Protein AF-D6X884-F1 (afdb_monomer)

Organism: Streptomyces pristinaespiralis (strain ATCC 25486 / DSM 40338 / CBS 914.69 / JCM 4507 / KCC S-0507 / NBRC 13074 / NRRL 2958 / 5647) (NCBI:txid457429)

Secondary structure (DSSP, 8-state):
--HHHHHHHHHHHHHHHHHHHHTT---EEEPPSSB--TTHHHHSTTS---EE---EETTTEEPPPEE-TTSHHHHHHHHHHHHHHHHHH----EEE--TTTTS---TTS-HHHHHHHHHHHHHHHSTT-EEEEEEBTTBSPHHHHTTS-GGGEEEEES-TTSTT---HHHHTTT--EEEEE---STT-------HHHHHHHHHHHHSSTT--EEEEEE--SSSSS-HHHHHHHHHGGG-SS---HHHHHHHHHHHHHTS--HHHHHHHHHHHHTTTS---TTS-PPPPSTTSPP-SSS----SS-HHHHHHHHHHHHHS-GGGTTSHHHHHHHHHHHHHHHHHHHHHHHHHHHHHHHTT-HHHHHHHHHHHHHHHHHHHHHHTTSGGGBHHHHHHHHHHT-SSHHHHHHHHHHHHHHHTT-SSHHHHHHHTTTT----BTHIIIIIHHHHHHHHHHHHHHHHTTSPPPP---HHHHHHHHH------SS--S-HHHHHHHHHHHHHT-S--EEEEEEEESSSBPTT-EEEEEEEEEE--SS--BS-EEEEEESS-EEESS-SEES---TT-EEEEEEEEE---SPPSSSEEEEEEEEEEEE-BTTSPPEEEEEEEEEEEEPPPPTT-EEEESS--EEEEETTEEEEEE--S-EETTEE--EEEEEEEEE-TT-EEEEEEEEE--SSTT-EEEEEEES-TTSTT-SS-EEEEEETTTEEEEEE-SSSSSS--EEEEESS--SSEEEEEEE-STTEEEEEEESSTTSS-EEEEEEE-TT--SSEEEEEEEE---TTS---EEEEEEEEEEESS-----

pLDDT: mean 95.0, std 5.69, range [31.27, 98.81]

Foldseek 3Di:
DDPVLVVVVLVVLQVVLVVCVVVVHADAEAADQFFDAPPPCVVVDPFPFDWAFFQADLQHHGGGTGTQLVGPVSLVVRLVVLVVVCVRHNDGQHHEDWPQPPGGDCVPRDLLVSLVSSQVSCCVNHPNHAYEYEQDDCPPPQSSLVNDDLVRYEYEYACLLAPVDDDVCVRRVLRAYAREHQAAFLQELAFAAQLVSLLPVLLVQVVDPSRSYDYHHYDYPDDPGHVLSVVSRVCSRVDNDRDPPLVSQQVCLCVLLVHHDPLSSQLSNLCCQFRHNFPDNSRYFDWQPLLDQDDLQDDLDGRGQLLSLVSSLVSLLVTDPVSCVDLSSLVVNLSSLLNNLSNVSSLLSLQCNQCLVVLPLPSLVVSLVLNLVSLVLSLLSLLAHQVQAPQQQLVVQLVSDPDPVSSLVSSLCSLCSQAQNDDDSSSVRCGRSNHGSHNPCSVQQRSVSSNVVSVQSSVCSVVVHDGDDDDRRVVSSVVSNDDDHIDNHRPDHNNVSSVVSLVSLLFDASQKDWDWDKPPLAAAAFDKTKIKIKIFRSNNSFKKAKKAKDKDQFPWDWPDHNIDRIAGRRGMDMTMIITTHHNDDDPAQKDWRKMKMWMWIGTPPHHIDIGIDIDTRIHGADDDPQKDKAFPFSKDWGDDPQKIKIKGEAQAQFDPGNGKIWTWHFLFAAAFKKKKKWFADKDQLDQAWWWDKWKFQEPNDQQGFLTWDFTQGNHAATKTWADQPGRSGTHDIFHDGDHHPRKMWMWHHHPDQKIWIWIDPPPPPDIDTRDIDGTPPDDRTIMMTIMTYSSNNPSSDMMMIMMGDIDMPPTDPDDD

InterPro domains:
  IPR007781 Alpha-N-acetylglucosaminidase [PTHR12872] (2-505)
  IPR024732 Alpha-N-acetylglucosaminidase, C-terminal [PF12972] (248-503)
  IPR024733 Alpha-N-acetylglucosaminidase, tim-barrel domain [PF05089] (2-239)

Structure (mmCIF, N/CA/C/O backbone):
data_AF-D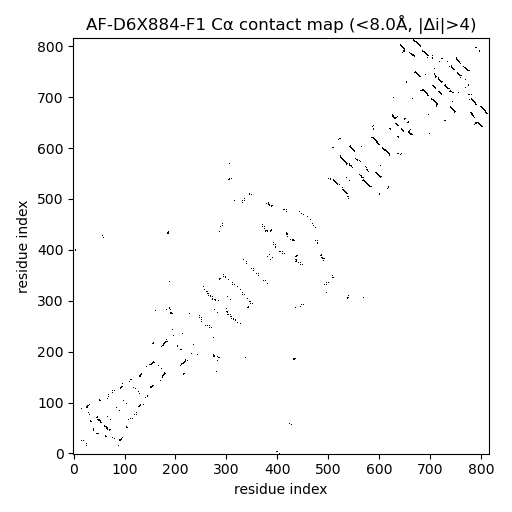6X884-F1
#
_entry.id   AF-D6X884-F1
#
loop_
_atom_site.group_PDB
_atom_site.id
_atom_site.type_symbol
_atom_site.label_atom_id
_atom_site.label_alt_id
_atom_site.label_comp_id
_atom_site.label_asym_id
_atom_site.label_entity_id
_atom_site.label_seq_id
_atom_site.pdbx_PDB_ins_code
_atom_site.Cartn_x
_atom_site.Cartn_y
_atom_site.Cartn_z
_atom_site.occupancy
_atom_site.B_iso_or_equiv
_atom_site.auth_seq_id
_atom_site.auth_comp_id
_atom_site.auth_asym_id
_atom_site.auth_atom_id
_atom_site.pdbx_PDB_model_num
ATOM 1 N N . MET A 1 1 ? -20.813 20.398 18.040 1.00 84.88 1 MET A N 1
ATOM 2 C CA . MET A 1 1 ? -22.145 19.785 17.834 1.00 84.88 1 MET A CA 1
ATOM 3 C C . MET A 1 1 ? -23.169 20.601 18.597 1.00 84.88 1 MET A C 1
ATOM 5 O O . MET A 1 1 ? -22.835 21.083 19.673 1.00 84.88 1 MET A O 1
ATOM 9 N N . SER A 1 2 ? -24.373 20.771 18.058 1.00 93.81 2 SER A N 1
ATOM 10 C CA . SER A 1 2 ? -25.488 21.385 18.784 1.00 93.81 2 SER A CA 1
ATOM 11 C C . SER A 1 2 ? -26.045 20.457 19.875 1.00 93.81 2 SER A C 1
ATOM 13 O O . SER A 1 2 ? -25.880 19.236 19.810 1.00 93.81 2 SER A O 1
ATOM 15 N N . ALA A 1 3 ? -26.746 21.025 20.864 1.00 96.06 3 ALA A N 1
ATOM 16 C CA . ALA A 1 3 ? -27.457 20.243 21.880 1.00 96.06 3 ALA A CA 1
ATOM 17 C C . ALA A 1 3 ? -28.510 19.310 21.251 1.00 96.06 3 ALA A C 1
ATOM 19 O O . ALA A 1 3 ? -28.575 18.133 21.592 1.00 96.06 3 ALA A O 1
ATOM 20 N N . ALA A 1 4 ? -29.251 19.796 20.249 1.00 96.12 4 ALA A N 1
ATOM 21 C CA . ALA A 1 4 ? -30.251 19.005 19.534 1.00 96.12 4 ALA A CA 1
ATOM 22 C C . ALA A 1 4 ? -29.636 17.804 18.790 1.00 96.12 4 ALA A C 1
ATOM 24 O O . ALA A 1 4 ? -30.216 16.716 18.762 1.00 96.12 4 ALA A O 1
ATOM 25 N N . LEU A 1 5 ? -28.439 17.961 18.210 1.00 95.69 5 LEU A N 1
ATOM 26 C CA . LEU A 1 5 ? -27.722 16.838 17.612 1.00 95.69 5 LEU A CA 1
ATOM 27 C C . LEU A 1 5 ? -27.279 15.826 18.679 1.00 95.69 5 LEU A C 1
ATOM 29 O O . LEU A 1 5 ? -27.430 14.625 18.463 1.00 95.69 5 LEU A O 1
ATOM 33 N N . ILE A 1 6 ? -26.783 16.280 19.836 1.00 96.38 6 ILE A N 1
ATOM 34 C CA . ILE A 1 6 ? -26.419 15.401 20.964 1.00 96.38 6 ILE A CA 1
ATOM 35 C C . ILE A 1 6 ? -27.635 14.592 21.441 1.00 96.38 6 ILE A C 1
ATOM 37 O O . ILE A 1 6 ? -27.533 13.374 21.602 1.00 96.38 6 ILE A O 1
ATOM 41 N N . GLU A 1 7 ? -28.801 15.224 21.588 1.00 96.25 7 GLU A N 1
ATOM 42 C CA . GLU A 1 7 ? -30.057 14.548 21.941 1.00 96.25 7 GLU A CA 1
ATOM 43 C C . GLU A 1 7 ? -30.444 13.491 20.897 1.00 96.25 7 GLU A C 1
ATOM 45 O O . GLU A 1 7 ? -30.704 12.338 21.247 1.00 96.25 7 GLU A O 1
ATOM 50 N N . ARG A 1 8 ? -30.383 13.829 19.600 1.00 96.25 8 ARG A N 1
ATOM 51 C CA . ARG A 1 8 ? -30.631 12.872 18.506 1.00 96.25 8 ARG A CA 1
ATOM 52 C C . ARG A 1 8 ? -29.670 11.683 18.528 1.00 96.25 8 ARG A C 1
ATOM 54 O O . ARG A 1 8 ? -30.093 10.555 18.274 1.00 96.25 8 ARG A O 1
ATOM 61 N N . ARG A 1 9 ? -28.380 11.907 18.806 1.00 96.00 9 ARG A N 1
ATOM 62 C CA . ARG A 1 9 ? -27.384 10.825 18.920 1.00 96.00 9 ARG A CA 1
ATOM 63 C C . ARG A 1 9 ? -27.623 9.961 20.154 1.00 96.00 9 ARG A C 1
ATOM 65 O O . ARG A 1 9 ? -27.444 8.750 20.067 1.00 96.00 9 ARG A O 1
ATOM 72 N N . THR A 1 10 ? -28.064 10.562 21.254 1.00 96.69 10 THR A N 1
ATOM 73 C CA . THR A 1 10 ? -28.429 9.848 22.484 1.00 96.69 10 THR A CA 1
ATOM 74 C C . THR A 1 10 ? -29.616 8.919 22.238 1.00 96.69 10 THR A C 1
ATOM 76 O O . THR A 1 10 ? -29.544 7.735 22.556 1.00 96.69 10 THR A O 1
ATOM 79 N N . GLU A 1 11 ? -30.671 9.422 21.595 1.00 97.38 11 GLU A N 1
ATOM 80 C CA . GLU A 1 11 ? -31.846 8.621 21.238 1.00 97.38 11 GLU A CA 1
ATOM 81 C C . GLU A 1 11 ? -31.502 7.485 20.267 1.00 97.38 11 GLU A C 1
ATOM 83 O O . GLU A 1 11 ? -31.931 6.346 20.444 1.00 97.38 11 GLU A O 1
ATOM 88 N N . LEU A 1 12 ? -30.667 7.756 19.260 1.00 97.44 12 LEU A N 1
ATOM 89 C CA . LEU A 1 12 ? -30.182 6.704 18.369 1.00 97.44 12 LEU A CA 1
ATOM 90 C C . LEU A 1 12 ? -29.378 5.639 19.129 1.00 97.44 12 LEU A C 1
ATOM 92 O O . LEU A 1 12 ? -29.566 4.452 18.877 1.00 97.44 12 LEU A O 1
ATOM 96 N N . GLY A 1 13 ? -28.505 6.052 20.053 1.00 97.19 13 GLY A N 1
ATOM 97 C CA . GLY A 1 13 ? -27.730 5.142 20.895 1.00 97.19 13 GLY A CA 1
ATOM 98 C C . GLY A 1 13 ? -28.625 4.200 21.698 1.00 97.19 13 GLY A C 1
ATOM 99 O O . GLY A 1 13 ? -28.407 2.994 21.645 1.00 97.19 13 GLY A O 1
ATOM 100 N N . ARG A 1 14 ? -29.685 4.726 22.333 1.00 97.62 14 ARG A N 1
ATOM 101 C CA . ARG A 1 14 ? -30.696 3.919 23.042 1.00 97.62 14 ARG A CA 1
ATOM 102 C C . ARG A 1 14 ? -31.335 2.877 22.140 1.00 97.62 14 ARG A C 1
ATOM 104 O O . ARG A 1 14 ? -31.288 1.688 22.433 1.00 97.62 14 ARG A O 1
ATOM 111 N N . ARG A 1 15 ? -31.845 3.311 20.985 1.00 98.06 15 ARG A N 1
ATOM 112 C CA . ARG A 1 15 ? -32.480 2.412 20.012 1.00 98.06 15 ARG A CA 1
ATOM 113 C C . ARG A 1 15 ? -31.541 1.302 19.538 1.00 98.06 15 ARG A C 1
ATOM 115 O O . ARG A 1 15 ? -31.994 0.181 19.325 1.00 98.06 15 ARG A O 1
ATOM 122 N N . ILE A 1 16 ? -30.252 1.602 19.362 1.00 97.69 16 ILE A N 1
ATOM 123 C CA . ILE A 1 16 ? -29.241 0.603 18.993 1.00 97.69 16 ILE A CA 1
ATOM 124 C C . ILE A 1 16 ? -29.026 -0.384 20.141 1.00 97.69 16 ILE A C 1
ATOM 126 O O . ILE A 1 16 ? -29.096 -1.588 19.911 1.00 97.69 16 ILE A O 1
ATOM 130 N N . THR A 1 17 ? -28.793 0.090 21.367 1.00 97.75 17 THR A N 1
ATOM 131 C CA . THR A 1 17 ? -28.551 -0.799 22.513 1.00 97.75 17 THR A CA 1
ATOM 132 C C . THR A 1 17 ? -29.759 -1.669 22.832 1.00 97.75 17 THR A C 1
ATOM 134 O O . THR A 1 17 ? -29.591 -2.851 23.120 1.00 97.75 17 THR A O 1
ATOM 137 N N . ASP A 1 18 ? -30.969 -1.126 22.710 1.00 96.38 18 ASP A N 1
ATOM 138 C CA . ASP A 1 18 ? -32.206 -1.871 22.931 1.00 96.38 18 ASP A CA 1
ATOM 139 C C . ASP A 1 18 ? -32.382 -2.952 21.867 1.00 96.38 18 ASP A C 1
ATOM 141 O O . ASP A 1 18 ? -32.592 -4.115 22.207 1.00 96.38 18 ASP A O 1
ATOM 145 N N . ARG A 1 19 ? -32.172 -2.615 20.586 1.00 97.81 19 ARG A N 1
ATOM 146 C CA . ARG A 1 19 ? -32.227 -3.603 19.502 1.00 97.81 19 ARG A CA 1
ATOM 147 C C . ARG A 1 19 ? -31.175 -4.701 19.661 1.00 97.81 19 ARG A C 1
ATOM 149 O O . ARG A 1 19 ? -31.473 -5.859 19.392 1.00 97.81 19 ARG A O 1
ATOM 156 N N . LEU A 1 20 ? -29.959 -4.372 20.095 1.00 97.62 20 LEU A N 1
ATOM 157 C CA . LEU A 1 20 ? -28.938 -5.388 20.360 1.00 97.62 20 LEU A CA 1
ATOM 158 C C . LEU A 1 20 ? -29.413 -6.364 21.447 1.00 97.62 20 LEU A C 1
ATOM 160 O O . LEU A 1 20 ? -29.366 -7.572 21.228 1.00 97.62 20 LEU A O 1
ATOM 164 N N . ARG A 1 21 ? -29.975 -5.865 22.556 1.00 95.44 21 ARG A N 1
ATOM 165 C CA . ARG A 1 21 ? -30.527 -6.728 23.616 1.00 95.44 21 ARG A CA 1
ATOM 166 C C . ARG A 1 21 ? -31.722 -7.560 23.151 1.00 95.44 21 ARG A C 1
ATOM 168 O O . ARG A 1 21 ? -31.786 -8.738 23.485 1.00 95.44 21 ARG A O 1
ATOM 175 N N . GLU A 1 22 ? -32.637 -6.982 22.368 1.00 97.00 22 GLU A N 1
ATOM 176 C CA . GLU A 1 22 ? -33.781 -7.702 21.777 1.00 97.00 22 GLU A CA 1
ATOM 177 C C . GLU A 1 22 ? -33.333 -8.918 20.952 1.00 97.00 22 GLU A C 1
ATOM 179 O O . GLU A 1 22 ? -34.024 -9.933 20.919 1.00 97.00 22 GLU A O 1
ATOM 184 N N . LEU A 1 23 ? -32.169 -8.825 20.302 1.00 97.81 23 LEU A N 1
ATOM 185 C CA . LEU A 1 23 ? -31.579 -9.889 19.487 1.00 97.81 23 LEU A CA 1
ATOM 186 C C . LEU A 1 23 ? -30.680 -10.851 20.284 1.00 97.81 23 LEU A C 1
ATOM 188 O O . LEU A 1 23 ? -30.072 -11.737 19.690 1.00 97.81 23 LEU A O 1
ATOM 192 N N . GLY A 1 24 ? -30.556 -10.677 21.604 1.00 96.81 24 GLY A N 1
ATOM 193 C CA . GLY A 1 24 ? -29.632 -11.452 22.437 1.00 96.81 24 GLY A CA 1
ATOM 194 C C . GLY A 1 24 ? -28.155 -11.088 22.240 1.00 96.81 24 GLY A C 1
ATOM 195 O O . GLY A 1 24 ? -27.279 -11.842 22.653 1.00 96.81 24 GLY A O 1
ATOM 196 N N . MET A 1 25 ? -27.861 -9.946 21.610 1.00 97.31 25 MET A N 1
ATOM 197 C CA . MET A 1 25 ? -26.505 -9.427 21.437 1.00 97.31 25 MET A CA 1
ATOM 198 C C . MET A 1 25 ? -26.091 -8.571 22.638 1.00 97.31 25 MET A C 1
ATOM 200 O O . MET A 1 25 ? -26.906 -7.876 23.252 1.00 97.31 25 MET A O 1
ATOM 204 N N . HIS A 1 26 ? -24.792 -8.554 22.933 1.00 95.25 26 HIS A N 1
ATOM 205 C CA . HIS A 1 26 ? -24.229 -7.704 23.976 1.00 95.25 26 HIS A CA 1
ATOM 206 C C . HIS A 1 26 ? -23.671 -6.409 23.371 1.00 95.25 26 HIS A C 1
ATOM 208 O O . HIS A 1 26 ? -22.681 -6.467 22.638 1.00 95.25 26 HIS A O 1
ATOM 214 N N . PRO A 1 27 ? -24.249 -5.228 23.662 1.00 96.69 27 PRO A N 1
ATOM 215 C CA . PRO A 1 27 ? -23.619 -3.971 23.278 1.00 96.69 27 PRO A CA 1
ATOM 216 C C . PRO A 1 27 ? -22.257 -3.834 23.970 1.00 96.69 27 PRO A C 1
ATOM 218 O O . PRO A 1 27 ? -22.135 -4.100 25.165 1.00 96.69 27 PRO A O 1
ATOM 221 N N . VAL A 1 28 ? -21.247 -3.384 23.224 1.00 97.25 28 VAL A N 1
ATOM 222 C CA . VAL A 1 28 ? -19.939 -3.006 23.772 1.00 97.25 28 VAL A CA 1
ATOM 223 C C . VAL A 1 28 ? -19.874 -1.485 23.804 1.00 97.25 28 VAL A C 1
ATOM 225 O O . VAL A 1 28 ? -19.854 -0.842 22.754 1.00 97.25 28 VAL A O 1
ATOM 228 N N . LEU A 1 29 ? -19.879 -0.899 25.000 1.00 97.12 29 LEU A N 1
ATOM 229 C CA . LEU A 1 29 ? -19.807 0.555 25.175 1.00 97.12 29 LEU A CA 1
ATOM 230 C C . LEU A 1 29 ? -18.375 1.009 25.501 1.00 97.12 29 LEU A C 1
ATOM 232 O O . LEU A 1 29 ? -17.547 0.192 25.897 1.00 97.12 29 LEU A O 1
ATOM 236 N N . PRO A 1 30 ? -18.035 2.301 25.346 1.00 96.69 30 PRO A N 1
ATOM 237 C CA . PRO A 1 30 ? -16.756 2.814 25.829 1.00 96.69 30 PRO A CA 1
ATOM 238 C C . PRO A 1 30 ? -16.657 2.655 27.349 1.00 96.69 30 PRO A C 1
ATOM 240 O O . PRO A 1 30 ? -17.596 3.014 28.057 1.00 96.69 30 PRO A O 1
ATOM 243 N N . GLY A 1 31 ? -15.537 2.154 27.862 1.00 97.12 31 GLY A N 1
ATOM 244 C CA . GLY A 1 31 ? -15.217 2.271 29.286 1.00 97.12 31 GLY A CA 1
ATOM 245 C C . GLY A 1 31 ? -14.406 3.536 29.582 1.00 97.12 31 GLY A C 1
ATOM 246 O O . GLY A 1 31 ? -13.930 4.212 28.666 1.00 97.12 31 GLY A O 1
ATOM 247 N N . TYR A 1 32 ? -14.239 3.862 30.863 1.00 97.62 32 TYR A N 1
ATOM 248 C CA . TYR A 1 32 ? -13.448 5.015 31.291 1.00 97.62 32 TYR A CA 1
ATOM 249 C C . TYR A 1 32 ? -12.038 4.613 31.720 1.00 97.62 32 TYR A C 1
ATOM 251 O O . TYR A 1 32 ? -11.860 3.824 32.645 1.00 97.62 32 TYR A O 1
ATOM 259 N N . PHE A 1 33 ? -11.041 5.220 31.079 1.00 95.56 33 PHE A N 1
ATOM 260 C CA . PHE A 1 33 ? -9.624 4.961 31.337 1.00 95.56 33 PHE A CA 1
ATOM 261 C C . PHE A 1 33 ? -8.797 6.243 31.520 1.00 95.56 33 PHE A C 1
ATOM 263 O O . PHE A 1 33 ? -7.572 6.182 31.477 1.00 95.56 33 PHE A O 1
ATOM 270 N N . GLY A 1 34 ? -9.439 7.397 31.760 1.00 95.75 34 GLY A N 1
ATOM 271 C CA . GLY A 1 34 ? -8.752 8.620 32.207 1.00 95.75 34 GLY A CA 1
ATOM 272 C C . GLY A 1 34 ? -8.669 9.761 31.193 1.00 95.75 34 GLY A C 1
ATOM 273 O O . GLY A 1 34 ? -7.881 10.679 31.386 1.00 95.75 34 GLY A O 1
ATOM 274 N N . THR A 1 35 ? -9.428 9.732 30.098 1.00 94.50 35 THR A N 1
ATOM 275 C CA . THR A 1 35 ? -9.474 10.871 29.166 1.00 94.50 35 THR A CA 1
ATOM 276 C C . THR A 1 35 ? -10.257 12.032 29.777 1.00 94.50 35 THR A C 1
ATOM 278 O O . THR A 1 35 ? -11.436 11.876 30.093 1.00 94.50 35 THR A O 1
ATOM 281 N N . VAL A 1 36 ? -9.627 13.204 29.888 1.00 95.62 36 VAL A N 1
ATOM 282 C CA . VAL A 1 36 ? -10.250 14.432 30.410 1.00 95.62 36 VAL A CA 1
ATOM 283 C C . VAL A 1 36 ? -9.998 15.638 29.493 1.00 95.62 36 VAL A C 1
ATOM 285 O O . VAL A 1 36 ? -9.036 15.621 28.725 1.00 95.62 36 VAL A O 1
ATOM 288 N N . PRO A 1 37 ? -10.850 16.683 29.531 1.00 94.12 37 PRO A N 1
ATOM 289 C CA . PRO A 1 37 ? -10.607 17.934 28.814 1.00 94.12 37 PRO A CA 1
ATOM 290 C C . PRO A 1 37 ? -9.332 18.662 29.263 1.00 94.12 37 PRO A C 1
ATOM 292 O O . PRO A 1 37 ? -8.778 18.395 30.331 1.00 94.12 37 PRO A O 1
ATOM 295 N N . ASP A 1 38 ? -8.920 19.644 28.462 1.00 92.19 38 ASP A N 1
ATOM 296 C CA . ASP A 1 38 ? -7.850 20.571 28.830 1.00 92.19 38 ASP A CA 1
ATOM 297 C C . ASP A 1 38 ? -8.169 21.292 30.153 1.00 92.19 38 ASP A C 1
ATOM 299 O O . ASP A 1 38 ? -9.318 21.638 30.430 1.00 92.19 38 ASP A O 1
ATOM 303 N N . ASP A 1 39 ? -7.129 21.533 30.957 1.00 93.25 39 ASP A N 1
ATOM 304 C CA . ASP A 1 39 ? -7.215 22.217 32.257 1.00 93.25 39 ASP A CA 1
ATOM 305 C C . ASP A 1 39 ? -8.175 21.552 33.267 1.00 93.25 39 ASP A C 1
ATOM 307 O O . ASP A 1 39 ? -8.783 22.202 34.121 1.00 93.25 39 ASP A O 1
ATOM 311 N N . PHE A 1 40 ? -8.312 20.223 33.203 1.00 96.38 40 PHE A N 1
ATOM 312 C CA . PHE A 1 40 ? -9.145 19.475 34.145 1.00 96.38 40 PHE A CA 1
ATOM 313 C C . PHE A 1 40 ? -8.788 19.727 35.627 1.00 96.38 40 PHE A C 1
ATOM 315 O O . PHE A 1 40 ? -9.716 19.952 36.407 1.00 96.38 40 PHE A O 1
ATOM 322 N N . PRO A 1 41 ? -7.505 19.771 36.051 1.00 96.38 41 PRO A N 1
ATOM 323 C CA . PRO A 1 41 ? -7.167 20.111 37.436 1.00 96.38 41 PRO A CA 1
ATOM 324 C C . PRO A 1 41 ? -7.622 21.519 37.847 1.00 96.38 41 PRO A C 1
ATOM 326 O O . PRO A 1 41 ? -8.108 21.701 38.961 1.00 96.38 41 PRO A O 1
ATOM 329 N N . GLY A 1 42 ? -7.526 22.506 36.946 1.00 96.19 42 GLY A N 1
ATOM 330 C CA . GLY A 1 42 ? -7.965 23.880 37.206 1.00 96.19 42 GLY A CA 1
ATOM 331 C C . GLY A 1 42 ? -9.473 23.994 37.443 1.00 96.19 42 GLY A C 1
ATOM 332 O O . GLY A 1 42 ? -9.911 24.776 38.287 1.00 96.19 42 GLY A O 1
ATOM 333 N N . HIS A 1 43 ? -10.265 23.156 36.769 1.00 95.44 43 HIS A N 1
ATOM 334 C CA . HIS A 1 43 ? -11.722 23.088 36.931 1.00 95.44 43 HIS A CA 1
ATOM 335 C C . HIS A 1 43 ? -12.176 22.222 38.114 1.00 95.44 43 HIS A C 1
ATOM 337 O O . HIS A 1 43 ? -13.359 22.228 38.452 1.00 95.44 43 HIS A O 1
ATOM 343 N N . ASN A 1 44 ? -11.256 21.506 38.767 1.00 95.19 44 ASN A N 1
ATOM 344 C CA . ASN A 1 44 ? -11.535 20.669 39.934 1.00 95.19 44 ASN A CA 1
ATOM 345 C C . ASN A 1 44 ? -10.632 21.061 41.120 1.00 95.19 44 ASN A C 1
ATOM 347 O O . ASN A 1 44 ? -9.890 20.216 41.644 1.00 95.19 44 ASN A O 1
ATOM 351 N N . PRO A 1 45 ? -10.669 22.338 41.557 1.00 92.06 45 PRO A N 1
ATOM 352 C CA . PRO A 1 45 ? -9.809 22.816 42.628 1.00 92.06 45 PRO A CA 1
ATOM 353 C C . PRO A 1 45 ? -10.116 22.076 43.935 1.00 92.06 45 PRO A C 1
ATOM 355 O O . PRO A 1 45 ? -11.273 21.922 44.322 1.00 92.06 45 PRO A O 1
ATOM 358 N N . GLY A 1 46 ? -9.069 21.626 44.627 1.00 89.12 46 GLY A N 1
ATOM 359 C CA . GLY A 1 46 ? -9.193 20.881 45.885 1.00 89.12 46 GLY A CA 1
ATOM 360 C C . GLY A 1 46 ? -9.351 19.364 45.731 1.00 89.12 46 GLY A C 1
ATOM 361 O O . GLY A 1 46 ? -9.379 18.672 46.745 1.00 89.12 46 GLY A O 1
ATOM 362 N N . SER A 1 47 ? -9.408 18.844 44.501 1.00 94.06 47 SER A N 1
ATOM 363 C CA . SER A 1 47 ? -9.207 17.415 44.227 1.00 94.06 47 SER A CA 1
ATOM 364 C C . SER A 1 47 ? -7.715 17.074 44.110 1.00 94.06 47 SER A C 1
ATOM 366 O O . SER A 1 47 ? -6.872 17.962 43.971 1.00 94.06 47 SER A O 1
ATOM 368 N N . ASP A 1 48 ? -7.382 15.784 44.120 1.00 96.94 48 ASP A N 1
ATOM 369 C CA . ASP A 1 48 ? -6.045 15.279 43.789 1.00 96.94 48 ASP A CA 1
ATOM 370 C C . ASP A 1 48 ? -5.859 15.048 42.276 1.00 96.94 48 ASP A C 1
ATOM 372 O O . ASP A 1 48 ? -4.950 14.324 41.866 1.00 96.94 48 ASP A O 1
ATOM 376 N N . ALA A 1 49 ? -6.709 15.663 41.437 1.00 96.69 49 ALA A N 1
ATOM 377 C CA . ALA A 1 49 ? -6.682 15.503 39.989 1.00 96.69 49 ALA A CA 1
ATOM 378 C C . ALA A 1 49 ? -5.309 15.862 39.416 1.00 96.69 49 ALA A C 1
ATOM 380 O O . ALA A 1 49 ? -4.905 17.025 39.338 1.00 96.69 49 ALA A O 1
ATOM 381 N N . ARG A 1 50 ? -4.608 14.829 38.958 1.00 96.38 50 ARG A N 1
ATOM 382 C CA . ARG A 1 50 ? -3.301 14.926 38.325 1.00 96.38 50 ARG A CA 1
ATOM 383 C C . ARG A 1 50 ? -3.398 14.384 36.913 1.00 96.38 50 ARG A C 1
ATOM 385 O O . ARG A 1 50 ? -3.870 13.272 36.715 1.00 96.38 50 ARG A O 1
ATOM 392 N N . VAL A 1 51 ? -2.901 15.142 35.942 1.00 96.81 51 VAL A N 1
ATOM 393 C CA . VAL A 1 51 ? -2.889 14.721 34.539 1.00 96.81 51 VAL A CA 1
ATOM 394 C C . VAL A 1 51 ? -1.468 14.521 34.024 1.00 96.81 51 VAL A C 1
ATOM 396 O O . VAL A 1 51 ? -0.537 15.219 34.430 1.00 96.81 51 VAL A O 1
ATOM 399 N N . ILE A 1 52 ? -1.309 13.559 33.122 1.00 96.31 52 ILE A N 1
ATOM 400 C CA . ILE A 1 52 ? -0.070 13.237 32.424 1.00 96.31 52 ILE A CA 1
ATOM 401 C C . ILE A 1 52 ? -0.192 13.747 30.984 1.00 96.31 52 ILE A C 1
ATOM 403 O O . ILE A 1 52 ? -1.018 13.215 30.229 1.00 96.31 52 ILE A O 1
ATOM 407 N N . PRO A 1 53 ? 0.619 14.740 30.574 1.00 94.06 53 PRO A N 1
ATOM 408 C CA . PRO A 1 53 ? 0.566 15.281 29.223 1.00 94.06 53 PRO A CA 1
ATOM 409 C C . PRO A 1 53 ? 0.797 14.210 28.161 1.00 94.06 53 PRO A C 1
ATOM 411 O O . PRO A 1 53 ? 1.790 13.485 28.209 1.00 94.06 53 PRO A O 1
ATOM 414 N N . GLN A 1 54 ? -0.104 14.122 27.183 1.00 93.19 54 GLN A N 1
ATOM 415 C CA . GLN A 1 54 ? -0.049 13.076 26.153 1.00 93.19 54 GLN A CA 1
ATOM 416 C C . GLN A 1 54 ? 0.633 13.523 24.852 1.00 93.19 54 GLN A C 1
ATOM 418 O O . GLN A 1 54 ? 0.877 12.702 23.968 1.00 93.19 54 GLN A O 1
ATOM 423 N N . GLY A 1 55 ? 0.984 14.805 24.728 1.00 91.81 55 GLY A N 1
ATOM 424 C CA . GLY A 1 55 ? 1.662 15.341 23.548 1.00 91.81 55 GLY A CA 1
ATOM 425 C C . GLY A 1 55 ? 0.739 15.430 22.331 1.00 91.81 55 GLY A C 1
ATOM 426 O O . GLY A 1 55 ? -0.403 15.879 22.441 1.00 91.81 55 GLY A O 1
ATOM 427 N N . THR A 1 56 ? 1.242 15.040 21.157 1.00 91.19 56 THR A N 1
ATOM 428 C CA . THR A 1 56 ? 0.487 15.097 19.894 1.00 91.19 56 THR A CA 1
ATOM 429 C C . THR A 1 56 ? 0.336 13.724 19.244 1.00 91.19 56 THR A C 1
ATOM 431 O O . THR A 1 56 ? 1.102 12.802 19.518 1.00 91.19 56 THR A O 1
ATOM 434 N N . TRP A 1 57 ? -0.663 13.588 18.376 1.00 90.50 57 TRP A N 1
ATOM 435 C CA . TRP A 1 57 ? -0.899 12.426 17.523 1.00 90.50 57 TRP A CA 1
ATOM 436 C C . TRP A 1 57 ? -1.105 12.877 16.071 1.00 90.50 57 TRP A C 1
ATOM 438 O O . TRP A 1 57 ? -1.464 14.028 15.807 1.00 90.50 57 TRP A O 1
ATOM 448 N N . GLY A 1 58 ? -0.822 11.986 15.117 1.00 82.56 58 GLY A N 1
ATOM 449 C CA . GLY A 1 58 ? -1.101 12.228 13.698 1.00 82.56 58 GLY A CA 1
ATOM 450 C C . GLY A 1 58 ? -0.326 13.392 13.069 1.00 82.56 58 GLY A C 1
ATOM 451 O O . GLY A 1 58 ? -0.750 13.912 12.048 1.00 82.56 58 GLY A O 1
ATOM 452 N N . GLY A 1 59 ? 0.793 13.824 13.662 1.00 79.38 59 GLY A N 1
ATOM 453 C CA . GLY A 1 59 ? 1.624 14.913 13.130 1.00 79.38 59 GLY A CA 1
ATOM 454 C C . GLY A 1 59 ? 1.275 16.319 13.628 1.00 79.38 59 GLY A C 1
ATOM 455 O O . GLY A 1 59 ? 1.937 17.272 13.220 1.00 79.38 59 GLY A O 1
ATOM 456 N N . GLY A 1 60 ? 0.303 16.470 14.536 1.00 83.62 60 GLY A N 1
ATOM 457 C CA . GLY A 1 60 ? 0.088 17.764 15.194 1.00 83.62 60 GLY A CA 1
ATOM 458 C C . GLY A 1 60 ? -1.150 17.916 16.072 1.00 83.62 60 GLY A C 1
ATOM 459 O O . GLY A 1 60 ? -1.228 18.899 16.806 1.00 83.62 60 GLY A O 1
ATOM 460 N N . MET A 1 61 ? -2.088 16.965 16.073 1.00 88.94 61 MET A N 1
ATOM 461 C CA . MET A 1 61 ? -3.255 17.058 16.952 1.00 88.94 61 MET A CA 1
ATOM 462 C C . MET A 1 61 ? -2.857 16.878 18.408 1.00 88.94 61 MET A C 1
ATOM 464 O O . MET A 1 61 ? -2.309 15.837 18.772 1.00 88.94 61 MET A O 1
ATOM 468 N N . ARG A 1 62 ? -3.180 17.856 19.257 1.00 89.81 62 ARG A N 1
ATOM 469 C CA . ARG A 1 62 ? -3.018 17.724 20.707 1.00 89.81 62 ARG A CA 1
ATOM 470 C C . ARG A 1 62 ? -3.882 16.570 21.215 1.00 89.81 62 ARG A C 1
ATOM 472 O O . ARG A 1 62 ? -5.087 16.536 20.974 1.00 89.81 62 ARG A O 1
ATOM 479 N N . ARG A 1 63 ? -3.258 15.634 21.927 1.00 91.56 63 ARG A N 1
ATOM 480 C CA . ARG A 1 63 ? -3.973 14.583 22.652 1.00 91.56 63 ARG A CA 1
ATOM 481 C C . ARG A 1 63 ? -4.509 15.165 23.966 1.00 91.56 63 ARG A C 1
ATOM 483 O O . ARG A 1 63 ? -3.773 15.924 24.599 1.00 91.56 63 ARG A O 1
ATOM 490 N N . PRO A 1 64 ? -5.732 14.803 24.394 1.00 92.81 64 PRO A N 1
ATOM 491 C CA . PRO A 1 64 ? -6.191 15.115 25.742 1.00 92.81 64 PRO A CA 1
ATOM 492 C C . PRO A 1 64 ? -5.226 14.536 26.777 1.00 92.81 64 PRO A C 1
ATOM 494 O O . PRO A 1 64 ? -4.689 13.440 26.576 1.00 92.81 64 PRO A O 1
ATOM 497 N N . ASP A 1 65 ? -5.005 15.263 27.868 1.00 93.50 65 ASP A N 1
ATOM 498 C CA . ASP A 1 65 ? -4.136 14.782 28.936 1.00 93.50 65 ASP A CA 1
ATOM 499 C C . ASP A 1 65 ? -4.777 13.574 29.643 1.00 93.50 65 ASP A C 1
ATOM 501 O O . ASP A 1 65 ? -6.000 13.402 29.668 1.00 93.50 65 ASP A O 1
ATOM 505 N N . TRP A 1 66 ? -3.936 12.701 30.193 1.00 96.31 66 TRP A N 1
ATOM 506 C CA . TRP A 1 66 ? -4.380 11.459 30.820 1.00 96.31 66 TRP A CA 1
ATOM 507 C C . TRP A 1 66 ? -4.484 11.634 32.333 1.00 96.31 66 TRP A C 1
ATOM 509 O O . TRP A 1 66 ? -3.475 11.864 32.992 1.00 96.31 66 TRP A O 1
ATOM 519 N N . LEU A 1 67 ? -5.689 11.546 32.890 1.00 97.44 67 LEU A N 1
ATOM 520 C CA . LEU A 1 67 ? -5.920 11.580 34.332 1.00 97.44 67 LEU A CA 1
ATOM 521 C C . LEU A 1 67 ? -5.266 10.358 34.988 1.00 97.44 67 LEU A C 1
ATOM 523 O O . LEU A 1 67 ? -5.608 9.227 34.647 1.00 97.44 67 LEU A O 1
ATOM 527 N N . ASP A 1 68 ? -4.337 10.604 35.917 1.00 97.12 68 ASP A N 1
ATOM 528 C CA . ASP A 1 68 ? -3.542 9.586 36.610 1.00 97.12 68 ASP A CA 1
ATOM 529 C C . ASP A 1 68 ? -4.480 8.601 37.331 1.00 97.12 68 ASP A C 1
ATOM 531 O O . ASP A 1 68 ? -5.149 8.999 38.296 1.00 97.12 68 ASP A O 1
ATOM 535 N N . PRO A 1 69 ? -4.536 7.322 36.903 1.00 97.00 69 PRO A N 1
ATOM 536 C CA . PRO A 1 69 ? -5.465 6.350 37.473 1.00 97.00 69 PRO A CA 1
ATOM 537 C C . PRO A 1 69 ? -5.264 6.061 38.962 1.00 97.00 69 PRO A C 1
ATOM 539 O O . PRO A 1 69 ? -6.131 5.464 39.588 1.00 97.00 69 PRO A O 1
ATOM 542 N N . ARG A 1 70 ? -4.141 6.489 39.552 1.00 94.88 70 ARG A N 1
ATOM 543 C CA . ARG A 1 70 ? -3.855 6.321 40.984 1.00 94.88 70 ARG A CA 1
ATOM 544 C C . ARG A 1 70 ? -4.580 7.333 41.880 1.00 94.88 70 ARG A C 1
ATOM 546 O O . ARG A 1 70 ? -4.487 7.218 43.098 1.00 94.88 70 ARG A O 1
ATOM 553 N N . THR A 1 71 ? -5.235 8.340 41.302 1.00 97.50 71 THR A N 1
ATOM 554 C CA . THR A 1 71 ? -5.884 9.438 42.042 1.00 97.50 71 THR A CA 1
ATOM 555 C C . THR A 1 71 ? -7.321 9.103 42.445 1.00 97.50 71 THR A C 1
ATOM 557 O O . THR A 1 71 ? -8.017 8.344 41.765 1.00 97.50 71 THR A O 1
ATOM 560 N N . GLN A 1 72 ? -7.807 9.711 43.529 1.00 97.25 72 GLN A N 1
ATOM 561 C CA . GLN A 1 72 ? -9.217 9.637 43.915 1.00 97.25 72 GLN A CA 1
ATOM 562 C C . GLN A 1 72 ? -10.103 10.305 42.858 1.00 97.25 72 GLN A C 1
ATOM 564 O O . GLN A 1 72 ? -11.141 9.755 42.489 1.00 97.25 72 GLN A O 1
ATOM 569 N N . ALA A 1 73 ? -9.651 11.428 42.293 1.00 97.75 73 ALA A N 1
ATOM 570 C CA . ALA A 1 73 ? -10.330 12.106 41.195 1.00 97.75 73 ALA A CA 1
ATOM 571 C C . ALA A 1 73 ? -10.606 11.171 40.004 1.00 97.75 73 ALA A C 1
ATOM 573 O O . ALA A 1 73 ? -11.681 11.240 39.409 1.00 97.75 73 ALA A O 1
ATOM 574 N N . PHE A 1 74 ? -9.681 10.264 39.662 1.00 98.25 74 PHE A N 1
ATOM 575 C CA . PHE A 1 74 ? -9.926 9.257 38.626 1.00 98.25 74 PHE A CA 1
ATOM 576 C C . PHE A 1 74 ? -11.104 8.349 38.970 1.00 98.25 74 PHE A C 1
ATOM 578 O O . PHE A 1 74 ? -11.998 8.169 38.141 1.00 98.25 74 PHE A O 1
ATOM 585 N N . SER A 1 75 ? -11.113 7.809 40.187 1.00 98.06 75 SER A N 1
ATOM 586 C CA . SER A 1 75 ? -12.161 6.898 40.654 1.00 98.06 75 SER A CA 1
ATOM 587 C C . SER A 1 75 ? -13.531 7.584 40.679 1.00 98.06 75 SER A C 1
ATOM 589 O O . SER A 1 75 ? -14.524 7.006 40.232 1.00 98.06 75 SER A O 1
ATOM 591 N N . ASP A 1 76 ? -13.582 8.845 41.116 1.00 97.56 76 ASP A N 1
ATOM 592 C CA . ASP A 1 76 ? -14.811 9.642 41.160 1.00 97.56 76 ASP A CA 1
ATOM 593 C C . ASP A 1 76 ? -15.366 9.913 39.752 1.00 97.56 76 ASP A C 1
ATOM 595 O O . ASP A 1 76 ? -16.569 9.760 39.505 1.00 97.56 76 ASP A O 1
ATOM 599 N N . VAL A 1 77 ? -14.492 10.262 38.798 1.00 98.06 77 VAL A N 1
ATOM 600 C CA . VAL A 1 77 ? -14.892 10.472 37.398 1.00 98.06 77 VAL A CA 1
ATOM 601 C C . VAL A 1 77 ? -15.332 9.160 36.754 1.00 98.06 77 VAL A C 1
ATOM 603 O O . VAL A 1 77 ? -16.351 9.146 36.064 1.00 98.06 77 VAL A O 1
ATOM 606 N N . ALA A 1 78 ? -14.630 8.052 37.006 1.00 98.38 78 ALA A N 1
ATOM 607 C CA . ALA A 1 78 ? -15.021 6.735 36.512 1.00 98.38 78 ALA A CA 1
ATOM 608 C C . ALA A 1 78 ? -16.427 6.354 37.004 1.00 98.38 78 ALA A C 1
ATOM 610 O O . ALA A 1 78 ? -17.290 5.981 36.206 1.00 98.38 78 ALA A O 1
ATOM 611 N N . ALA A 1 79 ? -16.694 6.519 38.304 1.00 98.31 79 ALA A N 1
ATOM 612 C CA . ALA A 1 79 ? -18.001 6.246 38.896 1.00 98.31 79 ALA A CA 1
ATOM 613 C C . ALA A 1 79 ? -19.109 7.114 38.275 1.00 98.31 79 ALA A C 1
ATOM 615 O O . ALA A 1 79 ? -20.184 6.607 37.936 1.00 98.31 79 ALA A O 1
ATOM 616 N N . ALA A 1 80 ? -18.849 8.411 38.073 1.00 98.00 80 ALA A N 1
ATOM 617 C CA . ALA A 1 80 ? -19.791 9.317 37.420 1.00 98.00 80 ALA A CA 1
ATOM 618 C C . ALA A 1 80 ? -20.039 8.943 35.948 1.00 98.00 80 ALA A C 1
ATOM 620 O O . ALA A 1 80 ? -21.194 8.910 35.515 1.00 98.00 80 ALA A O 1
ATOM 621 N N . PHE A 1 81 ? -18.982 8.620 35.197 1.00 98.00 81 PHE A N 1
ATOM 622 C CA . PHE A 1 81 ? -19.059 8.207 33.797 1.00 98.00 81 PHE A CA 1
ATOM 623 C C . PHE A 1 81 ? -19.946 6.973 33.637 1.00 98.00 81 PHE A C 1
ATOM 625 O O . PHE A 1 81 ? -20.911 6.996 32.871 1.00 98.00 81 PHE A O 1
ATOM 632 N N . TYR A 1 82 ? -19.675 5.917 34.409 1.00 98.06 82 TYR A N 1
ATOM 633 C CA . TYR A 1 82 ? -20.469 4.697 34.340 1.00 98.06 82 TYR A CA 1
ATOM 634 C C . TYR A 1 82 ? -21.907 4.934 34.809 1.00 98.06 82 TYR A C 1
ATOM 636 O O . TYR A 1 82 ? -22.829 4.429 34.173 1.00 98.06 82 TYR A O 1
ATOM 644 N N . ARG A 1 83 ? -22.156 5.726 35.863 1.00 97.56 83 ARG A N 1
ATOM 645 C CA . ARG A 1 83 ? -23.531 6.067 36.277 1.00 97.56 83 ARG A CA 1
ATOM 646 C C . ARG A 1 83 ? -24.323 6.690 35.123 1.00 97.56 83 ARG A C 1
ATOM 648 O O . ARG A 1 83 ? -25.361 6.148 34.751 1.00 97.56 83 ARG A O 1
ATOM 655 N N . HIS A 1 84 ? -23.805 7.756 34.512 1.00 97.12 84 HIS A N 1
ATOM 656 C CA . HIS A 1 84 ? -24.501 8.445 33.422 1.00 97.12 84 HIS A CA 1
ATOM 657 C C . HIS A 1 84 ? -24.623 7.588 32.159 1.00 97.12 84 HIS A C 1
ATOM 659 O O . HIS A 1 84 ? -25.657 7.612 31.499 1.00 97.12 84 HIS A O 1
ATOM 665 N N . GLN A 1 85 ? -23.620 6.771 31.834 1.00 96.69 85 GLN A N 1
ATOM 666 C CA . GLN A 1 85 ? -23.730 5.831 30.721 1.00 96.69 85 GLN A CA 1
ATOM 667 C C . GLN A 1 85 ? -24.868 4.816 30.935 1.00 96.69 85 GLN A C 1
ATOM 669 O O . GLN A 1 85 ? -25.609 4.532 29.996 1.00 96.69 85 GLN A O 1
ATOM 674 N N . GLY A 1 86 ? -25.041 4.317 32.166 1.00 96.00 86 GLY A N 1
ATOM 675 C CA . GLY A 1 86 ? -26.146 3.423 32.532 1.00 96.00 86 GLY A CA 1
ATOM 676 C C . GLY A 1 86 ? -27.515 4.104 32.482 1.00 96.00 86 GLY A C 1
ATOM 677 O O . GLY A 1 86 ? -28.449 3.546 31.919 1.00 96.00 86 GLY A O 1
ATOM 678 N N . GLU A 1 87 ? -27.631 5.334 32.993 1.00 96.31 87 GLU A N 1
ATOM 679 C CA . GLU A 1 87 ? -28.862 6.141 32.896 1.00 96.31 87 GLU A CA 1
ATOM 680 C C . GLU A 1 87 ? -29.275 6.397 31.439 1.00 96.31 87 GLU A C 1
ATOM 682 O O . GLU A 1 87 ? -30.462 6.431 31.109 1.00 96.31 87 GLU A O 1
ATOM 687 N N . LEU A 1 88 ? -28.295 6.600 30.555 1.00 96.31 88 LEU A N 1
ATOM 688 C CA . LEU A 1 88 ? -28.555 6.895 29.154 1.00 96.31 88 LEU A CA 1
ATOM 689 C C . LEU A 1 88 ? -28.894 5.647 28.350 1.00 96.31 88 LEU A C 1
ATOM 691 O O . LEU A 1 88 ? -29.841 5.705 27.573 1.00 96.31 88 LEU A O 1
ATOM 695 N N . PHE A 1 89 ? -28.146 4.558 28.509 1.00 96.56 89 PHE A N 1
ATOM 696 C CA . PHE A 1 89 ? -28.210 3.425 27.585 1.00 96.56 89 PHE A CA 1
ATOM 697 C C . PHE A 1 89 ? -28.713 2.127 28.214 1.00 96.56 89 PHE A C 1
ATOM 699 O O . PHE A 1 89 ? -28.924 1.171 27.478 1.00 96.56 89 PHE A O 1
ATOM 706 N N . GLY A 1 90 ? -28.947 2.077 29.527 1.00 93.94 90 GLY A N 1
ATOM 707 C CA . GLY A 1 90 ? -29.368 0.877 30.255 1.00 93.94 90 GLY A CA 1
ATOM 708 C C . GLY A 1 90 ? -28.215 -0.081 30.577 1.00 93.94 90 GLY A C 1
ATOM 709 O O . GLY A 1 90 ? -27.039 0.258 30.434 1.00 93.94 90 GLY A O 1
ATOM 710 N N . ASP A 1 91 ? -28.557 -1.299 31.001 1.00 91.12 91 ASP A N 1
ATOM 711 C CA . ASP A 1 91 ? -27.580 -2.289 31.469 1.00 91.12 91 ASP A CA 1
ATOM 712 C C . ASP A 1 91 ? -26.688 -2.827 30.342 1.00 91.12 91 ASP A C 1
ATOM 714 O O . ASP A 1 91 ? -27.162 -3.208 29.264 1.00 91.12 91 ASP A O 1
ATOM 718 N N . VAL A 1 92 ? -25.378 -2.858 30.606 1.00 93.62 92 VAL A N 1
ATOM 719 C CA . VAL A 1 92 ? -24.319 -3.327 29.701 1.00 93.62 92 VAL A CA 1
ATOM 720 C C . VAL A 1 92 ? -23.231 -4.034 30.507 1.00 93.62 92 VAL A C 1
ATOM 722 O O . VAL A 1 92 ? -22.903 -3.607 31.614 1.00 93.62 92 VAL A O 1
ATOM 725 N N . SER A 1 93 ? -22.658 -5.096 29.935 1.00 95.00 93 SER A N 1
ATOM 726 C CA . SER A 1 93 ? -21.629 -5.927 30.582 1.00 95.00 93 SER A CA 1
ATOM 727 C C . SER A 1 93 ? -20.267 -5.901 29.882 1.00 95.00 93 SER A C 1
ATOM 729 O O . SER A 1 93 ? -19.330 -6.472 30.419 1.00 95.00 93 SER A O 1
ATOM 731 N N . HIS A 1 94 ? -20.130 -5.263 28.715 1.00 97.81 94 HIS A N 1
ATOM 732 C CA . HIS A 1 94 ? -18.886 -5.245 27.937 1.00 97.81 94 HIS A CA 1
ATOM 733 C C . HIS A 1 94 ? -18.427 -3.810 27.677 1.00 97.81 94 HIS A C 1
ATOM 735 O O . HIS A 1 94 ? -19.206 -2.987 27.186 1.00 97.81 94 HIS A O 1
ATOM 741 N N . PHE A 1 95 ? -17.158 -3.523 27.977 1.00 97.94 95 PHE A N 1
ATOM 742 C CA . PHE A 1 95 ? -16.606 -2.173 27.895 1.00 97.94 95 PHE A CA 1
ATOM 743 C C . PHE A 1 95 ? -15.267 -2.162 27.167 1.00 97.94 95 PHE A C 1
ATOM 745 O O . PHE A 1 95 ? -14.327 -2.834 27.586 1.00 97.94 95 PHE A O 1
ATOM 752 N N . LYS A 1 96 ? -15.172 -1.380 26.088 1.00 97.00 96 LYS A N 1
ATOM 753 C CA . LYS A 1 96 ? -13.936 -1.219 25.318 1.00 97.00 96 LYS A CA 1
ATOM 754 C C . LYS A 1 96 ? -13.056 -0.132 25.932 1.00 97.00 96 LYS A C 1
ATOM 756 O O . LYS A 1 96 ? -13.506 1.011 26.048 1.00 97.00 96 LYS A O 1
ATOM 761 N N . MET A 1 97 ? -11.810 -0.463 26.274 1.00 95.69 97 MET A N 1
ATOM 762 C CA . MET A 1 97 ? -10.802 0.502 26.742 1.00 95.69 97 MET A CA 1
ATOM 763 C C . MET A 1 97 ? -9.398 0.089 26.288 1.00 95.69 97 MET A C 1
ATOM 765 O O . MET A 1 97 ? -9.017 -1.065 26.464 1.00 95.69 97 MET A O 1
ATOM 769 N N . ASP A 1 98 ? -8.612 1.043 25.781 1.00 92.50 98 ASP A N 1
ATOM 770 C CA . ASP A 1 98 ? -7.259 0.804 25.264 1.00 92.50 98 ASP A CA 1
ATOM 771 C C . ASP A 1 98 ? -6.267 1.808 25.875 1.00 92.50 98 ASP A C 1
ATOM 773 O O . ASP A 1 98 ? -6.218 2.983 25.497 1.00 92.50 98 ASP A O 1
ATOM 777 N N . LEU A 1 99 ? -5.466 1.355 26.843 1.00 88.06 99 LEU A N 1
ATOM 778 C CA . LEU A 1 99 ? -4.472 2.202 27.504 1.00 88.06 99 LEU A CA 1
ATOM 779 C C . LEU A 1 99 ? -3.307 2.517 26.557 1.00 88.06 99 LEU A C 1
ATOM 781 O O . LEU A 1 99 ? -2.663 1.616 26.029 1.00 88.06 99 LEU A O 1
ATOM 785 N N . LEU A 1 100 ? -2.994 3.810 26.394 1.00 83.62 100 LEU A N 1
ATOM 786 C CA . LEU A 1 100 ? -1.863 4.291 25.581 1.00 83.62 100 LEU A CA 1
ATOM 787 C C . LEU A 1 100 ? -1.930 3.828 24.109 1.00 83.62 100 LEU A C 1
ATOM 789 O O . LEU A 1 100 ? -0.913 3.517 23.482 1.00 83.62 100 LEU A O 1
ATOM 793 N N . HIS A 1 101 ? -3.146 3.782 23.556 1.00 83.56 101 HIS A N 1
ATOM 794 C CA . HIS A 1 101 ? -3.388 3.427 22.160 1.00 83.56 101 HIS A CA 1
ATOM 795 C C . HIS A 1 101 ? -2.720 4.419 21.191 1.00 83.56 101 HIS A C 1
ATOM 797 O O . HIS A 1 101 ? -2.904 5.641 21.298 1.00 83.56 101 HIS A O 1
ATOM 803 N N . GLU A 1 102 ? -1.948 3.865 20.248 1.00 80.69 102 GLU A N 1
ATOM 804 C CA . GLU A 1 102 ? -1.194 4.574 19.201 1.00 80.69 102 GLU A CA 1
ATOM 805 C C . GLU A 1 102 ? -0.354 5.759 19.703 1.00 80.69 102 GLU A C 1
ATOM 807 O O . GLU A 1 102 ? -0.264 6.812 19.069 1.00 80.69 102 GLU A O 1
ATOM 812 N N . GLY A 1 103 ? 0.275 5.592 20.865 1.00 84.00 103 GLY A N 1
ATOM 813 C CA . GLY A 1 103 ? 1.195 6.569 21.435 1.00 84.00 103 GLY A CA 1
ATOM 814 C C . GLY A 1 103 ? 0.703 7.121 22.765 1.00 84.00 103 GLY A C 1
ATOM 815 O O . GLY A 1 103 ? 0.118 6.406 23.575 1.00 84.00 103 GLY A O 1
ATOM 816 N N . GLY A 1 104 ? 0.987 8.399 23.013 1.00 85.75 104 GLY A N 1
ATOM 817 C CA . GLY A 1 104 ? 0.915 8.943 24.365 1.00 85.75 104 GLY A CA 1
ATOM 818 C C . GLY A 1 104 ? 2.066 8.447 25.245 1.00 85.75 104 GLY A C 1
ATOM 819 O O . GLY A 1 104 ? 3.012 7.814 24.770 1.00 85.75 104 GLY A O 1
ATOM 820 N N . THR A 1 105 ? 2.011 8.761 26.534 1.00 88.75 105 THR A N 1
ATOM 821 C CA . THR A 1 105 ? 3.038 8.348 27.497 1.00 88.75 105 THR A CA 1
ATOM 822 C C . THR A 1 105 ? 2.425 8.056 28.853 1.00 88.75 105 THR A C 1
ATOM 824 O O . THR A 1 105 ? 1.515 8.754 29.299 1.00 88.75 105 THR A O 1
ATOM 827 N N . ALA A 1 106 ? 2.960 7.040 29.529 1.00 90.12 106 ALA A N 1
ATOM 828 C CA . ALA A 1 106 ? 2.617 6.783 30.918 1.00 90.12 106 ALA A CA 1
ATOM 829 C C . ALA A 1 106 ? 3.244 7.820 31.871 1.00 90.12 106 ALA A C 1
ATOM 831 O O . ALA A 1 106 ? 2.848 7.915 33.027 1.00 90.12 106 ALA A O 1
ATOM 832 N N . GLY A 1 107 ? 4.228 8.600 31.402 1.00 92.69 107 GLY A N 1
ATOM 833 C CA . GLY A 1 107 ? 5.029 9.456 32.271 1.00 92.69 107 GLY A CA 1
ATOM 834 C C . GLY A 1 107 ? 5.732 8.618 33.341 1.00 92.69 107 GLY A C 1
ATOM 835 O O . GLY A 1 107 ? 6.452 7.676 33.024 1.00 92.69 107 GLY A O 1
ATOM 836 N N . ASP A 1 108 ? 5.499 8.959 34.603 1.00 92.88 108 ASP A N 1
ATOM 837 C CA . ASP A 1 108 ? 5.952 8.233 35.793 1.00 92.88 108 ASP A CA 1
ATOM 838 C C . ASP A 1 108 ? 4.892 7.268 36.359 1.00 92.88 108 ASP A C 1
ATOM 840 O O . ASP A 1 108 ? 5.097 6.702 37.434 1.00 92.88 108 ASP A O 1
ATOM 844 N N . VAL A 1 109 ? 3.741 7.104 35.699 1.00 94.56 109 VAL A N 1
ATOM 845 C CA . VAL A 1 109 ? 2.699 6.163 36.124 1.00 94.56 109 VAL A CA 1
ATOM 846 C C . VAL A 1 109 ? 3.125 4.743 35.730 1.00 94.56 109 VAL A C 1
ATOM 848 O O . VAL A 1 109 ? 3.271 4.463 34.537 1.00 94.56 109 VAL A O 1
ATOM 851 N N . PRO A 1 110 ? 3.302 3.806 36.681 1.00 93.44 110 PRO A N 1
ATOM 852 C CA . PRO A 1 110 ? 3.563 2.415 36.335 1.00 93.44 110 PRO A CA 1
ATOM 853 C C . PRO A 1 110 ? 2.345 1.816 35.625 1.00 93.44 110 PRO A C 1
ATOM 855 O O . PRO A 1 110 ? 1.243 1.804 36.172 1.00 93.44 110 PRO A O 1
ATOM 858 N N . VAL A 1 111 ? 2.540 1.294 34.410 1.00 92.19 111 VAL A N 1
ATOM 859 C CA . VAL A 1 111 ? 1.460 0.681 33.612 1.00 92.19 111 VAL A CA 1
ATOM 860 C C . VAL A 1 111 ? 0.700 -0.417 34.380 1.00 92.19 111 VAL A C 1
ATOM 862 O O . VAL A 1 111 ? -0.528 -0.396 34.313 1.00 92.19 111 VAL A O 1
ATOM 865 N N . PRO A 1 112 ? 1.355 -1.307 35.160 1.00 94.56 112 PRO A N 1
ATOM 866 C CA . PRO A 1 112 ? 0.643 -2.288 35.984 1.00 94.56 112 PRO A CA 1
ATOM 867 C C . PRO A 1 112 ? -0.312 -1.664 37.011 1.00 94.56 112 PRO A C 1
ATOM 869 O O . PRO A 1 112 ? -1.418 -2.153 37.223 1.00 94.56 112 PRO A O 1
ATOM 872 N N . ASP A 1 113 ? 0.091 -0.560 37.643 1.00 95.50 113 ASP A N 1
ATOM 873 C CA . ASP A 1 113 ? -0.736 0.111 38.650 1.00 95.50 113 ASP A CA 1
ATOM 874 C C . ASP A 1 113 ? -1.923 0.820 37.994 1.00 95.50 113 ASP A C 1
ATOM 876 O O . ASP A 1 113 ? -3.045 0.752 38.496 1.00 95.50 113 ASP A O 1
ATOM 880 N N . ALA A 1 114 ? -1.693 1.446 36.836 1.00 95.50 114 ALA A N 1
ATOM 881 C CA . ALA A 1 114 ? -2.754 2.044 36.038 1.00 95.50 114 ALA A CA 1
ATOM 882 C C . ALA A 1 114 ? -3.786 1.004 35.579 1.00 95.50 114 ALA A C 1
ATOM 884 O O . ALA A 1 114 ? -4.986 1.242 35.700 1.00 95.50 114 ALA A O 1
ATOM 885 N N . ALA A 1 115 ? -3.329 -0.149 35.086 1.00 95.69 115 ALA A N 1
ATOM 886 C CA . ALA A 1 115 ? -4.199 -1.226 34.626 1.00 95.69 115 ALA A CA 1
ATOM 887 C C . ALA A 1 115 ? -5.094 -1.754 35.757 1.00 95.69 115 ALA A C 1
ATOM 889 O O . ALA A 1 115 ? -6.312 -1.813 35.587 1.00 95.69 115 ALA A O 1
ATOM 890 N N . ARG A 1 116 ? -4.516 -2.022 36.938 1.00 96.44 116 ARG A N 1
ATOM 891 C CA . ARG A 1 116 ? -5.276 -2.433 38.131 1.00 96.44 116 ARG A CA 1
ATOM 892 C C . ARG A 1 116 ? -6.287 -1.387 38.578 1.00 96.44 116 ARG A C 1
ATOM 894 O O . ARG A 1 116 ? -7.401 -1.744 38.953 1.00 96.44 116 ARG A O 1
ATOM 901 N N . ALA A 1 117 ? -5.930 -0.104 38.550 1.00 96.75 117 ALA A N 1
ATOM 902 C CA . ALA A 1 117 ? -6.844 0.963 38.953 1.00 96.75 117 ALA A CA 1
ATOM 903 C C . ALA A 1 117 ? -8.033 1.115 37.983 1.00 96.75 117 ALA A C 1
ATOM 905 O O . ALA A 1 117 ? -9.175 1.291 38.419 1.00 96.75 117 ALA A O 1
ATOM 906 N N . VAL A 1 118 ? -7.782 0.991 36.675 1.00 97.12 118 VAL A N 1
ATOM 907 C CA . VAL A 1 118 ? -8.823 0.998 35.633 1.00 97.12 118 VAL A CA 1
ATOM 908 C C . VAL A 1 118 ? -9.751 -0.208 35.787 1.00 97.12 118 VAL A C 1
ATOM 910 O O . VAL A 1 118 ? -10.969 -0.032 35.828 1.00 97.12 118 VAL A O 1
ATOM 913 N N . GLU A 1 119 ? -9.194 -1.412 35.947 1.00 96.94 119 GLU A N 1
ATOM 914 C CA . GLU A 1 119 ? -9.966 -2.635 36.198 1.00 96.94 119 GLU A CA 1
ATOM 915 C C . GLU A 1 119 ? -10.805 -2.514 37.476 1.00 96.94 119 GLU A C 1
ATOM 917 O O . GLU A 1 119 ? -12.010 -2.756 37.451 1.00 96.94 119 GLU A O 1
ATOM 922 N N . THR A 1 120 ? -10.199 -2.067 38.578 1.00 97.12 120 THR A N 1
ATOM 923 C CA . THR A 1 120 ? -10.884 -1.887 39.867 1.00 97.12 120 THR A CA 1
ATOM 924 C C . THR A 1 120 ? -12.049 -0.910 39.739 1.00 97.12 120 THR A C 1
ATOM 926 O O . THR A 1 120 ? -13.139 -1.178 40.248 1.00 97.12 120 THR A O 1
ATOM 929 N N . SER A 1 121 ? -11.858 0.203 39.028 1.00 97.94 121 SER A N 1
ATOM 930 C CA . SER A 1 121 ? -12.911 1.201 38.811 1.00 97.94 121 SER A CA 1
ATOM 931 C C . SER A 1 121 ? -14.052 0.647 37.957 1.00 97.94 121 SER A C 1
ATOM 933 O O . SER A 1 121 ? -15.222 0.871 38.278 1.00 97.94 121 SER A O 1
ATOM 935 N N . LEU A 1 122 ? -13.730 -0.122 36.908 1.00 97.62 122 LEU A N 1
ATOM 936 C CA . LEU A 1 122 ? -14.724 -0.827 36.101 1.00 97.62 122 LEU A CA 1
ATOM 937 C C . LEU A 1 122 ? -15.519 -1.820 36.958 1.00 97.62 122 LEU A C 1
ATOM 939 O O . LEU A 1 122 ? -16.743 -1.739 36.987 1.00 97.62 122 LEU A O 1
ATOM 943 N N . GLN A 1 123 ? -14.850 -2.717 37.684 1.00 97.44 123 GLN A N 1
ATOM 944 C CA . GLN A 1 123 ? -15.515 -3.753 38.481 1.00 97.44 123 GLN A CA 1
ATOM 945 C C . GLN A 1 123 ? -16.310 -3.173 39.656 1.00 97.44 123 GLN A C 1
ATOM 947 O O . GLN A 1 123 ? -17.358 -3.705 40.009 1.00 97.44 123 GLN A O 1
ATOM 952 N N . THR A 1 124 ? -15.868 -2.051 40.229 1.00 97.12 124 THR A N 1
ATOM 953 C CA . THR A 1 124 ? -16.618 -1.344 41.280 1.00 97.12 124 THR A CA 1
ATOM 954 C C . THR A 1 124 ? -17.921 -0.769 40.732 1.00 97.12 124 THR A C 1
ATOM 956 O O . THR A 1 124 ? -18.979 -0.924 41.340 1.00 97.12 124 THR A O 1
ATOM 959 N N . ALA A 1 125 ? -17.865 -0.113 39.571 1.00 96.81 125 ALA A N 1
ATOM 960 C CA . ALA A 1 125 ? -19.043 0.497 38.964 1.00 96.81 125 ALA A CA 1
ATOM 961 C C . ALA A 1 125 ? -19.955 -0.522 38.261 1.00 96.81 125 ALA A C 1
ATOM 963 O O . ALA A 1 125 ? -21.155 -0.270 38.105 1.00 96.81 125 ALA A O 1
ATOM 964 N N . ARG A 1 126 ? -19.386 -1.634 37.785 1.00 96.69 126 ARG A N 1
ATOM 965 C CA . ARG A 1 126 ? -20.032 -2.689 36.995 1.00 96.69 126 ARG A CA 1
ATOM 966 C C . ARG A 1 126 ? -19.474 -4.070 37.373 1.00 96.69 126 ARG A C 1
ATOM 968 O O . ARG A 1 126 ? -18.663 -4.626 36.632 1.00 96.69 126 ARG A O 1
ATOM 975 N N . PRO A 1 127 ? -19.917 -4.649 38.502 1.00 96.06 127 PRO A N 1
ATOM 976 C CA . PRO A 1 127 ? -19.452 -5.965 38.928 1.00 96.06 127 PRO A CA 1
ATOM 977 C C . PRO A 1 127 ? -19.677 -7.043 37.861 1.00 96.06 127 PRO A C 1
ATOM 979 O O . PRO A 1 127 ? -20.794 -7.222 37.374 1.00 96.06 127 PRO A O 1
ATOM 982 N N . GLY A 1 128 ? -18.617 -7.775 37.512 1.00 95.56 128 GLY A N 1
ATOM 983 C CA . GLY A 1 128 ? -18.660 -8.858 36.527 1.00 95.56 128 GLY A CA 1
ATOM 984 C C . GLY A 1 128 ? -18.536 -8.405 35.071 1.00 95.56 128 GLY A C 1
ATOM 985 O O . GLY A 1 128 ? -18.698 -9.235 34.177 1.00 95.56 128 GLY A O 1
ATOM 986 N N . ALA A 1 129 ? -18.253 -7.123 34.828 1.00 97.38 129 ALA A N 1
ATOM 987 C CA . ALA A 1 129 ? -18.037 -6.596 33.489 1.00 97.38 129 ALA A CA 1
ATOM 988 C C . ALA A 1 129 ? -16.812 -7.214 32.800 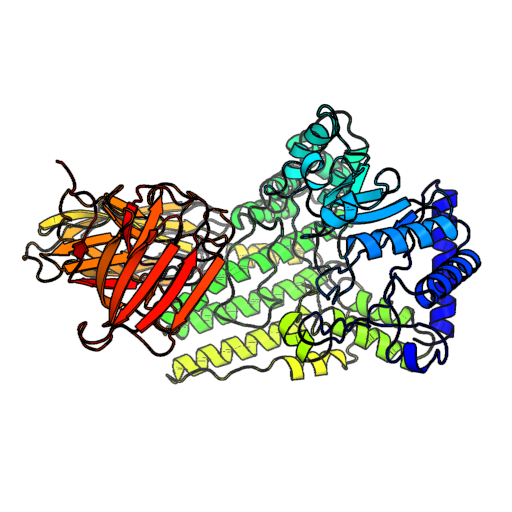1.00 97.38 129 ALA A C 1
ATOM 990 O O . ALA A 1 129 ? -15.814 -7.535 33.447 1.00 97.38 129 ALA A O 1
ATOM 991 N N . THR A 1 130 ? -16.881 -7.308 31.475 1.00 98.00 130 THR A N 1
ATOM 992 C CA . THR A 1 130 ? -15.784 -7.718 30.601 1.00 98.00 130 THR A CA 1
ATOM 993 C C . THR A 1 130 ? -15.069 -6.493 30.042 1.00 98.00 130 THR A C 1
ATOM 995 O O . THR A 1 130 ? -15.692 -5.626 29.416 1.00 98.00 130 THR A O 1
ATOM 998 N N . TRP A 1 131 ? -13.752 -6.444 30.224 1.00 97.88 131 TRP A N 1
ATOM 999 C CA . TRP A 1 131 ? -12.874 -5.470 29.588 1.00 97.88 131 TRP A CA 1
ATOM 1000 C C . TRP A 1 131 ? -12.502 -5.962 28.185 1.00 97.88 131 TRP A C 1
ATOM 1002 O O . TRP A 1 131 ? -11.723 -6.896 28.013 1.00 97.88 131 TRP A O 1
ATOM 1012 N N . VAL A 1 132 ? -13.059 -5.313 27.165 1.00 98.12 132 VAL A N 1
ATOM 1013 C CA . VAL A 1 132 ? -12.734 -5.571 25.760 1.00 98.12 132 VAL A CA 1
ATOM 1014 C C . VAL A 1 132 ? -11.522 -4.731 25.341 1.00 98.12 132 VAL A C 1
ATOM 1016 O O . VAL A 1 132 ? -11.537 -3.508 25.497 1.00 98.12 132 VAL A O 1
ATOM 1019 N N . ILE A 1 133 ? -10.486 -5.368 24.796 1.00 97.19 133 ILE A N 1
ATOM 1020 C CA . ILE A 1 133 ? -9.228 -4.717 24.390 1.00 97.19 133 ILE A CA 1
ATOM 1021 C C . ILE A 1 133 ? -8.971 -4.964 22.904 1.00 97.19 133 ILE A C 1
ATOM 1023 O O . ILE A 1 133 ? -9.101 -6.092 22.435 1.00 97.19 133 ILE A O 1
ATOM 1027 N N . LEU A 1 134 ? -8.573 -3.934 22.156 1.00 96.25 134 LEU A N 1
ATOM 1028 C CA . LEU A 1 134 ? -8.155 -4.093 20.765 1.00 96.25 134 LEU A CA 1
ATOM 1029 C C . LEU A 1 134 ? -6.724 -4.644 20.685 1.00 96.25 134 LEU A C 1
ATOM 1031 O O . LEU A 1 134 ? -5.773 -3.976 21.095 1.00 96.25 134 LEU A O 1
ATOM 1035 N N . GLY A 1 135 ? -6.558 -5.819 20.079 1.00 95.56 135 GLY A N 1
ATOM 1036 C CA . GLY A 1 135 ? -5.252 -6.337 19.678 1.00 95.56 135 GLY A CA 1
ATOM 1037 C C . GLY A 1 135 ? -4.714 -5.554 18.478 1.00 95.56 135 GLY A C 1
ATOM 1038 O O . GLY A 1 135 ? -5.108 -5.813 17.343 1.00 95.56 135 GLY A O 1
ATOM 1039 N N . TRP A 1 136 ? -3.840 -4.575 18.713 1.00 93.25 136 TRP A N 1
ATOM 1040 C CA . TRP A 1 136 ? -3.271 -3.714 17.672 1.00 93.25 136 TRP A CA 1
ATOM 1041 C C . TRP A 1 136 ? -1.855 -3.265 18.022 1.00 93.25 136 TRP A C 1
ATOM 1043 O O . TRP A 1 136 ? -1.617 -2.686 19.082 1.00 93.25 136 TRP A O 1
ATOM 1053 N N . GLN A 1 137 ? -0.918 -3.471 17.093 1.00 86.44 137 GLN A N 1
ATOM 1054 C CA . GLN A 1 137 ? 0.510 -3.211 17.293 1.00 86.44 137 GLN A CA 1
ATOM 1055 C C . GLN A 1 137 ? 1.020 -3.888 18.579 1.00 86.44 137 GLN A C 1
ATOM 1057 O O . GLN A 1 137 ? 1.027 -5.111 18.660 1.00 86.44 137 GLN A O 1
ATOM 1062 N N . SER A 1 138 ? 1.440 -3.108 19.578 1.00 82.81 138 SER A N 1
ATOM 1063 C CA . SER A 1 138 ? 1.921 -3.588 20.879 1.00 82.81 138 SER A CA 1
ATOM 1064 C C . SER A 1 138 ? 0.851 -3.579 21.980 1.00 82.81 138 SER A C 1
ATOM 1066 O O . SER A 1 138 ? 1.186 -3.764 23.148 1.00 82.81 138 SER A O 1
ATOM 1068 N N . ASN A 1 139 ? -0.415 -3.321 21.633 1.00 88.62 139 ASN A N 1
ATOM 1069 C CA . ASN A 1 139 ? -1.553 -3.361 22.548 1.00 88.62 139 ASN A CA 1
ATOM 1070 C C . ASN A 1 139 ? -2.325 -4.691 22.413 1.00 88.62 139 ASN A C 1
ATOM 1072 O O . ASN A 1 139 ? -2.575 -5.107 21.280 1.00 88.62 139 ASN A O 1
ATOM 1076 N N . PRO A 1 140 ? -2.767 -5.311 23.524 1.00 91.38 140 PRO A N 1
ATOM 1077 C CA . PRO A 1 140 ? -2.335 -5.031 24.896 1.00 91.38 140 PRO A CA 1
ATOM 1078 C C . PRO A 1 140 ? -0.850 -5.340 25.105 1.00 91.38 140 PRO A C 1
ATOM 1080 O O . PRO A 1 140 ? -0.284 -6.231 24.477 1.00 91.38 140 PRO A O 1
ATOM 1083 N N . ARG A 1 141 ? -0.221 -4.608 26.029 1.00 87.56 141 ARG A N 1
ATOM 1084 C CA . ARG A 1 141 ? 1.161 -4.886 26.440 1.00 87.56 141 ARG A CA 1
ATOM 1085 C C . ARG A 1 141 ? 1.171 -6.081 27.405 1.00 87.56 141 ARG A C 1
ATOM 1087 O O . ARG A 1 141 ? 0.364 -6.059 28.332 1.00 87.56 141 ARG A O 1
ATOM 1094 N N . PRO A 1 142 ? 2.114 -7.035 27.307 1.00 88.75 142 PRO A N 1
ATOM 1095 C CA . PRO A 1 142 ? 2.185 -8.170 28.237 1.00 88.75 142 PRO A CA 1
ATOM 1096 C C . PRO A 1 142 ? 2.198 -7.747 29.714 1.00 88.75 142 PRO A C 1
ATOM 1098 O O . PRO A 1 142 ? 1.363 -8.185 30.493 1.00 88.75 142 PRO A O 1
ATOM 1101 N N . VAL A 1 143 ? 3.014 -6.742 30.062 1.00 88.25 143 VAL A N 1
ATOM 1102 C CA . VAL A 1 143 ? 3.102 -6.188 31.431 1.00 88.25 143 VAL A CA 1
ATOM 1103 C C . VAL A 1 143 ? 1.783 -5.629 31.982 1.00 88.25 143 VAL A C 1
ATOM 1105 O O . VAL A 1 143 ? 1.641 -5.476 33.192 1.00 88.25 143 VAL A O 1
ATOM 1108 N N . MET A 1 144 ? 0.843 -5.262 31.107 1.00 91.44 144 MET A N 1
ATOM 1109 C CA . MET A 1 144 ? -0.504 -4.856 31.504 1.00 91.44 144 MET A CA 1
ATOM 1110 C C . MET A 1 144 ? -1.339 -6.092 31.840 1.00 91.44 144 MET A C 1
ATOM 1112 O O . MET A 1 144 ? -1.946 -6.126 32.907 1.00 91.44 144 MET A O 1
ATOM 1116 N N . LEU A 1 145 ? -1.350 -7.096 30.958 1.00 93.62 145 LEU A N 1
ATOM 1117 C CA . LEU A 1 145 ? -2.115 -8.330 31.148 1.00 93.62 145 LEU A CA 1
ATOM 1118 C C . LEU A 1 145 ? -1.664 -9.094 32.397 1.00 93.62 145 LEU A C 1
ATOM 1120 O O . LEU A 1 145 ? -2.508 -9.506 33.182 1.00 93.62 145 LEU A O 1
ATOM 1124 N N . ASP A 1 146 ? -0.354 -9.164 32.647 1.00 92.12 146 ASP A N 1
ATOM 1125 C CA . ASP A 1 146 ? 0.234 -9.817 33.829 1.00 92.12 146 ASP A CA 1
ATOM 1126 C C . ASP A 1 146 ? -0.206 -9.188 35.165 1.00 92.12 146 ASP A C 1
ATOM 1128 O O . ASP A 1 146 ? 0.047 -9.734 36.240 1.00 92.12 146 ASP A O 1
ATOM 1132 N N . SER A 1 147 ? -0.809 -7.997 35.119 1.00 92.69 147 SER A N 1
ATOM 1133 C CA . SER A 1 147 ? -1.154 -7.212 36.303 1.00 92.69 147 SER A CA 1
ATOM 1134 C C . SER A 1 147 ? -2.634 -7.229 36.681 1.00 92.69 147 SER A C 1
ATOM 1136 O O . SER A 1 147 ? -2.952 -6.725 37.759 1.00 92.69 147 SER A O 1
ATOM 1138 N N . ILE A 1 148 ? -3.503 -7.789 35.834 1.00 93.88 148 ILE A N 1
ATOM 1139 C CA . ILE A 1 148 ? -4.971 -7.769 35.967 1.00 93.88 148 ILE A CA 1
ATOM 1140 C C . ILE A 1 148 ? -5.564 -9.184 35.910 1.00 93.88 148 ILE A C 1
ATOM 1142 O O . ILE A 1 148 ? -4.874 -10.140 35.554 1.00 93.88 148 ILE A O 1
ATOM 1146 N N . ASP A 1 149 ? -6.848 -9.332 36.247 1.00 91.19 149 ASP A N 1
ATOM 1147 C CA . ASP A 1 149 ? -7.564 -10.601 36.089 1.00 91.19 149 ASP A CA 1
ATOM 1148 C C . ASP A 1 149 ? -7.993 -10.801 34.627 1.00 91.19 149 ASP A C 1
ATOM 1150 O O . ASP A 1 149 ? -9.038 -10.335 34.161 1.00 91.19 149 ASP A O 1
ATOM 1154 N N . THR A 1 150 ? -7.190 -11.560 33.883 1.00 94.56 150 THR A N 1
ATOM 1155 C CA . THR A 1 150 ? -7.452 -11.839 32.467 1.00 94.56 150 THR A CA 1
ATOM 1156 C C . THR A 1 150 ? -8.690 -12.707 32.226 1.00 94.56 150 THR A C 1
ATOM 1158 O O . THR A 1 150 ? -9.171 -12.749 31.095 1.00 94.56 150 THR A O 1
ATOM 1161 N N . SER A 1 151 ? -9.295 -13.326 33.253 1.00 93.06 151 SER A N 1
ATOM 1162 C CA . SER A 1 151 ? -10.558 -14.070 33.098 1.00 93.06 151 SER A CA 1
ATOM 1163 C C . SER A 1 151 ? -11.757 -13.170 32.764 1.00 93.06 151 SER A C 1
ATOM 1165 O O . SER A 1 151 ? -12.793 -13.651 32.297 1.00 93.06 151 SER A O 1
ATOM 1167 N N . ARG A 1 152 ? -11.618 -11.854 32.977 1.00 93.19 152 ARG A N 1
ATOM 1168 C CA . ARG A 1 152 ? -12.608 -10.817 32.643 1.00 93.19 152 ARG A CA 1
ATOM 1169 C C . ARG A 1 152 ? -12.186 -9.956 31.456 1.00 93.19 152 ARG A C 1
ATOM 1171 O O . ARG A 1 152 ? -12.794 -8.914 31.213 1.00 93.19 152 ARG A O 1
ATOM 1178 N N . VAL A 1 153 ? -11.181 -10.385 30.701 1.00 97.12 153 VAL A N 1
ATOM 1179 C CA . VAL A 1 153 ? -10.709 -9.701 29.496 1.00 97.12 153 VAL A CA 1
ATOM 1180 C C . VAL A 1 153 ? -11.185 -10.447 28.253 1.00 97.12 153 VAL A C 1
ATOM 1182 O O . VAL A 1 153 ? -11.248 -11.674 28.231 1.00 97.12 153 VAL A O 1
ATOM 1185 N N . LEU A 1 154 ? -11.511 -9.694 27.204 1.00 98.06 154 LEU A N 1
ATOM 1186 C CA . LEU A 1 154 ? -11.664 -10.216 25.850 1.00 98.06 154 LEU A CA 1
ATOM 1187 C C . LEU A 1 154 ? -10.811 -9.385 24.896 1.00 98.06 154 LEU A C 1
ATOM 1189 O O . LEU A 1 154 ? -11.094 -8.207 24.670 1.00 98.06 154 LEU A O 1
ATOM 1193 N N . ILE A 1 155 ? -9.792 -9.998 24.304 1.00 98.31 155 ILE A N 1
ATOM 1194 C CA . ILE A 1 155 ? -8.971 -9.335 23.290 1.00 98.31 155 ILE A CA 1
ATOM 1195 C C . ILE A 1 155 ? -9.610 -9.555 21.917 1.00 98.31 155 ILE A C 1
ATOM 1197 O O . ILE A 1 155 ? -9.761 -10.687 21.470 1.00 98.31 155 ILE A O 1
ATOM 1201 N N . VAL A 1 156 ? -9.986 -8.485 21.221 1.00 98.06 156 VAL A N 1
ATOM 1202 C CA . VAL A 1 156 ? -10.413 -8.548 19.816 1.00 98.06 156 VAL A CA 1
ATOM 1203 C C . VAL A 1 156 ? -9.191 -8.315 18.932 1.00 98.06 156 VAL A C 1
ATOM 1205 O O . VAL A 1 156 ? -8.708 -7.190 18.808 1.00 98.06 156 VAL A O 1
ATOM 1208 N N . ASP A 1 157 ? -8.617 -9.389 18.391 1.00 97.38 157 ASP A N 1
ATOM 1209 C CA . ASP A 1 157 ? -7.318 -9.342 17.713 1.00 97.38 157 ASP A CA 1
ATOM 1210 C C . ASP A 1 157 ? -7.438 -8.806 16.286 1.00 97.38 157 ASP A C 1
ATOM 1212 O O . ASP A 1 157 ? -8.046 -9.437 15.435 1.00 97.38 157 ASP A O 1
ATOM 1216 N N . GLY A 1 158 ? -6.846 -7.653 15.983 1.00 95.75 158 GLY A N 1
ATOM 1217 C CA . GLY A 1 158 ? -6.879 -7.081 14.635 1.00 95.75 158 GLY A CA 1
ATOM 1218 C C . GLY A 1 158 ? -5.824 -7.630 13.684 1.00 95.75 158 GLY A C 1
ATOM 1219 O O . GLY A 1 158 ? -5.795 -7.205 12.532 1.00 95.75 158 GLY A O 1
ATOM 1220 N N . LEU A 1 159 ? -4.940 -8.511 14.162 1.00 95.44 159 LEU A N 1
ATOM 1221 C CA . LEU A 1 159 ? -3.731 -8.936 13.455 1.00 95.44 159 LEU A CA 1
ATOM 1222 C C . LEU A 1 159 ? -3.611 -10.461 13.318 1.00 95.44 159 LEU A C 1
ATOM 1224 O O . LEU A 1 159 ? -2.558 -10.946 12.895 1.00 95.44 159 LEU A O 1
ATOM 1228 N N . SER A 1 160 ? -4.648 -11.233 13.673 1.00 95.75 160 SER A N 1
ATOM 1229 C CA . SER A 1 160 ? -4.581 -12.704 13.633 1.00 95.75 160 SER A CA 1
ATOM 1230 C C . SER A 1 160 ? -4.280 -13.236 12.232 1.00 95.75 160 SER A C 1
ATOM 1232 O O . SER A 1 160 ? -3.713 -14.317 12.080 1.00 95.75 160 SER A O 1
ATOM 1234 N N . ASP A 1 161 ? -4.628 -12.477 11.199 1.00 93.25 161 ASP A N 1
ATOM 1235 C CA . ASP A 1 161 ? -4.431 -12.801 9.792 1.00 93.25 161 ASP A CA 1
ATOM 1236 C C . ASP A 1 161 ? -3.094 -12.319 9.206 1.00 93.25 161 ASP A C 1
ATOM 1238 O O . ASP A 1 161 ? -2.933 -12.284 7.986 1.00 93.25 161 ASP A O 1
ATOM 1242 N N . LEU A 1 162 ? -2.115 -11.979 10.048 1.00 93.69 162 LEU A N 1
ATOM 1243 C CA . LEU A 1 162 ? -0.739 -11.725 9.622 1.00 93.69 162 LEU A CA 1
ATOM 1244 C C . LEU A 1 162 ? 0.149 -12.957 9.823 1.00 93.69 162 LEU A C 1
ATOM 1246 O O . LEU A 1 162 ? 0.037 -13.666 10.825 1.00 93.69 162 LEU A O 1
ATOM 1250 N N . ASP A 1 163 ? 1.078 -13.193 8.895 1.00 89.44 163 ASP A N 1
ATOM 1251 C CA . ASP A 1 163 ? 2.025 -14.321 8.971 1.00 89.44 163 ASP A CA 1
ATOM 1252 C C . ASP A 1 163 ? 3.016 -14.170 10.135 1.00 89.44 163 ASP A C 1
ATOM 1254 O O . ASP A 1 163 ? 3.513 -15.155 10.672 1.00 89.44 163 ASP A O 1
ATOM 1258 N N . THR A 1 164 ? 3.274 -12.931 10.565 1.00 89.50 164 THR A N 1
ATOM 1259 C CA . THR A 1 164 ? 4.143 -12.619 11.709 1.00 89.50 164 THR A CA 1
ATOM 1260 C C . THR A 1 164 ? 3.511 -12.950 13.058 1.00 89.50 164 THR A C 1
ATOM 1262 O O . THR A 1 164 ? 4.212 -12.948 14.063 1.00 89.50 164 THR A O 1
ATOM 1265 N N . VAL A 1 165 ? 2.197 -13.188 13.106 1.00 92.88 165 VAL A N 1
ATOM 1266 C CA . VAL A 1 165 ? 1.483 -13.533 14.338 1.00 92.88 165 VAL A CA 1
ATOM 1267 C C . VAL A 1 165 ? 1.239 -15.034 14.346 1.00 92.88 165 VAL A C 1
ATOM 1269 O O . VAL A 1 165 ? 0.451 -15.547 13.548 1.00 92.88 165 VAL A O 1
ATOM 1272 N N . THR A 1 166 ? 1.919 -15.744 15.241 1.00 91.94 166 THR A N 1
ATOM 1273 C CA . THR A 1 166 ? 1.948 -17.214 15.248 1.00 91.94 166 THR A CA 1
ATOM 1274 C C . THR A 1 166 ? 1.356 -17.837 16.509 1.00 91.94 166 THR A C 1
ATOM 1276 O O . THR A 1 166 ? 0.757 -18.906 16.398 1.00 91.94 166 THR A O 1
ATOM 1279 N N . ASP A 1 167 ? 1.476 -17.194 17.678 1.00 92.94 167 ASP A N 1
ATOM 1280 C CA . ASP A 1 167 ? 1.043 -17.783 18.950 1.00 92.94 167 ASP A CA 1
ATOM 1281 C C . ASP A 1 167 ? 0.525 -16.748 19.966 1.00 92.94 167 ASP A C 1
ATOM 1283 O O . ASP A 1 167 ? 1.282 -16.162 20.740 1.00 92.94 167 ASP A O 1
ATOM 1287 N N . ARG A 1 168 ? -0.797 -16.531 19.980 1.00 95.06 168 ARG A N 1
ATOM 1288 C CA . ARG A 1 168 ? -1.439 -15.554 20.875 1.00 95.06 168 ARG A CA 1
ATOM 1289 C C . ARG A 1 168 ? -1.504 -15.995 22.329 1.00 95.06 168 ARG A C 1
ATOM 1291 O O . ARG A 1 168 ? -1.508 -15.157 23.224 1.00 95.06 168 ARG A O 1
ATOM 1298 N N . GLU A 1 169 ? -1.514 -17.294 22.578 1.00 94.62 169 GLU A N 1
ATOM 1299 C CA . GLU A 1 169 ? -1.494 -17.862 23.919 1.00 94.62 169 GLU A CA 1
ATOM 1300 C C . GLU A 1 169 ? -0.184 -17.506 24.625 1.00 94.62 169 GLU A C 1
ATOM 1302 O O . GLU A 1 169 ? -0.210 -17.150 25.803 1.00 94.62 169 GLU A O 1
ATOM 1307 N N . ALA A 1 170 ? 0.935 -17.527 23.893 1.00 92.94 170 ALA A N 1
ATOM 1308 C CA . ALA A 1 170 ? 2.223 -17.049 24.382 1.00 92.94 170 ALA A CA 1
ATOM 1309 C C . ALA A 1 170 ? 2.257 -15.517 24.512 1.00 92.94 170 ALA A C 1
ATOM 1311 O O . ALA A 1 170 ? 2.680 -15.011 25.551 1.00 92.94 170 ALA A O 1
ATOM 1312 N N . ASP A 1 171 ? 1.773 -14.783 23.503 1.00 92.75 171 ASP A N 1
ATOM 1313 C CA . ASP A 1 171 ? 1.778 -13.311 23.510 1.00 92.75 171 ASP A CA 1
ATOM 1314 C C . ASP A 1 171 ? 0.965 -12.712 24.673 1.00 92.75 171 ASP A C 1
ATOM 1316 O O . ASP A 1 171 ? 1.318 -11.653 25.200 1.00 92.75 171 ASP A O 1
ATOM 1320 N N . TRP A 1 172 ? -0.141 -13.363 25.051 1.00 95.12 172 TRP A N 1
ATOM 1321 C CA . TRP A 1 172 ? -1.136 -12.831 25.991 1.00 95.12 172 TRP A CA 1
ATOM 1322 C C . TRP A 1 172 ? -1.346 -13.682 27.242 1.00 95.12 172 TRP A C 1
ATOM 1324 O O . TRP A 1 172 ? -2.316 -13.470 27.971 1.00 95.12 172 TRP A O 1
ATOM 1334 N N . GLY A 1 173 ? -0.459 -14.646 27.502 1.00 93.38 173 GLY A N 1
ATOM 1335 C CA . GLY A 1 173 ? -0.487 -15.451 28.726 1.00 93.38 173 GLY A CA 1
ATOM 1336 C C . GLY A 1 173 ? -1.792 -16.230 28.922 1.00 93.38 173 GLY A C 1
ATOM 1337 O O . GLY A 1 173 ? -2.252 -16.390 30.050 1.00 93.38 173 GLY A O 1
ATOM 1338 N N . GLY A 1 174 ? -2.418 -16.674 27.827 1.00 94.25 174 GLY A N 1
ATOM 1339 C CA . GLY A 1 174 ? -3.693 -17.399 27.847 1.00 94.25 174 GLY A CA 1
ATOM 1340 C C . GLY A 1 174 ? -4.948 -16.542 28.068 1.00 94.25 174 GLY A C 1
ATOM 1341 O O . GLY A 1 174 ? -6.013 -17.105 28.319 1.00 94.25 174 GLY A O 1
ATOM 1342 N N . ALA A 1 175 ? -4.863 -15.209 27.979 1.00 96.88 175 ALA A N 1
ATOM 1343 C CA . ALA A 1 175 ? -6.049 -14.350 28.019 1.00 96.88 175 ALA A CA 1
ATOM 1344 C C . ALA A 1 175 ? -7.037 -14.698 26.877 1.00 96.88 175 ALA A C 1
ATOM 1346 O O . ALA A 1 175 ? -6.591 -14.919 25.746 1.00 96.88 175 ALA A O 1
ATOM 1347 N N . PRO A 1 176 ? -8.364 -14.712 27.124 1.00 97.88 176 PRO A N 1
ATOM 1348 C CA . PRO A 1 176 ? -9.350 -14.998 26.086 1.00 97.88 176 PRO A CA 1
ATOM 1349 C C . PRO A 1 176 ? -9.291 -13.992 24.934 1.00 97.88 176 PRO A C 1
ATOM 1351 O O . PRO A 1 176 ? -9.285 -12.774 25.151 1.00 97.88 176 PRO A O 1
ATOM 1354 N N . TYR A 1 177 ? -9.307 -14.489 23.697 1.00 98.19 177 TYR A N 1
ATOM 1355 C CA . TYR A 1 177 ? -9.264 -13.637 22.510 1.00 98.19 177 TYR A CA 1
ATOM 1356 C C . TYR A 1 177 ? -10.176 -14.108 21.378 1.00 98.19 177 TYR A C 1
ATOM 1358 O O . TYR A 1 177 ? -10.564 -15.271 21.288 1.00 98.19 177 TYR A O 1
ATOM 1366 N N . ALA A 1 178 ? -10.518 -13.181 20.490 1.00 98.38 178 ALA A N 1
ATOM 1367 C CA . ALA A 1 178 ? -11.226 -13.447 19.252 1.00 98.38 178 ALA A CA 1
ATOM 1368 C C . ALA A 1 178 ? -10.262 -13.331 18.066 1.00 98.38 178 ALA A C 1
ATOM 1370 O O . ALA A 1 178 ? -9.580 -12.314 17.931 1.00 98.38 178 ALA A O 1
ATOM 1371 N N . PHE A 1 179 ? -10.239 -14.348 17.201 1.00 98.31 179 PHE A N 1
ATOM 1372 C CA . PHE A 1 179 ? -9.486 -14.324 15.947 1.00 98.31 179 PHE A CA 1
ATOM 1373 C C . PHE A 1 179 ? -10.054 -13.245 15.038 1.00 98.31 179 PHE A C 1
ATOM 1375 O O . PHE A 1 179 ? -11.243 -13.279 14.713 1.00 98.31 179 PHE A O 1
ATOM 1382 N N . GLY A 1 180 ? -9.240 -12.294 14.609 1.00 96.88 180 GLY A N 1
ATOM 1383 C CA . GLY A 1 180 ? -9.761 -11.152 13.881 1.00 96.88 180 GLY A CA 1
ATOM 1384 C C . GLY A 1 180 ? -8.876 -10.622 12.775 1.00 96.88 180 GLY A C 1
ATOM 1385 O O . GLY A 1 180 ? -7.781 -11.108 12.494 1.00 96.88 180 GLY A O 1
ATOM 1386 N N . THR A 1 181 ? -9.444 -9.633 12.099 1.00 96.19 181 THR A N 1
ATOM 1387 C CA . THR A 1 181 ? -8.862 -8.966 10.940 1.00 96.19 181 THR A CA 1
ATOM 1388 C C . THR A 1 181 ? -9.333 -7.518 10.889 1.00 96.19 181 THR A C 1
ATOM 1390 O O . THR A 1 181 ? -10.480 -7.199 11.233 1.00 96.19 181 THR A O 1
ATOM 1393 N N . ILE A 1 182 ? -8.445 -6.642 10.422 1.00 95.50 182 ILE A N 1
ATOM 1394 C CA . ILE A 1 182 ? -8.772 -5.291 9.964 1.00 95.50 182 ILE A CA 1
ATOM 1395 C C . ILE A 1 182 ? -8.565 -5.290 8.442 1.00 95.50 182 ILE A C 1
ATOM 1397 O O . ILE A 1 182 ? -7.475 -4.979 7.962 1.00 95.50 182 ILE A O 1
ATOM 1401 N N . PRO A 1 183 ? -9.586 -5.661 7.652 1.00 92.38 183 PRO A N 1
ATOM 1402 C CA . PRO A 1 183 ? -9.420 -5.857 6.213 1.00 92.38 183 PRO A CA 1
ATOM 1403 C C . PRO A 1 183 ? -9.416 -4.528 5.451 1.00 92.38 183 PRO A C 1
ATOM 1405 O O . PRO A 1 183 ? -8.984 -4.461 4.305 1.00 92.38 183 PRO A O 1
ATOM 1408 N N . ASN A 1 184 ? -9.893 -3.449 6.081 1.00 93.75 184 ASN A N 1
ATOM 1409 C CA . ASN A 1 184 ? -9.988 -2.135 5.471 1.00 93.75 184 ASN A CA 1
ATOM 1410 C C . ASN A 1 184 ? -9.518 -1.034 6.428 1.00 93.75 184 ASN A C 1
ATOM 1412 O O . ASN A 1 184 ? -9.961 -0.971 7.575 1.00 93.75 184 ASN A O 1
ATOM 1416 N N . PHE A 1 185 ? -8.673 -0.143 5.907 1.00 92.81 185 PHE A N 1
ATOM 1417 C CA . PHE A 1 185 ? -8.146 1.037 6.590 1.00 92.81 185 PHE A CA 1
ATOM 1418 C C . PHE A 1 185 ? -8.655 2.303 5.892 1.00 92.81 185 PHE A C 1
ATOM 1420 O O . PHE A 1 185 ? -8.661 2.377 4.664 1.00 92.81 185 PHE A O 1
ATOM 1427 N N . GLY A 1 186 ? -9.088 3.307 6.651 1.00 92.94 186 GLY A N 1
ATOM 1428 C CA . GLY A 1 186 ? -9.580 4.605 6.181 1.00 92.94 186 GLY A CA 1
ATOM 1429 C C . GLY A 1 186 ? -10.901 4.567 5.403 1.00 92.94 186 GLY A C 1
ATOM 1430 O O . GLY A 1 186 ? -11.359 5.597 4.908 1.00 92.94 186 GLY A O 1
ATOM 1431 N N . GLY A 1 187 ? -11.528 3.403 5.230 1.00 93.25 187 GLY A N 1
ATOM 1432 C CA . GLY A 1 187 ? -12.606 3.255 4.255 1.00 93.25 187 GLY A CA 1
ATOM 1433 C C . GLY A 1 187 ? -12.121 3.379 2.818 1.00 93.25 187 GLY A C 1
ATOM 1434 O O . GLY A 1 187 ? -12.893 3.796 1.957 1.00 93.25 187 GLY A O 1
ATOM 1435 N N . ARG A 1 188 ? -10.845 3.082 2.556 1.00 93.69 188 ARG A N 1
ATOM 1436 C CA . ARG A 1 188 ? -10.266 3.159 1.213 1.00 93.69 188 ARG A CA 1
ATOM 1437 C C . ARG A 1 188 ? -10.997 2.203 0.283 1.00 93.69 188 ARG A C 1
ATOM 1439 O O . ARG A 1 188 ? -11.380 1.104 0.680 1.00 93.69 188 ARG A O 1
ATOM 1446 N N . THR A 1 189 ? -11.184 2.614 -0.966 1.00 91.94 189 THR A N 1
ATOM 1447 C CA . THR A 1 189 ? -11.927 1.821 -1.957 1.00 91.94 189 THR A CA 1
ATOM 1448 C C . THR A 1 189 ? -11.101 0.688 -2.566 1.00 91.94 189 THR A C 1
ATOM 1450 O O . THR A 1 189 ? -11.600 -0.051 -3.401 1.00 91.94 189 THR A O 1
ATOM 1453 N N . THR A 1 190 ? -9.835 0.524 -2.205 1.00 93.25 190 THR A N 1
ATOM 1454 C CA . THR A 1 190 ? -9.005 -0.565 -2.731 1.00 93.25 190 THR A CA 1
ATOM 1455 C C . THR A 1 190 ? -9.592 -1.928 -2.355 1.00 93.25 190 THR A C 1
ATOM 1457 O O . THR A 1 190 ? -9.940 -2.134 -1.197 1.00 93.25 190 THR A O 1
ATOM 1460 N N . ILE A 1 191 ? -9.705 -2.838 -3.324 1.00 95.88 191 ILE A N 1
ATOM 1461 C CA . ILE A 1 191 ? -10.200 -4.206 -3.100 1.00 95.88 191 ILE A CA 1
ATOM 1462 C C . ILE A 1 191 ? -9.073 -5.056 -2.509 1.00 95.88 191 ILE A C 1
ATOM 1464 O O . ILE A 1 191 ? -7.965 -5.080 -3.058 1.00 95.88 191 ILE A O 1
ATOM 1468 N N . GLY A 1 192 ? -9.370 -5.792 -1.439 1.00 95.88 192 GLY A N 1
ATOM 1469 C CA . GLY A 1 192 ? -8.532 -6.902 -1.004 1.00 95.88 192 GLY A CA 1
ATOM 1470 C C . GLY A 1 192 ? -8.660 -7.309 0.461 1.00 95.88 192 GLY A C 1
ATOM 1471 O O . GLY A 1 192 ? -9.042 -6.516 1.313 1.00 95.88 192 GLY A O 1
ATOM 1472 N N . ALA A 1 193 ? -8.328 -8.571 0.739 1.00 96.44 193 ALA A N 1
ATOM 1473 C CA . ALA A 1 193 ? -8.392 -9.180 2.069 1.00 96.44 193 ALA A CA 1
ATOM 1474 C C . ALA A 1 193 ? -7.556 -10.474 2.143 1.00 96.44 193 ALA A C 1
ATOM 1476 O O . ALA A 1 193 ? -7.319 -11.111 1.121 1.00 96.44 193 ALA A O 1
ATOM 1477 N N . ASN A 1 194 ? -7.164 -10.916 3.341 1.00 96.75 194 ASN A N 1
ATOM 1478 C CA . ASN A 1 194 ? -6.331 -12.116 3.549 1.00 96.75 194 ASN A CA 1
ATOM 1479 C C . ASN A 1 194 ? -7.160 -13.400 3.710 1.00 96.75 194 ASN A C 1
ATOM 1481 O O . ASN A 1 194 ? -6.986 -14.165 4.660 1.00 96.75 194 ASN A O 1
ATOM 1485 N N . THR A 1 195 ? -8.110 -13.624 2.803 1.00 97.88 195 THR A N 1
ATOM 1486 C CA . THR A 1 195 ? -9.084 -14.720 2.950 1.00 97.88 195 THR A CA 1
ATOM 1487 C C . THR A 1 195 ? -8.438 -16.106 3.008 1.00 97.88 195 THR A C 1
ATOM 1489 O O . THR A 1 195 ? -8.963 -17.001 3.663 1.00 97.88 195 THR A O 1
ATOM 1492 N N . ASP A 1 196 ? -7.294 -16.294 2.349 1.00 96.88 196 ASP A N 1
ATOM 1493 C CA . ASP A 1 196 ? -6.516 -17.528 2.411 1.00 96.88 196 ASP A CA 1
ATOM 1494 C C . ASP A 1 196 ? -6.019 -17.798 3.835 1.00 96.88 196 ASP A C 1
ATOM 1496 O O . ASP A 1 196 ? -6.306 -18.862 4.387 1.00 96.88 196 ASP A O 1
ATOM 1500 N N . ARG A 1 197 ? -5.405 -16.796 4.474 1.00 96.88 197 ARG A N 1
ATOM 1501 C CA . ARG A 1 197 ? -4.931 -16.891 5.859 1.00 96.88 197 ARG A CA 1
ATOM 1502 C C . ARG A 1 197 ? -6.072 -17.122 6.845 1.00 96.88 197 ARG A C 1
ATOM 1504 O O . ARG A 1 197 ? -5.906 -17.883 7.791 1.00 96.88 197 ARG A O 1
ATOM 1511 N N . TRP A 1 198 ? -7.242 -16.520 6.629 1.00 97.88 198 TRP A N 1
ATOM 1512 C CA . TRP A 1 198 ? -8.410 -16.751 7.489 1.00 97.88 198 TRP A CA 1
ATOM 1513 C C . TRP A 1 198 ? -8.856 -18.213 7.457 1.00 97.88 198 TRP A C 1
ATOM 1515 O O . TRP A 1 198 ? -8.976 -18.848 8.504 1.00 97.88 198 TRP A O 1
ATOM 1525 N N . THR A 1 199 ? -9.040 -18.758 6.249 1.00 97.12 199 THR A N 1
ATOM 1526 C CA . THR A 1 199 ? -9.459 -20.156 6.058 1.00 97.12 199 THR A CA 1
ATOM 1527 C C . THR A 1 199 ? -8.400 -21.159 6.506 1.00 97.12 199 THR A C 1
ATOM 1529 O O . THR A 1 199 ? -8.737 -22.279 6.874 1.00 97.12 199 THR A O 1
ATOM 1532 N N . GLU A 1 200 ? -7.120 -20.786 6.495 1.00 95.62 200 GLU A N 1
ATOM 1533 C CA . GLU A 1 200 ? -6.034 -21.649 6.951 1.00 95.62 200 GLU A CA 1
ATOM 1534 C C . GLU A 1 200 ? -5.852 -21.633 8.470 1.00 95.62 200 GLU A C 1
ATOM 1536 O O . GLU A 1 200 ? -5.703 -22.695 9.076 1.00 95.62 200 GLU A O 1
ATOM 1541 N N . LYS A 1 201 ? -5.860 -20.447 9.086 1.00 96.75 201 LYS A N 1
ATOM 1542 C CA . LYS A 1 201 ? -5.455 -20.275 10.485 1.00 96.75 201 LYS A CA 1
ATOM 154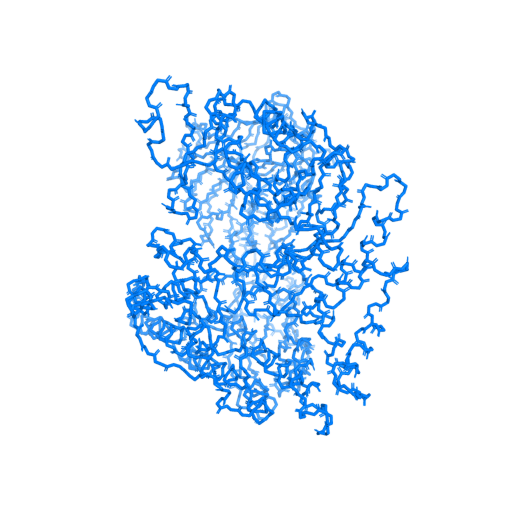3 C C . LYS A 1 201 ? -6.592 -20.504 11.472 1.00 96.75 201 LYS A C 1
ATOM 1545 O O . LYS A 1 201 ? -6.336 -21.065 12.531 1.00 96.75 201 LYS A O 1
ATOM 1550 N N . PHE A 1 202 ? -7.825 -20.095 11.157 1.00 97.50 202 PHE A N 1
ATOM 1551 C CA . PHE A 1 202 ? -8.897 -20.029 12.158 1.00 97.50 202 PHE A CA 1
ATOM 1552 C C . PHE A 1 202 ? -9.171 -21.375 12.849 1.00 97.50 202 PHE A C 1
ATOM 1554 O O . PHE A 1 202 ? -9.065 -21.465 14.071 1.00 97.50 202 PHE A O 1
ATOM 1561 N N . THR A 1 203 ? -9.467 -22.436 12.089 1.00 97.00 203 THR A N 1
ATOM 1562 C CA . THR A 1 203 ? -9.753 -23.758 12.679 1.00 97.00 203 THR A CA 1
ATOM 1563 C C . THR A 1 203 ? -8.510 -24.362 13.327 1.00 97.00 203 THR A C 1
ATOM 1565 O O . THR A 1 203 ? -8.600 -24.925 14.410 1.00 97.00 203 THR A O 1
ATOM 1568 N N . ALA A 1 204 ? -7.325 -24.159 12.740 1.00 96.00 204 ALA A N 1
ATOM 1569 C CA . ALA A 1 204 ? -6.064 -24.612 13.327 1.00 96.00 204 ALA A CA 1
ATOM 1570 C C . ALA A 1 204 ? -5.794 -23.977 14.704 1.00 96.00 204 ALA A C 1
ATOM 1572 O O . ALA A 1 204 ? -5.286 -24.643 15.603 1.00 96.00 204 ALA A O 1
ATOM 1573 N N . TRP A 1 205 ? -6.139 -22.700 14.885 1.00 97.00 205 TRP A N 1
ATOM 1574 C CA . TRP A 1 205 ? -5.975 -21.987 16.152 1.00 97.00 205 TRP A CA 1
ATOM 1575 C C . TRP A 1 205 ? -7.074 -22.314 17.156 1.00 97.00 205 TRP A C 1
ATOM 1577 O O . TRP A 1 205 ? -6.794 -22.424 18.345 1.00 97.00 205 TRP A O 1
ATOM 1587 N N . ARG A 1 206 ? -8.313 -22.495 16.698 1.00 97.19 206 ARG A N 1
ATOM 1588 C CA . ARG A 1 206 ? -9.430 -22.908 17.553 1.00 97.19 206 ARG A CA 1
ATOM 1589 C C . ARG A 1 206 ? -9.220 -24.319 18.111 1.00 97.19 206 ARG A C 1
ATOM 1591 O O . ARG A 1 206 ? -9.455 -24.545 19.291 1.00 97.19 206 ARG A O 1
ATOM 1598 N N . ASP A 1 207 ? -8.747 -25.246 17.277 1.00 96.69 207 ASP A N 1
ATOM 1599 C CA . ASP A 1 207 ? -8.716 -26.680 17.599 1.00 96.69 207 ASP A CA 1
ATOM 1600 C C . ASP A 1 207 ? -7.406 -27.131 18.268 1.00 96.69 207 ASP A C 1
ATOM 1602 O O . ASP A 1 207 ? -7.278 -28.293 18.667 1.00 96.69 207 ASP A O 1
ATOM 1606 N N . LYS A 1 208 ? -6.414 -26.239 18.412 1.00 95.88 208 LYS A N 1
ATOM 1607 C CA . LYS A 1 208 ? -5.147 -26.590 19.068 1.00 95.88 208 LYS A CA 1
ATOM 1608 C C . LYS A 1 208 ? -5.340 -26.845 20.574 1.00 95.88 208 LYS A C 1
ATOM 1610 O O . LYS A 1 208 ? -6.138 -26.161 21.222 1.00 95.88 208 LYS A O 1
ATOM 1615 N N . PRO A 1 209 ? -4.586 -27.784 21.179 1.00 96.25 209 PRO A N 1
ATOM 1616 C CA . PRO A 1 209 ? -4.647 -28.020 22.618 1.00 96.25 209 PRO A CA 1
ATOM 1617 C C . PRO A 1 209 ? -4.355 -26.749 23.424 1.00 96.25 209 PRO A C 1
ATOM 1619 O O . PRO A 1 209 ? -3.347 -26.087 23.189 1.00 96.25 209 PRO A O 1
ATOM 1622 N N . GLY A 1 210 ? -5.221 -26.435 24.390 1.00 95.62 210 GLY A N 1
ATOM 1623 C CA . GLY A 1 210 ? -5.059 -25.260 25.253 1.00 95.62 210 GLY A CA 1
ATOM 1624 C C . GLY A 1 210 ? -5.389 -23.919 24.589 1.00 95.62 210 GLY A C 1
ATOM 1625 O O . GLY A 1 210 ? -4.988 -22.892 25.127 1.00 95.62 210 GLY A O 1
ATOM 1626 N N . SER A 1 211 ? -6.092 -23.916 23.449 1.00 97.56 211 SER A N 1
ATOM 1627 C CA . SER A 1 211 ? -6.528 -22.683 22.784 1.00 97.56 211 SER A CA 1
ATOM 1628 C C . SER A 1 211 ? -7.318 -21.765 23.724 1.00 97.56 211 SER A C 1
ATOM 1630 O O . SER A 1 211 ? -8.250 -22.211 24.398 1.00 97.56 211 SER A O 1
ATOM 1632 N N . ALA A 1 212 ? -6.958 -20.479 23.738 1.00 97.44 212 ALA A N 1
ATOM 1633 C CA . ALA A 1 212 ? -7.700 -19.418 24.431 1.00 97.44 212 ALA A CA 1
ATOM 1634 C C . ALA A 1 212 ? -8.627 -18.636 23.476 1.00 97.44 212 ALA A C 1
ATOM 1636 O O . ALA A 1 212 ? -9.199 -17.606 23.845 1.00 97.44 212 ALA A O 1
ATOM 1637 N N . LEU A 1 213 ? -8.776 -19.116 22.238 1.00 97.75 213 LEU A N 1
ATOM 1638 C CA . LEU A 1 213 ? -9.645 -18.529 21.227 1.00 97.75 213 LEU A CA 1
ATOM 1639 C C . LEU A 1 213 ? -11.115 -18.788 21.586 1.00 97.75 213 LEU A C 1
ATOM 1641 O O . LEU A 1 213 ? -11.561 -19.931 21.654 1.00 97.75 213 LEU A O 1
ATOM 1645 N N . VAL A 1 214 ? -11.887 -17.715 21.766 1.00 97.19 214 VAL A N 1
ATOM 1646 C CA . VAL A 1 214 ? -13.303 -17.765 22.179 1.00 97.19 214 VAL A CA 1
ATOM 1647 C C . VAL A 1 214 ? -14.273 -17.178 21.149 1.00 97.19 214 VAL A C 1
ATOM 1649 O O . VAL A 1 214 ? -15.479 -17.158 21.383 1.00 97.19 214 VAL A O 1
ATOM 1652 N N . GLY A 1 215 ? -13.783 -16.699 20.001 1.00 96.94 215 GLY A N 1
ATOM 1653 C CA . GLY A 1 215 ? -14.645 -16.176 18.939 1.00 96.94 215 GLY A CA 1
ATOM 1654 C C . GLY A 1 215 ? -13.899 -15.581 17.747 1.00 96.94 215 GLY A C 1
ATOM 1655 O O . GLY A 1 215 ? -12.701 -15.801 17.567 1.00 96.94 215 GLY A O 1
ATOM 1656 N N . THR A 1 216 ? -14.624 -14.803 16.942 1.00 98.12 216 THR A N 1
ATOM 1657 C CA . THR A 1 216 ? -14.113 -14.079 15.765 1.00 98.12 216 THR A CA 1
ATOM 1658 C C . THR A 1 216 ? -14.386 -12.576 15.863 1.00 98.12 216 THR A C 1
ATOM 1660 O O . THR A 1 216 ? -15.434 -12.184 16.377 1.00 98.12 216 THR A O 1
ATOM 1663 N N . ALA A 1 217 ? -13.502 -11.730 15.328 1.00 97.38 217 ALA A N 1
ATOM 1664 C CA . ALA A 1 217 ? -13.636 -10.271 15.344 1.00 97.38 217 ALA A CA 1
ATOM 1665 C C . ALA A 1 217 ? -13.391 -9.642 13.957 1.00 97.38 217 ALA A C 1
ATOM 1667 O O . ALA A 1 217 ? -12.256 -9.530 13.498 1.00 97.38 217 ALA A O 1
ATOM 1668 N N . TYR A 1 218 ? -14.461 -9.184 13.300 1.00 96.44 218 TYR A N 1
ATOM 1669 C CA . TYR A 1 218 ? -14.375 -8.445 12.035 1.00 96.44 218 TYR A CA 1
ATOM 1670 C C . TYR A 1 218 ? -14.360 -6.936 12.306 1.00 96.44 218 TYR A C 1
ATOM 1672 O O . TYR A 1 218 ? -15.362 -6.385 12.763 1.00 96.44 218 TYR A O 1
ATOM 1680 N N . MET A 1 219 ? -13.230 -6.264 12.063 1.00 95.19 219 MET A N 1
ATOM 1681 C CA . MET A 1 219 ? -13.005 -4.887 12.534 1.00 95.19 219 MET A CA 1
ATOM 1682 C C . MET A 1 219 ? -12.556 -3.930 11.420 1.00 95.19 219 MET A C 1
ATOM 1684 O O . MET A 1 219 ? -11.475 -3.352 11.504 1.00 95.19 219 MET A O 1
ATOM 1688 N N . PRO A 1 220 ? -13.349 -3.731 10.356 1.00 94.88 220 PRO A N 1
ATOM 1689 C CA . PRO A 1 220 ? -12.987 -2.774 9.321 1.00 94.88 220 PRO A CA 1
ATOM 1690 C C . PRO A 1 220 ? -13.113 -1.330 9.838 1.00 94.88 220 PRO A C 1
ATOM 1692 O O . PRO A 1 220 ? -14.061 -1.001 10.551 1.00 94.88 220 PRO A O 1
ATOM 1695 N N . GLU A 1 221 ? -12.213 -0.432 9.421 1.00 95.25 221 GLU A N 1
ATOM 1696 C CA . GLU A 1 221 ? -12.359 1.002 9.726 1.00 95.25 221 GLU A CA 1
ATOM 1697 C C . GLU A 1 221 ? -13.574 1.633 9.022 1.00 95.25 221 GLU A C 1
ATOM 1699 O O . GLU A 1 221 ? -14.129 2.620 9.505 1.00 95.25 221 GLU A O 1
ATOM 1704 N N . ALA A 1 222 ? -14.021 1.056 7.901 1.00 92.75 222 ALA A N 1
ATOM 1705 C CA . ALA A 1 222 ? -15.318 1.358 7.304 1.00 92.75 222 ALA A CA 1
ATOM 1706 C C . ALA A 1 222 ? -15.991 0.097 6.750 1.00 92.75 222 ALA A C 1
ATOM 1708 O O . ALA A 1 222 ? -15.342 -0.761 6.154 1.00 92.75 222 ALA A O 1
ATOM 1709 N N . ALA A 1 223 ? -17.309 0.015 6.918 1.00 86.19 223 ALA A N 1
ATOM 1710 C CA . ALA A 1 223 ? -18.132 -1.063 6.380 1.00 86.19 223 ALA A CA 1
ATOM 1711 C C . ALA A 1 223 ? -18.397 -0.902 4.866 1.00 86.19 223 ALA A C 1
ATOM 1713 O O . ALA A 1 223 ? -17.961 0.064 4.241 1.00 86.19 223 ALA A O 1
ATOM 1714 N N . GLU A 1 224 ? -19.148 -1.849 4.291 1.00 83.25 224 GLU A N 1
ATOM 1715 C CA . GLU A 1 224 ? -19.595 -1.842 2.883 1.00 83.25 224 GLU A CA 1
ATOM 1716 C C . GLU A 1 224 ? -18.466 -1.949 1.844 1.00 83.25 224 GLU A C 1
ATOM 1718 O O . GLU A 1 224 ? -18.559 -1.436 0.728 1.00 83.25 224 GLU A O 1
ATOM 1723 N N . ARG A 1 225 ? -17.390 -2.647 2.209 1.00 88.81 225 ARG A N 1
ATOM 1724 C CA . ARG A 1 225 ? -16.292 -3.024 1.315 1.00 88.81 225 ARG A CA 1
ATOM 1725 C C . ARG A 1 225 ? -16.193 -4.544 1.240 1.00 88.81 225 ARG A C 1
ATOM 1727 O O . ARG A 1 225 ? -16.571 -5.226 2.189 1.00 88.81 225 ARG A O 1
ATOM 1734 N N . ASP A 1 226 ? -15.693 -5.040 0.111 1.00 94.44 226 ASP A N 1
ATOM 1735 C CA . ASP A 1 226 ? -15.295 -6.439 -0.074 1.00 94.44 226 ASP A CA 1
ATOM 1736 C C . ASP A 1 226 ? -16.352 -7.457 0.407 1.00 94.44 226 ASP A C 1
ATOM 1738 O O . ASP A 1 226 ? -16.095 -8.234 1.326 1.00 94.44 226 ASP A O 1
ATOM 1742 N N . PRO A 1 227 ? -17.557 -7.487 -0.198 1.00 95.56 227 PRO A N 1
ATOM 1743 C CA . PRO A 1 227 ? -18.680 -8.265 0.330 1.00 95.56 227 PRO A CA 1
ATOM 1744 C C . PRO A 1 227 ? -18.388 -9.769 0.422 1.00 95.56 227 PRO A C 1
ATOM 1746 O O . PRO A 1 227 ? -18.857 -10.415 1.350 1.00 95.56 227 PRO A O 1
ATOM 1749 N N . ALA A 1 228 ? -17.570 -10.317 -0.486 1.00 97.00 228 ALA A N 1
ATOM 1750 C CA . ALA A 1 228 ? -17.137 -11.713 -0.402 1.00 97.00 228 ALA A CA 1
ATOM 1751 C C . ALA A 1 228 ? -16.247 -11.971 0.825 1.00 97.00 228 ALA A C 1
ATOM 1753 O O . ALA A 1 228 ? -16.363 -13.006 1.469 1.00 97.00 228 ALA A O 1
ATOM 1754 N N . ALA A 1 229 ? -15.371 -11.023 1.167 1.00 97.06 229 ALA A N 1
ATOM 1755 C CA . ALA A 1 229 ? -14.518 -11.138 2.341 1.00 97.06 229 ALA A CA 1
ATOM 1756 C C . ALA A 1 229 ? -15.340 -11.045 3.636 1.00 97.06 229 ALA A C 1
ATOM 1758 O O . ALA A 1 229 ? -15.130 -11.846 4.545 1.00 97.06 229 ALA A O 1
ATOM 1759 N N . LEU A 1 230 ? -16.307 -10.122 3.700 1.00 96.69 230 LEU A N 1
ATOM 1760 C CA . LEU A 1 230 ? -17.227 -10.016 4.836 1.00 96.69 230 LEU A CA 1
ATOM 1761 C C . LEU A 1 230 ? -18.017 -11.315 5.049 1.00 96.69 230 LEU A C 1
ATOM 1763 O O . LEU A 1 230 ? -18.078 -11.798 6.180 1.00 96.69 230 LEU A O 1
ATOM 1767 N N . GLU A 1 231 ? -18.602 -11.870 3.983 1.00 97.31 231 GLU A N 1
ATOM 1768 C CA . GLU A 1 231 ? -19.383 -13.112 4.050 1.00 97.31 231 GLU A CA 1
ATOM 1769 C C . GLU A 1 231 ? -18.512 -14.271 4.551 1.00 97.31 231 GLU A C 1
ATOM 1771 O O . GLU A 1 231 ? -18.810 -14.869 5.584 1.00 97.31 231 GLU A O 1
ATOM 1776 N N . LEU A 1 232 ? -17.369 -14.509 3.896 1.00 98.12 232 LEU A N 1
ATOM 1777 C CA . LEU A 1 232 ? -16.451 -15.589 4.258 1.00 98.12 232 LEU A CA 1
ATOM 1778 C C . LEU A 1 232 ? -15.981 -15.485 5.711 1.00 98.12 232 LEU A C 1
ATOM 1780 O O . LEU A 1 232 ? -15.945 -16.489 6.421 1.00 98.12 232 LEU A O 1
ATOM 1784 N N . PHE A 1 233 ? -15.595 -14.286 6.159 1.00 98.00 233 PHE A N 1
ATOM 1785 C CA . PHE A 1 233 ? -15.127 -14.098 7.529 1.00 98.00 233 PHE A CA 1
ATOM 1786 C C . PHE A 1 233 ? -16.249 -14.347 8.543 1.00 98.00 233 PHE A C 1
ATOM 1788 O O . PHE A 1 233 ? -16.028 -14.989 9.568 1.00 98.00 233 PHE A O 1
ATOM 1795 N N . SER A 1 234 ? -17.458 -13.864 8.253 1.00 96.75 234 SER A N 1
ATOM 1796 C CA . SER A 1 234 ? -18.616 -14.025 9.139 1.00 96.75 234 SER A CA 1
ATOM 1797 C C . SER A 1 234 ? -19.041 -15.489 9.271 1.00 96.75 234 SER A C 1
ATOM 1799 O O . SER A 1 234 ? -19.520 -15.899 10.328 1.00 96.75 234 SER A O 1
ATOM 1801 N N . GLU A 1 235 ? -18.826 -16.297 8.232 1.00 97.31 235 GLU A N 1
ATOM 1802 C CA . GLU A 1 235 ? -19.085 -17.733 8.275 1.00 97.31 235 GLU A CA 1
ATOM 1803 C C . GLU A 1 235 ? -18.121 -18.504 9.183 1.00 97.31 235 GLU A C 1
ATOM 1805 O O . GLU A 1 235 ? -18.508 -19.560 9.677 1.00 97.31 235 GLU A O 1
ATOM 1810 N N . LEU A 1 236 ? -16.903 -18.009 9.449 1.00 97.69 236 LEU A N 1
ATOM 1811 C CA . LEU A 1 236 ? -15.893 -18.742 10.232 1.00 97.69 236 LEU A CA 1
ATOM 1812 C C . LEU A 1 236 ? -16.437 -19.230 11.580 1.00 97.69 236 LEU A C 1
ATOM 1814 O O . LEU A 1 236 ? -16.231 -20.386 11.942 1.00 97.69 236 LEU A O 1
ATOM 1818 N N . ALA A 1 237 ? -17.195 -18.384 12.283 1.00 96.31 237 ALA A N 1
ATOM 1819 C CA . ALA A 1 237 ? -17.799 -18.716 13.574 1.00 96.31 237 ALA A CA 1
ATOM 1820 C C . ALA A 1 237 ? -18.781 -19.906 13.518 1.00 96.31 237 ALA A C 1
ATOM 1822 O O . ALA A 1 237 ? -19.083 -20.498 14.551 1.00 96.31 237 ALA A O 1
ATOM 1823 N N . TRP A 1 238 ? -19.260 -20.265 12.325 1.00 96.75 238 TRP A N 1
ATOM 1824 C CA . TRP A 1 238 ? -20.254 -21.312 12.078 1.00 96.75 238 TRP A CA 1
ATOM 1825 C C . TRP A 1 238 ? -19.676 -22.566 11.413 1.00 96.75 238 TRP A C 1
ATOM 1827 O O . TRP A 1 238 ? -20.417 -23.504 11.123 1.00 96.75 238 TRP A O 1
ATOM 1837 N N . ARG A 1 239 ? -18.370 -22.599 11.130 1.00 95.75 239 ARG A N 1
ATOM 1838 C CA . ARG A 1 239 ? -17.727 -23.715 10.427 1.00 95.75 239 ARG A CA 1
ATOM 1839 C C . ARG A 1 239 ? -17.060 -24.659 11.412 1.00 95.75 239 ARG A C 1
ATOM 1841 O O . ARG A 1 239 ? -16.146 -24.258 12.120 1.00 95.75 239 ARG A O 1
ATOM 1848 N N . GLU A 1 240 ? -17.464 -25.925 11.421 1.00 94.88 240 GLU A N 1
ATOM 1849 C CA . GLU A 1 240 ? -16.783 -26.965 12.209 1.00 94.88 240 GLU A CA 1
ATOM 1850 C C . GLU A 1 240 ? -15.448 -27.371 11.573 1.00 94.88 240 GLU A C 1
ATOM 1852 O O . GLU A 1 240 ? -14.459 -27.559 12.274 1.00 94.88 240 GLU A O 1
ATOM 1857 N N . GLU A 1 241 ? -15.389 -27.426 10.245 1.00 96.38 241 GLU A N 1
ATOM 1858 C CA . GLU A 1 241 ? -14.209 -27.845 9.490 1.00 96.38 241 GLU A CA 1
ATOM 1859 C C . GLU A 1 241 ? -13.560 -26.678 8.739 1.00 96.38 241 GLU A C 1
ATOM 1861 O O . GLU A 1 241 ? -14.160 -25.619 8.528 1.00 96.38 241 GLU A O 1
ATOM 1866 N N . LYS A 1 242 ? -12.314 -26.889 8.301 1.00 96.75 242 LYS A N 1
ATOM 1867 C CA . LYS A 1 242 ? -11.602 -25.950 7.433 1.00 96.75 242 LYS A CA 1
ATOM 1868 C C . LYS A 1 242 ? -12.407 -25.703 6.150 1.00 96.75 242 LYS A C 1
ATOM 1870 O O . LYS A 1 242 ? -12.807 -26.646 5.475 1.00 96.75 242 LYS A O 1
ATOM 1875 N N . ILE A 1 243 ? -12.588 -24.434 5.782 1.00 97.38 243 ILE A N 1
ATOM 1876 C CA . ILE A 1 243 ? -13.273 -24.053 4.539 1.00 97.38 243 ILE A CA 1
ATOM 1877 C C . ILE A 1 243 ? -12.404 -24.427 3.328 1.00 97.38 243 ILE A C 1
ATOM 1879 O O . ILE A 1 243 ? -11.252 -23.994 3.229 1.00 97.38 243 ILE A O 1
ATOM 1883 N N . ASP A 1 244 ? -12.975 -25.163 2.370 1.00 97.69 244 ASP A N 1
ATOM 1884 C CA . ASP A 1 244 ? -12.432 -25.239 1.011 1.00 97.69 244 ASP A CA 1
ATOM 1885 C C . ASP A 1 244 ? -12.710 -23.915 0.297 1.00 97.69 244 ASP A C 1
ATOM 1887 O O . ASP A 1 244 ? -13.824 -23.618 -0.142 1.00 97.69 244 ASP A O 1
ATOM 1891 N N . ARG A 1 245 ? -11.669 -23.092 0.220 1.00 96.75 245 ARG A N 1
ATOM 1892 C CA . ARG A 1 245 ? -11.745 -21.740 -0.317 1.00 96.75 245 ARG A CA 1
ATOM 1893 C C . ARG A 1 245 ? -12.119 -21.711 -1.800 1.00 96.75 245 ARG A C 1
ATOM 1895 O O . ARG A 1 245 ? -12.844 -20.809 -2.211 1.00 96.75 245 ARG A O 1
ATOM 1902 N N . GLU A 1 246 ? -11.642 -22.659 -2.605 1.00 97.00 246 GLU A N 1
ATOM 1903 C CA . GLU A 1 246 ? -11.953 -22.686 -4.039 1.00 97.00 246 GLU A CA 1
ATOM 1904 C C . GLU A 1 246 ? -13.432 -23.016 -4.257 1.00 97.00 246 GLU A C 1
ATOM 1906 O O . GLU A 1 246 ? -14.132 -22.294 -4.975 1.00 97.00 246 GLU A O 1
ATOM 1911 N N . ALA A 1 247 ? -13.923 -24.048 -3.565 1.00 97.88 247 ALA A N 1
ATOM 1912 C CA . ALA A 1 247 ? -15.333 -24.418 -3.597 1.00 97.88 247 ALA A CA 1
ATOM 1913 C C . ALA A 1 247 ? -16.233 -23.277 -3.090 1.00 97.88 247 ALA A C 1
ATOM 1915 O O . ALA A 1 247 ? -17.234 -22.955 -3.735 1.00 97.88 247 ALA A O 1
ATOM 1916 N N . TRP A 1 248 ? -15.840 -22.613 -1.996 1.00 98.56 248 TRP A N 1
ATOM 1917 C CA . TRP A 1 248 ? -16.595 -21.504 -1.410 1.00 98.56 248 TRP A CA 1
ATOM 1918 C C . TRP A 1 248 ? -16.765 -20.334 -2.388 1.00 98.56 248 TRP A C 1
ATOM 1920 O O . TRP A 1 248 ? -17.882 -19.870 -2.605 1.00 98.56 248 TRP A O 1
ATOM 1930 N N . PHE A 1 249 ? -15.695 -19.882 -3.055 1.00 98.56 249 PHE A N 1
ATOM 1931 C CA . PHE A 1 249 ? -15.797 -18.778 -4.022 1.00 98.56 249 PHE A CA 1
ATOM 1932 C C . PHE A 1 249 ? -16.637 -19.146 -5.256 1.00 98.56 249 PHE A C 1
ATOM 1934 O O . PHE A 1 249 ? -17.351 -18.293 -5.793 1.00 98.56 249 PHE A O 1
ATOM 1941 N N . ALA A 1 250 ? -16.586 -20.405 -5.701 1.00 97.69 250 ALA A N 1
ATOM 1942 C CA . ALA A 1 250 ? -17.413 -20.885 -6.805 1.00 97.69 250 ALA A CA 1
ATOM 1943 C C . ALA A 1 250 ? -18.913 -20.909 -6.452 1.00 97.69 250 ALA A C 1
ATOM 1945 O O . ALA A 1 250 ? -19.752 -20.613 -7.311 1.00 97.69 250 ALA A O 1
ATOM 1946 N N . GLU A 1 251 ? -19.249 -21.246 -5.205 1.00 98.12 251 GLU A N 1
ATOM 1947 C CA . GLU A 1 251 ? -20.613 -21.209 -4.671 1.00 98.12 251 GLU A CA 1
ATOM 1948 C C . GLU A 1 251 ? -21.091 -19.768 -4.435 1.00 98.12 251 GLU A C 1
ATOM 1950 O O . GLU A 1 251 ? -22.174 -19.390 -4.890 1.00 98.12 251 GLU A O 1
ATOM 1955 N N . TYR A 1 252 ? -20.254 -18.928 -3.822 1.00 98.31 252 TYR A N 1
ATOM 1956 C CA . TYR A 1 252 ? -20.561 -17.524 -3.557 1.00 98.31 252 TYR A CA 1
ATOM 1957 C C . TYR A 1 252 ? -20.915 -16.760 -4.841 1.00 98.31 252 TYR A C 1
ATOM 1959 O O . TYR A 1 252 ? -21.888 -16.007 -4.863 1.00 98.31 252 TYR A O 1
ATOM 1967 N N . ALA A 1 253 ? -20.199 -17.008 -5.946 1.00 97.69 253 ALA A N 1
ATOM 1968 C CA . ALA A 1 253 ? -20.509 -16.422 -7.253 1.00 97.69 253 ALA A CA 1
ATOM 1969 C C . ALA A 1 253 ? -21.955 -16.708 -7.704 1.00 97.69 253 ALA A C 1
ATOM 1971 O O . ALA A 1 253 ? -22.645 -15.829 -8.228 1.00 97.69 253 ALA A O 1
ATOM 1972 N N . GLN A 1 254 ? -22.424 -17.938 -7.481 1.00 96.31 254 GLN A N 1
ATOM 1973 C CA . GLN A 1 254 ? -23.777 -18.361 -7.831 1.00 96.31 254 GLN A CA 1
ATOM 1974 C C . GLN A 1 254 ? -24.822 -17.710 -6.923 1.00 96.31 254 GLN A C 1
ATOM 1976 O O . GLN A 1 254 ? -25.831 -17.213 -7.428 1.00 96.31 254 GLN A O 1
ATOM 1981 N N . ILE A 1 255 ? -24.592 -17.707 -5.607 1.00 96.25 255 ILE A N 1
ATOM 1982 C CA . ILE A 1 255 ? -25.505 -17.103 -4.625 1.00 96.25 255 ILE A CA 1
ATOM 1983 C C . ILE A 1 255 ? -25.636 -15.603 -4.893 1.00 96.25 255 ILE A C 1
ATOM 1985 O O . ILE A 1 255 ? -26.745 -15.078 -4.985 1.00 96.25 255 ILE A O 1
ATOM 1989 N N . ARG A 1 256 ? -24.505 -14.922 -5.099 1.00 97.06 256 ARG A N 1
ATOM 1990 C CA . ARG A 1 256 ? -24.445 -13.472 -5.269 1.00 97.06 256 ARG A CA 1
ATOM 1991 C C . ARG A 1 256 ? -25.172 -12.969 -6.512 1.00 97.06 256 ARG A C 1
ATOM 1993 O O . ARG A 1 256 ? -25.799 -11.913 -6.455 1.00 97.06 256 ARG A O 1
ATOM 2000 N N . TYR A 1 257 ? -25.087 -13.694 -7.627 1.00 96.50 257 TYR A N 1
ATOM 2001 C CA . TYR A 1 257 ? -25.741 -13.297 -8.882 1.00 96.50 257 TYR A CA 1
ATOM 2002 C C . TYR A 1 257 ? -27.076 -14.005 -9.132 1.00 96.50 257 TYR A C 1
ATOM 2004 O O . TYR A 1 257 ? -27.767 -13.680 -10.096 1.00 96.50 257 TYR A O 1
ATOM 2012 N N . GLY A 1 258 ? -27.471 -14.938 -8.262 1.00 95.19 258 GLY A N 1
ATOM 2013 C CA . GLY A 1 258 ? -28.755 -15.635 -8.335 1.00 95.19 258 GLY A CA 1
ATOM 2014 C C . GLY A 1 258 ? -28.826 -16.723 -9.411 1.00 95.19 258 GLY A C 1
ATOM 2015 O O . GLY A 1 258 ? -29.922 -17.111 -9.817 1.00 95.19 258 GLY A O 1
ATOM 2016 N N . GLY A 1 259 ? -27.688 -17.224 -9.901 1.00 95.25 259 GLY A N 1
ATOM 2017 C CA . GLY A 1 259 ? -27.658 -18.258 -10.933 1.00 95.25 259 GLY A CA 1
ATOM 2018 C C . GLY A 1 259 ? -26.264 -18.796 -11.242 1.00 95.25 259 GLY A C 1
ATOM 2019 O O . GLY A 1 259 ? -25.255 -18.141 -11.004 1.00 95.25 259 GLY A O 1
ATOM 2020 N N . VAL A 1 260 ? -26.210 -20.013 -11.792 1.00 96.19 260 VAL A N 1
ATOM 2021 C CA . VAL A 1 260 ? -24.955 -20.632 -12.243 1.00 96.19 260 VAL A CA 1
ATOM 2022 C C . VAL A 1 260 ? -24.468 -19.940 -13.513 1.00 96.19 260 VAL A C 1
ATOM 2024 O O . VAL A 1 260 ? -25.198 -19.862 -14.503 1.00 96.19 260 VAL A O 1
ATOM 2027 N N . ASP A 1 261 ? -23.215 -19.495 -13.505 1.00 98.00 261 ASP A N 1
ATOM 2028 C CA . ASP A 1 261 ? -22.539 -18.923 -14.665 1.00 98.00 261 ASP A CA 1
ATOM 2029 C C . ASP A 1 261 ? -21.036 -19.224 -14.596 1.00 98.00 261 ASP A C 1
ATOM 2031 O O . ASP A 1 261 ? -20.405 -19.086 -13.546 1.00 98.00 261 ASP A O 1
ATOM 2035 N N . HIS A 1 262 ? -20.468 -19.699 -15.705 1.00 98.19 262 HIS A N 1
ATOM 2036 C CA . HIS A 1 262 ? -19.060 -20.094 -15.758 1.00 98.19 262 HIS A CA 1
ATOM 2037 C C . HIS A 1 262 ? -18.124 -18.890 -15.601 1.00 98.19 262 HIS A C 1
ATOM 2039 O O . HIS A 1 262 ? -17.147 -18.970 -14.861 1.00 98.19 262 HIS A O 1
ATOM 2045 N N . SER A 1 263 ? -18.453 -17.765 -16.236 1.00 98.50 263 SER A N 1
ATOM 2046 C CA . SER A 1 263 ? -17.644 -16.550 -16.182 1.00 98.50 263 SER A CA 1
ATOM 2047 C C . SER A 1 263 ? -17.727 -15.872 -14.815 1.00 98.50 263 SER A C 1
ATOM 2049 O O . SER A 1 263 ? -16.725 -15.361 -14.329 1.00 98.50 263 SER A O 1
ATOM 2051 N N . ALA A 1 264 ? -18.870 -15.944 -14.127 1.00 98.38 264 ALA A N 1
ATOM 2052 C CA . ALA A 1 264 ? -18.964 -15.514 -12.732 1.00 98.38 264 ALA A CA 1
ATOM 2053 C C . ALA A 1 264 ? -18.019 -16.324 -11.829 1.00 98.38 264 ALA A C 1
ATOM 2055 O O . ALA A 1 264 ? -17.282 -15.748 -11.031 1.00 98.38 264 ALA A O 1
ATOM 2056 N N . ARG A 1 265 ? -17.988 -17.655 -11.983 1.00 98.44 265 ARG A N 1
ATOM 2057 C CA . ARG A 1 265 ? -17.061 -18.516 -11.230 1.00 98.44 265 ARG A CA 1
ATOM 2058 C C . ARG A 1 265 ? -15.602 -18.202 -11.549 1.00 98.44 265 ARG A C 1
ATOM 2060 O O . ARG A 1 265 ? -14.802 -18.100 -10.626 1.00 98.44 265 ARG A O 1
ATOM 2067 N N . GLU A 1 266 ? -15.261 -18.000 -12.823 1.00 98.56 266 GLU A N 1
ATOM 2068 C CA . GLU A 1 266 ? -13.906 -17.589 -13.214 1.00 98.56 266 GLU A CA 1
ATOM 2069 C C . GLU A 1 266 ? -13.525 -16.238 -12.590 1.00 98.56 266 GLU A C 1
ATOM 2071 O O . GLU A 1 266 ? -12.411 -16.089 -12.089 1.00 98.56 266 GLU A O 1
ATOM 2076 N N . ALA A 1 267 ? -14.454 -15.278 -12.552 1.00 98.62 267 ALA A N 1
ATOM 2077 C CA . ALA A 1 267 ? -14.210 -13.978 -11.944 1.00 98.62 267 ALA A CA 1
ATOM 2078 C C . ALA A 1 267 ? -13.865 -14.092 -10.454 1.00 98.62 267 ALA A C 1
ATOM 2080 O O . ALA A 1 267 ? -12.847 -13.556 -10.013 1.00 98.62 267 ALA A O 1
ATOM 2081 N N . PHE A 1 268 ? -14.669 -14.828 -9.683 1.00 98.62 268 PHE A N 1
ATOM 2082 C CA . PHE A 1 268 ? -14.416 -15.021 -8.255 1.00 98.62 268 PHE A CA 1
ATOM 2083 C C . PHE A 1 268 ? -13.188 -15.891 -7.977 1.00 98.62 268 PHE A C 1
ATOM 2085 O O . PHE A 1 268 ? -12.466 -15.606 -7.025 1.00 98.62 268 PHE A O 1
ATOM 2092 N N . ALA A 1 269 ? -12.878 -16.871 -8.830 1.00 98.56 269 ALA A N 1
ATOM 2093 C CA . ALA A 1 269 ? -11.627 -17.623 -8.744 1.00 98.56 269 ALA A CA 1
ATOM 2094 C C . ALA A 1 269 ? -10.401 -16.719 -8.978 1.00 98.56 269 ALA A C 1
ATOM 2096 O O . ALA A 1 269 ? -9.417 -16.800 -8.243 1.00 98.56 269 ALA A O 1
ATOM 2097 N N . ALA A 1 270 ? -10.463 -15.805 -9.951 1.00 98.50 270 ALA A N 1
ATOM 2098 C CA . ALA A 1 270 ? -9.397 -14.836 -10.196 1.00 98.50 270 ALA A CA 1
ATOM 2099 C C . ALA A 1 270 ? -9.252 -13.821 -9.045 1.00 98.50 270 ALA A C 1
ATOM 2101 O O . ALA A 1 270 ? -8.126 -13.518 -8.644 1.00 98.50 270 ALA A O 1
ATOM 2102 N N . LEU A 1 271 ? -10.358 -13.347 -8.452 1.00 98.56 271 LEU A N 1
ATOM 2103 C CA . LEU A 1 271 ? -10.325 -12.518 -7.236 1.00 98.56 271 LEU A CA 1
ATOM 2104 C C . LEU A 1 271 ? -9.708 -13.282 -6.054 1.00 98.56 271 LEU A C 1
ATOM 2106 O O . LEU A 1 271 ? -8.845 -12.742 -5.362 1.00 98.56 271 LEU A O 1
ATOM 2110 N N . ALA A 1 272 ? -10.078 -14.553 -5.869 1.00 98.44 272 ALA A N 1
ATOM 2111 C CA . ALA A 1 272 ? -9.492 -15.442 -4.868 1.00 98.44 272 ALA A CA 1
ATOM 2112 C C . ALA A 1 272 ? -7.981 -15.647 -5.082 1.00 98.44 272 ALA A C 1
ATOM 2114 O O . ALA A 1 272 ? -7.203 -15.681 -4.130 1.00 98.44 272 ALA A O 1
ATOM 2115 N N . ALA A 1 273 ? -7.519 -15.750 -6.323 1.00 97.88 273 ALA A N 1
ATOM 2116 C CA . ALA A 1 273 ? -6.095 -15.893 -6.618 1.00 97.88 273 ALA A CA 1
ATOM 2117 C C . ALA A 1 273 ? -5.295 -14.583 -6.463 1.00 97.88 273 ALA A C 1
ATOM 2119 O O . ALA A 1 273 ? -4.066 -14.636 -6.430 1.00 97.88 273 ALA A O 1
ATOM 2120 N N . THR A 1 274 ? -5.965 -13.426 -6.389 1.00 97.81 274 THR A N 1
ATOM 2121 C CA . THR A 1 274 ? -5.325 -12.101 -6.408 1.00 97.81 274 THR A CA 1
ATOM 2122 C C . THR A 1 274 ? -5.735 -11.224 -5.229 1.00 97.81 274 THR A C 1
ATOM 2124 O O . THR A 1 274 ? -5.129 -11.320 -4.171 1.00 97.81 274 THR A O 1
ATOM 2127 N N . ALA A 1 275 ? -6.744 -10.362 -5.375 1.00 97.19 275 ALA A N 1
ATOM 2128 C CA . ALA A 1 275 ? -7.108 -9.372 -4.361 1.00 97.19 275 ALA A CA 1
ATOM 2129 C C . ALA A 1 275 ? -7.479 -10.000 -3.007 1.00 97.19 275 ALA A C 1
ATOM 2131 O O . ALA A 1 275 ? -7.249 -9.393 -1.966 1.00 97.19 275 ALA A O 1
ATOM 2132 N N . TYR A 1 276 ? -7.980 -11.236 -3.000 1.00 98.06 276 TYR A N 1
ATOM 2133 C CA . TYR A 1 276 ? -8.283 -11.971 -1.773 1.00 98.06 276 TYR A CA 1
ATOM 2134 C C . TYR A 1 276 ? -7.152 -12.891 -1.279 1.00 98.06 276 TYR A C 1
ATOM 2136 O O . TYR A 1 276 ? -7.380 -13.708 -0.386 1.00 98.06 276 TYR A O 1
ATOM 2144 N N . LYS A 1 277 ? -5.950 -12.760 -1.848 1.00 96.81 277 LYS A N 1
ATOM 2145 C CA . LYS A 1 277 ? -4.705 -13.419 -1.436 1.00 96.81 277 LYS A CA 1
ATOM 2146 C C . LYS A 1 277 ? -3.555 -12.409 -1.510 1.00 96.81 277 LYS A C 1
ATOM 2148 O O . LYS A 1 277 ? -2.801 -12.362 -2.485 1.00 96.81 277 LYS A O 1
ATOM 2153 N N . LEU A 1 278 ? -3.464 -11.547 -0.503 1.00 96.19 278 LEU A N 1
ATOM 2154 C CA . LEU A 1 278 ? -2.510 -10.443 -0.521 1.00 96.19 278 LEU A CA 1
ATOM 2155 C C . LEU A 1 278 ? -1.074 -10.937 -0.301 1.00 96.19 278 LEU A C 1
ATOM 2157 O O . LEU A 1 278 ? -0.796 -11.757 0.567 1.00 96.19 278 LEU A O 1
ATOM 2161 N N . THR A 1 279 ? -0.142 -10.382 -1.072 1.00 93.25 279 THR A N 1
ATOM 2162 C CA . THR A 1 279 ? 1.303 -10.634 -0.966 1.00 93.25 279 THR A CA 1
ATOM 2163 C C . THR A 1 279 ? 2.029 -9.564 -0.152 1.00 93.25 279 THR A C 1
ATOM 2165 O O . THR A 1 279 ? 3.255 -9.586 -0.048 1.00 93.25 279 THR A O 1
ATOM 2168 N N . SER A 1 280 ? 1.304 -8.577 0.376 1.00 90.00 280 SER A N 1
ATOM 2169 C CA . SER A 1 280 ? 1.866 -7.532 1.225 1.00 90.00 280 SER A CA 1
ATOM 2170 C C . SER A 1 280 ? 2.175 -8.078 2.620 1.00 90.00 280 SER A C 1
ATOM 2172 O O . SER A 1 280 ? 1.404 -8.832 3.217 1.00 90.00 280 SER A O 1
ATOM 2174 N N . THR A 1 281 ? 3.328 -7.687 3.157 1.00 83.06 281 THR A N 1
ATOM 2175 C CA . THR A 1 281 ? 3.796 -8.152 4.470 1.00 83.06 281 THR A CA 1
ATOM 2176 C C . THR A 1 281 ? 2.963 -7.600 5.622 1.00 83.06 281 THR A C 1
ATOM 2178 O O . THR A 1 281 ? 2.837 -8.253 6.650 1.00 83.06 281 THR A O 1
ATOM 2181 N N . ASP A 1 282 ? 2.369 -6.418 5.450 1.00 84.88 282 ASP A N 1
ATOM 2182 C CA . ASP A 1 282 ? 1.457 -5.798 6.413 1.00 84.88 282 ASP A CA 1
ATOM 2183 C C . ASP A 1 282 ? 0.002 -6.272 6.264 1.00 84.88 282 ASP A C 1
ATOM 2185 O O . ASP A 1 282 ? -0.864 -5.793 6.995 1.00 84.88 282 ASP A O 1
ATOM 2189 N N . GLY A 1 283 ? -0.268 -7.189 5.324 1.00 89.25 283 GLY A N 1
ATOM 2190 C CA . GLY A 1 283 ? -1.589 -7.763 5.076 1.00 89.25 283 GLY A CA 1
ATOM 2191 C C . GLY A 1 283 ? -2.602 -6.785 4.483 1.00 89.25 283 GLY A C 1
ATOM 2192 O O . GLY A 1 283 ? -3.799 -7.044 4.581 1.00 89.25 283 GLY A O 1
ATOM 2193 N N . ARG A 1 284 ? -2.157 -5.663 3.894 1.00 91.44 284 ARG A N 1
ATOM 2194 C CA . ARG A 1 284 ? -3.040 -4.608 3.364 1.00 91.44 284 ARG A CA 1
ATOM 2195 C C . ARG A 1 284 ? -3.013 -4.533 1.841 1.00 91.44 284 ARG A C 1
ATOM 2197 O O . ARG A 1 284 ? -1.935 -4.644 1.247 1.00 91.44 284 ARG A O 1
ATOM 2204 N N . PRO A 1 285 ? -4.151 -4.272 1.176 1.00 92.25 285 PRO A N 1
ATOM 2205 C CA . PRO A 1 285 ? -4.127 -3.904 -0.230 1.00 92.25 285 PRO A CA 1
ATOM 2206 C C . PRO A 1 285 ? -3.477 -2.519 -0.400 1.00 92.25 285 PRO A C 1
ATOM 2208 O O . PRO A 1 285 ? -3.488 -1.683 0.506 1.00 92.25 285 PRO A O 1
ATOM 2211 N N . TYR A 1 286 ? -2.884 -2.257 -1.568 1.00 90.62 286 TYR A N 1
ATOM 2212 C CA . TYR A 1 286 ? -2.206 -0.985 -1.831 1.00 90.62 286 TYR A CA 1
ATOM 2213 C C . TYR A 1 286 ? -3.054 -0.030 -2.663 1.00 90.62 286 TYR A C 1
ATOM 2215 O O . TYR A 1 286 ? -3.441 -0.350 -3.784 1.00 90.62 286 TYR A O 1
ATOM 2223 N N . ASP A 1 287 ? -3.225 1.187 -2.152 1.00 89.44 287 ASP A N 1
ATOM 2224 C CA . ASP A 1 287 ? -4.086 2.198 -2.767 1.00 89.44 287 ASP A CA 1
ATOM 2225 C C . ASP A 1 287 ? -3.701 2.602 -4.184 1.00 89.44 287 ASP A C 1
ATOM 2227 O O . ASP A 1 287 ? -2.532 2.533 -4.589 1.00 89.44 287 ASP A O 1
ATOM 2231 N N . SER A 1 288 ? -4.707 3.108 -4.895 1.00 91.81 288 SER A N 1
ATOM 2232 C CA . SER A 1 288 ? -4.544 3.847 -6.139 1.00 91.81 288 SER A CA 1
ATOM 2233 C C . SER A 1 288 ? -3.535 4.982 -5.955 1.00 91.81 288 SER A C 1
ATOM 2235 O O . SER A 1 288 ? -3.635 5.776 -5.016 1.00 91.81 288 SER A O 1
ATOM 2237 N N . LEU A 1 289 ? -2.558 5.099 -6.862 1.00 95.38 289 LEU A N 1
ATOM 2238 C CA . LEU A 1 289 ? -1.679 6.274 -6.851 1.00 95.38 289 LEU A CA 1
ATOM 2239 C C . LEU A 1 289 ? -2.430 7.524 -7.314 1.00 95.38 289 LEU A C 1
ATOM 2241 O O . LEU A 1 289 ? -2.011 8.626 -6.975 1.00 95.38 289 LEU A O 1
ATOM 2245 N N . PHE A 1 290 ? -3.546 7.368 -8.032 1.00 96.38 290 PHE A N 1
ATOM 2246 C CA . PHE A 1 290 ? -4.367 8.494 -8.466 1.00 96.38 290 PHE A CA 1
ATOM 2247 C C . PHE A 1 290 ? -4.912 9.302 -7.284 1.00 96.38 290 PHE A C 1
ATOM 2249 O O . PHE A 1 290 ? -4.946 10.524 -7.365 1.00 96.38 290 PHE A O 1
ATOM 2256 N N . SER A 1 291 ? -5.237 8.640 -6.174 1.00 94.38 291 SER A N 1
ATOM 2257 C CA . SER A 1 291 ? -5.846 9.254 -4.982 1.00 94.38 291 SER A CA 1
ATOM 2258 C C . SER A 1 291 ? -4.809 9.721 -3.951 1.00 94.38 291 SER A C 1
ATOM 2260 O O . SER A 1 291 ? -5.143 10.104 -2.831 1.00 94.38 291 SER A O 1
ATOM 2262 N N . ARG A 1 292 ? -3.518 9.694 -4.314 1.00 92.81 292 ARG A N 1
ATOM 2263 C CA . ARG A 1 292 ? -2.414 10.243 -3.516 1.00 92.81 292 ARG A CA 1
ATOM 2264 C C . ARG A 1 292 ? -1.994 11.607 -4.047 1.00 92.81 292 ARG A C 1
ATOM 2266 O O . ARG A 1 292 ? -2.108 11.880 -5.241 1.00 92.81 292 ARG A O 1
ATOM 2273 N N . ARG A 1 293 ? -1.395 12.419 -3.168 1.00 94.50 293 ARG A N 1
ATOM 2274 C CA . ARG A 1 293 ? -0.675 13.630 -3.587 1.00 94.50 293 ARG A CA 1
ATOM 2275 C C . ARG A 1 293 ? 0.386 13.255 -4.642 1.00 94.50 293 ARG A C 1
ATOM 2277 O O . ARG A 1 293 ? 1.162 12.323 -4.393 1.00 94.50 293 ARG A O 1
ATOM 2284 N N . PRO A 1 294 ? 0.441 13.952 -5.792 1.00 96.31 294 PRO A N 1
ATOM 2285 C CA . PRO A 1 294 ? 1.329 13.594 -6.893 1.00 96.31 294 PRO A CA 1
ATOM 2286 C C . PRO A 1 294 ? 2.806 13.548 -6.507 1.00 96.31 294 PRO A C 1
ATOM 2288 O O . PRO A 1 294 ? 3.326 14.450 -5.848 1.00 96.31 294 PRO A O 1
ATOM 2291 N N . SER A 1 295 ? 3.497 12.497 -6.948 1.00 93.12 295 SER A N 1
ATOM 2292 C CA . SER A 1 295 ? 4.945 12.356 -6.795 1.00 93.12 295 SER A CA 1
ATOM 2293 C C . SER A 1 295 ? 5.500 11.303 -7.750 1.00 93.12 295 SER A C 1
ATOM 2295 O O . SER A 1 295 ? 4.900 10.244 -7.946 1.00 93.12 295 SER A O 1
ATOM 2297 N N . LEU A 1 296 ? 6.697 11.552 -8.294 1.00 90.00 296 LEU A N 1
ATOM 2298 C CA . LEU A 1 296 ? 7.451 10.553 -9.054 1.00 90.00 296 LEU A CA 1
ATOM 2299 C C . LEU A 1 296 ? 8.142 9.520 -8.151 1.00 90.00 296 LEU A C 1
ATOM 2301 O O . LEU A 1 296 ? 8.509 8.455 -8.634 1.00 90.00 296 LEU A O 1
ATOM 2305 N N . THR A 1 297 ? 8.301 9.762 -6.847 1.00 83.81 297 THR A N 1
ATOM 2306 C CA . THR A 1 297 ? 9.076 8.893 -5.934 1.00 83.81 297 THR A CA 1
ATOM 2307 C C . THR A 1 297 ? 8.231 7.907 -5.123 1.00 83.81 297 THR A C 1
ATOM 2309 O O . THR A 1 297 ? 8.788 7.034 -4.465 1.00 83.81 297 THR A O 1
ATOM 2312 N N . THR A 1 298 ? 6.901 7.946 -5.239 1.00 84.56 298 THR A N 1
ATOM 2313 C CA . THR A 1 298 ? 5.989 7.018 -4.540 1.00 84.56 298 THR A CA 1
ATOM 2314 C C . THR A 1 298 ? 6.266 5.543 -4.851 1.00 84.56 298 THR A C 1
ATOM 2316 O O . THR A 1 298 ? 6.469 5.180 -6.006 1.00 84.56 298 THR A O 1
ATOM 2319 N N . ALA A 1 299 ? 6.248 4.666 -3.844 1.00 81.38 299 ALA A N 1
ATOM 2320 C CA . ALA A 1 299 ? 6.456 3.228 -4.035 1.00 81.38 299 ALA A CA 1
ATOM 2321 C C . ALA A 1 299 ? 5.407 2.598 -4.979 1.00 81.38 299 ALA A C 1
ATOM 2323 O O . ALA A 1 299 ? 4.203 2.835 -4.847 1.00 81.38 299 ALA A O 1
ATOM 2324 N N . ILE A 1 300 ? 5.881 1.769 -5.914 1.00 83.62 300 ILE A N 1
ATOM 2325 C CA . ILE A 1 300 ? 5.096 1.206 -7.030 1.00 83.62 300 ILE A CA 1
ATOM 2326 C C . ILE A 1 300 ? 4.797 -0.293 -6.903 1.00 83.62 300 ILE A C 1
ATOM 2328 O O . ILE A 1 300 ? 4.192 -0.854 -7.808 1.00 83.62 300 ILE A O 1
ATOM 2332 N N . GLY A 1 301 ? 5.187 -0.937 -5.796 1.00 83.50 301 GLY A N 1
ATOM 2333 C CA . GLY A 1 301 ? 4.901 -2.359 -5.559 1.00 83.50 301 GLY A CA 1
ATOM 2334 C C . GLY A 1 301 ? 3.402 -2.668 -5.590 1.00 83.50 301 GLY A C 1
ATOM 2335 O O . GLY A 1 301 ? 2.583 -1.767 -5.416 1.00 83.50 301 GLY A O 1
ATOM 2336 N N . THR A 1 302 ? 3.029 -3.919 -5.823 1.00 89.38 302 THR A N 1
ATOM 2337 C CA . THR A 1 302 ? 1.631 -4.371 -5.849 1.00 89.38 302 THR A CA 1
ATOM 2338 C C . THR A 1 302 ? 1.386 -5.358 -4.708 1.00 89.38 302 THR A C 1
ATOM 2340 O O . THR A 1 302 ? 2.311 -6.041 -4.276 1.00 89.38 302 THR A O 1
ATOM 2343 N N . ALA A 1 303 ? 0.155 -5.406 -4.193 1.00 92.44 303 ALA A N 1
ATOM 2344 C CA . ALA A 1 303 ? -0.240 -6.362 -3.150 1.00 92.44 303 ALA A CA 1
ATOM 2345 C C . ALA A 1 303 ? -0.766 -7.690 -3.731 1.00 92.44 303 ALA A C 1
ATOM 2347 O O . ALA A 1 303 ? -1.116 -8.592 -2.985 1.00 92.44 303 ALA A O 1
ATOM 2348 N N . PHE A 1 304 ? -0.866 -7.784 -5.057 1.00 94.75 304 PHE A N 1
ATOM 2349 C CA . PHE A 1 304 ? -1.240 -8.963 -5.837 1.00 94.75 304 PHE A CA 1
ATOM 2350 C C . PHE A 1 304 ? -0.802 -8.744 -7.296 1.00 94.75 304 PHE A C 1
ATOM 2352 O O . PHE A 1 304 ? -0.364 -7.644 -7.650 1.00 94.75 304 PHE A O 1
ATOM 2359 N N . ASP A 1 305 ? -0.910 -9.764 -8.152 1.00 92.69 305 ASP A N 1
ATOM 2360 C CA . ASP A 1 305 ? -0.605 -9.648 -9.585 1.00 92.69 305 ASP A CA 1
ATOM 2361 C C . ASP A 1 305 ? -1.725 -8.903 -10.346 1.00 92.69 305 ASP A C 1
ATOM 2363 O O . ASP A 1 305 ? -2.844 -9.421 -10.441 1.00 92.69 305 ASP A O 1
ATOM 2367 N N . PRO A 1 306 ? -1.469 -7.706 -10.916 1.00 93.00 306 PRO A N 1
ATOM 2368 C CA . PRO A 1 306 ? -2.494 -6.951 -11.636 1.00 93.00 306 PRO A CA 1
ATOM 2369 C C . PRO A 1 306 ? -3.000 -7.654 -12.898 1.00 93.00 306 PRO A C 1
ATOM 2371 O O . PRO A 1 306 ? -4.170 -7.501 -13.241 1.00 93.00 306 PRO A O 1
ATOM 2374 N N . ALA A 1 307 ? -2.145 -8.423 -13.581 1.00 92.94 307 ALA A N 1
ATOM 2375 C CA . ALA A 1 307 ? -2.535 -9.139 -14.793 1.00 92.94 307 ALA A CA 1
ATOM 2376 C C . ALA A 1 307 ? -3.449 -10.336 -14.464 1.00 92.94 307 ALA A C 1
ATOM 2378 O O . ALA A 1 307 ? -4.417 -10.596 -15.175 1.00 92.94 307 ALA A O 1
ATOM 2379 N N . GLY A 1 308 ? -3.213 -11.016 -13.338 1.00 95.56 308 GLY A N 1
ATOM 2380 C CA . GLY A 1 308 ? -4.170 -11.960 -12.764 1.00 95.56 308 GLY A CA 1
ATOM 2381 C C . GLY A 1 308 ? -5.508 -11.305 -12.398 1.00 95.56 308 GLY A C 1
ATOM 2382 O O . GLY A 1 308 ? -6.560 -11.873 -12.684 1.00 95.56 308 GLY A O 1
ATOM 2383 N N . PHE A 1 309 ? -5.493 -10.093 -11.830 1.00 97.69 309 PHE A N 1
ATOM 2384 C CA . PHE A 1 309 ? -6.718 -9.364 -11.471 1.00 97.69 309 PHE A CA 1
ATOM 2385 C C . PHE A 1 309 ? -7.534 -8.949 -12.707 1.00 97.69 309 PHE A C 1
ATOM 2387 O O . PHE A 1 309 ? -8.761 -9.023 -12.700 1.00 97.69 309 PHE A O 1
ATOM 2394 N N . ASP A 1 310 ? -6.867 -8.573 -13.800 1.00 98.12 310 ASP A N 1
ATOM 2395 C CA . ASP A 1 310 ? -7.507 -8.271 -15.087 1.00 98.12 310 ASP A CA 1
ATOM 2396 C C . ASP A 1 310 ? -8.378 -9.435 -15.601 1.00 98.12 310 ASP A C 1
ATOM 2398 O O . ASP A 1 310 ? -9.408 -9.199 -16.236 1.00 98.12 310 ASP A O 1
ATOM 2402 N N . ARG A 1 311 ? -8.032 -10.692 -15.277 1.00 97.50 311 ARG A N 1
ATOM 2403 C CA . ARG A 1 311 ? -8.874 -11.853 -15.610 1.00 97.50 311 ARG A CA 1
ATOM 2404 C C . ARG A 1 311 ? -10.226 -11.807 -14.907 1.00 97.50 311 ARG A C 1
ATOM 2406 O O . ARG A 1 311 ? -11.230 -12.137 -15.531 1.00 97.50 311 ARG A O 1
ATOM 2413 N N . ALA A 1 312 ? -10.273 -11.356 -13.650 1.00 98.38 312 ALA A N 1
ATOM 2414 C CA . ALA A 1 312 ? -11.536 -11.184 -12.936 1.00 98.38 312 ALA A CA 1
ATOM 2415 C C . ALA A 1 312 ? -12.425 -10.155 -13.638 1.00 98.38 312 ALA A C 1
ATOM 2417 O O . ALA A 1 312 ? -13.617 -10.381 -13.845 1.00 98.38 312 ALA A O 1
ATOM 2418 N N . PHE A 1 313 ? -11.823 -9.044 -14.063 1.00 98.75 313 PHE A N 1
ATOM 2419 C CA . PHE A 1 313 ? -12.524 -7.997 -14.790 1.00 98.75 313 PHE A CA 1
ATOM 2420 C C . PHE A 1 313 ? -13.086 -8.491 -16.133 1.00 98.75 313 PHE A C 1
ATOM 2422 O O . PHE A 1 313 ? -14.273 -8.307 -16.414 1.00 98.75 313 PHE A O 1
ATOM 2429 N N . ALA A 1 314 ? -12.262 -9.167 -16.939 1.00 98.56 314 ALA A N 1
ATOM 2430 C CA . ALA A 1 314 ? -12.689 -9.738 -18.214 1.00 98.56 314 ALA A CA 1
ATOM 2431 C C . ALA A 1 314 ? -13.811 -10.777 -18.035 1.00 98.56 314 ALA A C 1
ATOM 2433 O O . ALA A 1 314 ? -14.794 -10.769 -18.778 1.00 98.56 314 ALA A O 1
ATOM 2434 N N . ALA A 1 315 ? -13.706 -11.631 -17.015 1.00 98.62 315 ALA A N 1
ATOM 2435 C CA . ALA A 1 315 ? -14.706 -12.647 -16.720 1.00 98.62 315 ALA A CA 1
ATOM 2436 C C . ALA A 1 315 ? -16.048 -12.035 -16.266 1.00 98.62 315 ALA A C 1
ATOM 2438 O O . ALA A 1 315 ? -17.104 -12.473 -16.723 1.00 98.62 315 ALA A O 1
ATOM 2439 N N . LEU A 1 316 ? -16.048 -10.954 -15.474 1.00 98.62 316 LEU A N 1
ATOM 2440 C CA . LEU A 1 316 ? -17.292 -10.250 -15.122 1.00 98.62 316 LEU A CA 1
ATOM 2441 C C . LEU A 1 316 ? -18.010 -9.660 -16.343 1.00 98.62 316 LEU A C 1
ATOM 2443 O O . LEU A 1 316 ? -19.240 -9.699 -16.408 1.00 98.62 316 LEU A O 1
ATOM 2447 N N . LEU A 1 317 ? -17.278 -9.164 -17.344 1.00 98.50 317 LEU A N 1
ATOM 2448 C CA . LEU A 1 317 ? -17.869 -8.705 -18.610 1.00 98.50 317 LEU A CA 1
ATOM 2449 C C . LEU A 1 317 ? -18.502 -9.845 -19.428 1.00 98.50 317 LEU A C 1
ATOM 2451 O O . LEU A 1 317 ? -19.429 -9.604 -20.213 1.00 98.50 317 LEU A O 1
ATOM 2455 N N . ALA A 1 318 ? -18.023 -11.076 -19.240 1.00 98.44 318 ALA A N 1
ATOM 2456 C CA . ALA A 1 318 ? -18.497 -12.265 -19.941 1.00 98.44 318 ALA A CA 1
ATOM 2457 C C . ALA A 1 318 ? -19.710 -12.945 -19.276 1.00 98.44 318 ALA A C 1
ATOM 2459 O O . ALA A 1 318 ? -20.403 -13.703 -19.955 1.00 98.44 318 ALA A O 1
ATOM 2460 N N . VAL A 1 319 ? -20.034 -12.626 -18.011 1.00 98.38 319 VAL A N 1
ATOM 2461 C CA . VAL A 1 319 ? -21.240 -13.124 -17.308 1.00 98.38 319 VAL A CA 1
ATOM 2462 C C . VAL A 1 319 ? -22.471 -12.957 -18.187 1.00 98.38 319 VAL A C 1
ATOM 2464 O O . VAL A 1 319 ? -22.657 -11.896 -18.769 1.00 98.38 319 VAL A O 1
ATOM 2467 N N . ARG A 1 320 ? -23.337 -13.962 -18.305 1.00 96.81 320 ARG A N 1
ATOM 2468 C CA . ARG A 1 320 ? -24.518 -13.914 -19.188 1.00 96.81 320 ARG A CA 1
ATOM 2469 C C . ARG A 1 320 ? -25.483 -12.758 -18.869 1.00 96.81 320 ARG A C 1
ATOM 2471 O O . ARG A 1 320 ? -25.775 -12.479 -17.709 1.00 96.81 320 ARG A O 1
ATOM 2478 N N . ALA A 1 321 ? -26.057 -12.145 -19.910 1.00 96.88 321 ALA A N 1
ATOM 2479 C CA . ALA A 1 321 ? -26.933 -10.969 -19.793 1.00 96.88 321 ALA A CA 1
ATOM 2480 C C . ALA A 1 321 ? -28.055 -11.074 -18.730 1.00 96.88 321 ALA A C 1
ATOM 2482 O O . ALA A 1 321 ? -28.199 -10.122 -17.971 1.00 96.88 321 ALA A O 1
ATOM 2483 N N . PRO A 1 322 ? -28.779 -12.206 -18.572 1.00 95.94 322 PRO A N 1
ATOM 2484 C CA . PRO A 1 322 ? -29.845 -12.312 -17.567 1.00 95.94 322 PRO A CA 1
ATOM 2485 C C . PRO A 1 322 ? -29.409 -12.149 -16.103 1.00 95.94 322 PRO A C 1
ATOM 2487 O O . PRO A 1 322 ? -30.262 -11.945 -15.250 1.00 95.94 322 PRO A O 1
ATOM 2490 N N . LEU A 1 323 ? -28.114 -12.282 -15.788 1.00 95.69 323 LEU A N 1
ATOM 2491 C CA . LEU A 1 323 ? -27.597 -12.103 -14.422 1.00 95.69 323 LEU A CA 1
ATOM 2492 C C . LEU A 1 323 ? -27.069 -10.679 -14.170 1.00 95.69 323 LEU A C 1
ATOM 2494 O O . LEU A 1 323 ? -26.743 -10.327 -13.035 1.00 95.69 323 LEU A O 1
ATOM 2498 N N . ARG A 1 324 ? -27.002 -9.845 -15.219 1.00 95.31 324 ARG A N 1
ATOM 2499 C CA . ARG A 1 324 ? -26.398 -8.506 -15.165 1.00 95.31 324 ARG A CA 1
ATOM 2500 C C . ARG A 1 324 ? -27.311 -7.432 -14.574 1.00 95.31 324 ARG A C 1
ATOM 2502 O O . ARG A 1 324 ? -26.827 -6.378 -14.173 1.00 95.31 324 ARG A O 1
ATOM 2509 N N . ASP A 1 325 ? -28.612 -7.697 -14.494 1.00 89.69 325 ASP A N 1
ATOM 2510 C CA . ASP A 1 325 ? -29.596 -6.723 -14.002 1.00 89.69 325 ASP A CA 1
ATOM 2511 C C . ASP A 1 325 ? -29.578 -6.584 -12.468 1.00 89.69 325 ASP A C 1
ATOM 2513 O O . ASP A 1 325 ? -30.096 -5.610 -11.911 1.00 89.69 325 ASP A O 1
ATOM 2517 N N . SER A 1 326 ? -28.945 -7.530 -11.765 1.00 94.62 326 SER A N 1
ATOM 2518 C CA . SER A 1 326 ? -28.818 -7.482 -10.308 1.00 94.62 326 SER A CA 1
ATOM 2519 C C . SER A 1 326 ? -27.969 -6.290 -9.847 1.00 94.62 326 SER A C 1
ATOM 2521 O O . SER A 1 326 ? -27.006 -5.877 -10.496 1.00 94.62 326 SER A O 1
ATOM 2523 N N . ASP A 1 327 ? -28.325 -5.716 -8.696 1.00 96.06 327 ASP A N 1
ATOM 2524 C CA . ASP A 1 327 ? -27.533 -4.646 -8.078 1.00 96.06 327 ASP A CA 1
ATOM 2525 C C . ASP A 1 327 ? -26.135 -5.137 -7.678 1.00 96.06 327 ASP A C 1
ATOM 2527 O O . ASP A 1 327 ? -25.150 -4.452 -7.932 1.00 96.06 327 ASP A O 1
ATOM 2531 N N . ALA A 1 328 ? -26.037 -6.378 -7.185 1.00 97.00 328 ALA A N 1
ATOM 2532 C CA . ALA A 1 328 ? -24.771 -7.021 -6.838 1.00 97.00 328 ALA A CA 1
ATOM 2533 C C . ALA A 1 328 ? -23.812 -7.129 -8.035 1.00 97.00 328 ALA A C 1
ATOM 2535 O O . ALA A 1 328 ? -22.632 -6.813 -7.897 1.00 97.00 328 ALA A O 1
ATOM 2536 N N . TYR A 1 329 ? -24.305 -7.511 -9.221 1.00 98.19 329 TYR A N 1
ATOM 2537 C CA . TYR A 1 329 ? -23.476 -7.532 -10.428 1.00 98.19 329 TYR A CA 1
ATOM 2538 C C . TYR A 1 329 ? -23.021 -6.127 -10.834 1.00 98.19 329 TYR A C 1
ATOM 2540 O O . TYR A 1 329 ? -21.842 -5.914 -11.112 1.00 98.19 329 TYR A O 1
ATOM 2548 N N . ARG A 1 330 ? -23.937 -5.146 -10.851 1.00 98.06 330 ARG A N 1
ATOM 2549 C CA . ARG A 1 330 ? -23.608 -3.759 -11.225 1.00 98.06 330 ARG A CA 1
ATOM 2550 C C . ARG A 1 330 ? -22.606 -3.131 -10.255 1.00 98.06 330 ARG A C 1
ATOM 2552 O O . ARG A 1 330 ? -21.718 -2.401 -10.702 1.00 98.06 330 ARG A O 1
ATOM 2559 N N . HIS A 1 331 ? -22.717 -3.440 -8.964 1.00 98.00 331 HIS A N 1
ATOM 2560 C CA . HIS A 1 331 ? -21.728 -3.092 -7.950 1.00 98.00 331 HIS A CA 1
ATOM 2561 C C . HIS A 1 331 ? -20.361 -3.695 -8.280 1.00 98.00 331 HIS A C 1
ATOM 2563 O O . HIS A 1 331 ? -19.395 -2.953 -8.440 1.00 98.00 331 HIS A O 1
ATOM 2569 N N . ASP A 1 332 ? -20.278 -5.020 -8.420 1.00 98.44 332 ASP A N 1
ATOM 2570 C CA . ASP A 1 332 ? -18.998 -5.717 -8.578 1.00 98.44 332 ASP A CA 1
ATOM 2571 C C . ASP A 1 332 ? -18.295 -5.349 -9.874 1.00 98.44 332 ASP A C 1
ATOM 2573 O O . ASP A 1 332 ? -17.092 -5.103 -9.872 1.00 98.44 332 ASP A O 1
ATOM 2577 N N . LEU A 1 333 ? -19.041 -5.258 -10.978 1.00 98.75 333 LEU A N 1
ATOM 2578 C CA . LEU A 1 333 ? -18.480 -4.829 -12.250 1.00 98.75 333 LEU A CA 1
ATOM 2579 C C . LEU A 1 333 ? -17.925 -3.404 -12.145 1.00 98.75 333 LEU A C 1
ATOM 2581 O O . LEU A 1 333 ? -16.854 -3.127 -12.681 1.00 98.75 333 LEU A O 1
ATOM 2585 N N . THR A 1 334 ? -18.617 -2.517 -11.422 1.00 98.62 334 THR A N 1
ATOM 2586 C CA . THR A 1 334 ? -18.135 -1.154 -11.167 1.00 98.62 334 THR A CA 1
ATOM 2587 C C . THR A 1 334 ? -16.870 -1.146 -10.317 1.00 98.62 334 THR A C 1
ATOM 2589 O O . THR A 1 334 ? -15.896 -0.491 -10.694 1.00 98.62 334 THR A O 1
ATOM 2592 N N . ASP A 1 335 ? -16.848 -1.886 -9.208 1.00 98.19 335 ASP A N 1
ATOM 2593 C CA . ASP A 1 335 ? -15.704 -1.898 -8.294 1.00 98.19 335 ASP A CA 1
ATOM 2594 C C . ASP A 1 335 ? -14.465 -2.525 -8.945 1.00 98.19 335 ASP A C 1
ATOM 2596 O O . ASP A 1 335 ? -13.373 -1.957 -8.896 1.00 98.19 335 ASP A O 1
ATOM 2600 N N . VAL A 1 336 ? -14.639 -3.659 -9.631 1.00 98.62 336 VAL A N 1
ATOM 2601 C CA . VAL A 1 336 ? -13.550 -4.380 -10.303 1.00 98.62 336 VAL A CA 1
ATOM 2602 C C . VAL A 1 336 ? -13.008 -3.586 -11.493 1.00 98.62 336 VAL A C 1
ATOM 2604 O O . VAL A 1 336 ? -11.790 -3.480 -11.637 1.00 98.62 336 VAL A O 1
ATOM 2607 N N . ALA A 1 337 ? -13.860 -2.959 -12.311 1.00 98.69 337 ALA A N 1
ATOM 2608 C CA . ALA A 1 337 ? -13.401 -2.107 -13.412 1.00 98.69 337 ALA A CA 1
ATOM 2609 C C . ALA A 1 337 ? -12.632 -0.874 -12.902 1.00 98.69 337 ALA A C 1
ATOM 2611 O O . ALA A 1 337 ? -11.580 -0.519 -13.442 1.00 98.69 337 ALA A O 1
ATOM 2612 N N . ARG A 1 338 ? -13.119 -0.238 -11.828 1.00 97.81 338 ARG A N 1
ATOM 2613 C CA . ARG A 1 338 ? -12.435 0.882 -11.164 1.00 97.81 338 ARG A CA 1
ATOM 2614 C C . ARG A 1 338 ? -11.087 0.446 -10.582 1.00 97.81 338 ARG A C 1
ATOM 2616 O O . ARG A 1 338 ? -10.091 1.141 -10.775 1.00 97.81 338 ARG A O 1
ATOM 2623 N N . GLN A 1 339 ? -11.022 -0.717 -9.934 1.00 97.94 339 GLN A N 1
ATOM 2624 C CA . GLN A 1 339 ? -9.768 -1.274 -9.425 1.00 97.94 339 GLN A CA 1
ATOM 2625 C C . GLN A 1 339 ? -8.784 -1.605 -10.560 1.00 97.94 339 GLN A C 1
ATOM 2627 O O . GLN A 1 339 ? -7.596 -1.317 -10.431 1.00 97.94 339 GLN A O 1
ATOM 2632 N N . ALA A 1 340 ? -9.251 -2.134 -11.697 1.00 98.00 340 ALA A N 1
ATOM 2633 C CA . ALA A 1 340 ? -8.405 -2.386 -12.866 1.00 98.00 340 ALA A CA 1
ATOM 2634 C C . ALA A 1 340 ? -7.789 -1.085 -13.421 1.00 98.00 340 ALA A C 1
ATOM 2636 O O . ALA A 1 340 ? -6.599 -1.049 -13.745 1.00 98.00 340 ALA A O 1
ATOM 2637 N N . LEU A 1 341 ? -8.556 0.014 -13.459 1.00 98.19 341 LEU A N 1
ATOM 2638 C CA . LEU A 1 341 ? -8.036 1.346 -13.797 1.00 98.19 341 LEU A CA 1
ATOM 2639 C C . LEU A 1 341 ? -7.001 1.822 -12.770 1.00 98.19 341 LEU A C 1
ATOM 2641 O O . LEU A 1 341 ? -5.916 2.256 -13.158 1.00 98.19 341 LEU A O 1
ATOM 2645 N N . ALA A 1 342 ? -7.306 1.711 -11.474 1.00 96.75 342 ALA A N 1
ATOM 2646 C CA . ALA A 1 342 ? -6.400 2.090 -10.391 1.00 96.75 342 ALA A CA 1
ATOM 2647 C C . ALA A 1 342 ? -5.070 1.321 -10.455 1.00 96.75 342 ALA A C 1
ATOM 2649 O O . ALA A 1 342 ? -4.004 1.915 -10.305 1.00 96.75 342 ALA A O 1
ATOM 2650 N N . ASN A 1 343 ? -5.098 0.025 -10.777 1.00 95.94 343 ASN A N 1
ATOM 2651 C CA . ASN A 1 343 ? -3.892 -0.790 -10.929 1.00 95.94 343 ASN A CA 1
ATOM 2652 C C . ASN A 1 343 ? -2.934 -0.218 -11.991 1.00 95.94 343 ASN A C 1
ATOM 2654 O O . ASN A 1 343 ? -1.712 -0.273 -11.816 1.00 95.94 343 ASN A O 1
ATOM 2658 N N . ARG A 1 344 ? -3.457 0.409 -13.058 1.00 95.19 344 ARG A N 1
ATOM 2659 C CA . ARG A 1 344 ? -2.619 1.036 -14.096 1.00 95.19 344 ARG A CA 1
ATOM 2660 C C . ARG A 1 344 ? -1.805 2.212 -13.592 1.00 95.19 344 ARG A C 1
ATOM 2662 O O . ARG A 1 344 ? -0.771 2.499 -14.192 1.00 95.19 344 ARG A O 1
ATOM 2669 N N . SER A 1 345 ? -2.193 2.853 -12.489 1.00 94.88 345 SER A N 1
ATOM 2670 C CA . SER A 1 345 ? -1.384 3.920 -11.902 1.00 94.88 345 SER A CA 1
ATOM 2671 C C . SER A 1 345 ? 0.022 3.417 -11.551 1.00 94.88 345 SER A C 1
ATOM 2673 O O . SER A 1 345 ? 0.997 4.145 -11.687 1.00 94.88 345 SER A O 1
ATOM 2675 N N . ARG A 1 346 ? 0.169 2.153 -11.132 1.00 91.50 346 ARG A N 1
ATOM 2676 C CA . ARG A 1 346 ? 1.477 1.569 -10.781 1.00 91.50 346 ARG A CA 1
ATOM 2677 C C . ARG A 1 346 ? 2.311 1.254 -12.022 1.00 91.50 346 ARG A C 1
ATOM 2679 O O . ARG A 1 346 ? 3.496 1.580 -12.054 1.00 91.50 346 ARG A O 1
ATOM 2686 N N . THR A 1 347 ? 1.676 0.723 -13.064 1.00 90.00 347 THR A N 1
ATOM 2687 C CA . THR A 1 347 ? 2.315 0.465 -14.362 1.00 90.00 347 THR A CA 1
ATOM 2688 C C . THR A 1 347 ? 2.795 1.750 -15.033 1.00 90.00 347 THR A C 1
ATOM 2690 O O . THR A 1 347 ? 3.961 1.864 -15.401 1.00 90.00 347 THR A O 1
ATOM 2693 N N . LEU A 1 348 ? 1.927 2.755 -15.159 1.00 94.50 348 LEU A N 1
ATOM 2694 C CA . LEU A 1 348 ? 2.263 4.007 -15.843 1.00 94.50 348 LEU A CA 1
ATOM 2695 C C . LEU A 1 348 ? 3.349 4.799 -15.101 1.00 94.50 348 LEU A C 1
ATOM 2697 O O . LEU A 1 348 ? 4.151 5.487 -15.733 1.00 94.50 348 LEU A O 1
ATOM 2701 N N . GLN A 1 349 ? 3.442 4.651 -13.776 1.00 93.44 349 GLN A N 1
ATOM 2702 C CA . GLN A 1 349 ? 4.497 5.269 -12.976 1.00 93.44 349 GLN A CA 1
ATOM 2703 C C . GLN A 1 349 ? 5.900 4.768 -13.362 1.00 93.44 349 GLN A C 1
ATOM 2705 O O . GLN A 1 349 ? 6.855 5.546 -13.310 1.00 93.44 349 GLN A O 1
ATOM 2710 N N . LEU A 1 350 ? 6.046 3.502 -13.782 1.00 88.81 350 LEU A N 1
ATOM 2711 C CA . LEU A 1 350 ? 7.315 2.978 -14.307 1.00 88.81 350 LEU A CA 1
ATOM 2712 C C . LEU A 1 350 ? 7.749 3.756 -15.554 1.00 88.81 350 LEU A C 1
ATOM 2714 O O . LEU A 1 350 ? 8.883 4.235 -15.622 1.00 88.81 350 LEU A O 1
ATOM 2718 N N . ALA A 1 351 ? 6.828 3.938 -16.502 1.00 91.19 351 ALA A N 1
ATOM 2719 C CA . ALA A 1 351 ? 7.088 4.658 -17.742 1.00 91.19 351 ALA A CA 1
ATOM 2720 C C . ALA A 1 351 ? 7.367 6.154 -17.498 1.00 91.19 351 ALA A C 1
ATOM 2722 O O . ALA A 1 351 ? 8.327 6.687 -18.056 1.00 91.19 351 ALA A O 1
ATOM 2723 N N . LEU A 1 352 ? 6.617 6.816 -16.603 1.00 94.62 352 LEU A N 1
ATOM 2724 C CA . LEU A 1 352 ? 6.880 8.209 -16.207 1.00 94.62 352 LEU A CA 1
ATOM 2725 C C . LEU A 1 352 ? 8.280 8.379 -15.607 1.00 94.62 352 LEU A C 1
ATOM 2727 O O . LEU A 1 352 ? 9.002 9.303 -15.977 1.00 94.62 352 LEU A O 1
ATOM 2731 N N . ARG A 1 353 ? 8.691 7.482 -14.702 1.00 91.44 353 ARG A N 1
ATOM 2732 C CA . ARG A 1 353 ? 10.030 7.513 -14.090 1.00 91.44 353 ARG A CA 1
ATOM 2733 C C . ARG A 1 353 ? 11.136 7.323 -15.114 1.00 91.44 353 ARG A C 1
ATOM 2735 O O . ARG A 1 353 ? 12.127 8.050 -15.070 1.00 91.44 353 ARG A O 1
ATOM 2742 N N . ALA A 1 354 ? 10.972 6.354 -16.013 1.00 87.25 354 ALA A N 1
ATOM 2743 C CA . ALA A 1 354 ? 11.942 6.081 -17.064 1.00 87.25 354 ALA A CA 1
ATOM 2744 C C . ALA A 1 354 ? 12.097 7.295 -17.992 1.00 87.25 354 ALA A C 1
ATOM 2746 O O . ALA A 1 354 ? 13.216 7.769 -18.189 1.00 87.25 354 ALA A O 1
ATOM 2747 N N . ALA A 1 355 ? 10.983 7.856 -18.471 1.00 92.44 355 ALA A N 1
ATOM 2748 C CA . ALA A 1 355 ? 10.987 9.039 -19.325 1.00 92.44 355 ALA A CA 1
ATOM 2749 C C . ALA A 1 355 ? 11.597 10.263 -18.620 1.00 92.44 355 ALA A C 1
ATOM 2751 O O . ALA A 1 355 ? 12.440 10.951 -19.193 1.00 92.44 355 ALA A O 1
ATOM 2752 N N . TYR A 1 356 ? 11.253 10.493 -17.347 1.00 92.56 356 TYR A N 1
ATOM 2753 C CA . TYR A 1 356 ? 11.819 11.584 -16.548 1.00 92.56 356 TYR A CA 1
ATOM 2754 C C . TYR A 1 356 ? 13.340 11.453 -16.392 1.00 92.56 356 TYR A C 1
ATOM 2756 O O . TYR A 1 356 ? 14.079 12.403 -16.653 1.00 92.56 356 TYR A O 1
ATOM 2764 N N . ARG A 1 357 ? 13.825 10.262 -16.013 1.00 88.06 357 ARG A N 1
ATOM 2765 C CA . ARG A 1 357 ? 15.261 9.976 -15.851 1.00 88.06 357 ARG A CA 1
ATOM 2766 C C . ARG A 1 357 ? 16.029 10.171 -17.156 1.00 88.06 357 ARG A C 1
ATOM 2768 O O . ARG A 1 357 ? 17.109 10.753 -17.142 1.00 88.06 357 ARG A O 1
ATOM 2775 N N . ASN A 1 358 ? 15.459 9.710 -18.265 1.00 87.81 358 ASN A N 1
ATOM 2776 C CA . ASN A 1 358 ? 16.071 9.795 -19.587 1.00 87.81 358 ASN A CA 1
ATOM 2777 C C . ASN A 1 358 ? 15.904 11.185 -20.234 1.00 87.81 358 ASN A C 1
ATOM 2779 O O . ASN A 1 358 ? 16.377 11.393 -21.346 1.00 87.81 358 ASN A O 1
ATOM 2783 N N . LYS A 1 359 ? 15.245 12.140 -19.555 1.00 91.75 359 LYS A N 1
ATOM 2784 C CA . LYS A 1 359 ? 14.886 13.465 -20.094 1.00 91.75 359 LYS A CA 1
ATOM 2785 C C . LYS A 1 359 ? 14.059 13.394 -21.388 1.00 91.75 359 LYS A C 1
ATOM 2787 O O . LYS A 1 359 ? 14.069 14.327 -22.188 1.00 91.75 359 LYS A O 1
ATOM 2792 N N . ASP A 1 360 ? 13.310 12.311 -21.573 1.00 93.81 360 ASP A N 1
ATOM 2793 C CA . ASP A 1 360 ? 12.435 12.105 -22.724 1.00 93.81 360 ASP A CA 1
ATOM 2794 C C . ASP A 1 360 ? 11.091 12.805 -22.491 1.00 93.81 360 ASP A C 1
ATOM 2796 O O . ASP A 1 360 ? 10.130 12.242 -21.961 1.00 93.81 360 ASP A O 1
ATOM 2800 N N . VAL A 1 361 ? 11.041 14.082 -22.870 1.00 97.19 361 VAL A N 1
ATOM 2801 C CA . VAL A 1 361 ? 9.855 14.937 -22.717 1.00 97.19 361 VAL A CA 1
ATOM 2802 C C . VAL A 1 361 ? 8.667 14.412 -23.527 1.00 97.19 361 VAL A C 1
ATOM 2804 O O . VAL A 1 361 ? 7.526 14.531 -23.077 1.00 97.19 361 VAL A O 1
ATOM 2807 N N . ALA A 1 362 ? 8.906 13.840 -24.710 1.00 96.25 362 ALA A N 1
ATOM 2808 C CA . ALA A 1 362 ? 7.840 13.376 -25.592 1.00 96.25 362 ALA A CA 1
ATOM 2809 C C . ALA A 1 362 ? 7.121 12.167 -24.982 1.00 96.25 362 ALA A C 1
ATOM 2811 O O . ALA A 1 362 ? 5.899 12.203 -24.812 1.00 96.25 362 ALA A O 1
ATOM 2812 N N . THR A 1 363 ? 7.879 11.153 -24.554 1.00 95.31 363 THR A N 1
ATOM 2813 C CA . THR A 1 363 ? 7.319 9.994 -23.850 1.00 95.31 363 THR A CA 1
ATOM 2814 C C . THR A 1 363 ? 6.689 10.412 -22.526 1.00 95.31 363 THR A C 1
ATOM 2816 O O . THR A 1 363 ? 5.584 9.974 -22.214 1.00 95.31 363 THR A O 1
ATOM 2819 N N . PHE A 1 364 ? 7.320 11.315 -21.764 1.00 97.56 364 PHE A N 1
ATOM 2820 C CA . PHE A 1 364 ? 6.752 11.783 -20.497 1.00 97.56 364 PHE A CA 1
ATOM 2821 C C . PHE A 1 364 ? 5.375 12.438 -20.695 1.00 97.56 364 PHE A C 1
ATOM 2823 O O . PHE A 1 364 ? 4.432 12.129 -19.965 1.00 97.56 364 PHE A O 1
ATOM 2830 N N . ARG A 1 365 ? 5.221 13.297 -21.712 1.00 98.38 365 ARG A N 1
ATOM 2831 C CA . ARG A 1 365 ? 3.932 13.918 -22.064 1.00 98.38 365 ARG A CA 1
ATOM 2832 C C . ARG A 1 365 ? 2.900 12.896 -22.546 1.00 98.38 365 ARG A C 1
ATOM 2834 O O . ARG A 1 365 ? 1.750 12.969 -22.118 1.00 98.38 365 ARG A O 1
ATOM 2841 N N . ALA A 1 366 ? 3.294 11.928 -23.374 1.00 97.44 366 ALA A N 1
ATOM 2842 C CA . ALA A 1 366 ? 2.397 10.875 -23.854 1.00 97.44 366 ALA A CA 1
ATOM 2843 C C . ALA A 1 366 ? 1.860 10.003 -22.703 1.00 97.44 366 ALA A C 1
ATOM 2845 O O . ALA A 1 366 ? 0.651 9.793 -22.585 1.00 97.44 366 ALA A O 1
ATOM 2846 N N . VAL A 1 367 ? 2.742 9.562 -21.800 1.00 97.75 367 VAL A N 1
ATOM 2847 C CA . VAL A 1 367 ? 2.352 8.779 -20.619 1.00 97.75 367 VAL A CA 1
ATOM 2848 C C . VAL A 1 367 ? 1.501 9.624 -19.662 1.00 97.75 367 VAL A C 1
ATOM 2850 O O . VAL A 1 367 ? 0.526 9.117 -19.112 1.00 97.75 367 VAL A O 1
ATOM 2853 N N . SER A 1 368 ? 1.800 10.920 -19.508 1.00 98.62 368 SER A N 1
ATOM 2854 C CA . SER A 1 368 ? 0.998 11.847 -18.690 1.00 98.62 368 SER A CA 1
ATOM 2855 C C . SER A 1 368 ? -0.427 12.021 -19.231 1.00 98.62 368 SER A C 1
ATOM 2857 O O . SER A 1 368 ? -1.391 12.017 -18.468 1.00 98.62 368 SER A O 1
ATOM 2859 N N . ALA A 1 369 ? -0.589 12.118 -20.553 1.00 98.56 369 ALA A N 1
ATOM 2860 C CA . ALA A 1 369 ? -1.906 12.184 -21.181 1.00 98.56 369 ALA A CA 1
ATOM 2861 C C . ALA A 1 369 ? -2.707 10.889 -20.958 1.00 98.56 369 ALA A C 1
ATOM 2863 O O . ALA A 1 369 ? -3.898 10.944 -20.637 1.00 98.56 369 ALA A O 1
ATOM 2864 N N . LEU A 1 370 ? -2.054 9.726 -21.069 1.00 98.12 370 LEU A N 1
ATOM 2865 C CA . LEU A 1 370 ? -2.673 8.435 -20.766 1.00 98.12 370 LEU A CA 1
ATOM 2866 C C . LEU A 1 370 ? -3.062 8.321 -19.285 1.00 98.12 370 LEU A C 1
ATOM 2868 O O . LEU A 1 370 ? -4.174 7.890 -18.989 1.00 98.12 370 LEU A O 1
ATOM 2872 N N . TRP A 1 371 ? -2.200 8.767 -18.369 1.00 98.56 371 TRP A N 1
ATOM 2873 C CA . TRP A 1 371 ? -2.480 8.827 -16.932 1.00 98.56 371 TRP A CA 1
ATOM 2874 C C . TRP A 1 371 ? -3.773 9.597 -16.643 1.00 98.56 371 TRP A C 1
ATOM 2876 O O . TRP A 1 371 ? -4.699 9.061 -16.034 1.00 98.56 371 TRP A O 1
ATOM 2886 N N . LEU A 1 372 ? -3.883 10.827 -17.153 1.00 98.75 372 LEU A N 1
ATOM 2887 C CA . LEU A 1 372 ? -5.063 11.670 -16.945 1.00 98.75 372 LEU A CA 1
ATOM 2888 C C . LEU A 1 372 ? -6.313 11.111 -17.641 1.00 98.75 372 LEU A C 1
ATOM 2890 O O . LEU A 1 372 ? -7.416 11.221 -17.104 1.00 98.75 372 LEU A O 1
ATOM 2894 N N . LYS A 1 373 ? -6.167 10.477 -18.813 1.00 98.56 373 LYS A N 1
ATOM 2895 C CA . LYS A 1 373 ? -7.270 9.774 -19.489 1.00 98.56 373 LYS A CA 1
ATOM 2896 C C . LYS A 1 373 ? -7.824 8.647 -18.613 1.00 98.56 373 LYS A C 1
ATOM 2898 O O . LYS A 1 373 ? -9.039 8.551 -18.455 1.00 98.56 373 LYS A O 1
ATOM 2903 N N . VAL A 1 374 ? -6.949 7.824 -18.034 1.00 98.38 374 VAL A N 1
ATOM 2904 C CA . VAL A 1 374 ? -7.335 6.712 -17.151 1.00 98.38 374 VAL A CA 1
ATOM 2905 C C . VAL A 1 374 ? -7.986 7.232 -15.867 1.00 98.38 374 VAL A C 1
ATOM 2907 O O . VAL A 1 374 ? -9.015 6.696 -15.465 1.00 98.38 374 VAL A O 1
ATOM 2910 N N . MET A 1 375 ? -7.476 8.314 -15.267 1.00 98.62 375 MET A N 1
ATOM 2911 C CA . MET A 1 375 ? -8.108 8.931 -14.090 1.00 98.62 375 MET A CA 1
ATOM 2912 C C . MET A 1 375 ? -9.531 9.426 -14.371 1.00 98.62 375 MET A C 1
ATOM 2914 O O . MET A 1 375 ? -10.449 9.123 -13.612 1.00 98.62 375 MET A O 1
ATOM 2918 N N . ARG A 1 376 ? -9.738 10.149 -15.479 1.00 98.75 376 ARG A N 1
ATOM 2919 C CA . ARG A 1 376 ? -11.069 10.648 -15.875 1.00 98.75 376 ARG A CA 1
ATOM 2920 C C . ARG A 1 376 ? -12.037 9.501 -16.184 1.00 98.75 376 ARG A C 1
ATOM 2922 O O . ARG A 1 376 ? -13.227 9.585 -15.883 1.00 98.75 376 ARG A O 1
ATOM 2929 N N . LEU A 1 377 ? -11.530 8.405 -16.751 1.00 98.75 377 LEU A N 1
ATOM 2930 C CA . LEU A 1 377 ? -12.322 7.195 -16.956 1.00 98.75 377 LEU A CA 1
ATOM 2931 C C . LEU A 1 377 ? -12.648 6.484 -15.632 1.00 98.75 377 LEU A C 1
ATOM 2933 O O . LEU A 1 377 ? -13.741 5.943 -15.511 1.00 98.75 377 LEU A O 1
ATOM 2937 N N . SER A 1 378 ? -11.759 6.538 -14.634 1.00 98.31 378 SER A N 1
ATOM 2938 C CA . SER A 1 378 ? -12.020 6.022 -13.280 1.00 98.31 378 SER A CA 1
ATOM 2939 C C . SER A 1 378 ? -13.164 6.770 -12.599 1.00 98.31 378 SER A C 1
ATOM 2941 O O . SER A 1 378 ? -14.079 6.134 -12.084 1.00 98.31 378 SER A O 1
ATOM 2943 N N . ASP A 1 379 ? -13.185 8.104 -12.695 1.00 98.62 379 ASP A N 1
ATOM 2944 C CA . ASP A 1 379 ? -14.305 8.929 -12.216 1.00 98.62 379 ASP A CA 1
ATOM 2945 C C . ASP A 1 379 ? -15.631 8.555 -12.908 1.00 98.62 379 ASP A C 1
ATOM 2947 O O . ASP A 1 379 ? -16.652 8.341 -12.254 1.00 98.62 379 ASP A O 1
ATOM 2951 N N . THR A 1 380 ? -15.595 8.365 -14.233 1.00 98.75 380 THR A N 1
ATOM 2952 C CA . THR A 1 380 ? -16.770 7.926 -15.007 1.00 98.75 380 THR A CA 1
ATOM 2953 C C . THR A 1 380 ? -17.245 6.532 -14.580 1.00 98.75 380 THR A C 1
ATOM 2955 O O . THR A 1 380 ? -18.446 6.316 -14.424 1.00 98.75 380 THR A O 1
ATOM 2958 N N . MET A 1 381 ? -16.320 5.586 -14.374 1.00 98.75 381 MET A N 1
ATOM 2959 C CA . MET A 1 381 ? -16.641 4.226 -13.935 1.00 98.75 381 MET A CA 1
ATOM 2960 C C . MET A 1 381 ? -17.269 4.236 -12.541 1.00 98.75 381 MET A C 1
ATOM 2962 O O . MET A 1 381 ? -18.328 3.646 -12.354 1.00 98.75 381 MET A O 1
ATOM 2966 N N . ALA A 1 382 ? -16.689 4.979 -11.593 1.00 98.38 382 ALA A N 1
ATOM 2967 C CA . ALA A 1 382 ? -17.258 5.179 -10.260 1.00 98.38 382 ALA A CA 1
ATOM 2968 C C . ALA A 1 382 ? -18.690 5.754 -10.321 1.00 98.38 382 ALA A C 1
ATOM 2970 O O . ALA A 1 382 ? -19.555 5.380 -9.531 1.00 98.38 382 ALA A O 1
ATOM 2971 N N . GLY A 1 383 ? -18.995 6.577 -11.330 1.00 98.50 383 GLY A N 1
ATOM 2972 C CA . GLY A 1 383 ? -20.338 7.103 -11.596 1.00 98.50 383 GLY A CA 1
ATOM 2973 C C . GLY A 1 383 ? -21.425 6.050 -11.864 1.00 98.50 383 GLY A C 1
ATOM 2974 O O . GLY A 1 383 ? -22.611 6.381 -11.847 1.00 98.50 383 GLY A O 1
ATOM 2975 N N . CYS A 1 384 ? -21.064 4.787 -12.105 1.00 98.50 384 CYS A N 1
ATOM 2976 C CA . CYS A 1 384 ? -22.002 3.738 -12.512 1.00 98.50 384 CYS A CA 1
ATOM 2977 C C . CYS A 1 384 ? -22.710 3.024 -11.352 1.00 98.50 384 CYS A C 1
ATOM 2979 O O . CYS A 1 384 ? -23.649 2.262 -11.588 1.00 98.50 384 CYS A O 1
ATOM 2981 N N . HIS A 1 385 ? -22.317 3.271 -10.098 1.00 98.00 385 HIS A N 1
ATOM 2982 C CA . HIS A 1 385 ? -22.977 2.663 -8.944 1.00 98.00 385 HIS A CA 1
ATOM 2983 C C . HIS A 1 385 ? -22.984 3.590 -7.722 1.00 98.00 385 HIS A C 1
ATOM 2985 O O . HIS A 1 385 ? -22.025 4.309 -7.455 1.00 98.00 385 HIS A O 1
ATOM 2991 N N . ARG A 1 386 ? -24.083 3.573 -6.953 1.00 97.00 386 ARG A N 1
ATOM 2992 C CA . ARG A 1 386 ? -24.350 4.553 -5.883 1.00 97.00 386 ARG A CA 1
ATOM 2993 C C . ARG A 1 386 ? -23.269 4.580 -4.797 1.00 97.00 386 ARG A C 1
ATOM 2995 O O . ARG A 1 386 ? -22.975 5.653 -4.281 1.00 97.00 386 ARG A O 1
ATOM 3002 N N . GLN A 1 387 ? -22.689 3.427 -4.463 1.00 95.88 387 GLN A N 1
ATOM 3003 C CA . GLN A 1 387 ? -21.656 3.307 -3.422 1.00 95.88 387 GLN A CA 1
ATOM 3004 C C . GLN A 1 387 ? -20.313 3.964 -3.789 1.00 95.88 387 GLN A C 1
ATOM 3006 O O . GLN A 1 387 ? -19.462 4.123 -2.916 1.00 95.88 387 GLN A O 1
ATOM 3011 N N . PH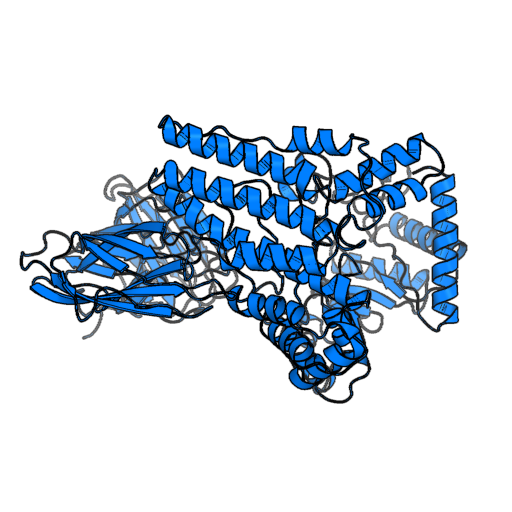E A 1 388 ? -20.123 4.382 -5.046 1.00 97.62 388 PHE A N 1
ATOM 3012 C CA . PHE A 1 388 ? -18.907 5.069 -5.495 1.00 97.62 388 PHE A CA 1
ATOM 3013 C C . PHE A 1 388 ? -19.151 6.535 -5.876 1.00 97.62 388 PHE A C 1
ATOM 3015 O O . PHE A 1 388 ? -18.368 7.128 -6.615 1.00 97.62 388 PHE A O 1
ATOM 3022 N N . LEU A 1 389 ? -20.233 7.132 -5.376 1.00 98.38 389 LEU A N 1
ATOM 3023 C CA . LEU A 1 389 ? -20.556 8.541 -5.588 1.00 98.38 389 LEU A CA 1
ATOM 3024 C C . LEU A 1 389 ? -20.195 9.365 -4.350 1.00 98.38 389 LEU A C 1
ATOM 3026 O O . LEU A 1 389 ? -20.526 8.982 -3.228 1.00 98.38 389 LEU A O 1
ATOM 3030 N N . LEU A 1 390 ? -19.615 10.551 -4.551 1.00 98.50 390 LEU A N 1
ATOM 3031 C CA . LEU A 1 390 ? -19.396 11.509 -3.462 1.00 98.50 390 LEU A CA 1
ATOM 3032 C C . LEU A 1 390 ? -20.713 12.119 -2.939 1.00 98.50 390 LEU A C 1
ATOM 3034 O O . LEU A 1 390 ? -20.833 12.423 -1.753 1.00 98.50 390 LEU A O 1
ATOM 3038 N N . GLY A 1 391 ? -21.719 12.285 -3.803 1.00 98.44 391 GLY A N 1
ATOM 3039 C CA . GLY A 1 391 ? -22.984 12.944 -3.459 1.00 98.44 391 GLY A CA 1
ATOM 3040 C C . GLY A 1 391 ? -23.718 12.329 -2.261 1.00 98.44 391 GLY A C 1
ATOM 3041 O O . GLY A 1 391 ? -24.012 13.063 -1.318 1.00 98.44 391 GLY A O 1
ATOM 3042 N N . PRO A 1 392 ? -23.997 11.010 -2.233 1.00 98.12 392 PRO A N 1
ATOM 3043 C CA . PRO A 1 392 ? -24.658 10.363 -1.103 1.00 98.12 392 PRO A CA 1
ATOM 3044 C C . PRO A 1 392 ? -23.971 10.630 0.240 1.00 98.12 392 PRO A C 1
ATOM 3046 O O . PRO A 1 392 ? -24.663 10.995 1.184 1.00 98.12 392 PRO A O 1
ATOM 3049 N N . TRP A 1 393 ? -22.636 10.560 0.294 1.00 97.62 393 TRP A N 1
ATOM 3050 C CA . TRP A 1 393 ? -21.844 10.837 1.498 1.00 97.62 393 TRP A CA 1
ATOM 3051 C C . TRP A 1 393 ? -22.059 12.255 2.040 1.00 97.62 393 TRP A C 1
ATOM 3053 O O . TRP A 1 393 ? -22.327 12.443 3.227 1.00 97.62 393 TRP A O 1
ATOM 3063 N N . LEU A 1 394 ? -21.996 13.261 1.164 1.00 98.50 394 LEU A N 1
ATOM 3064 C CA . LEU A 1 394 ? -22.191 14.658 1.559 1.00 98.50 394 LEU A CA 1
ATOM 3065 C C . LEU A 1 394 ? -23.647 14.949 1.942 1.00 98.50 394 LEU A C 1
ATOM 3067 O O . LEU A 1 394 ? -23.913 15.696 2.884 1.00 98.50 394 LEU A O 1
ATOM 3071 N N . GLU A 1 395 ? -24.605 14.344 1.241 1.00 98.25 395 GLU A N 1
ATOM 3072 C CA . GLU A 1 395 ? -26.020 14.480 1.578 1.00 98.25 395 GLU A CA 1
ATOM 3073 C C . GLU A 1 395 ? -26.388 13.767 2.888 1.00 98.25 395 GLU A C 1
ATOM 3075 O O . GLU A 1 395 ? -27.233 14.267 3.631 1.00 98.25 395 GLU A O 1
ATOM 3080 N N . ASP A 1 396 ? -25.760 12.631 3.206 1.00 96.94 396 ASP A N 1
ATOM 3081 C CA . ASP A 1 396 ? -25.918 11.965 4.503 1.00 96.94 396 ASP A CA 1
ATOM 3082 C C . ASP A 1 396 ? -25.385 12.836 5.642 1.00 96.94 396 ASP A C 1
ATOM 3084 O O . ASP A 1 396 ? -26.080 13.015 6.643 1.00 96.94 396 ASP A O 1
ATOM 3088 N N . ALA A 1 397 ? -24.221 13.468 5.467 1.00 97.06 397 ALA A N 1
ATOM 3089 C CA . ALA A 1 397 ? -23.676 14.398 6.456 1.00 97.06 397 ALA A CA 1
ATOM 3090 C C . ALA A 1 397 ? -24.622 15.583 6.720 1.00 97.06 397 ALA A C 1
ATOM 3092 O O . ALA A 1 397 ? -24.898 15.917 7.873 1.00 97.06 397 ALA A O 1
ATOM 3093 N N . LYS A 1 398 ? -25.191 16.178 5.664 1.00 97.50 398 LYS A N 1
ATOM 3094 C CA . LYS A 1 398 ? -26.164 17.274 5.794 1.00 97.50 398 LYS A CA 1
ATOM 3095 C C . LYS A 1 398 ? -27.462 16.845 6.469 1.00 97.50 398 LYS A C 1
ATOM 3097 O O . LYS A 1 398 ? -28.005 17.606 7.266 1.00 97.50 398 LYS A O 1
ATOM 3102 N N . ARG A 1 399 ? -27.953 15.630 6.198 1.00 97.12 399 ARG A N 1
ATOM 3103 C CA . ARG A 1 399 ? -29.178 15.087 6.819 1.00 97.12 399 ARG A CA 1
ATOM 3104 C C . ARG A 1 399 ? -29.082 14.946 8.338 1.00 97.12 399 ARG A C 1
ATOM 3106 O O . ARG A 1 399 ? -30.117 14.939 9.003 1.00 97.12 399 ARG A O 1
ATOM 3113 N N . LEU A 1 400 ? -27.873 14.827 8.887 1.00 95.50 400 LEU A N 1
ATOM 3114 C CA . LEU A 1 400 ? -27.667 14.744 10.333 1.00 95.50 400 LEU A CA 1
ATOM 3115 C C . LEU A 1 400 ? -27.920 16.080 11.045 1.00 95.50 400 LEU A C 1
ATOM 3117 O O . LEU A 1 400 ? -28.262 16.070 12.226 1.00 95.50 400 LEU A O 1
ATOM 3121 N N . ALA A 1 401 ? -27.781 17.206 10.344 1.00 96.12 401 ALA A N 1
ATOM 3122 C CA . ALA A 1 401 ? -27.856 18.534 10.935 1.00 96.12 401 ALA A CA 1
ATOM 3123 C C . ALA A 1 401 ? -29.241 18.879 11.500 1.00 96.12 401 ALA A C 1
ATOM 3125 O O . ALA A 1 401 ? -30.281 18.428 11.010 1.00 96.12 401 ALA A O 1
ATOM 3126 N N . THR A 1 402 ? -29.252 19.749 12.509 1.00 96.38 402 THR A N 1
ATOM 3127 C CA . THR A 1 402 ? -30.471 20.343 13.074 1.00 96.38 402 THR A CA 1
ATOM 3128 C C . THR A 1 402 ? -30.672 21.806 12.676 1.00 96.38 402 THR A C 1
ATOM 3130 O O . THR A 1 402 ? -31.702 22.384 13.010 1.00 96.38 402 THR A O 1
ATOM 3133 N N . SER A 1 403 ? -29.719 22.414 11.961 1.00 96.31 403 SER A N 1
ATOM 3134 C CA . SER A 1 403 ? -29.845 23.755 11.371 1.00 96.31 403 SER A CA 1
ATOM 3135 C C . SER A 1 403 ? -29.058 23.870 10.054 1.00 96.31 403 SER A C 1
ATOM 3137 O O . SER A 1 403 ? -28.171 23.047 9.802 1.00 96.31 403 SER A O 1
ATOM 3139 N N . PRO A 1 404 ? -29.333 24.885 9.212 1.00 96.50 404 PRO A N 1
ATOM 3140 C CA . PRO A 1 404 ? -28.548 25.147 8.003 1.00 96.50 404 PRO A CA 1
ATOM 3141 C C . PRO A 1 404 ? -27.052 25.367 8.275 1.00 96.50 404 PRO A C 1
ATOM 3143 O O . PRO A 1 404 ? -26.208 24.886 7.522 1.00 96.50 404 PRO A O 1
ATOM 3146 N N . GLU A 1 405 ? -26.702 26.056 9.361 1.00 96.00 405 GLU A N 1
ATOM 3147 C CA . GLU A 1 405 ? -25.313 26.322 9.751 1.00 96.00 405 GLU A CA 1
ATOM 3148 C C . GLU A 1 405 ? -24.601 25.034 10.171 1.00 96.00 405 GLU A C 1
ATOM 3150 O O . GLU A 1 405 ? -23.451 24.807 9.790 1.00 96.00 405 GLU A O 1
ATOM 3155 N N . GLU A 1 406 ? -25.289 24.163 10.915 1.00 96.81 406 GLU A N 1
ATOM 3156 C CA . GLU A 1 406 ? -24.745 22.856 11.283 1.00 96.81 406 GLU A CA 1
ATOM 3157 C C . GLU A 1 406 ? -24.577 21.957 10.048 1.00 96.81 406 GLU A C 1
ATOM 3159 O O . GLU A 1 406 ? -23.572 21.256 9.948 1.00 96.81 406 GLU A O 1
ATOM 3164 N N . ALA A 1 407 ? -25.475 22.040 9.058 1.00 97.38 407 ALA A N 1
ATOM 3165 C CA . ALA A 1 407 ? -25.346 21.302 7.799 1.00 97.38 407 ALA A CA 1
ATOM 3166 C C . ALA A 1 407 ? -24.078 21.692 7.028 1.00 97.38 407 ALA A C 1
ATOM 3168 O O . ALA A 1 407 ? -23.376 20.813 6.531 1.00 97.38 407 ALA A O 1
ATOM 3169 N N . VAL A 1 408 ? -23.736 22.986 6.994 1.00 97.31 408 VAL A N 1
ATOM 3170 C CA . VAL A 1 408 ? -22.485 23.470 6.385 1.00 97.31 408 VAL A CA 1
ATOM 3171 C C . VAL A 1 408 ? -21.258 22.889 7.097 1.00 97.31 408 VAL A C 1
ATOM 3173 O O . VAL A 1 408 ? -20.316 22.452 6.438 1.00 97.31 408 VAL A O 1
ATOM 3176 N N . GLN A 1 409 ? -21.257 22.843 8.433 1.00 96.88 409 GLN A N 1
ATOM 3177 C CA . GLN A 1 409 ? -20.121 22.300 9.193 1.00 96.88 409 GLN A CA 1
ATOM 3178 C C . GLN A 1 409 ? -19.994 20.778 9.071 1.00 96.88 409 GLN A C 1
ATOM 3180 O O . GLN A 1 409 ? -18.878 20.261 9.003 1.00 96.88 409 GLN A O 1
ATOM 3185 N N . LEU A 1 410 ? -21.112 20.050 9.022 1.00 97.81 410 LEU A N 1
ATOM 3186 C CA . LEU A 1 410 ? -21.099 18.600 8.829 1.00 97.81 410 LEU A CA 1
ATOM 3187 C C . LEU A 1 410 ? -20.677 18.223 7.406 1.00 97.81 410 LEU A C 1
ATOM 3189 O O . LEU A 1 410 ? -19.886 17.296 7.252 1.00 97.81 410 LEU A O 1
ATOM 3193 N N . GLU A 1 411 ? -21.112 18.966 6.382 1.00 98.31 411 GLU A N 1
ATOM 3194 C CA . GLU A 1 411 ? -20.612 18.783 5.013 1.00 98.31 411 GLU A CA 1
ATOM 3195 C C . GLU A 1 411 ? -19.099 19.031 4.939 1.00 98.31 411 GLU A C 1
ATOM 3197 O O . GLU A 1 411 ? -18.368 18.190 4.414 1.00 98.31 411 GLU A O 1
ATOM 3202 N N . ARG A 1 412 ? -18.608 20.133 5.525 1.00 97.88 412 ARG A N 1
ATOM 3203 C CA . ARG A 1 412 ? -17.165 20.409 5.597 1.00 97.88 412 ARG A CA 1
ATOM 3204 C C . ARG A 1 412 ? -16.415 19.284 6.306 1.00 97.88 412 ARG A C 1
ATOM 3206 O O . ARG A 1 412 ? -15.418 18.805 5.786 1.00 97.88 412 ARG A O 1
ATOM 3213 N N . THR A 1 413 ? -16.920 18.813 7.446 1.00 97.38 413 THR A N 1
ATOM 3214 C CA . THR A 1 413 ? -16.322 17.693 8.196 1.00 97.38 413 THR A CA 1
ATOM 3215 C C . THR A 1 413 ? -16.241 16.427 7.337 1.00 97.38 413 THR A C 1
ATOM 3217 O O . THR A 1 413 ? -15.211 15.755 7.314 1.00 97.38 413 THR A O 1
ATOM 3220 N N . ALA A 1 414 ? -17.299 16.126 6.580 1.00 97.94 414 ALA A N 1
ATOM 3221 C CA . ALA A 1 414 ? -17.356 14.987 5.671 1.00 97.94 414 ALA A CA 1
ATOM 3222 C C . ALA A 1 414 ? -16.343 15.101 4.514 1.00 97.94 414 ALA A C 1
ATOM 3224 O O . ALA A 1 414 ? -15.758 14.090 4.123 1.00 97.94 414 ALA A O 1
ATOM 3225 N N . ARG A 1 415 ? -16.106 16.313 3.992 1.00 98.31 415 ARG A N 1
ATOM 3226 C CA . ARG A 1 415 ? -15.073 16.610 2.979 1.00 98.31 415 ARG A CA 1
ATOM 3227 C C . ARG A 1 415 ? -13.657 16.527 3.550 1.00 98.31 415 ARG A C 1
ATOM 3229 O O . ARG A 1 415 ? -12.783 15.920 2.934 1.00 98.31 415 ARG A O 1
ATOM 3236 N N . THR A 1 416 ? -13.440 17.100 4.732 1.00 97.69 416 THR A N 1
ATOM 3237 C CA . THR A 1 416 ? -12.159 17.077 5.446 1.00 97.69 416 THR A CA 1
ATOM 3238 C C . THR A 1 416 ? -11.726 15.643 5.722 1.00 97.69 416 THR A C 1
ATOM 3240 O O . THR A 1 416 ? -10.612 15.283 5.355 1.00 97.69 416 THR A O 1
ATOM 3243 N N . LEU A 1 417 ? -12.609 14.793 6.266 1.00 97.44 417 LEU A N 1
ATOM 3244 C CA . LEU A 1 417 ? -12.270 13.412 6.633 1.00 97.44 417 LEU A CA 1
ATOM 3245 C C . LEU A 1 417 ? -11.640 12.628 5.472 1.00 97.44 417 LEU A C 1
ATOM 3247 O O . LEU A 1 417 ? -10.654 11.928 5.679 1.00 97.44 417 LEU A O 1
ATOM 3251 N N . ILE A 1 418 ? -12.182 12.772 4.259 1.00 96.69 418 ILE A N 1
ATOM 3252 C CA . ILE A 1 418 ? -11.757 12.008 3.074 1.00 96.69 418 ILE A CA 1
ATOM 3253 C C . ILE A 1 418 ? -10.632 12.677 2.264 1.00 96.69 418 ILE A C 1
ATOM 3255 O O . ILE A 1 418 ? -10.186 12.101 1.276 1.00 96.69 418 ILE A O 1
ATOM 3259 N N . THR A 1 419 ? -10.167 13.868 2.667 1.00 96.31 419 THR A N 1
ATOM 3260 C CA . THR A 1 419 ? -9.072 14.604 2.005 1.00 96.31 419 THR A CA 1
ATOM 3261 C C . THR A 1 419 ? -7.963 14.993 2.988 1.00 96.31 419 THR A C 1
ATOM 3263 O O . THR A 1 419 ? -7.046 14.210 3.214 1.00 96.31 419 THR A O 1
ATOM 3266 N N . THR A 1 420 ? -8.005 16.183 3.594 1.00 95.81 420 THR A N 1
ATOM 3267 C CA . THR A 1 420 ? -6.948 16.693 4.490 1.00 95.81 420 THR A CA 1
ATOM 3268 C C . THR A 1 420 ? -6.898 15.986 5.842 1.00 95.81 420 THR A C 1
ATOM 3270 O O . THR A 1 420 ? -5.881 16.060 6.530 1.00 95.81 420 THR A O 1
ATOM 3273 N N . TRP A 1 421 ? -7.968 15.277 6.202 1.00 95.75 421 TRP A N 1
ATOM 3274 C CA . TRP A 1 421 ? -8.229 14.602 7.473 1.00 95.75 421 TRP A CA 1
ATOM 3275 C C . TRP A 1 421 ? -8.392 15.559 8.665 1.00 95.75 421 TRP A C 1
ATOM 3277 O O . TRP A 1 421 ? -9.358 15.437 9.416 1.00 95.75 421 TRP A O 1
ATOM 3287 N N . ALA A 1 422 ? -7.513 16.552 8.802 1.00 93.88 422 ALA A N 1
ATOM 3288 C CA . ALA A 1 422 ? -7.659 17.674 9.725 1.00 93.88 422 ALA A CA 1
ATOM 3289 C C . ALA A 1 422 ? -6.874 18.906 9.220 1.00 93.88 422 ALA A C 1
ATOM 3291 O O . ALA A 1 422 ? -6.804 19.173 8.019 1.00 93.88 422 ALA A O 1
ATOM 3292 N N . ASP A 1 423 ? -6.308 19.680 10.143 1.00 92.56 423 ASP A N 1
ATOM 3293 C CA . ASP A 1 423 ? -5.512 20.869 9.867 1.00 92.56 423 ASP A CA 1
ATOM 3294 C C . ASP A 1 423 ? -4.136 20.546 9.255 1.00 92.56 423 ASP A C 1
ATOM 3296 O O . ASP A 1 423 ? -3.711 19.395 9.166 1.00 92.56 423 ASP A O 1
ATOM 3300 N N . ARG A 1 424 ? -3.410 21.581 8.814 1.00 93.75 424 ARG A N 1
ATOM 3301 C CA . ARG A 1 424 ? -2.152 21.442 8.057 1.00 93.75 424 ARG A CA 1
ATOM 3302 C C . ARG A 1 424 ? -1.115 20.503 8.693 1.00 93.75 424 ARG A C 1
ATOM 3304 O O . ARG A 1 424 ? -0.592 19.665 7.955 1.00 93.75 424 ARG A O 1
ATOM 3311 N N . PRO A 1 425 ? -0.762 20.623 9.989 1.00 92.38 425 PRO A N 1
ATOM 3312 C CA . PRO A 1 425 ? 0.199 19.712 10.613 1.00 92.38 425 PRO A CA 1
ATOM 3313 C C . PRO A 1 425 ? -0.213 18.245 10.460 1.00 92.38 425 PRO A C 1
ATOM 3315 O O . PRO A 1 425 ? 0.593 17.404 10.062 1.00 92.38 425 PRO A O 1
ATOM 3318 N N . THR A 1 426 ? -1.496 17.970 10.674 1.00 91.44 426 THR A N 1
ATOM 3319 C CA . THR A 1 426 ? -2.072 16.632 10.578 1.00 91.44 426 THR A CA 1
ATOM 3320 C C . THR A 1 426 ? -2.157 16.153 9.130 1.00 91.44 426 THR A C 1
ATOM 3322 O O . THR A 1 426 ? -1.739 15.043 8.810 1.00 91.44 426 THR A O 1
ATOM 3325 N N . ALA A 1 427 ? -2.593 17.016 8.211 1.00 92.19 427 ALA A N 1
ATOM 3326 C CA . ALA A 1 427 ? -2.674 16.731 6.781 1.00 92.19 427 ALA A CA 1
ATOM 3327 C C . ALA A 1 427 ? -1.308 16.386 6.165 1.00 92.19 427 ALA A C 1
ATOM 3329 O O . ALA A 1 427 ? -1.231 15.630 5.200 1.00 92.19 427 ALA A O 1
ATOM 3330 N N . ASN A 1 428 ? -0.201 16.890 6.715 1.00 87.25 428 ASN A N 1
ATOM 3331 C CA . ASN A 1 428 ? 1.135 16.491 6.265 1.00 87.25 428 ASN A CA 1
ATOM 3332 C C . ASN A 1 428 ? 1.451 15.011 6.541 1.00 87.25 428 ASN A C 1
ATOM 3334 O O . ASN A 1 428 ? 2.320 14.457 5.872 1.00 87.25 428 ASN A O 1
ATOM 3338 N N . SER A 1 429 ? 0.737 14.379 7.479 1.00 86.00 429 SER A N 1
ATOM 3339 C CA . SER A 1 429 ? 0.901 12.963 7.835 1.00 86.00 429 SER A CA 1
ATOM 3340 C C . SER A 1 429 ? -0.272 12.087 7.379 1.00 86.00 429 SER A C 1
ATOM 3342 O O . SER A 1 429 ? -0.061 10.929 7.032 1.00 86.00 429 SER A O 1
ATOM 3344 N N . LEU A 1 430 ? -1.496 12.627 7.367 1.00 91.62 430 LEU A N 1
ATOM 3345 C CA . LEU A 1 430 ? -2.744 11.882 7.149 1.00 91.62 430 LEU A CA 1
ATOM 3346 C C . LEU A 1 430 ? -3.542 12.327 5.914 1.00 91.62 430 LEU A C 1
ATOM 3348 O O . LEU A 1 430 ? -4.648 11.831 5.702 1.00 91.62 430 LEU A O 1
ATOM 3352 N N . SER A 1 431 ? -3.013 13.226 5.075 1.00 91.00 431 SER A N 1
ATOM 3353 C CA . SER A 1 431 ? -3.688 13.583 3.819 1.00 91.00 431 SER A CA 1
ATOM 3354 C C . SER A 1 431 ? -3.975 12.330 2.992 1.00 91.00 431 SER A C 1
ATOM 3356 O O . SER A 1 431 ? -3.096 11.497 2.757 1.00 91.00 431 SER A O 1
ATOM 3358 N N . ASN A 1 432 ? -5.227 12.219 2.555 1.00 92.44 432 ASN A N 1
ATOM 3359 C CA . ASN A 1 432 ? -5.777 11.107 1.796 1.00 92.44 432 ASN A CA 1
ATOM 3360 C C . ASN A 1 432 ? -5.707 9.760 2.544 1.00 92.44 432 ASN A C 1
ATOM 3362 O O . ASN A 1 432 ? -5.775 8.703 1.917 1.00 92.44 432 ASN A O 1
ATOM 3366 N N . TYR A 1 433 ? -5.620 9.760 3.883 1.00 95.25 433 TYR A N 1
ATOM 3367 C CA . TYR A 1 433 ? -5.703 8.529 4.680 1.00 95.25 433 TYR A CA 1
ATOM 3368 C C . TYR A 1 433 ? -7.032 7.800 4.452 1.00 95.25 433 TYR A C 1
ATOM 3370 O O . TYR A 1 433 ? -7.035 6.586 4.263 1.00 95.25 433 TYR A O 1
ATOM 3378 N N . ALA A 1 434 ? -8.144 8.537 4.423 1.00 95.69 434 ALA A N 1
ATOM 3379 C CA . ALA A 1 434 ? -9.486 8.012 4.174 1.00 95.69 434 ALA A CA 1
ATOM 3380 C C . ALA A 1 434 ? -9.973 8.303 2.741 1.00 95.69 434 ALA A C 1
ATOM 3382 O O . ALA A 1 434 ? -11.142 8.624 2.522 1.00 95.69 434 ALA A O 1
ATOM 3383 N N . ASN A 1 435 ? -9.052 8.250 1.770 1.00 93.75 435 ASN A N 1
ATOM 3384 C CA . ASN A 1 435 ? -9.356 8.538 0.369 1.00 93.75 435 ASN A CA 1
ATOM 3385 C C . ASN A 1 435 ? -10.408 7.588 -0.218 1.00 93.75 435 ASN A C 1
ATOM 3387 O O . ASN A 1 435 ? -10.599 6.463 0.251 1.00 93.75 435 ASN A O 1
ATOM 3391 N N . ARG A 1 436 ? -11.060 8.050 -1.287 1.00 94.94 436 ARG A N 1
ATOM 3392 C CA . ARG A 1 436 ? -12.034 7.281 -2.058 1.00 94.94 436 ARG A CA 1
ATOM 3393 C C . ARG A 1 436 ? -11.795 7.497 -3.541 1.00 94.94 436 ARG A C 1
ATOM 3395 O O . ARG A 1 436 ? -11.669 8.634 -3.985 1.00 94.94 436 ARG A O 1
ATOM 3402 N N . ASP A 1 437 ? -11.892 6.439 -4.327 1.00 93.25 437 ASP A N 1
ATOM 3403 C CA . ASP A 1 437 ? -11.977 6.558 -5.781 1.00 93.25 437 ASP A CA 1
ATOM 3404 C C . ASP A 1 437 ? -13.440 6.828 -6.183 1.00 93.25 437 ASP A C 1
ATOM 3406 O O . ASP A 1 437 ? -14.081 6.035 -6.872 1.00 93.25 437 ASP A O 1
ATOM 3410 N N . TRP A 1 438 ? -14.007 7.916 -5.662 1.00 97.75 438 TRP A N 1
ATOM 3411 C CA . TRP A 1 438 ? -15.404 8.288 -5.879 1.00 97.75 438 TRP A CA 1
ATOM 3412 C C . TRP A 1 438 ? -15.570 9.276 -7.023 1.00 97.75 438 TRP A C 1
ATOM 3414 O O . TRP A 1 438 ? -14.763 10.191 -7.200 1.00 97.75 438 TRP A O 1
ATOM 3424 N N . GLN A 1 439 ? -16.684 9.133 -7.737 1.00 98.50 439 GLN A N 1
ATOM 3425 C CA . GLN A 1 439 ? -17.117 10.094 -8.737 1.00 98.50 439 GLN A CA 1
ATOM 3426 C C . GLN A 1 439 ? -17.336 11.465 -8.089 1.00 98.50 439 GLN A C 1
ATOM 3428 O O . GLN A 1 439 ? -17.969 11.573 -7.033 1.00 98.50 439 GLN A O 1
ATOM 3433 N N . GLY A 1 440 ? -16.774 12.501 -8.706 1.00 97.81 440 GLY A N 1
ATOM 3434 C CA . GLY A 1 440 ? -16.702 13.857 -8.167 1.00 97.81 440 GLY A CA 1
ATOM 3435 C C . GLY A 1 440 ? -15.422 14.113 -7.372 1.00 97.81 440 GLY A C 1
ATOM 3436 O O . GLY A 1 440 ? -14.733 15.088 -7.648 1.00 97.81 440 GLY A O 1
ATOM 3437 N N . LEU A 1 441 ? -15.040 13.227 -6.441 1.00 97.88 441 LEU A N 1
ATOM 3438 C CA . LEU A 1 441 ? -13.786 13.390 -5.685 1.00 97.88 441 LEU A CA 1
ATOM 3439 C C . LEU A 1 441 ? -12.560 13.219 -6.595 1.00 97.88 441 LEU A C 1
ATOM 3441 O O . LEU A 1 441 ? -11.621 14.014 -6.547 1.00 97.88 441 LEU A O 1
ATOM 3445 N N . MET A 1 442 ? -12.595 12.211 -7.470 1.00 97.75 442 MET A N 1
ATOM 3446 C CA . MET A 1 442 ? -11.556 11.992 -8.474 1.00 97.75 442 MET A CA 1
ATOM 3447 C C . MET A 1 442 ? -11.437 13.185 -9.428 1.00 97.75 442 MET A C 1
ATOM 3449 O O . MET A 1 442 ? -10.328 13.680 -9.644 1.00 97.75 442 MET A O 1
ATOM 3453 N N . ALA A 1 443 ? -12.561 13.647 -9.982 1.00 97.75 443 ALA A N 1
ATOM 3454 C CA . ALA A 1 443 ? -12.598 14.755 -10.933 1.00 97.75 443 ALA A CA 1
ATOM 3455 C C . ALA A 1 443 ? -12.171 16.106 -10.336 1.00 97.75 443 ALA A C 1
ATOM 3457 O O . ALA A 1 443 ? -11.413 16.820 -10.989 1.00 97.75 443 ALA A O 1
ATOM 3458 N N . ASP A 1 444 ? -12.618 16.443 -9.124 1.00 97.56 444 ASP A N 1
ATOM 3459 C CA . ASP A 1 444 ? -12.454 17.799 -8.580 1.00 97.56 444 ASP A CA 1
ATOM 3460 C C . ASP A 1 444 ? -11.203 17.964 -7.714 1.00 97.56 444 ASP A C 1
ATOM 3462 O O . ASP A 1 444 ? -10.678 19.070 -7.606 1.00 97.56 444 ASP A O 1
ATOM 3466 N N . VAL A 1 445 ? -10.699 16.882 -7.110 1.00 97.25 445 VAL A N 1
ATOM 3467 C CA . VAL A 1 445 ? -9.522 16.944 -6.228 1.00 97.25 445 VAL A CA 1
ATOM 3468 C C . VAL A 1 445 ? -8.310 16.316 -6.896 1.00 97.25 445 VAL A C 1
ATOM 3470 O O . VAL A 1 445 ? -7.276 16.962 -7.055 1.00 97.25 445 VAL A O 1
ATOM 3473 N N . HIS A 1 446 ? -8.414 15.060 -7.323 1.00 98.00 446 HIS A N 1
ATOM 3474 C CA . HIS A 1 446 ? -7.228 14.300 -7.711 1.00 98.00 446 HIS A CA 1
ATOM 3475 C C . HIS A 1 446 ? -6.743 14.604 -9.136 1.00 98.00 446 HIS A C 1
ATOM 3477 O O . HIS A 1 446 ? -5.541 14.784 -9.346 1.00 98.00 446 HIS A O 1
ATOM 3483 N N . VAL A 1 447 ? -7.643 14.689 -10.124 1.00 98.56 447 VAL A N 1
ATOM 3484 C CA . VAL A 1 447 ? -7.274 14.996 -11.522 1.00 98.56 447 VAL A CA 1
ATOM 3485 C C . VAL A 1 447 ? -6.539 16.341 -11.642 1.00 98.56 447 VAL A C 1
ATOM 3487 O O . VAL A 1 447 ? -5.460 16.343 -12.243 1.00 98.56 447 VAL A O 1
ATOM 3490 N N . PRO A 1 448 ? -7.015 17.456 -11.048 1.00 98.31 448 PRO A N 1
ATOM 3491 C CA . PRO A 1 448 ? -6.335 18.747 -11.150 1.00 98.31 448 PRO A CA 1
ATOM 3492 C C . PRO A 1 448 ? -4.943 18.743 -10.510 1.00 98.31 448 PRO A C 1
ATOM 3494 O O . PRO A 1 448 ? -4.010 19.331 -11.061 1.00 98.31 448 PRO A O 1
ATOM 3497 N N . GLN A 1 449 ? -4.768 18.040 -9.382 1.00 98.19 449 GLN A N 1
ATOM 3498 C CA . GLN A 1 449 ? -3.460 17.898 -8.738 1.00 98.19 449 GLN A CA 1
ATOM 3499 C C . GLN A 1 449 ? -2.465 17.179 -9.658 1.00 98.19 449 GLN A C 1
ATOM 3501 O O . GLN A 1 449 ? -1.364 17.678 -9.910 1.00 98.19 449 GLN A O 1
ATOM 3506 N N . TRP A 1 450 ? -2.850 16.021 -10.202 1.00 98.44 450 TRP A N 1
ATOM 3507 C CA . TRP A 1 450 ? -1.989 15.260 -11.109 1.00 98.44 450 TRP A CA 1
ATOM 3508 C C . TRP A 1 450 ? -1.696 16.014 -12.406 1.00 98.44 450 TRP A C 1
ATOM 3510 O O . TRP A 1 450 ? -0.555 16.005 -12.861 1.00 98.44 450 TRP A O 1
ATOM 3520 N N . GLU A 1 451 ? -2.677 16.709 -12.980 1.00 98.75 451 GLU A N 1
ATOM 3521 C CA . GLU A 1 451 ? -2.491 17.500 -14.200 1.00 98.75 451 GLU A CA 1
ATOM 3522 C C . GLU A 1 451 ? -1.492 18.643 -13.991 1.00 98.75 451 GLU A C 1
ATOM 3524 O O . GLU A 1 451 ? -0.556 18.797 -14.783 1.00 98.75 451 GLU A O 1
ATOM 3529 N N . ALA A 1 452 ? -1.620 19.387 -12.888 1.00 98.62 452 ALA A N 1
ATOM 3530 C CA . ALA A 1 452 ? -0.691 20.458 -12.542 1.00 98.62 452 ALA A CA 1
ATOM 3531 C C . ALA A 1 452 ? 0.732 19.929 -12.300 1.00 98.62 452 ALA A C 1
ATOM 3533 O O . ALA A 1 452 ? 1.702 20.528 -12.774 1.00 98.62 452 ALA A O 1
ATOM 3534 N N . PHE A 1 453 ? 0.862 18.802 -11.593 1.00 98.69 453 PHE A N 1
ATOM 3535 C CA . PHE A 1 453 ? 2.149 18.164 -11.330 1.00 98.69 453 PHE A CA 1
ATOM 3536 C C . PHE A 1 453 ? 2.819 17.678 -12.617 1.00 98.69 453 PHE A C 1
ATOM 3538 O O . PHE A 1 453 ? 3.947 18.066 -12.906 1.00 98.69 453 PHE A O 1
ATOM 3545 N N . LEU A 1 454 ? 2.128 16.861 -13.414 1.00 98.69 454 LEU A N 1
ATOM 3546 C CA . LEU A 1 454 ? 2.686 16.268 -14.631 1.00 98.69 454 LEU A CA 1
ATOM 3547 C C . LEU A 1 454 ? 3.066 17.339 -15.662 1.00 98.69 454 LEU A C 1
ATOM 3549 O O . LEU A 1 454 ? 4.129 17.243 -16.275 1.00 98.69 454 LEU A O 1
ATOM 3553 N N . THR A 1 455 ? 2.251 18.387 -15.806 1.00 98.62 455 THR A N 1
ATOM 3554 C CA . THR A 1 455 ? 2.561 19.525 -16.687 1.00 98.62 455 THR A CA 1
ATOM 3555 C C . THR A 1 455 ? 3.853 20.214 -16.261 1.00 98.62 455 THR A C 1
ATOM 3557 O O . THR A 1 455 ? 4.765 20.380 -17.067 1.00 98.62 455 THR A O 1
ATOM 3560 N N . GLU A 1 456 ? 3.980 20.541 -14.974 1.00 98.50 456 GLU A N 1
ATOM 3561 C CA . GLU A 1 456 ? 5.185 21.178 -14.447 1.00 98.50 456 GLU A CA 1
ATOM 3562 C C . GLU A 1 456 ? 6.430 20.302 -14.614 1.00 98.50 456 GLU A C 1
ATOM 3564 O O . GLU A 1 456 ? 7.480 20.812 -15.001 1.00 98.50 456 GLU A O 1
ATOM 3569 N N . GLN A 1 457 ? 6.328 18.994 -14.354 1.00 98.38 457 GLN A N 1
ATOM 3570 C CA . GLN A 1 457 ? 7.449 18.075 -14.555 1.00 98.38 457 GLN A CA 1
ATOM 3571 C C . GLN A 1 457 ? 7.898 18.074 -16.023 1.00 98.38 457 GLN A C 1
ATOM 3573 O O . GLN A 1 457 ? 9.094 18.188 -16.296 1.00 98.38 457 GLN A O 1
ATOM 3578 N N . ALA A 1 458 ? 6.953 17.997 -16.966 1.00 98.38 458 ALA A N 1
ATOM 3579 C CA . ALA A 1 458 ? 7.245 18.002 -18.396 1.00 98.38 458 ALA A CA 1
ATOM 3580 C C . ALA A 1 458 ? 7.886 19.322 -18.855 1.00 98.38 458 ALA A C 1
ATOM 3582 O O . ALA A 1 458 ? 8.870 19.312 -19.597 1.00 98.38 458 ALA A O 1
ATOM 3583 N N . ASP A 1 459 ? 7.356 20.457 -18.403 1.00 98.38 459 ASP A N 1
ATOM 3584 C CA . ASP A 1 459 ? 7.851 21.780 -18.786 1.00 98.38 459 ASP A CA 1
ATOM 3585 C C . ASP A 1 459 ? 9.210 22.087 -18.154 1.00 98.38 459 ASP A C 1
ATOM 3587 O O . ASP A 1 459 ? 10.076 22.685 -18.797 1.00 98.38 459 ASP A O 1
ATOM 3591 N N . ALA A 1 460 ? 9.440 21.636 -16.919 1.00 98.12 460 ALA A N 1
ATOM 3592 C CA . ALA A 1 460 ? 10.740 21.730 -16.270 1.00 98.12 460 ALA A CA 1
ATOM 3593 C C . ALA A 1 460 ? 11.805 20.913 -17.013 1.00 98.12 460 ALA A C 1
ATOM 3595 O O . ALA A 1 460 ? 12.889 21.431 -17.289 1.00 98.12 460 ALA A O 1
ATOM 3596 N N . MET A 1 461 ? 11.478 19.674 -17.405 1.00 97.12 461 MET A N 1
ATOM 3597 C CA . MET A 1 461 ? 12.354 18.841 -18.234 1.00 97.12 461 MET A CA 1
ATOM 3598 C C . MET A 1 461 ? 12.667 19.513 -19.575 1.00 97.12 461 MET A C 1
ATOM 3600 O O . MET A 1 461 ? 13.834 19.590 -19.953 1.00 97.12 461 MET A O 1
ATOM 3604 N N . ALA A 1 462 ? 11.646 20.031 -20.268 1.00 97.81 462 ALA A N 1
ATOM 3605 C CA . ALA A 1 462 ? 11.800 20.691 -21.565 1.00 97.81 462 ALA A CA 1
ATOM 3606 C C . ALA A 1 462 ? 12.685 21.943 -21.491 1.00 97.81 462 ALA A C 1
ATOM 3608 O O . ALA A 1 462 ? 13.477 22.196 -22.395 1.00 97.81 462 ALA A O 1
ATOM 3609 N N . ALA A 1 463 ? 12.576 22.706 -20.403 1.00 97.50 463 ALA A N 1
ATOM 3610 C CA . ALA A 1 463 ? 13.385 23.896 -20.163 1.00 97.50 463 ALA A CA 1
ATOM 3611 C C . ALA A 1 463 ? 14.744 23.602 -19.493 1.00 97.50 463 ALA A C 1
ATOM 3613 O O . ALA A 1 463 ? 15.507 24.532 -19.242 1.00 97.50 463 ALA A O 1
ATOM 3614 N N . GLY A 1 464 ? 15.055 22.341 -19.167 1.00 96.31 464 GLY A N 1
ATOM 3615 C CA . GLY A 1 464 ? 16.302 21.970 -18.489 1.00 96.31 464 GLY A CA 1
ATOM 3616 C C . GLY A 1 464 ? 16.444 22.549 -17.075 1.00 96.31 464 GLY A C 1
ATOM 3617 O O . GLY A 1 464 ? 17.563 22.777 -16.616 1.00 96.31 464 GLY A O 1
ATOM 3618 N N . ARG A 1 465 ? 15.326 22.797 -16.383 1.00 96.69 465 ARG A N 1
ATOM 3619 C CA . ARG A 1 465 ? 15.273 23.382 -15.032 1.00 96.69 465 ARG A CA 1
ATOM 3620 C C . ARG A 1 465 ? 14.764 22.372 -14.004 1.00 96.69 465 ARG A C 1
ATOM 3622 O O . ARG A 1 465 ? 14.153 21.364 -14.349 1.00 96.69 465 ARG A O 1
ATOM 3629 N N . ALA A 1 466 ? 14.977 22.665 -12.725 1.00 93.31 466 ALA A N 1
ATOM 3630 C CA . ALA A 1 466 ? 14.296 21.935 -11.660 1.00 93.31 466 ALA A CA 1
ATOM 3631 C C . ALA A 1 466 ? 12.784 22.261 -11.669 1.00 93.31 466 ALA A C 1
ATOM 3633 O O . ALA A 1 466 ? 12.416 23.414 -11.940 1.00 93.31 466 ALA A O 1
ATOM 3634 N N . PRO A 1 467 ? 11.908 21.281 -11.385 1.00 94.94 467 PRO A N 1
ATOM 3635 C CA . PRO A 1 467 ? 10.488 21.545 -11.193 1.00 94.94 467 PRO A CA 1
ATOM 3636 C C . PRO A 1 467 ? 10.244 22.309 -9.887 1.00 94.94 467 PRO A C 1
ATOM 3638 O O . PRO A 1 467 ? 11.009 22.181 -8.926 1.00 94.94 467 PRO A O 1
ATOM 3641 N N . LYS A 1 468 ? 9.170 23.099 -9.835 1.00 95.19 468 LYS A N 1
ATOM 3642 C CA . LYS A 1 468 ? 8.725 23.765 -8.604 1.00 95.19 468 LYS A CA 1
ATOM 3643 C C . LYS A 1 468 ? 8.220 22.744 -7.577 1.00 95.19 468 LYS A C 1
ATOM 3645 O O . LYS A 1 468 ? 7.772 21.651 -7.923 1.00 95.19 468 LYS A O 1
ATOM 3650 N N . SER A 1 469 ? 8.234 23.129 -6.305 1.00 94.50 469 SER A N 1
ATOM 3651 C CA . SER A 1 469 ? 7.546 22.386 -5.249 1.00 94.50 469 SER A CA 1
ATOM 3652 C C . SER A 1 469 ? 6.044 22.689 -5.249 1.00 94.50 469 SER A C 1
ATOM 3654 O O . SER A 1 469 ? 5.610 23.778 -5.630 1.00 94.50 469 SER A O 1
ATOM 3656 N N . PHE A 1 470 ? 5.248 21.723 -4.794 1.00 94.75 470 PHE A N 1
ATOM 3657 C CA . PHE A 1 470 ? 3.807 21.877 -4.611 1.00 94.75 470 PHE A CA 1
ATOM 3658 C C . PHE A 1 470 ? 3.462 21.847 -3.121 1.00 94.75 470 PHE A C 1
ATOM 3660 O O . PHE A 1 470 ? 3.847 20.917 -2.413 1.00 94.75 470 PHE A O 1
ATOM 3667 N N . ASP A 1 471 ? 2.716 22.852 -2.661 1.00 94.88 471 ASP A N 1
ATOM 3668 C CA . ASP A 1 471 ? 1.981 22.811 -1.395 1.00 94.88 471 ASP A CA 1
ATOM 3669 C C . ASP A 1 471 ? 0.505 22.569 -1.722 1.00 94.88 471 ASP A C 1
ATOM 3671 O O . ASP A 1 471 ? -0.186 23.470 -2.197 1.00 94.88 471 ASP A O 1
ATOM 3675 N N . TRP A 1 472 ? 0.044 21.333 -1.529 1.00 95.50 472 TRP A N 1
ATOM 3676 C CA . TRP A 1 472 ? -1.313 20.919 -1.900 1.00 95.50 472 TRP A CA 1
ATOM 3677 C C . TRP A 1 472 ? -2.373 21.348 -0.881 1.00 95.50 472 TRP A C 1
ATOM 3679 O O . TRP A 1 472 ? -3.529 21.544 -1.251 1.00 95.50 472 TRP A O 1
ATOM 3689 N N . TYR A 1 473 ? -1.989 21.550 0.385 1.00 96.12 473 TYR A N 1
ATOM 3690 C CA . TYR A 1 473 ? -2.939 21.813 1.468 1.00 96.12 473 TYR A CA 1
ATOM 3691 C C . TYR A 1 473 ? -3.848 23.030 1.223 1.00 96.12 473 TYR A C 1
ATOM 3693 O O . TYR A 1 473 ? -5.040 22.901 1.469 1.00 96.12 473 TYR A O 1
ATOM 3701 N N . PRO A 1 474 ? -3.377 24.194 0.722 1.00 96.06 474 PRO A N 1
ATOM 3702 C CA . PRO A 1 474 ? -4.262 25.330 0.456 1.00 96.06 474 PRO A CA 1
ATOM 3703 C C . PRO A 1 474 ? -5.395 25.015 -0.526 1.00 96.06 474 PRO A C 1
ATOM 3705 O O . PRO A 1 474 ? -6.500 25.518 -0.356 1.00 96.06 474 PRO A O 1
ATOM 3708 N N . GLN A 1 475 ? -5.125 24.193 -1.544 1.00 95.31 475 GLN A N 1
ATOM 3709 C CA . GLN A 1 475 ? -6.120 23.805 -2.548 1.00 95.31 475 GLN A CA 1
ATOM 3710 C C . GLN A 1 475 ? -7.104 22.788 -1.967 1.00 95.31 475 GLN A C 1
ATOM 3712 O O . GLN A 1 475 ? -8.311 22.935 -2.125 1.00 95.31 475 GLN A O 1
ATOM 3717 N N . GLU A 1 476 ? -6.586 21.792 -1.246 1.00 96.44 476 GLU A N 1
ATOM 3718 C CA . GLU A 1 476 ? -7.404 20.784 -0.569 1.00 96.44 476 GLU A CA 1
ATOM 3719 C C . GLU A 1 476 ? -8.314 21.429 0.488 1.00 96.44 476 GLU A C 1
ATOM 3721 O O . GLU A 1 476 ? -9.510 21.162 0.521 1.00 96.44 476 GLU A O 1
ATOM 3726 N N . GLU A 1 477 ? -7.778 22.335 1.309 1.00 96.94 477 GLU A N 1
ATOM 3727 C CA . GLU A 1 477 ? -8.538 23.046 2.338 1.00 96.94 477 GLU A CA 1
ATOM 3728 C C . GLU A 1 477 ? -9.597 23.975 1.737 1.00 96.94 477 GLU A C 1
ATOM 3730 O O . GLU A 1 477 ? -10.695 24.059 2.282 1.00 96.94 477 GLU A O 1
ATOM 3735 N N . ALA A 1 478 ? -9.316 24.629 0.605 1.00 97.31 478 ALA A N 1
ATOM 3736 C CA . ALA A 1 478 ? -10.328 25.403 -0.112 1.00 97.31 478 ALA A CA 1
ATOM 3737 C C . ALA A 1 478 ? -11.488 24.505 -0.575 1.00 97.31 478 ALA A C 1
ATOM 3739 O O . ALA A 1 478 ? -12.648 24.846 -0.345 1.00 97.31 478 ALA A O 1
ATOM 3740 N N . TRP A 1 479 ? -11.183 23.324 -1.124 1.00 97.62 479 TRP A N 1
ATOM 3741 C CA . TRP A 1 479 ? -12.196 22.358 -1.553 1.00 97.62 479 TRP A CA 1
ATOM 3742 C C . TRP A 1 479 ? -13.075 21.853 -0.397 1.00 97.62 479 TRP A C 1
ATOM 3744 O O . TRP A 1 479 ? -14.274 21.640 -0.583 1.00 97.62 479 TRP A O 1
ATOM 3754 N N . THR A 1 480 ? -12.543 21.721 0.830 1.00 97.31 480 THR A N 1
ATOM 3755 C CA . THR A 1 480 ? -13.381 21.331 1.987 1.00 97.31 480 THR A CA 1
ATOM 3756 C C . THR A 1 480 ? -14.457 22.365 2.330 1.00 97.31 480 THR A C 1
ATOM 3758 O O . THR A 1 480 ? -15.457 22.024 2.962 1.00 97.31 480 THR A O 1
ATOM 3761 N N . GLN A 1 481 ? -14.275 23.618 1.906 1.00 97.06 481 GLN A N 1
ATOM 3762 C CA . GLN A 1 481 ? -15.189 24.733 2.160 1.00 97.06 481 GLN A CA 1
ATOM 3763 C C . GLN A 1 481 ? -16.169 24.978 1.001 1.00 97.06 481 GLN A C 1
ATOM 3765 O O . GLN A 1 481 ? -17.114 25.765 1.139 1.00 97.06 481 GLN A O 1
ATOM 3770 N N . GLU A 1 482 ? -15.963 24.311 -0.137 1.00 96.19 482 GLU A N 1
ATOM 3771 C CA . GLU A 1 482 ? -16.862 24.368 -1.284 1.00 96.19 482 GLU A CA 1
ATOM 3772 C C . GLU A 1 482 ? -18.210 23.700 -0.989 1.00 96.19 482 GLU A C 1
ATOM 3774 O O . GLU A 1 482 ? -18.360 22.867 -0.095 1.00 96.19 482 GLU A O 1
ATOM 3779 N N . ARG A 1 483 ? -19.220 24.076 -1.780 1.00 94.31 483 ARG A N 1
ATOM 3780 C CA . ARG A 1 483 ? -20.604 23.585 -1.655 1.00 94.31 483 ARG A CA 1
ATOM 3781 C C . ARG A 1 483 ? -21.159 23.084 -2.987 1.00 94.31 483 ARG A C 1
ATOM 3783 O O . ARG A 1 483 ? -22.355 23.198 -3.257 1.00 94.31 483 ARG A O 1
ATOM 3790 N N . HIS A 1 484 ? -20.278 22.573 -3.847 1.00 95.12 484 HIS A N 1
ATOM 3791 C CA . HIS A 1 484 ? -20.681 21.943 -5.100 1.00 95.12 484 HIS A CA 1
ATOM 3792 C C . HIS A 1 484 ? -21.604 20.757 -4.823 1.00 95.12 484 HIS A C 1
ATOM 3794 O O . HIS A 1 484 ? -21.366 19.963 -3.910 1.00 95.12 484 HIS A O 1
ATOM 3800 N N . THR A 1 485 ? -22.670 20.656 -5.613 1.00 95.50 485 THR A N 1
ATOM 3801 C CA . THR A 1 485 ? -23.621 19.547 -5.554 1.00 95.50 485 THR A CA 1
ATOM 3802 C C . THR A 1 485 ? -23.146 18.424 -6.464 1.00 95.50 485 THR A C 1
ATOM 3804 O O . THR A 1 485 ? -22.784 18.665 -7.613 1.00 95.50 485 THR A O 1
ATOM 3807 N N . TYR A 1 486 ? -23.194 17.192 -5.961 1.00 98.38 486 TYR A N 1
ATOM 3808 C CA . TYR A 1 486 ? -22.775 15.998 -6.693 1.00 98.38 486 TYR A CA 1
ATOM 3809 C C . TYR A 1 486 ? -23.960 15.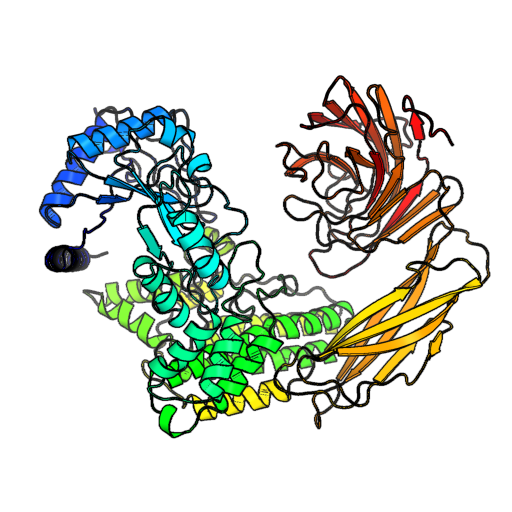058 -6.939 1.00 98.38 486 TYR A C 1
ATOM 3811 O O . TYR A 1 486 ? -24.925 15.070 -6.166 1.00 98.38 486 TYR A O 1
ATOM 3819 N N . PRO A 1 487 ? -23.912 14.216 -7.987 1.00 98.19 487 PRO A N 1
ATOM 3820 C CA . PRO A 1 487 ? -24.947 13.222 -8.241 1.00 98.19 487 PRO A CA 1
ATOM 3821 C C . PRO A 1 487 ? -25.174 12.284 -7.048 1.00 98.19 487 PRO A C 1
ATOM 3823 O O . PRO A 1 487 ? -24.236 11.751 -6.461 1.00 98.19 487 PRO A O 1
ATOM 3826 N N . VAL A 1 488 ? -26.445 12.041 -6.715 1.00 98.25 488 VAL A N 1
ATOM 3827 C CA . VAL A 1 488 ? -26.874 11.097 -5.658 1.00 98.25 488 VAL A CA 1
ATOM 3828 C C . VAL A 1 488 ? -27.417 9.778 -6.212 1.00 98.25 488 VAL A C 1
ATOM 3830 O O . VAL A 1 488 ? -27.843 8.896 -5.465 1.00 98.25 488 VAL A O 1
ATOM 3833 N N . ARG A 1 489 ? -27.443 9.655 -7.540 1.00 98.06 489 ARG A N 1
ATOM 3834 C CA . ARG A 1 489 ? -27.848 8.468 -8.293 1.00 98.06 489 ARG A CA 1
ATOM 3835 C C . ARG A 1 489 ? -26.793 8.186 -9.362 1.00 98.06 489 ARG A C 1
ATOM 3837 O O . ARG A 1 489 ? -26.161 9.147 -9.806 1.00 98.06 489 ARG A O 1
ATOM 3844 N N . PRO A 1 490 ? -26.624 6.916 -9.774 1.00 97.81 490 PRO A N 1
ATOM 3845 C CA . PRO A 1 490 ? -25.710 6.565 -10.852 1.00 97.81 490 PRO A CA 1
ATOM 3846 C C . PRO A 1 490 ? -25.948 7.417 -12.101 1.00 97.81 490 PRO A C 1
ATOM 3848 O O . PRO A 1 490 ? -27.094 7.674 -12.475 1.00 97.81 490 PRO A O 1
ATOM 3851 N N . THR A 1 491 ? -24.861 7.862 -12.721 1.00 97.25 491 THR A N 1
ATOM 3852 C CA . THR A 1 491 ? -24.859 8.729 -13.907 1.00 97.25 491 THR A CA 1
ATOM 3853 C C . THR A 1 491 ? -24.510 7.981 -15.190 1.00 97.25 491 THR A C 1
ATOM 3855 O O . THR A 1 491 ? -24.674 8.531 -16.277 1.00 97.25 491 THR A O 1
ATOM 3858 N N . GLY A 1 492 ? -24.059 6.730 -15.074 1.00 95.56 492 GLY A N 1
ATOM 3859 C CA . GLY A 1 492 ? -23.713 5.859 -16.191 1.00 95.56 492 GLY A CA 1
ATOM 3860 C C . GLY A 1 492 ? -24.238 4.438 -16.008 1.00 95.56 492 GLY A C 1
ATOM 3861 O O . GLY A 1 492 ? -24.647 4.039 -14.918 1.00 95.56 492 GLY A O 1
ATOM 3862 N N . ASP A 1 493 ? -24.219 3.678 -17.100 1.00 97.62 493 ASP A N 1
ATOM 3863 C CA . ASP A 1 493 ? -24.480 2.242 -17.093 1.00 97.62 493 ASP A CA 1
ATOM 3864 C C . ASP A 1 493 ? -23.173 1.468 -16.858 1.00 97.62 493 ASP A C 1
ATOM 3866 O O . ASP A 1 493 ? -22.161 1.716 -17.525 1.00 97.62 493 ASP A O 1
ATOM 3870 N N . ALA A 1 494 ? -23.202 0.526 -15.912 1.00 98.06 494 ALA A N 1
ATOM 3871 C CA . ALA A 1 494 ? -22.017 -0.207 -15.479 1.00 98.06 494 ALA A CA 1
ATOM 3872 C C . ALA A 1 494 ? -21.420 -1.057 -16.606 1.00 98.06 494 ALA A C 1
ATOM 3874 O O . ALA A 1 494 ? -20.206 -1.048 -16.793 1.00 98.06 494 ALA A O 1
ATOM 3875 N N . TYR A 1 495 ? -22.253 -1.750 -17.389 1.00 98.56 495 TYR A N 1
ATOM 3876 C CA . TYR A 1 495 ? -21.774 -2.684 -18.408 1.00 98.56 495 TYR A CA 1
ATOM 3877 C C . TYR A 1 495 ? -21.121 -1.974 -19.597 1.00 98.56 495 TYR A C 1
ATOM 3879 O O . TYR A 1 495 ? -19.981 -2.266 -19.958 1.00 98.56 495 TYR A O 1
ATOM 3887 N N . SER A 1 496 ? -21.808 -0.995 -20.184 1.00 98.38 496 SER A N 1
ATOM 3888 C CA . SER A 1 496 ? -21.286 -0.219 -21.315 1.00 98.38 496 SER A CA 1
ATOM 3889 C C . SER A 1 496 ? -20.060 0.620 -20.943 1.00 98.38 496 SER A C 1
ATOM 3891 O O . SER A 1 496 ? -19.131 0.746 -21.744 1.00 98.38 496 SER A O 1
ATOM 3893 N N . THR A 1 497 ? -20.002 1.157 -19.721 1.00 98.81 497 THR A N 1
ATOM 3894 C CA . THR A 1 497 ? -18.812 1.873 -19.239 1.00 98.81 497 THR A CA 1
ATOM 3895 C C . THR A 1 497 ? -17.655 0.911 -18.995 1.00 98.81 497 THR A C 1
ATOM 3897 O O . THR A 1 497 ? -16.538 1.198 -19.424 1.00 98.81 497 THR A O 1
ATOM 3900 N N . ALA A 1 498 ? -17.911 -0.260 -18.411 1.00 98.81 498 ALA A N 1
ATOM 3901 C CA . ALA A 1 498 ? -16.901 -1.296 -18.231 1.00 98.81 498 ALA A CA 1
ATOM 3902 C C . ALA A 1 498 ? -16.336 -1.809 -19.568 1.00 98.81 498 ALA A C 1
ATOM 3904 O O . ALA A 1 498 ? -15.131 -2.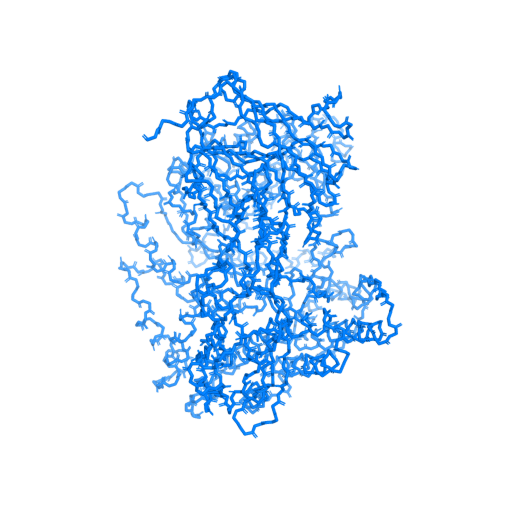009 -19.671 1.00 98.81 498 ALA A O 1
ATOM 3905 N N . LEU A 1 499 ? -17.140 -1.929 -20.630 1.00 98.75 499 LEU A N 1
ATOM 3906 C CA . LEU A 1 499 ? -16.619 -2.233 -21.972 1.00 98.75 499 LEU A CA 1
ATOM 3907 C C . LEU A 1 499 ? -15.631 -1.163 -22.463 1.00 98.75 499 LEU A C 1
ATOM 3909 O O . LEU A 1 499 ? -14.549 -1.490 -22.943 1.00 98.75 499 LEU A O 1
ATOM 3913 N N . ARG A 1 500 ? -15.938 0.126 -22.255 1.00 98.75 500 ARG A N 1
ATOM 3914 C CA . ARG A 1 500 ? -15.009 1.226 -22.585 1.00 98.75 500 ARG A CA 1
ATOM 3915 C C . ARG A 1 500 ? -13.721 1.162 -21.762 1.00 98.75 500 ARG A C 1
ATOM 3917 O O . ARG A 1 500 ? -12.655 1.518 -22.271 1.00 98.75 500 ARG A O 1
ATOM 3924 N N . VAL A 1 501 ? -13.813 0.740 -20.498 1.00 98.81 501 VAL A N 1
ATOM 3925 C CA . VAL A 1 501 ? -12.650 0.477 -19.639 1.00 98.81 501 VAL A CA 1
ATOM 3926 C C . VAL A 1 501 ? -11.819 -0.660 -20.212 1.00 98.81 501 VAL A C 1
ATOM 3928 O O . VAL A 1 501 ? -10.624 -0.467 -20.421 1.00 98.81 501 VAL A O 1
ATOM 3931 N N . PHE A 1 502 ? -12.441 -1.794 -20.530 1.00 98.75 502 PHE A N 1
ATOM 3932 C CA . PHE A 1 502 ? -11.771 -2.938 -21.139 1.00 98.75 502 PHE A CA 1
ATOM 3933 C C . PHE A 1 502 ? -11.036 -2.536 -22.415 1.00 98.75 502 PHE A C 1
ATOM 3935 O O . PHE A 1 502 ? -9.829 -2.735 -22.495 1.00 98.75 502 PHE A O 1
ATOM 3942 N N . ASP A 1 503 ? -11.713 -1.873 -23.354 1.00 98.25 503 ASP A N 1
ATOM 3943 C CA . ASP A 1 503 ? -11.104 -1.426 -24.610 1.00 98.25 503 ASP A CA 1
ATOM 3944 C C . ASP A 1 503 ? -9.933 -0.467 -24.373 1.00 98.25 503 ASP A C 1
ATOM 3946 O O . ASP A 1 503 ? -8.877 -0.592 -24.995 1.00 98.25 503 ASP A O 1
ATOM 3950 N N . THR A 1 504 ? -10.090 0.481 -23.443 1.00 98.31 504 THR A N 1
ATOM 3951 C CA . THR A 1 504 ? -9.031 1.442 -23.109 1.00 98.31 504 THR A CA 1
ATOM 3952 C C . THR A 1 504 ? -7.812 0.745 -22.515 1.00 98.31 504 THR A C 1
ATOM 3954 O O . THR A 1 504 ? -6.688 1.099 -22.860 1.00 98.31 504 THR A O 1
ATOM 3957 N N . LEU A 1 505 ? -8.019 -0.224 -21.621 1.00 97.94 505 LEU A N 1
ATOM 3958 C CA . LEU A 1 505 ? -6.942 -0.924 -20.928 1.00 97.94 505 LEU A CA 1
ATOM 3959 C C . LEU A 1 505 ? -6.275 -1.992 -21.803 1.00 97.94 505 LEU A C 1
ATOM 3961 O O . LEU A 1 505 ? -5.053 -2.108 -21.788 1.00 97.94 505 LEU A O 1
ATOM 3965 N N . ALA A 1 506 ? -7.045 -2.729 -22.600 1.00 97.38 506 ALA A N 1
ATOM 3966 C CA . ALA A 1 506 ? -6.539 -3.720 -23.545 1.00 97.38 506 ALA A CA 1
ATOM 3967 C C . ALA A 1 506 ? -5.670 -3.076 -24.637 1.00 97.38 506 ALA A C 1
ATOM 3969 O O . ALA A 1 506 ? -4.699 -3.680 -25.084 1.00 97.38 506 ALA A O 1
ATOM 3970 N N . ARG A 1 507 ? -5.976 -1.837 -25.039 1.00 96.69 507 ARG A N 1
ATOM 3971 C CA . ARG A 1 507 ? -5.229 -1.086 -26.064 1.00 96.69 507 ARG A CA 1
ATOM 3972 C C . ARG A 1 507 ? -4.200 -0.112 -25.486 1.00 96.69 507 ARG A C 1
ATOM 3974 O O . ARG A 1 507 ? -3.553 0.617 -26.232 1.00 96.69 507 ARG A O 1
ATOM 3981 N N . ALA A 1 508 ? -4.046 -0.056 -24.162 1.00 95.50 508 ALA A N 1
ATOM 3982 C CA . ALA A 1 508 ? -3.124 0.883 -23.537 1.00 95.50 508 ALA A CA 1
ATOM 3983 C C . ALA A 1 508 ? -1.660 0.519 -23.861 1.00 95.50 508 ALA A C 1
ATOM 3985 O O . ALA A 1 508 ? -1.250 -0.622 -23.629 1.00 95.50 508 ALA A O 1
ATOM 3986 N N . PRO A 1 509 ? -0.835 1.475 -24.329 1.00 94.06 509 PRO A N 1
ATOM 3987 C CA . PRO A 1 509 ? 0.601 1.262 -24.450 1.00 94.06 509 PRO A CA 1
ATOM 3988 C C . PRO A 1 509 ? 1.282 1.223 -23.069 1.00 94.06 509 PRO A C 1
ATOM 3990 O O . PRO A 1 509 ? 0.650 1.406 -22.024 1.00 94.06 509 PRO A O 1
ATOM 3993 N N . TYR A 1 510 ? 2.601 1.007 -23.069 1.00 93.88 510 TYR A N 1
ATOM 3994 C CA . TYR A 1 510 ? 3.447 1.008 -21.865 1.00 93.88 510 TYR A CA 1
ATOM 3995 C C . TYR A 1 510 ? 3.090 -0.073 -20.827 1.00 93.88 510 TYR A C 1
ATOM 3997 O O . TYR A 1 510 ? 3.292 0.115 -19.630 1.00 93.88 510 TYR A O 1
ATOM 4005 N N . GLN A 1 511 ? 2.562 -1.213 -21.283 1.00 92.75 511 GLN A N 1
ATOM 4006 C CA . GLN A 1 511 ? 2.266 -2.392 -20.453 1.00 92.75 511 GLN A CA 1
ATOM 4007 C C . GLN A 1 511 ? 3.348 -3.486 -20.570 1.00 92.75 511 GLN A C 1
ATOM 4009 O O . GLN A 1 511 ? 3.069 -4.664 -20.365 1.00 92.75 511 GLN A O 1
ATOM 4014 N N . GLY A 1 512 ? 4.575 -3.111 -20.938 1.00 92.69 512 GLY A N 1
ATOM 4015 C CA . GLY A 1 512 ? 5.715 -4.016 -21.056 1.00 92.69 512 GLY A CA 1
ATOM 4016 C C . GLY A 1 512 ? 6.802 -3.655 -20.053 1.00 92.69 512 GLY A C 1
ATOM 4017 O O . GLY A 1 512 ? 7.158 -2.484 -19.915 1.00 92.69 512 GLY A O 1
ATOM 4018 N N . VAL A 1 513 ? 7.337 -4.659 -19.364 1.00 91.69 513 VAL A N 1
ATOM 4019 C CA . VAL A 1 513 ? 8.488 -4.516 -18.464 1.00 91.69 513 VAL A CA 1
ATOM 4020 C C . VAL A 1 513 ? 9.609 -5.396 -18.984 1.00 91.69 513 VAL A C 1
ATOM 4022 O O . VAL A 1 513 ? 9.376 -6.563 -19.280 1.00 91.69 513 VAL A O 1
ATOM 4025 N N . VAL A 1 514 ? 10.816 -4.841 -19.086 1.00 93.25 514 VAL A N 1
ATOM 4026 C CA . VAL A 1 514 ? 12.004 -5.588 -19.502 1.00 93.25 514 VAL A CA 1
ATOM 4027 C C . VAL A 1 514 ? 12.978 -5.680 -18.340 1.00 93.25 514 VAL A C 1
ATOM 4029 O O . VAL A 1 514 ? 13.341 -4.664 -17.745 1.00 93.25 514 VAL A O 1
ATOM 4032 N N . THR A 1 515 ? 13.405 -6.895 -18.021 1.00 92.25 515 THR A N 1
ATOM 4033 C CA . THR A 1 515 ? 14.530 -7.165 -17.123 1.00 92.25 515 THR A CA 1
ATOM 4034 C C . THR A 1 515 ? 15.703 -7.690 -17.935 1.00 92.25 515 THR A C 1
ATOM 4036 O O . THR A 1 515 ? 15.514 -8.367 -18.942 1.00 92.25 515 THR A O 1
ATOM 4039 N N . VAL A 1 516 ? 16.923 -7.341 -17.524 1.00 93.19 516 VAL A N 1
ATOM 4040 C CA . VAL A 1 516 ? 18.148 -7.819 -18.172 1.00 93.19 516 VAL A CA 1
ATOM 4041 C C . VAL A 1 516 ? 18.886 -8.724 -17.205 1.00 93.19 516 VAL A C 1
ATOM 4043 O O . VAL A 1 516 ? 19.217 -8.307 -16.094 1.00 93.19 516 VAL A O 1
ATOM 4046 N N . GLU A 1 517 ? 19.141 -9.942 -17.652 1.00 94.00 517 GLU A N 1
ATOM 4047 C CA . GLU A 1 517 ? 19.878 -10.980 -16.945 1.00 94.00 517 GLU A CA 1
ATOM 4048 C C . GLU A 1 517 ? 21.218 -11.207 -17.648 1.00 94.00 517 GLU A C 1
ATOM 4050 O O . GLU A 1 517 ? 21.333 -11.037 -18.863 1.00 94.00 517 GLU A O 1
ATOM 4055 N N . VAL A 1 518 ? 22.258 -11.520 -16.877 1.00 94.12 518 VAL A N 1
ATOM 4056 C CA . VAL A 1 518 ? 23.632 -11.626 -17.380 1.00 94.12 518 VAL A CA 1
ATOM 4057 C C . VAL A 1 518 ? 24.290 -12.843 -16.748 1.00 94.12 518 VAL A C 1
ATOM 4059 O O . VAL A 1 518 ? 24.351 -12.922 -15.522 1.00 94.12 518 VAL A O 1
ATOM 4062 N N . GLU A 1 519 ? 24.793 -13.754 -17.577 1.00 94.88 519 GLU A N 1
ATOM 4063 C CA . GLU A 1 519 ? 25.444 -14.993 -17.145 1.00 94.88 519 GLU A CA 1
ATOM 4064 C C . GLU A 1 519 ? 26.790 -15.188 -17.876 1.00 94.88 519 GLU A C 1
ATOM 4066 O O . GLU A 1 519 ? 26.805 -15.262 -19.106 1.00 94.88 519 GLU A O 1
ATOM 4071 N N . PRO A 1 520 ? 27.932 -15.287 -17.170 1.00 94.56 520 PRO A N 1
ATOM 4072 C CA . PRO A 1 520 ? 28.071 -15.097 -15.726 1.00 94.56 520 PRO A CA 1
ATOM 4073 C C . PRO A 1 520 ? 27.777 -13.642 -15.303 1.00 94.56 520 PRO A C 1
ATOM 4075 O O . PRO A 1 520 ? 27.903 -12.731 -16.124 1.00 94.56 520 PRO A O 1
ATOM 4078 N N . PRO A 1 521 ? 27.470 -13.375 -14.016 1.00 90.56 521 PRO A N 1
ATOM 4079 C CA . PRO A 1 521 ? 27.174 -12.024 -13.514 1.00 90.56 521 PRO A CA 1
ATOM 4080 C C . PRO A 1 521 ? 28.273 -10.981 -13.781 1.00 90.56 521 PRO A C 1
ATOM 4082 O O . PRO A 1 521 ? 28.012 -9.776 -13.776 1.00 90.56 521 PRO A O 1
ATOM 4085 N N . ALA A 1 522 ? 29.509 -11.438 -14.002 1.00 93.75 522 ALA A N 1
ATOM 4086 C CA . ALA A 1 522 ? 30.629 -10.625 -14.445 1.00 93.75 522 ALA A CA 1
ATOM 4087 C C . ALA A 1 522 ? 31.551 -11.419 -15.370 1.00 93.75 522 ALA A C 1
ATOM 4089 O O . ALA A 1 522 ? 31.801 -12.603 -15.158 1.00 93.75 522 ALA A O 1
ATOM 4090 N N . PHE A 1 523 ? 32.101 -10.731 -16.359 1.00 96.19 523 PHE A N 1
ATOM 4091 C CA . PHE A 1 523 ? 33.029 -11.279 -17.336 1.00 96.19 523 PHE A CA 1
ATOM 4092 C C . PHE A 1 523 ? 34.463 -11.222 -16.801 1.00 96.19 523 PHE A C 1
ATOM 4094 O O . PHE A 1 523 ? 34.814 -10.331 -16.031 1.00 96.19 523 PHE A O 1
ATOM 4101 N N . THR A 1 524 ? 35.337 -12.102 -17.275 1.00 94.81 524 THR A N 1
ATOM 4102 C CA . THR A 1 524 ? 36.794 -11.899 -17.216 1.00 94.81 524 THR A CA 1
ATOM 4103 C C . THR A 1 524 ? 37.303 -11.356 -18.560 1.00 94.81 524 THR A C 1
ATOM 4105 O O . THR A 1 524 ? 36.601 -11.482 -19.572 1.00 94.81 524 THR A O 1
ATOM 4108 N N . PRO A 1 525 ? 38.495 -10.731 -18.628 1.00 94.94 525 PRO A N 1
ATOM 4109 C CA . PRO A 1 525 ? 39.050 -10.259 -19.899 1.00 94.94 525 PRO A CA 1
ATOM 4110 C C . PRO A 1 525 ? 39.075 -11.362 -20.967 1.00 94.94 525 PRO A C 1
ATOM 4112 O O . PRO A 1 525 ? 39.578 -12.456 -20.716 1.00 94.94 525 PRO A O 1
ATOM 4115 N N . GLY A 1 526 ? 38.503 -11.083 -22.142 1.00 94.62 526 GLY A N 1
ATOM 4116 C CA . GLY A 1 526 ? 38.422 -12.026 -23.266 1.00 94.62 526 GLY A CA 1
ATOM 4117 C C . GLY A 1 526 ? 37.383 -13.146 -23.128 1.00 94.62 526 GLY A C 1
ATOM 4118 O O . GLY A 1 526 ? 37.265 -13.967 -24.036 1.00 94.62 526 GLY A O 1
ATOM 4119 N N . SER A 1 527 ? 36.640 -13.216 -22.019 1.00 96.50 527 SER A N 1
ATOM 4120 C CA . SER A 1 527 ? 35.585 -14.221 -21.845 1.00 96.50 527 SER A CA 1
ATOM 4121 C C . SER A 1 527 ? 34.321 -13.885 -22.630 1.00 96.50 527 SER A C 1
ATOM 4123 O O . SER A 1 527 ? 34.070 -12.737 -23.003 1.00 96.50 527 SER A O 1
ATOM 4125 N N . THR A 1 528 ? 33.501 -14.909 -22.843 1.00 97.00 528 THR A N 1
ATOM 4126 C CA . THR A 1 528 ? 32.160 -14.781 -23.407 1.00 97.00 528 THR A CA 1
ATOM 4127 C C . THR A 1 528 ? 31.110 -15.083 -22.350 1.00 97.00 528 THR A C 1
ATOM 4129 O O . THR A 1 528 ? 31.337 -15.904 -21.463 1.00 97.00 528 THR A O 1
ATOM 4132 N N . GLY A 1 529 ? 29.943 -14.477 -22.500 1.00 96.75 529 GLY A N 1
ATOM 4133 C CA . GLY A 1 529 ? 28.781 -14.683 -21.646 1.00 96.75 529 GLY A CA 1
ATOM 4134 C C . GLY A 1 529 ? 27.505 -14.330 -22.392 1.00 96.75 529 GLY A C 1
ATOM 4135 O O . GLY A 1 529 ? 27.544 -13.926 -23.555 1.00 96.75 529 GLY A O 1
ATOM 4136 N N . THR A 1 530 ? 26.381 -14.468 -21.714 1.00 97.75 530 THR A N 1
ATOM 4137 C CA . THR A 1 530 ? 25.049 -14.287 -22.276 1.00 97.75 530 THR A CA 1
ATOM 4138 C C . THR A 1 530 ? 24.379 -13.112 -21.592 1.00 97.75 530 THR A C 1
ATOM 4140 O O . THR A 1 530 ? 24.340 -13.033 -20.365 1.00 97.75 530 THR A O 1
ATOM 4143 N N . VAL A 1 531 ? 23.848 -12.192 -22.389 1.00 97.31 531 VAL A N 1
ATOM 4144 C CA . VAL A 1 531 ? 22.944 -11.137 -21.929 1.00 97.31 531 VAL A CA 1
ATOM 4145 C C . VAL A 1 531 ? 21.554 -11.489 -22.433 1.00 97.31 531 VAL A C 1
ATOM 4147 O O . VAL A 1 531 ? 21.356 -11.591 -23.640 1.00 97.31 531 VAL A O 1
ATOM 4150 N N . THR A 1 532 ? 20.601 -11.659 -21.524 1.00 97.50 532 THR A N 1
ATOM 4151 C CA . THR A 1 532 ? 19.213 -12.013 -21.834 1.00 97.50 532 THR A CA 1
ATOM 4152 C C . THR A 1 532 ? 18.298 -10.854 -21.463 1.00 97.50 532 THR A C 1
ATOM 4154 O O . THR A 1 532 ? 18.321 -10.372 -20.333 1.00 97.50 532 THR A O 1
ATOM 4157 N N . ALA A 1 533 ? 17.482 -10.395 -22.409 1.00 97.50 533 ALA A N 1
ATOM 4158 C CA . ALA A 1 533 ? 16.382 -9.480 -22.141 1.00 97.50 533 ALA A CA 1
ATOM 4159 C C . ALA A 1 533 ? 15.088 -10.282 -21.992 1.00 97.50 533 ALA A C 1
ATOM 4161 O O . ALA A 1 533 ? 14.622 -10.892 -22.953 1.00 97.50 533 ALA A O 1
ATOM 4162 N N . VAL A 1 534 ? 14.492 -10.244 -20.802 1.00 97.44 534 VAL A N 1
ATOM 4163 C CA . VAL A 1 534 ? 13.203 -10.872 -20.503 1.00 97.44 534 VAL A CA 1
ATOM 4164 C C . VAL A 1 534 ? 12.127 -9.797 -20.540 1.00 97.44 534 VAL A C 1
ATOM 4166 O O . VAL A 1 534 ? 12.116 -8.880 -19.719 1.00 97.44 534 VAL A O 1
ATOM 4169 N N . PHE A 1 535 ? 11.212 -9.897 -21.498 1.00 97.12 535 PHE A N 1
ATOM 4170 C CA . PHE A 1 535 ? 10.045 -9.031 -21.600 1.00 97.12 535 PHE A CA 1
ATOM 4171 C C . PHE A 1 535 ? 8.838 -9.695 -20.944 1.00 97.12 535 PHE A C 1
ATOM 4173 O O . PHE A 1 535 ? 8.467 -10.816 -21.291 1.00 97.1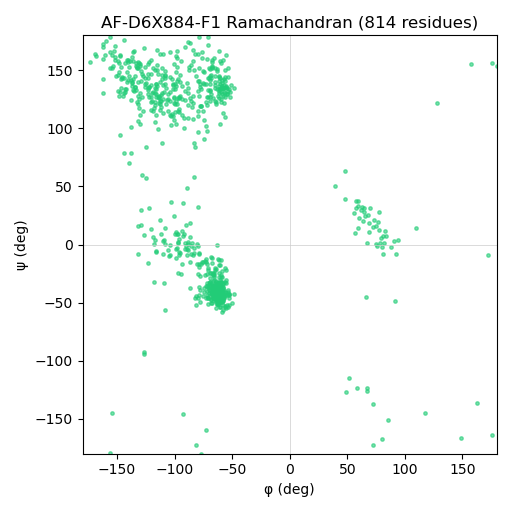2 535 PHE A O 1
ATOM 4180 N N . ARG A 1 536 ? 8.174 -8.974 -20.041 1.00 95.69 536 ARG A N 1
ATOM 4181 C CA . ARG A 1 536 ? 6.897 -9.354 -19.435 1.00 95.69 536 ARG A CA 1
ATOM 4182 C C . ARG A 1 536 ? 5.794 -8.419 -19.915 1.00 95.69 536 ARG A C 1
ATOM 4184 O O . ARG A 1 536 ? 5.868 -7.207 -19.699 1.00 95.69 536 ARG A O 1
ATOM 4191 N N . ASN A 1 537 ? 4.746 -8.995 -20.497 1.00 95.50 537 ASN A N 1
ATOM 4192 C CA . ASN A 1 537 ? 3.487 -8.305 -20.734 1.00 95.50 537 ASN A CA 1
ATOM 4193 C C . ASN A 1 537 ? 2.688 -8.281 -19.428 1.00 95.50 537 ASN A C 1
ATOM 4195 O O . ASN A 1 537 ? 2.206 -9.310 -18.961 1.00 95.50 537 ASN A O 1
ATOM 4199 N N . ILE A 1 538 ? 2.546 -7.103 -18.829 1.00 92.75 538 ILE A N 1
ATOM 4200 C CA . ILE A 1 538 ? 1.785 -6.919 -17.585 1.00 92.75 538 ILE A CA 1
ATOM 4201 C C . ILE A 1 538 ? 0.320 -6.534 -17.839 1.00 92.75 538 ILE A C 1
ATOM 4203 O O . ILE A 1 538 ? -0.404 -6.225 -16.895 1.00 92.75 538 ILE A O 1
ATOM 4207 N N . ASN A 1 539 ? -0.129 -6.566 -19.098 1.00 94.69 539 ASN A N 1
ATOM 4208 C CA . ASN A 1 539 ? -1.540 -6.484 -19.456 1.00 94.69 539 ASN A CA 1
ATOM 4209 C C . ASN A 1 539 ? -2.181 -7.876 -19.380 1.00 94.69 539 ASN A C 1
ATOM 4211 O O . ASN A 1 539 ? -1.780 -8.777 -20.117 1.00 94.69 539 ASN A O 1
ATOM 4215 N N . GLY A 1 540 ? -3.181 -8.061 -18.516 1.00 95.88 540 GLY A N 1
ATOM 4216 C CA . GLY A 1 540 ? -3.937 -9.314 -18.446 1.00 95.88 540 GLY A CA 1
ATOM 4217 C C . GLY A 1 540 ? -5.142 -9.381 -19.390 1.00 95.88 540 GLY A C 1
ATOM 4218 O O . GLY A 1 540 ? -5.777 -10.427 -19.477 1.00 95.88 540 GLY A O 1
ATOM 4219 N N . LEU A 1 541 ? -5.460 -8.298 -20.109 1.00 97.12 541 LEU A N 1
ATOM 4220 C CA . LEU A 1 541 ? -6.626 -8.216 -21.001 1.00 97.12 541 LEU A CA 1
ATOM 4221 C C . LEU A 1 541 ? -6.283 -8.492 -22.470 1.00 97.12 541 LEU A C 1
ATOM 4223 O O . LEU A 1 541 ? -7.157 -8.883 -23.242 1.00 97.12 541 LEU A O 1
ATOM 4227 N N . SER A 1 542 ? -5.032 -8.271 -22.880 1.00 96.31 542 SER A N 1
ATOM 4228 C CA . SER A 1 542 ? -4.592 -8.450 -24.266 1.00 96.31 542 SER A CA 1
ATOM 4229 C C . SER A 1 542 ? -3.133 -8.892 -24.359 1.00 96.31 542 SER A C 1
ATOM 4231 O O . SER A 1 542 ? -2.287 -8.547 -23.529 1.00 96.31 542 SER A O 1
ATOM 4233 N N . GLY A 1 543 ? -2.838 -9.680 -25.394 1.00 97.19 543 GLY A N 1
ATOM 4234 C CA . GLY A 1 543 ? -1.467 -9.959 -25.806 1.00 97.19 543 GLY A CA 1
ATOM 4235 C C . GLY A 1 543 ? -0.851 -8.779 -26.556 1.00 97.19 543 GLY A C 1
ATOM 4236 O O . GLY A 1 543 ? -1.544 -7.872 -27.026 1.00 97.19 543 GLY A O 1
ATOM 4237 N N . THR A 1 544 ? 0.465 -8.810 -26.705 1.00 97.62 544 THR A N 1
ATOM 4238 C CA . THR A 1 544 ? 1.193 -7.868 -27.551 1.00 97.62 544 THR A CA 1
ATOM 4239 C C . THR A 1 544 ? 1.190 -8.331 -29.005 1.00 97.62 544 THR A C 1
ATOM 4241 O O . THR A 1 544 ? 1.059 -9.521 -29.298 1.00 97.62 544 THR A O 1
ATOM 4244 N N . GLY A 1 545 ? 1.409 -7.391 -29.924 1.00 96.56 545 GLY A N 1
ATOM 4245 C CA . GLY A 1 545 ? 1.973 -7.731 -31.228 1.00 96.56 545 GLY A CA 1
ATOM 4246 C C . GLY A 1 545 ? 3.462 -8.066 -31.106 1.00 96.56 545 GLY A C 1
ATOM 4247 O O . GLY A 1 545 ? 3.972 -8.328 -30.011 1.00 96.56 545 GLY A O 1
ATOM 4248 N N . ARG A 1 546 ? 4.176 -7.983 -32.229 1.00 96.81 546 ARG A N 1
ATOM 4249 C CA . ARG A 1 546 ? 5.623 -8.202 -32.285 1.00 96.81 546 ARG A CA 1
ATOM 4250 C C . ARG A 1 546 ? 6.389 -7.293 -31.316 1.00 96.81 546 ARG A C 1
ATOM 4252 O O . ARG A 1 546 ? 6.143 -6.083 -31.247 1.00 96.81 546 ARG A O 1
ATOM 4259 N N . VAL A 1 547 ? 7.346 -7.881 -30.604 1.00 98.25 547 VAL A N 1
ATOM 4260 C CA . VAL A 1 547 ? 8.280 -7.199 -29.700 1.00 98.25 547 VAL A CA 1
ATOM 4261 C C . VAL A 1 547 ? 9.672 -7.291 -30.311 1.00 98.25 547 VAL A C 1
ATOM 4263 O O . VAL A 1 547 ? 10.176 -8.391 -30.500 1.00 98.25 547 VAL A O 1
ATOM 4266 N N . ASP A 1 548 ? 10.289 -6.158 -30.637 1.00 98.19 548 ASP A N 1
ATOM 4267 C CA . ASP A 1 548 ? 11.644 -6.117 -31.203 1.00 98.19 548 ASP A CA 1
ATOM 4268 C C . ASP A 1 548 ? 12.622 -5.578 -30.165 1.00 98.19 548 ASP A C 1
ATOM 4270 O O . ASP A 1 548 ? 12.295 -4.642 -29.426 1.00 98.19 548 ASP A O 1
ATOM 4274 N N . PHE A 1 549 ? 13.831 -6.135 -30.158 1.00 98.25 549 PHE A N 1
ATOM 4275 C CA . PHE A 1 549 ? 14.904 -5.732 -29.264 1.00 98.25 549 PHE A CA 1
ATOM 4276 C C . PHE A 1 549 ? 16.156 -5.361 -30.052 1.00 98.25 549 PHE A C 1
ATOM 4278 O O . PHE A 1 549 ? 16.552 -6.047 -30.993 1.00 98.25 549 PHE A O 1
ATOM 4285 N N . ALA A 1 550 ? 16.817 -4.297 -29.616 1.00 97.00 550 ALA A N 1
ATOM 4286 C CA . ALA A 1 550 ? 18.112 -3.880 -30.125 1.00 97.00 550 ALA A CA 1
ATOM 4287 C C . ALA A 1 550 ? 19.051 -3.610 -28.949 1.00 97.00 550 ALA A C 1
ATOM 4289 O O . ALA A 1 550 ? 18.795 -2.714 -28.142 1.00 97.00 550 ALA A O 1
ATOM 4290 N N . LEU A 1 551 ? 20.129 -4.391 -28.867 1.00 97.25 551 LEU A N 1
ATOM 4291 C CA . LEU A 1 551 ? 21.209 -4.212 -27.905 1.00 97.25 551 LEU A CA 1
ATOM 4292 C C . LEU A 1 551 ? 22.374 -3.491 -28.592 1.00 97.25 551 LEU A C 1
ATOM 4294 O O . LEU A 1 551 ? 22.908 -3.981 -29.586 1.00 97.25 551 LEU A O 1
ATOM 4298 N N . ALA A 1 552 ? 22.759 -2.332 -28.067 1.00 96.69 552 ALA A N 1
ATOM 4299 C CA . ALA A 1 552 ? 23.874 -1.529 -28.561 1.00 96.69 552 ALA A CA 1
ATOM 4300 C C . ALA A 1 552 ? 24.921 -1.295 -27.461 1.00 96.69 552 ALA A C 1
ATOM 4302 O O . ALA A 1 552 ? 24.607 -1.354 -26.274 1.00 96.69 552 ALA A O 1
ATOM 4303 N N . GLY A 1 553 ? 26.164 -1.004 -27.857 1.00 96.00 553 GLY A N 1
ATOM 4304 C CA . GLY A 1 553 ? 27.274 -0.687 -26.943 1.00 96.00 553 GLY A CA 1
ATOM 4305 C C . GLY A 1 553 ? 28.142 -1.878 -26.518 1.00 96.00 553 GLY A C 1
ATOM 4306 O O . GLY A 1 553 ? 29.208 -1.672 -25.946 1.00 96.00 553 GLY A O 1
ATOM 4307 N N . LEU A 1 554 ? 27.737 -3.106 -26.853 1.00 95.81 554 LEU A N 1
ATOM 4308 C CA . LEU A 1 554 ? 28.484 -4.337 -26.581 1.00 95.81 554 LEU A CA 1
ATOM 4309 C C . LEU A 1 554 ? 28.876 -5.037 -27.885 1.00 95.81 554 LEU A C 1
ATOM 4311 O O . LEU A 1 554 ? 28.147 -4.955 -28.874 1.00 95.81 554 LEU A O 1
ATOM 4315 N N . ASP A 1 555 ? 29.999 -5.758 -27.866 1.00 95.75 555 ASP A N 1
ATOM 4316 C CA . ASP A 1 555 ? 30.322 -6.743 -28.902 1.00 95.75 555 ASP A CA 1
ATOM 4317 C C . ASP A 1 555 ? 29.439 -7.977 -28.684 1.00 95.75 555 ASP A C 1
ATOM 4319 O O . ASP A 1 555 ? 29.739 -8.841 -27.855 1.00 95.75 555 ASP A O 1
ATOM 4323 N N . ALA A 1 556 ? 28.277 -7.971 -29.338 1.00 95.75 556 ALA A N 1
ATOM 4324 C CA . ALA A 1 556 ? 27.171 -8.871 -29.061 1.00 95.75 556 ALA A CA 1
ATOM 4325 C C . ALA A 1 556 ? 26.629 -9.508 -30.350 1.00 95.75 556 ALA A C 1
ATOM 4327 O O . ALA A 1 556 ? 26.255 -8.809 -31.293 1.00 95.75 556 ALA A O 1
ATOM 4328 N N . ALA A 1 557 ? 26.521 -10.836 -30.365 1.00 96.00 557 ALA A N 1
ATOM 4329 C CA . ALA A 1 557 ? 25.899 -11.607 -31.437 1.00 96.00 557 ALA A CA 1
ATOM 4330 C C . ALA A 1 557 ? 24.576 -12.223 -30.939 1.00 96.00 557 ALA A C 1
ATOM 4332 O O . ALA A 1 557 ? 24.595 -12.920 -29.924 1.00 96.00 557 ALA A O 1
ATOM 4333 N N . PRO A 1 558 ? 23.428 -12.001 -31.609 1.00 95.75 558 PRO A N 1
ATOM 4334 C CA . PRO A 1 558 ? 22.164 -12.628 -31.220 1.00 95.75 558 PRO A CA 1
ATOM 4335 C C . PRO A 1 558 ? 22.252 -14.161 -31.211 1.00 95.75 558 PRO A C 1
ATOM 4337 O O . PRO A 1 558 ? 22.737 -14.757 -32.173 1.00 95.75 558 PRO A O 1
ATOM 4340 N N . GLU A 1 559 ? 21.728 -14.809 -30.170 1.00 94.44 559 GLU A N 1
ATOM 4341 C CA . GLU A 1 559 ? 21.626 -16.278 -30.068 1.00 94.44 559 GLU A CA 1
ATOM 4342 C C . GLU A 1 559 ? 20.267 -16.794 -30.579 1.00 94.44 559 GLU A C 1
ATOM 4344 O O . GLU A 1 559 ? 19.686 -17.739 -30.054 1.00 94.44 559 GLU A O 1
ATOM 4349 N N . GLY A 1 560 ? 19.737 -16.143 -31.614 1.00 92.56 560 GLY A N 1
ATOM 4350 C CA . GLY A 1 560 ? 18.414 -16.404 -32.175 1.00 92.56 560 GLY A CA 1
ATOM 4351 C C . GLY A 1 560 ? 17.787 -15.134 -32.756 1.00 92.56 560 GLY A C 1
ATOM 4352 O O . GLY A 1 560 ? 18.481 -14.128 -32.943 1.00 92.56 560 GLY A O 1
ATOM 4353 N N . PRO A 1 561 ? 16.477 -15.152 -33.057 1.00 91.69 561 PRO A N 1
ATOM 4354 C CA . PRO A 1 561 ? 15.749 -13.945 -33.430 1.00 91.69 561 PRO A CA 1
ATOM 4355 C C . PRO A 1 561 ? 15.822 -12.896 -32.312 1.00 91.69 561 PRO A C 1
ATOM 4357 O O . PRO A 1 561 ? 15.480 -13.176 -31.168 1.00 91.69 561 PRO A O 1
ATOM 4360 N N . SER A 1 562 ? 16.199 -11.657 -32.638 1.00 93.25 562 SER A N 1
ATOM 4361 C CA . SER A 1 562 ? 16.149 -10.521 -31.694 1.00 93.25 562 SER A CA 1
ATOM 4362 C C . SER A 1 562 ? 14.737 -9.931 -31.556 1.00 93.25 562 SER A C 1
ATOM 4364 O O . SER A 1 562 ? 14.565 -8.723 -31.392 1.00 93.25 562 SER A O 1
ATOM 4366 N N . ALA A 1 563 ? 13.714 -10.775 -31.684 1.00 97.12 563 ALA A N 1
ATOM 4367 C CA . ALA A 1 563 ? 12.315 -10.389 -31.634 1.00 97.12 563 ALA A CA 1
ATOM 4368 C C . ALA A 1 563 ? 11.434 -11.552 -31.163 1.00 97.12 563 ALA A C 1
ATOM 4370 O O . ALA A 1 563 ? 11.749 -12.718 -31.393 1.00 97.12 563 ALA A O 1
ATOM 4371 N N . LEU A 1 564 ? 10.298 -11.210 -30.564 1.00 97.62 564 LEU A N 1
ATOM 4372 C CA . LEU A 1 564 ? 9.206 -12.124 -30.242 1.00 97.62 564 LEU A CA 1
ATOM 4373 C C . LEU A 1 564 ? 8.035 -11.804 -31.176 1.00 97.62 564 LEU A C 1
ATOM 4375 O O . LEU A 1 564 ? 7.644 -10.642 -31.283 1.00 97.62 564 LEU A O 1
ATOM 4379 N N . GLU A 1 565 ? 7.448 -12.811 -31.826 1.00 95.88 565 GLU A N 1
ATOM 4380 C CA . GLU A 1 565 ? 6.298 -12.618 -32.734 1.00 95.88 565 GLU A CA 1
ATOM 4381 C C . GLU A 1 565 ? 5.074 -12.023 -32.013 1.00 95.88 565 GLU A C 1
ATOM 4383 O O . GLU A 1 565 ? 4.322 -11.231 -32.581 1.00 95.88 565 GLU A O 1
ATOM 4388 N N . GLY A 1 566 ? 4.913 -12.354 -30.733 1.00 96.38 566 GLY A N 1
ATOM 4389 C CA . GLY A 1 566 ? 3.923 -11.783 -29.830 1.00 96.38 566 GLY A CA 1
ATOM 4390 C C . GLY A 1 566 ? 4.029 -12.412 -28.446 1.00 96.38 566 GLY A C 1
ATOM 4391 O O . GLY A 1 566 ? 4.497 -13.543 -28.307 1.00 96.38 566 GLY A O 1
ATOM 4392 N N . VAL A 1 567 ? 3.608 -11.681 -27.417 1.00 97.88 567 VAL A N 1
ATOM 4393 C CA . VAL A 1 567 ? 3.614 -12.151 -26.027 1.00 97.88 567 VAL A CA 1
ATOM 4394 C C . VAL A 1 567 ? 2.171 -12.199 -25.527 1.00 97.88 567 VAL A C 1
ATOM 4396 O O . VAL A 1 567 ? 1.488 -11.174 -25.580 1.00 97.88 567 VAL A O 1
ATOM 4399 N N . PRO A 1 568 ? 1.668 -13.356 -25.054 1.00 97.69 568 PRO A N 1
ATOM 4400 C CA . PRO A 1 568 ? 0.301 -13.471 -24.549 1.00 97.69 568 PRO A CA 1
ATOM 4401 C C . PRO A 1 568 ? -0.018 -12.475 -23.427 1.00 97.69 568 PRO A C 1
ATOM 4403 O O . PRO A 1 568 ? 0.878 -11.905 -22.800 1.00 97.69 568 PRO A O 1
ATOM 4406 N N . ALA A 1 569 ? -1.308 -12.276 -23.151 1.00 96.06 569 ALA A N 1
ATOM 4407 C CA . ALA A 1 569 ? -1.746 -11.549 -21.962 1.00 96.06 569 ALA A CA 1
ATOM 4408 C C . ALA A 1 569 ? -1.132 -12.189 -20.705 1.00 96.06 569 ALA A C 1
ATOM 4410 O O . ALA A 1 569 ? -1.113 -13.416 -20.594 1.00 96.06 569 ALA A O 1
ATOM 4411 N N . ALA A 1 570 ? -0.599 -11.370 -19.797 1.00 95.06 570 ALA A N 1
ATOM 4412 C CA . ALA A 1 570 ? 0.160 -11.802 -18.615 1.00 95.06 570 ALA A CA 1
ATOM 4413 C C . ALA A 1 570 ? 1.402 -12.682 -18.904 1.00 95.06 570 ALA A C 1
ATOM 4415 O O . ALA A 1 570 ? 1.976 -13.265 -17.983 1.00 95.06 570 ALA A O 1
ATOM 4416 N N . GLY A 1 571 ? 1.808 -12.814 -20.171 1.00 96.12 571 GLY A N 1
ATOM 4417 C CA . GLY A 1 571 ? 2.897 -13.683 -20.600 1.00 96.12 571 GLY A CA 1
ATOM 4418 C C . GLY A 1 571 ? 4.271 -13.021 -20.527 1.00 96.12 571 GLY A C 1
ATOM 4419 O O . GLY A 1 571 ? 4.414 -11.816 -20.305 1.00 96.12 571 GLY A O 1
ATOM 4420 N N . SER A 1 572 ? 5.298 -13.820 -20.787 1.00 97.44 572 SER A N 1
ATOM 4421 C CA . SER A 1 572 ? 6.672 -13.356 -20.948 1.00 97.44 572 SER A CA 1
ATOM 4422 C C . SER A 1 572 ? 7.347 -14.040 -22.129 1.00 97.44 572 SER A C 1
ATOM 4424 O O . SER A 1 572 ? 6.908 -15.093 -22.588 1.00 97.44 572 SER A O 1
ATOM 4426 N N . GLY A 1 573 ? 8.428 -13.440 -22.607 1.00 97.44 573 GLY A N 1
ATOM 4427 C CA . GLY A 1 573 ? 9.347 -14.048 -23.558 1.00 97.44 573 GLY A CA 1
ATOM 4428 C C . GLY A 1 573 ? 10.725 -13.421 -23.420 1.00 97.44 573 GLY A C 1
ATOM 4429 O O . GLY A 1 573 ? 10.867 -12.346 -22.834 1.00 97.44 573 GLY A O 1
ATOM 4430 N N . GLU A 1 574 ? 11.735 -14.093 -23.950 1.00 97.56 574 GLU A N 1
ATOM 4431 C CA . GLU A 1 574 ? 13.125 -13.686 -23.795 1.00 97.56 574 GLU A CA 1
ATOM 4432 C C . GLU A 1 574 ? 13.875 -13.712 -25.122 1.00 97.56 574 GLU A C 1
ATOM 4434 O O . GLU A 1 574 ? 13.541 -14.470 -26.034 1.00 97.56 574 GLU A O 1
ATOM 4439 N N . VAL A 1 575 ? 14.888 -12.859 -25.220 1.00 98.00 575 VAL A N 1
ATOM 4440 C CA . VAL A 1 575 ? 15.866 -12.860 -26.307 1.00 98.00 575 VAL A CA 1
ATOM 4441 C C . VAL A 1 575 ? 17.259 -12.724 -25.709 1.00 98.00 575 VAL A C 1
ATOM 4443 O O . VAL A 1 575 ? 17.447 -12.012 -24.720 1.00 98.00 575 VAL A O 1
ATOM 4446 N N . SER A 1 576 ? 18.239 -13.380 -26.322 1.00 97.94 576 SER A N 1
ATOM 4447 C CA . SER A 1 576 ? 19.596 -13.443 -25.783 1.00 97.94 576 SER A CA 1
ATOM 4448 C C . SER A 1 576 ? 20.640 -13.063 -26.820 1.00 97.94 576 SER A C 1
ATOM 4450 O O . SER A 1 576 ? 20.489 -13.307 -28.021 1.00 97.94 576 SER A O 1
ATOM 4452 N N . TRP A 1 577 ? 21.729 -12.480 -26.332 1.00 98.25 577 TRP A N 1
ATOM 4453 C CA . TRP A 1 577 ? 22.927 -12.191 -27.102 1.00 98.25 577 TRP A CA 1
ATOM 4454 C C . TRP A 1 577 ? 24.138 -12.798 -26.412 1.00 98.25 577 TRP A C 1
ATOM 4456 O O . TRP A 1 577 ? 24.334 -12.624 -25.207 1.00 98.25 577 TRP A O 1
ATOM 4466 N N . ARG A 1 578 ? 25.000 -13.430 -27.204 1.00 97.88 578 ARG A N 1
ATOM 4467 C CA . ARG A 1 578 ? 26.350 -13.784 -26.795 1.00 97.88 578 ARG A CA 1
ATOM 4468 C C . ARG A 1 578 ? 27.208 -12.536 -26.838 1.00 97.88 578 ARG A C 1
ATOM 4470 O O . ARG A 1 578 ? 27.386 -11.956 -27.905 1.00 97.88 578 ARG A O 1
ATOM 4477 N N . VAL A 1 579 ? 27.753 -12.149 -25.697 1.00 97.69 579 VAL A N 1
ATOM 4478 C CA . VAL A 1 579 ? 28.612 -10.977 -25.541 1.00 97.69 579 VAL A CA 1
ATOM 4479 C C . VAL A 1 579 ? 30.052 -11.420 -25.327 1.00 97.69 579 VAL A C 1
ATOM 4481 O O . VAL A 1 579 ? 30.309 -12.314 -24.519 1.00 97.69 579 VAL A O 1
ATOM 4484 N N . THR A 1 580 ? 30.987 -10.775 -26.021 1.00 97.19 580 THR A N 1
ATOM 4485 C CA . THR A 1 580 ? 32.429 -10.989 -25.847 1.00 97.19 580 THR A CA 1
ATOM 4486 C C . THR A 1 580 ? 33.045 -9.800 -25.120 1.00 97.19 580 THR A C 1
ATOM 4488 O O . THR A 1 580 ? 32.922 -8.652 -25.547 1.00 97.19 580 THR A O 1
ATOM 4491 N N . ALA A 1 581 ? 33.721 -10.062 -24.004 1.00 96.25 581 ALA A N 1
ATOM 4492 C CA . ALA A 1 581 ? 34.436 -9.034 -23.264 1.00 96.25 581 ALA A CA 1
ATOM 4493 C C . ALA A 1 581 ? 35.785 -8.709 -23.940 1.00 96.25 581 ALA A C 1
ATOM 4495 O O . ALA A 1 581 ? 36.495 -9.628 -24.353 1.00 96.25 581 ALA A O 1
ATOM 4496 N N . PRO A 1 582 ? 36.215 -7.433 -23.990 1.00 94.94 582 PRO A N 1
ATOM 4497 C CA . PRO A 1 582 ? 37.546 -7.073 -24.473 1.00 94.94 582 PRO A CA 1
ATOM 4498 C C . PRO A 1 582 ? 38.660 -7.800 -23.706 1.00 94.94 582 PRO A C 1
ATOM 4500 O O . PRO A 1 582 ? 38.589 -7.952 -22.481 1.00 94.94 582 PRO A O 1
ATOM 4503 N N . GLY A 1 583 ? 39.701 -8.220 -24.428 1.00 92.62 583 GLY A N 1
ATOM 4504 C CA . GLY A 1 583 ? 40.833 -8.986 -23.891 1.00 92.62 583 GLY A CA 1
ATOM 4505 C C . GLY A 1 583 ? 41.880 -8.168 -23.132 1.00 92.62 583 GLY A C 1
ATOM 4506 O O . GLY A 1 583 ? 42.793 -8.750 -22.551 1.00 92.62 583 GLY A O 1
ATOM 4507 N N . ASP A 1 584 ? 41.775 -6.836 -23.130 1.00 93.75 584 ASP A N 1
ATOM 4508 C CA . ASP A 1 584 ? 42.789 -5.979 -22.513 1.00 93.75 584 ASP A CA 1
ATOM 4509 C C . ASP A 1 584 ? 42.858 -6.180 -20.989 1.00 93.75 584 ASP A C 1
ATOM 4511 O O . ASP A 1 584 ? 41.801 -6.249 -20.342 1.00 93.75 584 ASP A O 1
ATOM 4515 N N . PRO A 1 585 ? 44.069 -6.193 -20.395 1.00 91.12 585 PRO A N 1
ATOM 4516 C CA . PRO A 1 585 ? 44.247 -6.267 -18.950 1.00 91.12 585 PRO A CA 1
ATOM 4517 C C . PRO A 1 585 ? 43.474 -5.175 -18.202 1.00 91.12 585 PRO A C 1
ATOM 4519 O O . PRO A 1 585 ? 43.376 -4.029 -18.647 1.00 91.12 585 PRO A O 1
ATOM 4522 N N . LEU A 1 586 ? 42.948 -5.522 -17.027 1.00 94.06 586 LEU A N 1
ATOM 4523 C CA . LEU A 1 586 ? 42.241 -4.576 -16.169 1.00 94.06 586 LEU A CA 1
ATOM 4524 C C . LEU A 1 586 ? 43.219 -3.668 -15.415 1.00 94.06 586 LEU A C 1
ATOM 4526 O O . LEU A 1 586 ? 44.191 -4.130 -14.823 1.00 94.06 586 LEU A O 1
ATOM 4530 N N . THR A 1 587 ? 42.915 -2.371 -15.389 1.00 94.12 587 THR A N 1
ATOM 4531 C CA . THR A 1 587 ? 43.605 -1.367 -14.559 1.00 94.12 587 THR A CA 1
ATOM 4532 C C . THR A 1 587 ? 42.847 -1.044 -13.272 1.00 94.12 587 THR A C 1
ATOM 4534 O O . THR A 1 587 ? 43.402 -0.422 -12.369 1.00 94.12 587 THR A O 1
ATOM 4537 N N . GLU A 1 588 ? 41.597 -1.495 -13.165 1.00 94.69 588 GLU A N 1
ATOM 4538 C CA . GLU A 1 588 ? 40.700 -1.324 -12.023 1.00 94.69 588 GLU A CA 1
ATOM 4539 C C . GLU A 1 588 ? 40.033 -2.665 -11.683 1.00 94.69 588 GLU A C 1
ATOM 4541 O O . GLU A 1 588 ? 39.841 -3.478 -12.589 1.00 94.69 588 GLU A O 1
ATOM 4546 N N . PRO A 1 589 ? 39.622 -2.903 -10.422 1.00 96.81 589 PRO A N 1
ATOM 4547 C CA . PRO A 1 589 ? 38.999 -4.172 -10.039 1.00 96.81 589 PRO A CA 1
ATOM 4548 C C . PRO A 1 589 ? 37.714 -4.500 -10.819 1.00 96.81 589 PRO A C 1
ATOM 4550 O O . PRO A 1 589 ? 37.445 -5.669 -11.088 1.00 96.81 589 PRO A O 1
ATOM 4553 N N . LEU A 1 590 ? 36.946 -3.473 -11.210 1.00 96.44 590 LEU A N 1
ATOM 4554 C CA . LEU A 1 590 ? 35.765 -3.580 -12.070 1.00 96.44 590 LEU A CA 1
ATOM 4555 C C . LEU A 1 590 ? 35.841 -2.569 -13.220 1.00 96.44 590 LEU A C 1
ATOM 4557 O O . LEU A 1 590 ? 36.015 -1.369 -12.984 1.00 96.44 590 LEU A O 1
ATOM 4561 N N . ARG A 1 591 ? 35.621 -3.038 -14.453 1.00 95.50 591 ARG A N 1
ATOM 4562 C CA . ARG A 1 591 ? 35.456 -2.201 -15.653 1.00 95.50 591 ARG A CA 1
ATOM 4563 C C . ARG A 1 591 ? 34.015 -2.315 -16.171 1.00 95.50 591 ARG A C 1
ATOM 4565 O O . ARG A 1 591 ? 33.630 -3.411 -16.580 1.00 95.50 591 ARG A O 1
ATOM 4572 N N . PRO A 1 592 ? 33.211 -1.233 -16.162 1.00 95.06 592 PRO A N 1
ATOM 4573 C CA . PRO A 1 592 ? 31.879 -1.260 -16.758 1.00 95.06 592 PRO A CA 1
ATOM 4574 C C . PRO A 1 592 ? 31.967 -1.370 -18.285 1.00 95.06 592 PRO A C 1
ATOM 4576 O O . PRO A 1 592 ? 32.821 -0.739 -18.909 1.00 95.06 592 PRO A O 1
ATOM 4579 N N . MET A 1 593 ? 31.056 -2.138 -18.875 1.00 95.31 593 MET A N 1
ATOM 4580 C CA . MET A 1 593 ? 30.756 -2.157 -20.305 1.00 95.31 593 MET A CA 1
ATOM 4581 C C . MET A 1 593 ? 29.319 -1.641 -20.477 1.00 95.31 593 MET A C 1
ATOM 4583 O O . MET A 1 593 ? 28.368 -2.380 -20.187 1.00 95.31 593 MET A O 1
ATOM 4587 N N . PRO A 1 594 ? 29.145 -0.360 -20.843 1.00 95.56 594 PRO A N 1
ATOM 4588 C CA . PRO A 1 594 ? 27.824 0.234 -20.973 1.00 95.56 594 PRO A CA 1
ATOM 4589 C C . PRO A 1 594 ? 27.080 -0.354 -22.171 1.00 95.56 594 PRO A C 1
ATOM 4591 O O . PRO A 1 594 ? 27.674 -0.627 -23.212 1.00 95.56 594 PRO A O 1
ATOM 4594 N N . TYR A 1 595 ? 25.767 -0.500 -22.032 1.00 95.44 595 TYR A N 1
ATOM 4595 C CA . TYR A 1 595 ? 24.879 -0.897 -23.115 1.00 95.44 595 TYR A CA 1
ATOM 4596 C C . TYR A 1 595 ? 23.609 -0.051 -23.125 1.00 95.44 595 TYR A C 1
ATOM 4598 O O . TYR A 1 595 ? 23.195 0.495 -22.099 1.00 95.44 595 TYR A O 1
ATOM 4606 N N . GLU A 1 596 ? 22.957 -0.004 -24.281 1.00 95.38 596 GLU A N 1
ATOM 4607 C CA . GLU A 1 596 ? 21.590 0.485 -24.426 1.00 95.38 596 GLU A CA 1
ATOM 4608 C C . GLU A 1 596 ? 20.719 -0.627 -25.001 1.00 95.38 596 GLU A C 1
ATOM 4610 O O . GLU A 1 596 ? 20.997 -1.154 -26.079 1.00 95.38 596 GLU A O 1
ATOM 4615 N N . LEU A 1 597 ? 19.663 -0.986 -24.272 1.00 96.06 597 LEU A N 1
ATOM 4616 C CA . LEU A 1 597 ? 18.642 -1.912 -24.740 1.00 96.06 597 LEU A CA 1
ATOM 4617 C C . LEU A 1 597 ? 17.414 -1.116 -25.171 1.00 96.06 597 LEU A C 1
ATOM 4619 O O . LEU A 1 597 ? 16.719 -0.521 -24.345 1.00 96.06 597 LEU A O 1
ATOM 4623 N N . THR A 1 598 ? 17.139 -1.116 -26.469 1.00 95.94 598 THR A N 1
ATOM 4624 C CA . THR A 1 598 ? 15.916 -0.551 -27.035 1.00 95.94 598 THR A CA 1
ATOM 4625 C C . THR A 1 598 ? 14.911 -1.668 -27.253 1.00 95.94 598 THR A C 1
ATOM 4627 O O . THR A 1 598 ? 15.220 -2.666 -27.894 1.00 95.94 598 THR A O 1
ATOM 4630 N N . THR A 1 599 ? 13.707 -1.504 -26.712 1.00 96.94 599 THR A N 1
ATOM 4631 C CA . THR A 1 599 ? 12.587 -2.432 -26.895 1.00 96.94 599 THR A CA 1
ATOM 4632 C C . THR A 1 599 ? 11.431 -1.688 -27.534 1.00 96.94 599 THR A C 1
ATOM 4634 O O . THR A 1 599 ? 11.011 -0.647 -27.029 1.00 96.94 599 THR A O 1
ATOM 4637 N N . GLN A 1 600 ? 10.904 -2.217 -28.632 1.00 97.50 600 GLN A N 1
ATOM 4638 C CA . GLN A 1 600 ? 9.725 -1.675 -29.294 1.00 97.50 600 GLN A CA 1
ATOM 4639 C C . GLN A 1 600 ? 8.578 -2.678 -29.166 1.00 97.50 600 GLN A C 1
ATOM 4641 O O . GLN A 1 600 ? 8.738 -3.849 -29.504 1.00 97.50 600 GLN A O 1
ATOM 4646 N N . TYR A 1 601 ? 7.412 -2.253 -28.687 1.00 97.25 601 TYR A N 1
ATOM 4647 C CA . TYR A 1 601 ? 6.279 -3.146 -28.416 1.00 97.25 601 TYR A CA 1
ATOM 4648 C C . TYR A 1 601 ? 4.958 -2.382 -28.339 1.00 97.25 601 TYR A C 1
ATOM 4650 O O . TYR A 1 601 ? 4.937 -1.171 -28.155 1.00 97.25 601 TYR A O 1
ATOM 4658 N N . GLY A 1 602 ? 3.841 -3.091 -28.444 1.00 96.12 602 GLY A N 1
ATOM 4659 C CA . GLY A 1 602 ? 2.504 -2.532 -28.262 1.00 96.12 602 GLY A CA 1
ATOM 4660 C C . GLY A 1 602 ? 1.461 -3.644 -28.175 1.00 96.12 602 GLY A C 1
ATOM 4661 O O . GLY A 1 602 ? 1.771 -4.788 -28.538 1.00 96.12 602 GLY A O 1
ATOM 4662 N N . PRO A 1 603 ? 0.247 -3.350 -27.684 1.00 96.25 603 PRO A N 1
ATOM 4663 C CA . PRO A 1 603 ? -0.866 -4.290 -27.756 1.00 96.25 603 PRO A CA 1
ATOM 4664 C C . PRO A 1 603 ? -1.107 -4.771 -29.191 1.00 96.25 603 PRO A C 1
ATOM 4666 O O . PRO A 1 603 ? -0.792 -4.075 -30.157 1.00 96.25 603 PRO A O 1
ATOM 4669 N N . LEU A 1 604 ? -1.643 -5.982 -29.341 1.00 95.25 604 LEU A N 1
ATOM 4670 C CA . LEU A 1 604 ? -1.886 -6.564 -30.659 1.00 95.25 604 LEU A CA 1
ATOM 4671 C C . LEU A 1 604 ? -2.789 -5.658 -31.516 1.00 95.25 604 LEU A C 1
ATOM 4673 O O . LEU A 1 604 ? -3.926 -5.379 -31.144 1.00 95.25 604 LEU A O 1
ATOM 4677 N N . GLY A 1 605 ? -2.286 -5.246 -32.683 1.00 94.38 605 GLY A N 1
ATOM 4678 C CA . GLY A 1 605 ? -3.013 -4.396 -33.632 1.00 94.38 605 GLY A CA 1
ATOM 4679 C C . GLY A 1 605 ? -2.978 -2.894 -33.328 1.00 94.38 605 GLY A C 1
ATOM 4680 O O . GLY A 1 605 ? -3.575 -2.131 -34.081 1.00 94.38 605 GLY A O 1
ATOM 4681 N N . GLU A 1 606 ? -2.279 -2.471 -32.272 1.00 96.25 606 GLU A N 1
ATOM 4682 C CA . GLU A 1 606 ? -2.116 -1.065 -31.888 1.00 96.25 606 GLU A CA 1
ATOM 4683 C C . GLU A 1 606 ? -0.726 -0.525 -32.251 1.00 96.25 606 GLU A C 1
ATOM 4685 O O . GLU A 1 606 ? 0.219 -1.278 -32.515 1.00 96.25 606 GLU A O 1
ATOM 4690 N N . ASP A 1 607 ? -0.590 0.802 -32.214 1.00 94.38 607 ASP A N 1
ATOM 4691 C CA . ASP A 1 607 ? 0.697 1.465 -32.396 1.00 94.38 607 ASP A CA 1
ATOM 4692 C C . ASP A 1 607 ? 1.705 1.039 -31.321 1.00 94.38 607 ASP A C 1
ATOM 4694 O O . ASP A 1 607 ? 1.407 0.930 -30.125 1.00 94.38 607 ASP A O 1
ATOM 4698 N N . ARG A 1 608 ? 2.945 0.816 -31.760 1.00 95.38 608 ARG A N 1
ATOM 4699 C CA . ARG A 1 608 ? 4.037 0.381 -30.889 1.00 95.38 608 ARG A CA 1
ATOM 4700 C C . ARG A 1 608 ? 4.760 1.576 -30.287 1.00 95.38 608 ARG A C 1
ATOM 4702 O O . ARG A 1 608 ? 5.077 2.544 -30.974 1.00 95.38 608 ARG A O 1
ATOM 4709 N N . VAL A 1 609 ? 5.102 1.457 -29.012 1.00 95.25 609 VAL A N 1
ATOM 4710 C CA . VAL A 1 609 ? 5.973 2.385 -28.295 1.00 95.25 609 VAL A CA 1
ATOM 4711 C C . VAL A 1 609 ? 7.396 1.850 -28.242 1.00 95.25 609 VAL A C 1
ATOM 4713 O O . VAL A 1 609 ? 7.618 0.639 -28.261 1.00 95.25 609 VAL A O 1
ATOM 4716 N N . THR A 1 610 ? 8.355 2.764 -28.143 1.00 93.81 610 THR A N 1
ATOM 4717 C CA . THR A 1 610 ? 9.773 2.445 -27.972 1.00 93.81 610 THR A CA 1
ATOM 4718 C C . THR A 1 610 ? 10.213 2.857 -26.577 1.00 93.81 610 THR A C 1
ATOM 4720 O O . THR A 1 610 ? 9.969 3.983 -26.148 1.00 93.81 610 THR A O 1
ATOM 4723 N N . THR A 1 611 ? 10.880 1.952 -25.871 1.00 90.56 611 THR A N 1
ATOM 4724 C CA . THR A 1 611 ? 11.507 2.223 -24.577 1.00 90.56 611 THR A CA 1
ATOM 4725 C C . THR A 1 611 ? 12.988 1.895 -24.652 1.00 90.56 611 THR A C 1
ATOM 4727 O O . THR A 1 611 ? 13.349 0.809 -25.102 1.00 90.56 611 THR A O 1
ATOM 4730 N N . THR A 1 612 ? 13.833 2.800 -24.162 1.00 89.62 612 THR A N 1
ATOM 4731 C CA . THR A 1 612 ? 15.285 2.596 -24.097 1.00 89.62 612 THR A CA 1
ATOM 4732 C C . THR A 1 612 ? 15.744 2.545 -22.646 1.00 89.62 612 THR A C 1
ATOM 4734 O O . THR A 1 612 ? 15.464 3.447 -21.847 1.00 89.62 612 THR A O 1
ATOM 4737 N N . GLN A 1 613 ? 16.461 1.478 -22.308 1.00 88.25 613 GLN A N 1
ATOM 4738 C CA . GLN A 1 613 ? 17.051 1.254 -20.998 1.00 88.25 613 GLN A CA 1
ATOM 4739 C C . GLN A 1 613 ? 18.579 1.214 -21.122 1.00 88.25 613 GLN A C 1
ATOM 4741 O O . GLN A 1 613 ? 19.113 0.260 -21.691 1.00 88.25 613 GLN A O 1
ATOM 4746 N N . PRO A 1 614 ? 19.297 2.210 -20.576 1.00 90.19 614 PRO A N 1
ATOM 4747 C CA . PRO A 1 614 ? 20.738 2.106 -20.420 1.00 90.19 614 PRO A CA 1
ATOM 4748 C C . PRO A 1 614 ? 21.077 1.150 -19.270 1.00 90.19 614 PRO A C 1
ATOM 4750 O O . PRO A 1 614 ? 20.356 1.077 -18.268 1.00 90.19 614 PRO A O 1
ATOM 4753 N N . GLY A 1 615 ? 22.202 0.456 -19.383 1.00 90.56 615 GLY A N 1
ATOM 4754 C CA . GLY A 1 615 ? 22.721 -0.421 -18.342 1.00 90.56 615 GLY A CA 1
ATOM 4755 C C . GLY A 1 615 ? 24.227 -0.623 -18.454 1.00 90.56 615 GLY A C 1
ATOM 4756 O O . GLY A 1 615 ? 24.881 -0.075 -19.335 1.00 90.56 615 GLY A O 1
ATOM 4757 N N . ASN A 1 616 ? 24.785 -1.393 -17.524 1.00 92.88 616 ASN A N 1
ATOM 4758 C CA . ASN A 1 616 ? 26.180 -1.816 -17.569 1.00 92.88 616 ASN A CA 1
ATOM 4759 C C . ASN A 1 616 ? 26.248 -3.305 -17.255 1.00 92.88 616 ASN A C 1
ATOM 4761 O O . ASN A 1 616 ? 25.633 -3.755 -16.286 1.00 92.88 616 ASN A O 1
ATOM 4765 N N . VAL A 1 617 ? 27.037 -4.035 -18.034 1.00 94.38 617 VAL A N 1
ATOM 4766 C CA . VAL A 1 617 ? 27.630 -5.299 -17.585 1.00 94.38 617 VAL A CA 1
ATOM 4767 C C . VAL A 1 617 ? 29.064 -5.018 -17.129 1.00 94.38 617 VAL A C 1
ATOM 4769 O O . VAL A 1 617 ? 29.583 -3.926 -17.367 1.00 94.38 617 VAL A O 1
ATOM 4772 N N . TYR A 1 618 ? 29.714 -5.947 -16.434 1.00 95.56 618 TYR A N 1
ATOM 4773 C CA . TYR A 1 618 ? 31.018 -5.680 -15.818 1.00 95.56 618 TYR A CA 1
ATOM 4774 C C . TYR A 1 618 ? 32.042 -6.738 -16.183 1.00 95.56 618 TYR A C 1
ATOM 4776 O O . TYR A 1 618 ? 31.736 -7.926 -16.182 1.00 95.56 618 TYR A O 1
ATOM 4784 N N . ILE A 1 619 ? 33.273 -6.294 -16.424 1.00 97.06 619 ILE A N 1
ATOM 4785 C CA . ILE A 1 619 ? 34.447 -7.160 -16.405 1.00 97.06 619 ILE A CA 1
ATOM 4786 C C . ILE A 1 619 ? 35.085 -7.031 -15.027 1.00 97.06 619 ILE A C 1
ATOM 4788 O O . ILE A 1 619 ? 35.366 -5.913 -14.581 1.00 97.06 619 ILE A O 1
ATOM 4792 N N . ALA A 1 620 ? 35.302 -8.158 -14.367 1.00 96.75 620 ALA A N 1
ATOM 4793 C CA . ALA A 1 620 ? 35.836 -8.239 -13.024 1.00 96.75 620 ALA A CA 1
ATOM 4794 C C . ALA A 1 620 ? 37.191 -8.943 -12.999 1.00 96.75 620 ALA A C 1
ATOM 4796 O O . ALA A 1 620 ? 37.398 -9.969 -13.650 1.00 96.75 620 ALA A O 1
ATOM 4797 N N . ALA A 1 621 ? 38.113 -8.391 -12.214 1.00 95.94 621 ALA A N 1
ATOM 4798 C CA . ALA A 1 621 ? 39.304 -9.115 -11.803 1.00 95.94 621 ALA A CA 1
ATOM 4799 C C . ALA A 1 621 ? 38.918 -10.098 -10.679 1.00 95.94 621 ALA A C 1
ATOM 4801 O O . ALA A 1 621 ? 38.180 -9.699 -9.773 1.00 95.94 621 ALA A O 1
ATOM 4802 N N . PRO A 1 622 ? 39.361 -11.367 -10.729 1.00 93.31 622 PRO A N 1
ATOM 4803 C CA . PRO A 1 622 ? 38.939 -12.381 -9.767 1.00 93.31 622 PRO A CA 1
ATOM 4804 C C . PRO A 1 622 ? 39.341 -11.999 -8.340 1.00 93.31 622 PRO A C 1
ATOM 4806 O O . PRO A 1 622 ? 40.402 -11.414 -8.120 1.00 93.31 622 PRO A O 1
ATOM 4809 N N . LEU A 1 623 ? 38.491 -12.345 -7.372 1.00 95.31 623 LEU A N 1
ATOM 4810 C CA . LEU A 1 623 ? 38.840 -12.229 -5.958 1.00 95.31 623 LEU A CA 1
ATOM 4811 C C . LEU A 1 623 ? 39.909 -13.260 -5.587 1.00 95.31 623 LEU A C 1
ATOM 4813 O O . LEU A 1 623 ? 39.954 -14.353 -6.157 1.00 95.31 623 LEU A O 1
ATOM 4817 N N . ASP A 1 624 ? 40.733 -12.925 -4.597 1.00 93.94 624 ASP A N 1
ATOM 4818 C CA . ASP A 1 624 ? 41.574 -13.911 -3.929 1.00 93.94 624 ASP A CA 1
ATOM 4819 C C . ASP A 1 624 ? 40.680 -15.026 -3.331 1.00 93.94 624 ASP A C 1
ATOM 4821 O O . ASP A 1 624 ? 39.653 -14.705 -2.719 1.00 93.94 624 ASP A O 1
ATOM 4825 N N . PRO A 1 625 ? 41.030 -16.320 -3.497 1.00 93.75 625 PRO A N 1
ATOM 4826 C CA . PRO A 1 625 ? 40.203 -17.448 -3.059 1.00 93.75 625 PRO A CA 1
ATOM 4827 C C . PRO A 1 625 ? 39.823 -17.458 -1.573 1.00 93.75 625 PRO A C 1
ATOM 4829 O O . PRO A 1 625 ? 38.863 -18.133 -1.201 1.00 93.75 625 PRO A O 1
ATOM 4832 N N . ALA A 1 626 ? 40.550 -16.734 -0.714 1.00 93.56 626 ALA A N 1
ATOM 4833 C CA . ALA A 1 626 ? 40.202 -16.595 0.698 1.00 93.56 626 ALA A CA 1
ATOM 4834 C C . ALA A 1 626 ? 38.881 -15.831 0.916 1.00 93.56 626 ALA A C 1
ATOM 4836 O O . ALA A 1 626 ? 38.219 -16.020 1.941 1.00 93.56 626 ALA A O 1
ATOM 4837 N N . TRP A 1 627 ? 38.481 -14.979 -0.033 1.00 96.75 627 TRP A N 1
ATOM 4838 C CA . TRP A 1 627 ? 37.246 -14.206 0.042 1.00 96.75 627 TRP A CA 1
ATOM 4839 C C . TRP A 1 627 ? 36.049 -15.010 -0.451 1.00 96.75 627 TRP A C 1
ATOM 4841 O O . TRP A 1 627 ? 36.012 -15.506 -1.576 1.00 96.75 627 TRP A O 1
ATOM 4851 N N . ARG A 1 628 ? 35.004 -15.056 0.374 1.00 97.88 628 ARG A N 1
ATOM 4852 C CA . ARG A 1 628 ? 33.676 -15.527 -0.024 1.00 97.88 628 ARG A CA 1
ATOM 4853 C C . ARG A 1 628 ? 32.811 -14.349 -0.432 1.00 97.88 628 ARG A C 1
ATOM 4855 O O . ARG A 1 628 ? 33.052 -13.221 -0.011 1.00 97.88 628 ARG A O 1
ATOM 4862 N N . THR A 1 629 ? 31.782 -14.608 -1.230 1.00 97.31 629 THR A N 1
ATOM 4863 C CA . THR A 1 629 ? 30.801 -13.587 -1.604 1.00 97.31 629 THR A CA 1
ATOM 4864 C C . THR A 1 629 ? 29.405 -13.995 -1.168 1.00 97.31 629 THR A C 1
ATOM 4866 O O . THR A 1 629 ? 29.059 -15.174 -1.139 1.00 97.31 629 THR A O 1
ATOM 4869 N N . PHE A 1 630 ? 28.602 -12.999 -0.816 1.00 97.00 630 PHE A N 1
ATOM 4870 C CA . PHE A 1 630 ? 27.164 -13.136 -0.648 1.00 97.00 630 PHE A CA 1
ATOM 4871 C C . PHE A 1 630 ? 26.493 -11.929 -1.286 1.00 97.00 630 PHE A C 1
ATOM 4873 O O . PHE A 1 630 ? 26.963 -10.793 -1.157 1.00 97.00 630 PHE A O 1
ATOM 4880 N N . THR A 1 631 ? 25.379 -12.162 -1.971 1.00 95.88 631 THR A N 1
ATOM 4881 C CA . THR A 1 631 ? 24.578 -11.073 -2.508 1.00 95.88 631 THR A CA 1
ATOM 4882 C C . THR A 1 631 ? 23.091 -11.376 -2.451 1.00 95.88 631 THR A C 1
ATOM 4884 O O . THR A 1 631 ? 22.626 -12.412 -2.913 1.00 95.88 631 THR A O 1
ATOM 4887 N N . SER A 1 632 ? 22.341 -10.412 -1.923 1.00 93.75 632 SER A N 1
ATOM 4888 C CA . SER A 1 632 ? 20.885 -10.307 -2.055 1.00 93.75 632 SER A CA 1
ATOM 4889 C C . SER A 1 632 ? 20.473 -9.104 -2.916 1.00 93.75 632 SER A C 1
ATOM 4891 O O . SER A 1 632 ? 19.299 -8.749 -2.990 1.00 93.75 632 SER A O 1
ATOM 4893 N N . ASN A 1 633 ? 21.444 -8.454 -3.567 1.00 93.62 633 ASN A N 1
ATOM 4894 C CA . ASN A 1 633 ? 21.269 -7.252 -4.386 1.00 93.62 633 ASN A CA 1
ATOM 4895 C C . ASN A 1 633 ? 21.903 -7.365 -5.790 1.00 93.62 633 ASN A C 1
ATOM 4897 O O . ASN A 1 633 ? 22.129 -6.345 -6.452 1.00 93.62 633 ASN A O 1
ATOM 4901 N N . GLY A 1 634 ? 22.215 -8.593 -6.219 1.00 92.75 634 GLY A N 1
ATOM 4902 C CA . GLY A 1 634 ? 22.841 -8.912 -7.502 1.00 92.75 634 GLY A CA 1
ATOM 4903 C C . GLY A 1 634 ? 24.205 -8.252 -7.692 1.00 92.75 634 GLY A C 1
ATOM 4904 O O . GLY A 1 634 ? 24.473 -7.746 -8.778 1.00 92.75 634 GLY A O 1
ATOM 4905 N N . ALA A 1 635 ? 25.012 -8.145 -6.637 1.00 96.06 635 ALA A N 1
ATOM 4906 C CA . ALA A 1 635 ? 26.305 -7.480 -6.659 1.00 96.06 635 ALA A CA 1
ATOM 4907 C C . ALA A 1 635 ? 27.357 -8.254 -7.459 1.00 96.06 635 ALA A C 1
ATOM 4909 O O . ALA A 1 635 ? 27.432 -9.478 -7.413 1.00 96.06 635 ALA A O 1
ATOM 4910 N N . VAL A 1 636 ? 28.201 -7.492 -8.144 1.00 96.94 636 VAL A N 1
ATOM 4911 C CA . VAL A 1 636 ? 29.400 -7.941 -8.842 1.00 96.94 636 VAL A CA 1
ATOM 4912 C C . VAL A 1 636 ? 30.617 -7.454 -8.067 1.00 96.94 636 VAL A C 1
ATOM 4914 O O . VAL A 1 636 ? 30.641 -6.306 -7.616 1.00 96.94 636 VAL A O 1
ATOM 4917 N N . PHE A 1 637 ? 31.626 -8.311 -7.941 1.00 97.75 637 PHE A N 1
ATOM 4918 C CA . PHE A 1 637 ? 32.820 -8.078 -7.135 1.00 97.75 637 PHE A CA 1
ATOM 4919 C C . PHE A 1 637 ? 34.067 -8.188 -7.998 1.00 97.75 637 PHE A C 1
ATOM 4921 O O . PHE A 1 637 ? 34.134 -9.052 -8.868 1.00 97.75 637 PHE A O 1
ATOM 4928 N N . GLY A 1 638 ? 35.062 -7.349 -7.730 1.00 97.50 638 GLY A N 1
ATOM 4929 C CA . GLY A 1 638 ? 36.385 -7.511 -8.314 1.00 97.50 638 GLY A CA 1
ATOM 4930 C C . GLY A 1 638 ? 37.492 -7.069 -7.370 1.00 97.50 638 GLY A C 1
ATOM 4931 O O . GLY A 1 638 ? 37.278 -6.184 -6.534 1.00 97.50 638 GLY A O 1
ATOM 4932 N N . GLN A 1 639 ? 38.675 -7.666 -7.528 1.00 97.62 639 GLN A N 1
ATOM 4933 C CA . GLN A 1 639 ? 39.880 -7.341 -6.762 1.00 97.62 639 GLN A CA 1
ATOM 4934 C C . GLN A 1 639 ? 41.092 -7.205 -7.684 1.00 97.62 639 GLN A C 1
ATOM 4936 O O . GLN A 1 639 ? 41.345 -8.058 -8.527 1.00 97.62 639 GLN A O 1
ATOM 4941 N N . LEU A 1 640 ? 41.873 -6.141 -7.504 1.00 96.25 640 LEU A N 1
ATOM 4942 C CA . LEU A 1 640 ? 43.126 -5.931 -8.226 1.00 96.25 640 LEU A CA 1
ATOM 4943 C C . LEU A 1 640 ? 44.196 -5.412 -7.262 1.00 96.25 640 LEU A C 1
ATOM 4945 O O . LEU A 1 640 ? 44.219 -4.227 -6.920 1.00 96.25 640 LEU A O 1
ATOM 4949 N N . GLY A 1 641 ? 45.079 -6.312 -6.825 1.00 94.38 641 GLY A N 1
ATOM 4950 C CA . GLY A 1 641 ? 46.023 -6.035 -5.743 1.00 94.38 641 GLY A CA 1
ATOM 4951 C C . GLY A 1 641 ? 45.292 -5.846 -4.410 1.00 94.38 641 GLY A C 1
ATOM 4952 O O . GLY A 1 641 ? 44.503 -6.698 -4.003 1.00 94.38 641 GLY A O 1
ATOM 4953 N N . ASP A 1 642 ? 45.540 -4.717 -3.748 1.00 94.75 642 ASP A N 1
ATOM 4954 C CA . ASP A 1 642 ? 44.894 -4.313 -2.492 1.00 94.75 642 ASP A CA 1
ATOM 4955 C C . ASP A 1 642 ? 43.582 -3.531 -2.695 1.00 94.75 642 ASP A C 1
ATOM 4957 O O . ASP A 1 642 ? 42.951 -3.108 -1.721 1.00 94.75 642 ASP A O 1
ATOM 4961 N N . ARG A 1 643 ? 43.171 -3.321 -3.952 1.00 97.94 643 ARG A N 1
ATOM 4962 C CA . ARG A 1 643 ? 41.961 -2.581 -4.319 1.00 97.94 643 ARG A CA 1
ATOM 4963 C C . ARG A 1 643 ? 40.806 -3.526 -4.603 1.00 97.94 643 ARG A C 1
ATOM 4965 O O . ARG A 1 643 ? 40.968 -4.527 -5.298 1.00 97.94 643 ARG A O 1
ATOM 4972 N N . PHE A 1 644 ? 39.619 -3.135 -4.161 1.00 98.56 644 PHE A N 1
ATOM 4973 C CA . PHE A 1 644 ? 38.368 -3.840 -4.408 1.00 98.56 644 PHE A CA 1
ATOM 4974 C C . PHE A 1 644 ? 37.347 -2.903 -5.037 1.00 98.56 644 PHE A C 1
ATOM 4976 O O . PHE A 1 644 ? 37.350 -1.694 -4.796 1.00 98.56 644 PHE A O 1
ATOM 4983 N N . ALA A 1 645 ? 36.421 -3.464 -5.804 1.00 98.25 645 ALA A N 1
ATOM 4984 C CA . ALA A 1 645 ? 35.221 -2.750 -6.198 1.00 98.25 645 ALA A CA 1
ATOM 4985 C C . ALA A 1 645 ? 33.999 -3.663 -6.140 1.00 98.25 645 ALA A C 1
ATOM 4987 O O . ALA A 1 645 ? 34.082 -4.857 -6.425 1.00 98.25 645 ALA A O 1
ATOM 4988 N N . ILE A 1 646 ? 32.866 -3.073 -5.766 1.00 98.25 646 ILE A N 1
ATOM 4989 C CA . ILE A 1 646 ? 31.566 -3.740 -5.728 1.00 98.25 646 ILE A CA 1
ATOM 4990 C C . ILE A 1 646 ? 30.576 -2.883 -6.506 1.00 98.25 646 ILE A C 1
ATOM 4992 O O . ILE A 1 646 ? 30.433 -1.694 -6.215 1.00 98.25 646 ILE A O 1
ATOM 4996 N N . ASN A 1 647 ? 29.875 -3.476 -7.469 1.00 97.38 647 ASN A N 1
ATOM 4997 C CA . ASN A 1 647 ? 28.705 -2.862 -8.090 1.00 97.38 647 ASN A CA 1
ATOM 4998 C C . ASN A 1 647 ? 27.452 -3.651 -7.727 1.00 97.38 647 ASN A C 1
ATOM 5000 O O . ASN A 1 647 ? 27.361 -4.821 -8.079 1.00 97.38 647 ASN A O 1
ATOM 5004 N N . GLY A 1 648 ? 26.468 -3.024 -7.089 1.00 95.06 648 GLY A N 1
ATOM 5005 C CA . GLY A 1 648 ? 25.239 -3.701 -6.671 1.00 95.06 648 GLY A CA 1
ATOM 5006 C C . GLY A 1 648 ? 24.034 -2.771 -6.583 1.00 95.06 648 GLY A C 1
ATOM 5007 O O . GLY A 1 648 ? 24.169 -1.545 -6.623 1.00 95.06 648 GLY A O 1
ATOM 5008 N N . ALA A 1 649 ? 22.844 -3.366 -6.491 1.00 93.12 649 ALA A N 1
ATOM 5009 C CA . ALA A 1 649 ? 21.589 -2.663 -6.235 1.00 93.12 649 ALA A CA 1
ATOM 5010 C C . ALA A 1 649 ? 21.278 -2.636 -4.720 1.00 93.12 649 ALA A C 1
ATOM 5012 O O . ALA A 1 649 ? 22.178 -2.592 -3.876 1.00 93.12 649 ALA A O 1
ATOM 5013 N N . GLY A 1 650 ? 19.995 -2.693 -4.367 1.00 91.25 650 GLY A N 1
ATOM 5014 C CA . GLY A 1 650 ? 19.500 -2.820 -2.998 1.00 91.25 650 GLY A CA 1
ATOM 5015 C C . GLY A 1 650 ? 18.467 -1.743 -2.701 1.00 91.25 650 GLY A C 1
ATOM 5016 O O . GLY A 1 650 ? 18.756 -0.555 -2.827 1.00 91.25 650 GLY A O 1
ATOM 5017 N N . ASN A 1 651 ? 17.265 -2.161 -2.323 1.00 87.69 651 ASN A N 1
ATOM 5018 C CA . ASN A 1 651 ? 16.159 -1.275 -1.990 1.00 87.69 651 ASN A CA 1
ATOM 5019 C C . ASN A 1 651 ? 16.455 -0.522 -0.695 1.00 87.69 651 ASN A C 1
ATOM 5021 O O . ASN A 1 651 ? 16.318 0.700 -0.668 1.00 87.69 651 ASN A O 1
ATOM 5025 N N . ASP A 1 652 ? 16.898 -1.247 0.335 1.00 90.56 652 ASP A N 1
ATOM 5026 C CA . ASP A 1 652 ? 17.299 -0.696 1.627 1.00 90.56 652 ASP A CA 1
ATOM 5027 C C . ASP A 1 652 ? 18.157 -1.700 2.432 1.00 90.56 652 ASP A C 1
ATOM 5029 O O . ASP A 1 652 ? 18.288 -2.875 2.072 1.00 90.56 652 ASP A O 1
ATOM 5033 N N . LEU A 1 653 ? 18.742 -1.220 3.527 1.00 94.44 653 LEU A N 1
ATOM 5034 C CA . LEU A 1 653 ? 19.441 -1.998 4.547 1.00 94.44 653 LEU A CA 1
ATOM 5035 C C . LEU A 1 653 ? 19.076 -1.432 5.930 1.00 94.44 653 LEU A C 1
ATOM 5037 O O . LEU A 1 653 ? 19.874 -0.749 6.582 1.00 94.44 653 LEU A O 1
ATOM 5041 N N . TRP A 1 654 ? 17.824 -1.656 6.326 1.00 95.19 654 TRP A N 1
ATOM 5042 C CA . TRP A 1 654 ? 17.233 -1.139 7.555 1.00 95.19 654 TRP A CA 1
ATOM 5043 C C . TRP A 1 654 ? 15.966 -1.919 7.931 1.00 95.19 654 TRP A C 1
ATOM 5045 O O . TRP A 1 654 ? 15.062 -2.089 7.107 1.00 95.19 654 TRP A O 1
ATOM 5055 N N . ARG A 1 655 ? 15.879 -2.355 9.193 1.00 90.69 655 ARG A N 1
ATOM 5056 C CA . ARG A 1 655 ? 14.754 -3.107 9.771 1.00 90.69 655 ARG A CA 1
ATOM 5057 C C . ARG A 1 655 ? 14.353 -4.279 8.864 1.00 90.69 655 ARG A C 1
ATOM 5059 O O . ARG A 1 655 ? 15.202 -5.046 8.420 1.00 90.69 655 ARG A O 1
ATOM 5066 N N . GLY A 1 656 ? 13.074 -4.368 8.497 1.00 80.00 656 GLY A N 1
ATOM 5067 C CA . GLY A 1 656 ? 12.523 -5.440 7.666 1.00 80.00 656 GLY A CA 1
ATOM 5068 C C . GLY A 1 656 ? 13.065 -5.541 6.233 1.00 80.00 656 GLY A C 1
ATOM 5069 O 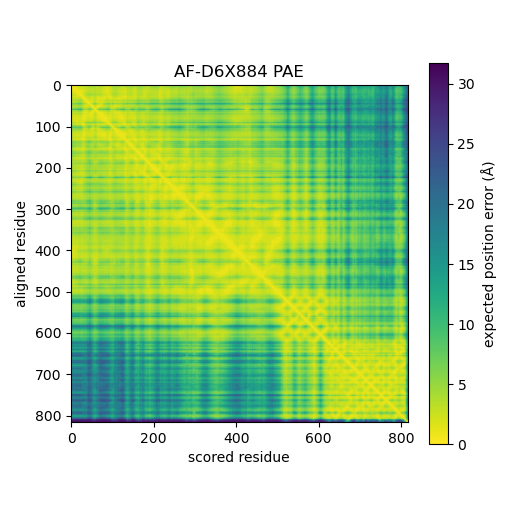O . GLY A 1 656 ? 12.635 -6.427 5.504 1.00 80.00 656 GLY A O 1
ATOM 5070 N N . THR A 1 657 ? 13.986 -4.674 5.789 1.00 87.19 657 THR A N 1
ATOM 5071 C CA . THR A 1 657 ? 14.664 -4.819 4.489 1.00 87.19 657 THR A CA 1
ATOM 5072 C C . THR A 1 657 ? 16.168 -4.993 4.681 1.00 87.19 657 THR A C 1
ATOM 5074 O O . THR A 1 657 ? 16.855 -4.086 5.144 1.00 87.19 657 THR A O 1
ATOM 5077 N N . THR A 1 658 ? 16.697 -6.147 4.265 1.00 93.12 658 THR A N 1
ATOM 5078 C CA . THR A 1 658 ? 18.129 -6.475 4.349 1.00 93.12 658 THR A CA 1
ATOM 5079 C C . THR A 1 658 ? 18.670 -6.858 2.968 1.00 93.12 658 THR A C 1
ATOM 5081 O O . THR A 1 658 ? 18.733 -8.034 2.613 1.00 93.12 658 THR A O 1
ATOM 5084 N N . GLN A 1 659 ? 19.045 -5.859 2.159 1.00 95.12 659 GLN A N 1
ATOM 5085 C CA . GLN A 1 659 ? 19.603 -6.074 0.818 1.00 95.12 659 GLN A CA 1
ATOM 5086 C C . GLN A 1 659 ? 21.007 -5.484 0.687 1.00 95.12 659 GLN A C 1
ATOM 5088 O O . GLN A 1 659 ? 21.191 -4.268 0.768 1.00 95.12 659 GLN A O 1
ATOM 5093 N N . PHE A 1 660 ? 22.004 -6.338 0.461 1.00 97.12 660 PHE A N 1
ATOM 5094 C CA . PHE A 1 660 ? 23.404 -5.937 0.332 1.00 97.12 660 PHE A CA 1
ATOM 5095 C C . PHE A 1 660 ? 24.213 -6.955 -0.478 1.00 97.12 660 PHE A C 1
ATOM 5097 O O . PHE A 1 660 ? 23.780 -8.084 -0.718 1.00 97.12 660 PHE A O 1
ATOM 5104 N N . GLY A 1 661 ? 25.403 -6.533 -0.895 1.00 97.94 661 GLY A N 1
ATOM 5105 C CA . GLY A 1 661 ? 26.429 -7.399 -1.460 1.00 97.94 661 GLY A CA 1
ATOM 5106 C C . GLY A 1 661 ? 27.702 -7.266 -0.643 1.00 97.94 661 GLY A C 1
ATOM 5107 O O . GLY A 1 661 ? 28.092 -6.146 -0.306 1.00 97.94 661 GLY A O 1
ATOM 5108 N N . THR A 1 662 ? 28.340 -8.386 -0.317 1.00 98.44 662 THR A N 1
ATOM 5109 C CA . THR A 1 662 ? 29.577 -8.413 0.467 1.00 98.44 662 THR A CA 1
ATOM 5110 C C . THR A 1 662 ? 30.578 -9.419 -0.088 1.00 98.44 662 THR A C 1
ATOM 5112 O O . THR A 1 662 ? 30.199 -10.506 -0.524 1.00 98.44 662 THR A O 1
ATOM 5115 N N . ALA A 1 663 ? 31.854 -9.037 -0.052 1.00 98.19 663 ALA A N 1
ATOM 5116 C CA . ALA A 1 663 ? 32.970 -9.969 -0.089 1.00 98.19 663 ALA A CA 1
ATOM 5117 C C . ALA A 1 663 ? 33.544 -10.033 1.330 1.00 98.19 663 ALA A C 1
ATOM 5119 O O . ALA A 1 663 ? 33.846 -8.986 1.910 1.00 98.19 663 ALA A O 1
ATOM 5120 N N . TYR A 1 664 ? 33.655 -11.229 1.904 1.00 98.31 664 TYR A N 1
ATOM 5121 C CA . TYR A 1 664 ? 33.980 -11.415 3.316 1.00 98.31 664 TYR A CA 1
ATOM 5122 C C . TYR A 1 664 ? 34.924 -12.590 3.585 1.00 98.31 664 TYR A C 1
ATOM 5124 O O . TYR A 1 664 ? 35.024 -13.528 2.794 1.00 98.31 664 TYR A O 1
ATOM 5132 N N . LEU A 1 665 ? 35.590 -12.536 4.739 1.00 97.75 665 LEU A N 1
ATOM 5133 C CA . LEU A 1 665 ? 36.399 -13.617 5.291 1.00 97.75 665 LEU A CA 1
ATOM 5134 C C . LEU A 1 665 ? 35.588 -14.344 6.376 1.00 97.75 665 LEU A C 1
ATOM 5136 O O . LEU A 1 665 ? 35.150 -13.693 7.335 1.00 97.75 665 LEU A O 1
ATOM 5140 N N . PRO A 1 666 ? 35.359 -15.662 6.247 1.00 96.69 666 PRO A N 1
ATOM 5141 C CA . PRO A 1 666 ? 34.523 -16.394 7.185 1.00 96.69 666 PRO A CA 1
ATOM 5142 C C . PRO A 1 666 ? 35.209 -16.561 8.546 1.00 96.69 666 PRO A C 1
ATOM 5144 O O . PRO A 1 666 ? 36.380 -16.933 8.607 1.00 96.69 666 PRO A O 1
ATOM 5147 N N . GLY A 1 667 ? 34.491 -16.294 9.640 1.00 95.31 667 GLY A N 1
ATOM 5148 C CA . GLY A 1 667 ? 34.975 -16.485 11.015 1.00 95.31 667 GLY A CA 1
ATOM 5149 C C . GLY A 1 667 ? 36.235 -15.696 11.404 1.00 95.31 667 GLY A C 1
ATOM 5150 O O . GLY A 1 667 ? 36.854 -16.002 12.423 1.00 95.31 667 GLY A O 1
ATOM 5151 N N . ALA A 1 668 ? 36.640 -14.699 10.615 1.00 92.94 668 ALA A N 1
ATOM 5152 C CA . ALA A 1 668 ? 37.923 -14.017 10.776 1.00 92.94 668 ALA A CA 1
ATOM 5153 C C . ALA A 1 668 ? 37.935 -12.970 11.908 1.00 92.94 668 ALA A C 1
ATOM 5155 O O . ALA A 1 668 ? 39.009 -12.582 12.376 1.00 92.94 668 ALA A O 1
ATOM 5156 N N . PHE A 1 669 ? 36.767 -12.494 12.360 1.00 96.81 669 PHE A N 1
ATOM 5157 C CA . PHE A 1 669 ? 36.665 -11.383 13.308 1.00 96.81 669 PHE A CA 1
ATOM 5158 C C . PHE A 1 669 ? 36.411 -11.857 14.745 1.00 96.81 669 PHE A C 1
ATOM 5160 O O . PHE A 1 669 ? 35.317 -12.302 15.108 1.00 96.81 669 PHE A O 1
ATOM 5167 N N . THR A 1 670 ? 37.448 -11.750 15.574 1.00 95.75 670 THR A N 1
ATOM 5168 C CA . THR A 1 670 ? 37.490 -12.221 16.966 1.00 95.75 670 THR A CA 1
ATOM 5169 C C . THR A 1 670 ? 37.645 -11.076 17.956 1.00 95.75 670 THR A C 1
ATOM 5171 O O . THR A 1 670 ? 37.929 -9.943 17.575 1.00 95.75 670 THR A O 1
ATOM 5174 N N . GLU A 1 671 ? 37.439 -11.355 19.241 1.00 94.88 671 GLU A N 1
ATOM 5175 C CA . GLU A 1 671 ? 37.708 -10.387 20.307 1.00 94.88 671 GLU A CA 1
ATOM 5176 C C . GLU A 1 671 ? 39.141 -9.835 20.213 1.00 94.88 671 GLU A C 1
ATOM 5178 O O . GLU A 1 671 ? 40.095 -10.578 19.989 1.00 94.88 671 GLU A O 1
ATOM 5183 N N . GLY A 1 672 ? 39.280 -8.514 20.342 1.00 93.12 672 GLY A N 1
ATOM 5184 C CA . GLY A 1 672 ? 40.548 -7.799 20.199 1.00 93.12 672 GLY A CA 1
ATOM 5185 C C . GLY A 1 672 ? 40.956 -7.518 18.749 1.00 93.12 672 GLY A C 1
ATOM 5186 O O . GLY A 1 672 ? 41.899 -6.755 18.527 1.00 93.12 672 GLY A O 1
ATOM 5187 N N . ALA A 1 673 ? 40.250 -8.074 17.759 1.00 96.44 673 ALA A N 1
ATOM 5188 C CA . ALA A 1 673 ? 40.542 -7.820 16.359 1.00 96.44 673 ALA A CA 1
ATOM 5189 C C . ALA A 1 673 ? 40.069 -6.426 15.917 1.00 96.44 673 ALA A C 1
ATOM 5191 O O . ALA A 1 673 ? 39.057 -5.890 16.383 1.00 96.44 673 ALA A O 1
ATOM 5192 N N . SER A 1 674 ? 40.789 -5.845 14.958 1.00 97.62 674 SER A N 1
ATOM 5193 C CA . SER A 1 674 ? 40.448 -4.563 14.346 1.00 97.62 674 SER A CA 1
ATOM 5194 C C . SER A 1 674 ? 40.589 -4.632 12.832 1.00 97.62 674 SER A C 1
ATOM 5196 O O . SER A 1 674 ? 41.617 -5.070 12.319 1.00 97.62 674 SER A O 1
ATOM 5198 N N . ILE A 1 675 ? 39.567 -4.146 12.130 1.00 98.38 675 ILE A N 1
ATOM 5199 C CA . ILE A 1 675 ? 39.555 -3.983 10.675 1.00 98.38 675 ILE A CA 1
ATOM 5200 C C . ILE A 1 675 ? 39.805 -2.517 10.356 1.00 98.38 675 ILE A C 1
ATOM 5202 O O . ILE A 1 675 ? 39.169 -1.652 10.955 1.00 98.38 675 ILE A O 1
ATOM 5206 N N . VAL A 1 676 ? 40.690 -2.242 9.404 1.00 98.25 676 VAL A N 1
ATOM 5207 C CA . VAL A 1 676 ? 40.845 -0.937 8.755 1.00 98.25 676 VAL A CA 1
ATOM 5208 C C . VAL A 1 676 ? 40.516 -1.090 7.276 1.00 98.25 676 VAL A C 1
ATOM 5210 O O . VAL A 1 676 ? 40.952 -2.043 6.636 1.00 98.25 676 VAL A O 1
ATOM 5213 N N . LEU A 1 677 ? 39.725 -0.161 6.745 1.00 98.56 677 LEU A N 1
ATOM 5214 C CA . LEU A 1 677 ? 39.296 -0.143 5.351 1.00 98.56 677 LEU A CA 1
ATOM 5215 C C . LEU A 1 677 ? 39.240 1.292 4.847 1.00 98.56 677 LEU A C 1
ATOM 5217 O O . LEU A 1 677 ? 38.638 2.152 5.493 1.00 98.56 677 LEU A O 1
ATOM 5221 N N . ARG A 1 678 ? 39.789 1.555 3.664 1.00 98.62 678 ARG A N 1
ATOM 5222 C CA . ARG A 1 678 ? 39.547 2.807 2.952 1.00 98.62 678 ARG A CA 1
ATOM 5223 C C . ARG A 1 678 ? 38.382 2.624 1.990 1.00 98.62 678 ARG A C 1
ATOM 5225 O O . ARG A 1 678 ? 38.412 1.741 1.141 1.00 98.62 678 ARG A O 1
ATOM 5232 N N . VAL A 1 679 ? 37.368 3.476 2.107 1.00 98.62 679 VAL A N 1
ATOM 5233 C CA . VAL A 1 679 ? 36.361 3.653 1.056 1.00 98.62 679 VAL A CA 1
ATOM 5234 C C . VAL A 1 679 ? 36.862 4.783 0.172 1.00 98.62 679 VAL A C 1
ATOM 5236 O O . VAL A 1 679 ? 36.894 5.928 0.617 1.00 98.62 679 VAL A O 1
ATOM 5239 N N . ASP A 1 680 ? 37.301 4.471 -1.044 1.00 98.25 680 ASP A N 1
ATOM 5240 C CA . ASP A 1 680 ? 37.906 5.443 -1.962 1.00 98.25 680 ASP A CA 1
ATOM 5241 C C . ASP A 1 680 ? 36.859 6.296 -2.666 1.00 98.25 680 ASP A C 1
ATOM 5243 O O . ASP A 1 680 ? 37.010 7.512 -2.782 1.00 98.25 680 ASP A O 1
ATOM 5247 N N . ALA A 1 681 ? 35.785 5.658 -3.128 1.00 98.00 681 ALA A N 1
ATOM 5248 C CA . ALA A 1 681 ? 34.688 6.315 -3.823 1.00 98.00 681 ALA A CA 1
ATOM 5249 C C . ALA A 1 681 ? 33.394 5.513 -3.677 1.00 98.00 681 ALA A C 1
ATOM 5251 O O . ALA A 1 681 ? 33.420 4.287 -3.565 1.00 98.00 681 ALA A O 1
ATOM 5252 N N . GLN A 1 682 ? 32.262 6.210 -3.730 1.00 97.38 682 GLN A N 1
ATOM 5253 C CA . GLN A 1 682 ? 30.926 5.627 -3.692 1.00 97.38 682 GLN A CA 1
ATOM 5254 C C . GLN A 1 682 ? 29.990 6.449 -4.582 1.00 97.38 682 GLN A C 1
ATOM 5256 O O . GLN A 1 682 ? 29.876 7.664 -4.401 1.00 97.38 682 GLN A O 1
ATOM 5261 N N . ASP A 1 683 ? 29.289 5.784 -5.499 1.00 95.81 683 ASP A N 1
ATOM 5262 C CA . ASP A 1 683 ? 28.231 6.418 -6.285 1.00 95.81 683 ASP A CA 1
ATOM 5263 C C . ASP A 1 683 ? 27.054 6.844 -5.392 1.00 95.81 683 ASP A C 1
ATOM 5265 O O . ASP A 1 683 ? 26.589 6.099 -4.524 1.00 95.81 683 ASP A O 1
ATOM 5269 N N . ASN A 1 684 ? 26.519 8.043 -5.639 1.00 94.00 684 ASN A N 1
ATOM 5270 C CA . ASN A 1 684 ? 25.353 8.554 -4.921 1.00 94.00 684 ASN A CA 1
ATOM 5271 C C . ASN A 1 684 ? 24.051 7.998 -5.517 1.00 94.00 684 ASN A C 1
ATOM 5273 O O . ASN A 1 684 ? 23.405 8.636 -6.345 1.00 94.00 684 ASN A O 1
ATOM 5277 N N . THR A 1 685 ? 23.682 6.796 -5.082 1.00 90.38 685 THR A N 1
ATOM 5278 C CA . THR A 1 685 ? 22.433 6.107 -5.462 1.00 90.38 685 THR A CA 1
ATOM 5279 C C . THR A 1 685 ? 21.251 6.427 -4.541 1.00 90.38 685 THR A C 1
ATOM 5281 O O . THR A 1 685 ? 20.104 6.120 -4.860 1.00 90.38 685 THR A O 1
ATOM 5284 N N . GLY A 1 686 ? 21.527 7.115 -3.435 1.00 86.62 686 GLY A N 1
ATOM 5285 C CA . GLY A 1 686 ? 20.584 7.578 -2.429 1.00 86.62 686 GLY A CA 1
ATOM 5286 C C . GLY A 1 686 ? 21.352 8.228 -1.277 1.00 86.62 686 GLY A C 1
ATOM 5287 O O . GLY A 1 686 ? 22.524 7.922 -1.052 1.00 86.62 686 GLY A O 1
ATOM 5288 N N . THR A 1 687 ? 20.714 9.119 -0.511 1.00 91.38 687 THR A N 1
ATOM 5289 C CA . THR A 1 687 ? 21.399 9.805 0.608 1.00 91.38 687 THR A CA 1
ATOM 5290 C C . THR A 1 687 ? 21.890 8.832 1.681 1.00 91.38 687 THR A C 1
ATOM 5292 O O . THR A 1 687 ? 22.893 9.112 2.338 1.00 91.38 687 THR A O 1
ATOM 5295 N N . TRP A 1 688 ? 21.205 7.694 1.813 1.00 94.19 688 TRP A N 1
ATOM 5296 C CA . TRP A 1 688 ? 21.508 6.598 2.726 1.00 94.19 688 TRP A CA 1
ATOM 5297 C C . TRP A 1 688 ? 22.244 5.424 2.078 1.00 94.19 688 TRP A C 1
ATOM 5299 O O . TRP A 1 688 ? 22.403 4.418 2.763 1.00 94.19 688 TRP A O 1
ATOM 5309 N N . ALA A 1 689 ? 22.724 5.533 0.829 1.00 96.44 689 ALA A N 1
ATOM 5310 C CA . ALA A 1 689 ? 23.505 4.452 0.222 1.00 96.44 689 ALA A CA 1
ATOM 5311 C C . ALA A 1 689 ? 24.692 4.131 1.132 1.00 96.44 689 ALA A C 1
ATOM 5313 O O . ALA A 1 689 ? 25.326 5.048 1.657 1.00 96.44 689 ALA A O 1
ATOM 5314 N N . ARG A 1 690 ? 24.997 2.852 1.356 1.00 96.75 690 ARG A N 1
ATOM 5315 C CA . ARG A 1 690 ? 25.961 2.437 2.390 1.00 96.75 690 ARG A CA 1
ATOM 5316 C C . ARG A 1 690 ? 27.117 1.671 1.782 1.00 96.75 690 ARG A C 1
ATOM 5318 O O . ARG A 1 690 ? 26.911 0.810 0.930 1.00 96.75 690 ARG A O 1
ATOM 5325 N N . ALA A 1 691 ? 28.315 1.987 2.252 1.00 98.44 691 ALA A N 1
ATOM 5326 C CA . ALA A 1 691 ? 29.555 1.344 1.857 1.00 98.44 691 ALA A CA 1
ATOM 5327 C C . ALA A 1 691 ? 30.532 1.306 3.031 1.00 98.44 691 ALA A C 1
ATOM 5329 O O . ALA A 1 691 ? 30.780 2.339 3.653 1.00 98.44 691 ALA A O 1
ATOM 5330 N N . GLY A 1 692 ? 31.125 0.151 3.317 1.00 98.62 692 GLY A N 1
ATOM 5331 C CA . GLY A 1 692 ? 32.136 0.060 4.367 1.00 98.62 692 GLY A CA 1
ATOM 5332 C C . GLY A 1 692 ? 32.395 -1.360 4.840 1.00 98.62 692 GLY A C 1
ATOM 5333 O O . GLY A 1 692 ? 32.510 -2.269 4.022 1.00 98.62 692 GLY A O 1
ATOM 5334 N N . ILE A 1 693 ? 32.499 -1.525 6.160 1.00 98.75 693 ILE A N 1
ATOM 5335 C CA . ILE A 1 693 ? 32.781 -2.795 6.839 1.00 98.75 693 ILE A CA 1
ATOM 5336 C C . ILE A 1 693 ? 31.466 -3.378 7.360 1.00 98.75 693 ILE A C 1
ATOM 5338 O O . ILE A 1 693 ? 30.685 -2.662 7.989 1.00 98.75 693 ILE A O 1
ATOM 5342 N N . MET A 1 694 ? 31.239 -4.669 7.141 1.00 98.19 694 MET A N 1
ATOM 5343 C CA . MET A 1 694 ? 30.082 -5.403 7.654 1.00 98.19 694 MET A CA 1
ATOM 5344 C C . MET A 1 694 ? 30.523 -6.636 8.434 1.00 98.19 694 MET A C 1
ATOM 5346 O O . MET A 1 694 ? 31.497 -7.286 8.056 1.00 98.19 694 MET A O 1
ATOM 5350 N N . VAL A 1 695 ? 29.794 -6.937 9.509 1.00 98.25 695 VAL A N 1
ATOM 5351 C CA . VAL A 1 695 ? 30.041 -8.076 10.397 1.00 98.25 695 VAL A CA 1
ATOM 5352 C C . VAL A 1 695 ? 28.719 -8.755 10.734 1.00 98.25 695 VAL A C 1
ATOM 5354 O O . VAL A 1 695 ? 27.733 -8.076 11.027 1.00 98.25 695 VAL A O 1
ATOM 5357 N N . ARG A 1 696 ? 28.709 -10.088 10.701 1.00 97.88 696 ARG A N 1
ATOM 5358 C CA . ARG A 1 696 ? 27.611 -10.944 11.174 1.00 97.88 696 ARG A CA 1
ATOM 5359 C C . ARG A 1 696 ? 28.183 -12.281 11.628 1.00 97.88 696 ARG A C 1
ATOM 5361 O O . ARG A 1 696 ? 29.267 -12.646 11.181 1.00 97.88 696 ARG A O 1
ATOM 5368 N N . ASN A 1 697 ? 27.470 -13.031 12.468 1.00 97.56 697 ASN A N 1
ATOM 5369 C CA . ASN A 1 697 ? 27.866 -14.407 12.790 1.00 97.56 697 ASN A CA 1
ATOM 5370 C C . ASN A 1 697 ? 28.081 -15.238 11.510 1.00 97.56 697 ASN A C 1
ATOM 5372 O O . ASN A 1 697 ? 29.179 -15.750 11.308 1.00 97.56 697 ASN A O 1
ATOM 5376 N N . SER A 1 698 ? 27.098 -15.253 10.606 1.00 97.50 698 SER A N 1
ATOM 5377 C CA . SER A 1 698 ? 27.230 -15.749 9.235 1.00 97.50 698 SER A CA 1
ATOM 5378 C C . SER A 1 698 ? 26.692 -14.737 8.222 1.00 97.50 698 SER A C 1
ATOM 5380 O O . SER A 1 698 ? 25.486 -14.511 8.131 1.00 97.50 698 SER A O 1
ATOM 5382 N N . LEU A 1 699 ? 27.563 -14.133 7.405 1.00 97.12 699 LEU A N 1
ATOM 5383 C CA . LEU A 1 699 ? 27.134 -13.126 6.419 1.00 97.12 699 LEU A CA 1
ATOM 5384 C C . LEU A 1 699 ? 26.288 -13.713 5.284 1.00 97.12 699 LEU A C 1
ATOM 5386 O O . LEU A 1 699 ? 25.478 -12.993 4.701 1.00 97.12 699 LEU A O 1
ATOM 5390 N N . ALA A 1 700 ? 26.439 -15.009 5.002 1.00 96.06 700 ALA A N 1
ATOM 5391 C CA . ALA A 1 700 ? 25.666 -15.714 3.983 1.00 96.06 700 ALA A CA 1
ATOM 5392 C C . ALA A 1 700 ? 24.292 -16.211 4.465 1.00 96.06 700 ALA A C 1
ATOM 5394 O O . ALA A 1 700 ? 23.499 -16.662 3.640 1.00 96.06 700 ALA A O 1
ATOM 5395 N N . THR A 1 701 ? 24.001 -16.130 5.768 1.00 95.88 701 THR A N 1
ATOM 5396 C CA . THR A 1 701 ? 22.746 -16.619 6.353 1.00 95.88 701 THR A CA 1
ATOM 5397 C C . THR A 1 701 ? 21.809 -15.438 6.640 1.00 95.88 701 THR A C 1
ATOM 5399 O O . THR A 1 701 ? 22.096 -14.619 7.522 1.00 95.88 701 THR A O 1
ATOM 5402 N N . PRO A 1 702 ? 20.693 -15.283 5.899 1.00 91.38 702 PRO A N 1
ATOM 5403 C CA . PRO A 1 702 ? 19.717 -14.232 6.174 1.00 91.38 702 PRO A CA 1
ATOM 5404 C C . PRO A 1 702 ? 19.149 -14.344 7.595 1.00 91.38 702 PRO A C 1
ATOM 5406 O O . PRO A 1 702 ? 18.776 -15.429 8.025 1.00 91.38 702 PRO A O 1
ATOM 5409 N N . GLY A 1 703 ? 19.066 -13.218 8.310 1.00 90.44 703 GLY A N 1
ATOM 5410 C CA . GLY A 1 703 ? 18.492 -13.151 9.661 1.00 90.44 703 GLY A CA 1
ATOM 5411 C C . GLY A 1 703 ? 19.403 -13.631 10.796 1.00 90.44 703 GLY A C 1
ATOM 5412 O O . GLY A 1 703 ? 18.978 -13.606 11.943 1.00 90.44 703 GLY A O 1
ATOM 5413 N N . ASP A 1 704 ? 20.644 -14.042 10.517 1.00 95.31 704 ASP A N 1
ATOM 5414 C CA . ASP A 1 704 ? 21.560 -14.462 11.583 1.00 95.31 704 ASP A CA 1
ATOM 5415 C C . ASP A 1 704 ? 21.968 -13.285 12.499 1.00 95.31 704 ASP A C 1
ATOM 5417 O O . ASP A 1 704 ? 21.984 -12.117 12.086 1.00 95.31 704 ASP A O 1
ATOM 5421 N N . LEU A 1 705 ? 22.293 -13.598 13.752 1.00 96.19 705 LEU A N 1
ATOM 5422 C CA . LEU A 1 705 ? 22.532 -12.624 14.818 1.00 96.19 705 LEU A CA 1
ATOM 5423 C C . LEU A 1 705 ? 23.927 -11.978 14.736 1.00 96.19 705 LEU A C 1
ATOM 5425 O O . LEU A 1 705 ? 24.759 -12.288 13.872 1.00 96.19 705 LEU A O 1
ATOM 5429 N N . GLY A 1 706 ? 24.194 -11.053 15.663 1.00 95.44 706 GLY A N 1
ATOM 5430 C CA . GLY A 1 706 ? 25.482 -10.367 15.756 1.00 95.44 706 GLY A CA 1
ATOM 5431 C C . GLY A 1 706 ? 25.721 -9.397 14.598 1.00 95.44 706 GLY A C 1
ATOM 5432 O O . GLY A 1 706 ? 26.858 -9.251 14.151 1.00 95.44 706 GLY A O 1
ATOM 5433 N N . PHE A 1 707 ? 24.657 -8.787 14.066 1.00 97.88 707 PHE A N 1
ATOM 5434 C CA . PHE A 1 707 ? 24.702 -8.026 12.821 1.00 97.88 707 PHE A CA 1
ATOM 5435 C C . PHE A 1 707 ? 25.010 -6.538 13.044 1.00 97.88 707 PHE A C 1
ATOM 5437 O O . PHE A 1 707 ? 24.302 -5.836 13.768 1.00 97.88 707 PHE A O 1
ATOM 5444 N N . LEU A 1 708 ? 26.055 -6.030 12.383 1.00 98.50 708 LEU A N 1
ATOM 5445 C CA . LEU A 1 708 ? 26.388 -4.605 12.362 1.00 98.50 708 LEU A CA 1
ATOM 5446 C C . LEU A 1 708 ? 27.123 -4.186 11.081 1.00 98.50 708 LEU A C 1
ATOM 5448 O O . LEU A 1 708 ? 27.733 -4.996 10.381 1.00 98.50 708 LEU A O 1
ATOM 5452 N N . ASN A 1 709 ? 27.118 -2.884 10.791 1.00 98.50 709 ASN A N 1
ATOM 5453 C CA . ASN A 1 709 ? 28.019 -2.292 9.808 1.00 98.50 709 ASN A CA 1
ATOM 5454 C C . ASN A 1 709 ? 28.537 -0.918 10.226 1.00 98.50 709 ASN A C 1
ATOM 5456 O O . ASN A 1 709 ? 27.834 -0.133 10.860 1.00 98.50 709 ASN A O 1
ATOM 5460 N N . LEU A 1 710 ? 29.761 -0.621 9.799 1.00 98.81 710 LEU A N 1
ATOM 5461 C CA . LEU A 1 710 ? 30.340 0.713 9.815 1.00 98.81 710 LEU A CA 1
ATOM 5462 C C . LEU A 1 710 ? 30.446 1.195 8.372 1.00 98.81 710 LEU A C 1
ATOM 5464 O O . LEU A 1 710 ? 31.231 0.646 7.597 1.00 98.81 710 LEU A O 1
ATOM 5468 N N . ALA A 1 711 ? 29.673 2.216 8.012 1.00 98.62 711 ALA A N 1
ATOM 5469 C CA . ALA A 1 711 ? 29.542 2.643 6.627 1.00 98.62 711 ALA A CA 1
ATOM 5470 C C . ALA A 1 711 ? 29.597 4.156 6.454 1.00 98.62 711 ALA A C 1
ATOM 5472 O O . ALA A 1 711 ? 29.029 4.910 7.243 1.00 98.62 711 ALA A O 1
ATOM 5473 N N . VAL A 1 712 ? 30.233 4.592 5.370 1.00 98.44 712 VAL A N 1
ATOM 5474 C CA . VAL A 1 712 ? 30.053 5.941 4.835 1.00 98.44 712 VAL A CA 1
ATOM 5475 C C . VAL A 1 712 ? 28.808 5.979 3.952 1.00 98.44 712 VAL A C 1
ATOM 5477 O O . VAL A 1 712 ? 28.412 4.973 3.356 1.00 98.44 712 VAL A O 1
ATOM 5480 N N . THR A 1 713 ? 28.182 7.150 3.902 1.00 98.06 713 THR A N 1
ATOM 5481 C CA . THR A 1 713 ? 27.008 7.426 3.080 1.00 98.06 713 THR A CA 1
ATOM 5482 C C . THR A 1 713 ? 27.204 8.707 2.266 1.00 98.06 713 THR A C 1
ATOM 5484 O O . THR A 1 713 ? 27.916 9.614 2.713 1.00 98.06 713 THR A O 1
ATOM 5487 N N . PRO A 1 714 ? 26.542 8.857 1.103 1.00 95.56 714 PRO A N 1
ATOM 5488 C CA . PRO A 1 714 ? 26.639 10.080 0.314 1.00 95.56 714 PRO A CA 1
ATOM 5489 C C . PRO A 1 714 ? 26.078 11.320 1.018 1.00 95.56 714 PRO A C 1
ATOM 5491 O O . PRO A 1 714 ? 26.553 12.427 0.766 1.00 95.56 714 PRO A O 1
ATOM 5494 N N . GLY A 1 715 ? 25.050 11.165 1.864 1.00 93.25 715 GLY A N 1
ATOM 5495 C CA . GLY A 1 715 ? 24.313 12.292 2.449 1.00 93.25 715 GLY A CA 1
ATOM 5496 C C . GLY A 1 715 ? 24.254 12.341 3.975 1.00 93.25 715 GLY A C 1
ATOM 5497 O O . GLY A 1 715 ? 23.917 13.390 4.516 1.00 93.25 715 GLY A O 1
ATOM 5498 N N . GLN A 1 716 ? 24.566 11.251 4.678 1.00 96.31 716 GLN A N 1
ATOM 5499 C CA . GLN A 1 716 ? 24.293 11.105 6.118 1.00 96.31 716 GLN A CA 1
ATOM 5500 C C . GLN A 1 716 ? 25.557 10.948 6.969 1.00 96.31 716 GLN A C 1
ATOM 5502 O O . GLN A 1 716 ? 25.462 10.819 8.190 1.00 96.31 716 GLN A O 1
ATOM 5507 N N . GLY A 1 717 ? 26.738 11.032 6.349 1.00 97.69 717 GLY A N 1
ATOM 5508 C CA . GLY A 1 717 ? 28.013 10.899 7.037 1.00 97.69 717 GLY A CA 1
ATOM 5509 C C . GLY A 1 717 ? 28.477 9.451 7.191 1.00 97.69 717 GLY A C 1
ATOM 5510 O O . GLY A 1 717 ? 28.141 8.601 6.366 1.00 97.69 717 GLY A O 1
ATOM 5511 N N . VAL A 1 718 ? 29.240 9.179 8.253 1.00 98.62 718 VAL A N 1
ATOM 5512 C CA . VAL A 1 718 ? 29.657 7.823 8.645 1.00 98.62 718 VAL A CA 1
ATOM 5513 C C . VAL A 1 718 ? 28.766 7.334 9.780 1.00 98.62 718 VAL A C 1
ATOM 5515 O O . VAL A 1 718 ? 28.659 8.011 10.803 1.00 98.62 718 VAL A O 1
ATOM 5518 N N . ALA A 1 719 ? 28.149 6.167 9.612 1.00 98.44 719 ALA A N 1
ATOM 5519 C CA . ALA A 1 719 ? 27.240 5.560 10.575 1.00 98.44 719 ALA A CA 1
ATOM 5520 C C . ALA A 1 719 ? 27.724 4.168 11.004 1.00 98.44 719 ALA A C 1
ATOM 5522 O O . ALA A 1 719 ? 28.110 3.355 10.166 1.00 98.44 719 ALA A O 1
ATOM 5523 N N . LEU A 1 720 ? 27.659 3.898 12.308 1.00 98.62 720 LEU A N 1
ATOM 5524 C CA . LEU A 1 720 ? 27.746 2.561 12.890 1.00 98.62 720 LEU A CA 1
ATOM 5525 C C . LEU A 1 720 ? 26.319 2.094 13.169 1.00 98.62 720 LEU A C 1
ATOM 5527 O O . LEU A 1 720 ? 25.696 2.586 14.108 1.00 98.62 720 LEU A O 1
ATOM 5531 N N . SER A 1 721 ? 25.798 1.208 12.324 1.00 98.50 721 SER A N 1
ATOM 5532 C CA . SER A 1 721 ? 24.452 0.636 12.452 1.00 98.50 721 SER A CA 1
ATOM 5533 C C . SER A 1 721 ? 24.531 -0.770 13.025 1.00 98.50 721 SER A C 1
ATOM 5535 O O . SER A 1 721 ? 25.442 -1.511 12.655 1.00 98.50 721 SER A O 1
ATOM 5537 N N . TYR A 1 722 ? 23.590 -1.149 13.883 1.00 98.25 722 TYR A N 1
ATOM 5538 C CA . TYR A 1 722 ? 23.598 -2.447 14.553 1.00 98.25 722 TYR A CA 1
ATOM 5539 C C . TYR A 1 722 ? 22.183 -2.948 14.844 1.00 98.25 722 TYR A C 1
ATOM 5541 O O . TYR A 1 722 ? 21.233 -2.164 14.888 1.00 98.25 722 TYR A O 1
ATOM 5549 N N . ASP A 1 723 ? 22.086 -4.261 15.005 1.00 96.75 723 ASP A N 1
ATOM 5550 C CA . ASP A 1 723 ? 20.946 -4.962 15.583 1.00 96.75 723 ASP A CA 1
ATOM 5551 C C . ASP A 1 723 ? 20.955 -4.748 17.103 1.00 96.75 723 ASP A C 1
ATOM 5553 O O . ASP A 1 723 ? 21.854 -5.232 17.797 1.00 96.75 723 ASP A O 1
ATOM 5557 N N . SER A 1 724 ? 20.028 -3.932 17.612 1.00 94.75 724 SER A N 1
ATOM 5558 C CA . SER A 1 724 ? 19.984 -3.566 19.031 1.00 94.75 724 SER A CA 1
ATOM 5559 C C . SER A 1 724 ? 19.065 -4.449 19.873 1.00 94.75 724 SER A C 1
ATOM 5561 O O . SER A 1 724 ? 19.212 -4.458 21.099 1.00 94.75 724 SER A O 1
ATOM 5563 N N . ASN A 1 725 ? 18.157 -5.199 19.246 1.00 90.56 725 ASN A N 1
ATOM 5564 C CA . ASN A 1 725 ? 17.170 -6.049 19.914 1.00 90.56 725 ASN A CA 1
ATOM 5565 C C . ASN A 1 725 ? 17.434 -7.560 19.725 1.00 90.56 725 ASN A C 1
ATOM 5567 O O . ASN A 1 725 ? 16.806 -8.366 20.409 1.00 90.56 725 ASN A O 1
ATOM 5571 N N . GLY A 1 726 ? 18.391 -7.941 18.875 1.00 91.00 726 GLY A N 1
ATOM 5572 C CA . GLY A 1 726 ? 18.739 -9.328 18.579 1.00 91.00 726 GLY A CA 1
ATOM 5573 C C . GLY A 1 726 ? 17.764 -10.020 17.627 1.00 91.00 726 GLY A C 1
ATOM 5574 O O . GLY A 1 726 ? 17.607 -11.235 17.732 1.00 91.00 726 GLY A O 1
ATOM 5575 N N . ASP A 1 727 ? 17.084 -9.282 16.744 1.00 88.31 727 ASP A N 1
ATOM 5576 C CA . ASP A 1 727 ? 16.142 -9.840 15.761 1.00 88.31 727 ASP A CA 1
ATOM 5577 C C . ASP A 1 727 ? 16.789 -10.193 14.410 1.00 88.31 727 ASP A C 1
ATOM 5579 O O . ASP A 1 727 ? 16.119 -10.659 13.483 1.00 88.31 727 ASP A O 1
ATOM 5583 N N . GLY A 1 728 ? 18.104 -9.991 14.291 1.00 91.19 728 GLY A N 1
ATOM 5584 C CA . GLY A 1 728 ? 18.860 -10.241 13.075 1.00 91.19 728 GLY A CA 1
ATOM 5585 C C . GLY A 1 728 ? 18.764 -9.108 12.053 1.00 91.19 728 GLY A C 1
ATOM 5586 O O . GLY A 1 728 ? 19.271 -9.266 10.940 1.00 91.19 728 GLY A O 1
ATOM 5587 N N . THR A 1 729 ? 18.164 -7.960 12.370 1.00 93.31 729 THR A N 1
ATOM 5588 C CA . THR A 1 729 ? 18.047 -6.805 11.470 1.00 93.31 729 THR A CA 1
ATOM 5589 C C . THR A 1 729 ? 18.638 -5.534 12.076 1.00 93.31 729 THR A C 1
ATOM 5591 O O . THR A 1 729 ? 18.782 -5.394 13.279 1.00 93.31 729 THR A O 1
ATOM 5594 N N . LEU A 1 730 ? 19.047 -4.581 11.231 1.00 96.25 730 LEU A N 1
ATOM 5595 C CA . LEU A 1 730 ? 19.622 -3.324 11.721 1.00 96.25 730 LEU A CA 1
ATOM 5596 C C . LEU A 1 730 ? 18.514 -2.337 12.067 1.00 96.25 730 LEU A C 1
ATOM 5598 O O . LEU A 1 730 ? 17.762 -1.930 11.180 1.00 96.25 730 LEU A O 1
ATOM 5602 N N . ASP A 1 731 ? 18.467 -1.883 13.310 1.00 94.75 731 ASP A N 1
ATOM 5603 C CA . ASP A 1 731 ? 17.372 -1.049 13.808 1.00 94.75 731 ASP A CA 1
ATOM 5604 C C . ASP A 1 731 ? 17.837 0.199 14.574 1.00 94.75 731 ASP A C 1
ATOM 5606 O O . ASP A 1 731 ? 17.027 1.098 14.835 1.00 94.75 731 ASP A O 1
ATOM 5610 N N . ASN A 1 732 ? 19.143 0.307 14.847 1.00 97.25 732 ASN A N 1
ATOM 5611 C CA . ASN A 1 732 ? 19.745 1.425 15.562 1.00 97.25 732 ASN A CA 1
ATOM 5612 C C . ASN A 1 732 ? 21.083 1.872 14.938 1.00 97.25 732 ASN A C 1
ATOM 5614 O O . ASN A 1 732 ? 21.729 1.122 14.201 1.00 97.25 732 ASN A O 1
ATOM 5618 N N . TYR A 1 733 ? 21.499 3.120 15.187 1.00 97.38 733 TYR A N 1
ATOM 5619 C CA . TYR A 1 733 ? 22.796 3.634 14.738 1.00 97.38 733 TYR A CA 1
ATOM 5620 C C . TYR A 1 733 ? 23.329 4.812 15.565 1.00 97.38 733 TYR A C 1
ATOM 5622 O O . TYR A 1 733 ? 22.581 5.657 16.052 1.00 97.38 733 TYR A O 1
ATOM 5630 N N . GLY A 1 734 ? 24.658 4.938 15.605 1.00 97.19 734 GLY A N 1
ATOM 5631 C CA . GLY A 1 734 ? 25.369 6.186 15.912 1.00 97.19 734 GLY A CA 1
ATOM 5632 C C . GLY A 1 734 ? 26.036 6.748 14.653 1.00 97.19 734 GLY A C 1
ATOM 5633 O O . GLY A 1 734 ? 26.406 5.978 13.766 1.00 97.19 734 GLY A O 1
ATOM 5634 N N . ARG A 1 735 ? 26.184 8.075 14.522 1.00 97.88 735 ARG A N 1
ATOM 5635 C CA . ARG A 1 735 ? 26.773 8.675 13.307 1.00 97.88 735 ARG A CA 1
ATOM 5636 C C . ARG A 1 735 ? 27.551 9.969 13.530 1.00 97.88 735 ARG A C 1
ATOM 5638 O O . ARG A 1 735 ? 27.236 10.747 14.426 1.00 97.88 735 ARG A O 1
ATOM 5645 N N . ILE A 1 736 ? 28.472 10.248 12.607 1.00 97.75 736 ILE A N 1
ATOM 5646 C CA . ILE A 1 736 ? 29.109 11.555 12.403 1.00 97.75 736 ILE A CA 1
ATOM 5647 C C . ILE A 1 736 ? 28.667 12.099 11.046 1.00 97.75 736 ILE A C 1
ATOM 5649 O O . ILE A 1 736 ? 28.919 11.468 10.024 1.00 97.75 736 ILE A O 1
ATOM 5653 N N . THR A 1 737 ? 28.051 13.280 11.021 1.00 97.00 737 THR A N 1
ATOM 5654 C CA . THR A 1 737 ? 27.570 13.925 9.789 1.00 97.00 737 THR A CA 1
ATOM 5655 C C . THR A 1 737 ? 28.683 14.674 9.043 1.00 97.00 737 THR A C 1
ATOM 5657 O O . THR A 1 737 ? 29.755 14.944 9.582 1.00 97.00 737 THR A O 1
ATOM 5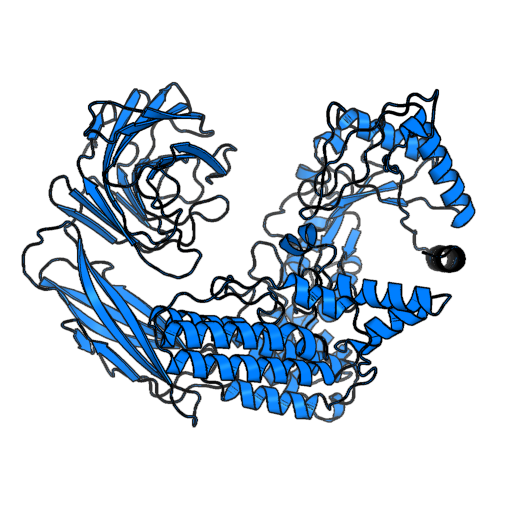660 N N . GLY A 1 738 ? 28.436 15.012 7.772 1.00 95.31 738 GLY A N 1
ATOM 5661 C CA . GLY A 1 738 ? 29.323 15.868 6.968 1.00 95.31 738 GLY A CA 1
ATOM 5662 C C . GLY A 1 738 ? 30.557 15.183 6.365 1.00 95.31 738 GLY A C 1
ATOM 5663 O O . GLY A 1 738 ? 31.291 15.824 5.622 1.00 95.31 738 GLY A O 1
ATOM 5664 N N . ILE A 1 739 ? 30.777 13.894 6.636 1.00 96.81 739 ILE A N 1
ATOM 5665 C CA . ILE A 1 739 ? 31.880 13.104 6.065 1.00 96.81 739 ILE A CA 1
ATOM 5666 C C . ILE A 1 739 ? 31.396 12.334 4.829 1.00 96.81 739 ILE A C 1
ATOM 5668 O O . ILE A 1 739 ? 30.292 11.797 4.826 1.00 96.81 739 ILE A O 1
ATOM 5672 N N . ARG A 1 740 ? 32.223 12.261 3.783 1.00 97.00 740 ARG A N 1
ATOM 5673 C CA . ARG A 1 740 ? 31.977 11.483 2.557 1.00 97.00 740 ARG A CA 1
ATOM 5674 C C . ARG A 1 740 ? 33.244 10.719 2.173 1.00 97.00 740 ARG A C 1
ATOM 5676 O O . ARG A 1 740 ? 34.311 11.016 2.702 1.00 97.00 740 ARG A O 1
ATOM 5683 N N . ALA A 1 741 ? 33.131 9.760 1.255 1.00 96.75 741 ALA A N 1
ATOM 5684 C CA . ALA A 1 741 ? 34.308 9.153 0.637 1.00 96.75 741 ALA A CA 1
ATOM 5685 C C . ALA A 1 741 ? 35.133 10.226 -0.124 1.00 96.75 741 ALA A C 1
ATOM 5687 O O . ALA A 1 741 ? 34.528 11.130 -0.711 1.00 96.75 741 ALA A O 1
ATOM 5688 N N . PRO A 1 742 ? 36.478 10.143 -0.139 1.00 98.00 742 PRO A N 1
ATOM 5689 C CA . PRO A 1 742 ? 37.292 9.090 0.463 1.00 98.00 742 PRO A CA 1
ATOM 5690 C C . PRO A 1 742 ? 37.397 9.190 1.993 1.00 98.00 742 PRO A C 1
ATOM 5692 O O . PRO A 1 742 ? 37.587 10.273 2.543 1.00 98.00 742 PRO A O 1
ATOM 5695 N N . VAL A 1 743 ? 37.317 8.053 2.689 1.00 98.44 743 VAL A N 1
ATOM 5696 C CA . VAL A 1 743 ? 37.410 7.989 4.159 1.00 98.44 743 VAL A CA 1
ATOM 5697 C C . VAL A 1 743 ? 37.997 6.655 4.617 1.00 98.44 743 VAL A C 1
ATOM 5699 O O . VAL A 1 743 ? 37.741 5.615 4.011 1.00 98.44 743 VAL A O 1
ATOM 5702 N N . LEU A 1 744 ? 38.779 6.676 5.697 1.00 98.56 744 LEU A N 1
ATOM 5703 C CA . LEU A 1 744 ? 39.216 5.470 6.397 1.00 98.56 744 LEU A CA 1
ATOM 5704 C C . LEU A 1 744 ? 38.217 5.116 7.496 1.00 98.56 744 LEU A C 1
ATOM 5706 O O . LEU A 1 744 ? 37.834 5.969 8.296 1.00 98.56 744 LEU A O 1
ATOM 5710 N N . LEU A 1 745 ? 37.827 3.852 7.548 1.00 98.75 745 LEU A N 1
ATOM 5711 C CA . LEU A 1 745 ? 36.950 3.270 8.551 1.00 98.75 745 LEU A CA 1
ATOM 5712 C C . LEU A 1 745 ? 37.751 2.275 9.387 1.00 98.75 745 LEU A C 1
ATOM 5714 O O . LEU A 1 745 ? 38.571 1.532 8.848 1.00 98.75 745 LEU A O 1
ATOM 5718 N N . ARG A 1 746 ? 37.505 2.258 10.698 1.00 98.62 746 ARG A N 1
ATOM 5719 C CA . ARG A 1 746 ? 38.051 1.261 11.617 1.00 98.62 746 ARG A CA 1
ATOM 5720 C C . ARG A 1 746 ? 36.949 0.692 12.485 1.00 98.62 746 ARG A C 1
ATOM 5722 O O . ARG A 1 746 ? 36.260 1.450 13.163 1.00 98.62 746 ARG A O 1
ATOM 5729 N N . LEU A 1 747 ? 36.820 -0.627 12.482 1.00 98.69 747 LEU A N 1
ATOM 5730 C CA . LEU A 1 747 ? 35.893 -1.354 13.339 1.00 98.69 747 LEU A CA 1
ATOM 5731 C C . LEU A 1 747 ? 36.684 -2.300 14.238 1.00 98.69 747 LEU A C 1
ATOM 5733 O O . LEU A 1 747 ? 37.441 -3.132 13.742 1.00 98.69 747 LEU A O 1
ATOM 5737 N N . THR A 1 748 ? 36.507 -2.171 15.549 1.00 98.31 748 THR A N 1
ATOM 5738 C CA . THR A 1 748 ? 37.187 -2.990 16.559 1.00 98.31 748 THR A CA 1
ATOM 5739 C C . THR A 1 748 ? 36.159 -3.795 17.342 1.00 98.31 748 THR A C 1
ATOM 5741 O O . THR A 1 748 ? 35.178 -3.222 17.822 1.00 98.31 748 THR A O 1
ATOM 5744 N N . LYS A 1 749 ? 36.386 -5.107 17.478 1.00 97.44 749 LYS A N 1
ATOM 5745 C CA . LYS A 1 749 ? 35.608 -5.978 18.365 1.00 97.44 749 LYS A CA 1
ATOM 5746 C C . LYS A 1 749 ? 36.251 -5.955 19.745 1.00 97.44 749 LYS A C 1
ATOM 5748 O O . LYS A 1 749 ? 37.360 -6.453 19.933 1.00 97.44 749 LYS A O 1
ATOM 5753 N N . ASN A 1 750 ? 35.577 -5.314 20.690 1.00 95.69 750 ASN A N 1
ATOM 5754 C CA . ASN A 1 750 ? 36.006 -5.255 22.081 1.00 95.69 750 ASN A CA 1
ATOM 5755 C C . ASN A 1 750 ? 35.589 -6.551 22.803 1.00 95.69 750 ASN A C 1
ATOM 5757 O O . ASN A 1 750 ? 35.081 -7.485 22.182 1.00 95.69 750 ASN A O 1
ATOM 5761 N N . ALA A 1 751 ? 35.777 -6.597 24.122 1.00 91.12 751 ALA A N 1
ATOM 5762 C CA . ALA A 1 751 ? 35.352 -7.734 24.929 1.00 91.12 751 ALA A CA 1
ATOM 5763 C C . ALA A 1 751 ? 33.831 -7.967 24.881 1.00 91.12 751 ALA A C 1
ATOM 5765 O O . ALA A 1 751 ? 33.034 -7.020 24.916 1.00 91.12 751 ALA A O 1
ATOM 5766 N N . GLY A 1 752 ? 33.435 -9.242 24.841 1.00 89.88 752 GLY A N 1
ATOM 5767 C CA . GLY A 1 752 ? 32.032 -9.660 24.838 1.00 89.88 752 GLY A CA 1
ATOM 5768 C C . GLY A 1 752 ? 31.288 -9.261 23.558 1.00 89.88 752 GLY A C 1
ATOM 5769 O O . GLY A 1 752 ? 31.674 -9.638 22.456 1.00 89.88 752 GLY A O 1
ATOM 5770 N N . THR A 1 753 ? 30.192 -8.515 23.706 1.00 92.69 753 THR A N 1
ATOM 5771 C CA . THR A 1 753 ? 29.307 -8.095 22.601 1.00 92.69 753 THR A CA 1
ATOM 5772 C C . THR A 1 753 ? 29.573 -6.664 22.121 1.00 92.69 753 THR A C 1
ATOM 5774 O O . THR A 1 753 ? 28.758 -6.093 21.397 1.00 92.69 753 THR A O 1
ATOM 5777 N N . SER A 1 754 ? 30.675 -6.047 22.558 1.00 96.94 754 SER A N 1
ATOM 5778 C CA . SER A 1 754 ? 30.949 -4.623 22.348 1.00 96.94 754 SER A CA 1
ATOM 5779 C C . SER A 1 754 ? 31.790 -4.360 21.097 1.00 96.94 754 SER A C 1
ATOM 5781 O O . SER A 1 754 ? 32.804 -5.014 20.868 1.00 96.94 754 SER A O 1
ATOM 5783 N N . PHE A 1 755 ? 31.418 -3.340 20.321 1.00 98.50 755 PHE A N 1
ATOM 5784 C CA . PHE A 1 755 ? 32.121 -2.913 19.109 1.00 98.50 755 PHE A CA 1
ATOM 5785 C C . PHE A 1 755 ? 32.342 -1.409 19.106 1.00 98.50 755 PHE A C 1
ATOM 5787 O O . PHE A 1 755 ? 31.442 -0.646 19.454 1.00 98.50 755 PHE A O 1
ATOM 5794 N N . THR A 1 756 ? 33.514 -0.970 18.650 1.00 98.56 756 THR A N 1
ATOM 5795 C CA . THR A 1 756 ? 33.829 0.452 18.469 1.00 98.56 756 THR A CA 1
ATOM 5796 C C . THR A 1 756 ? 34.082 0.749 16.999 1.00 98.56 756 THR A C 1
ATOM 5798 O O . THR A 1 756 ? 35.009 0.205 16.398 1.00 98.56 756 THR A O 1
ATOM 5801 N N . GLY A 1 757 ? 33.274 1.642 16.428 1.00 98.62 757 GLY A N 1
ATOM 5802 C CA . GLY A 1 757 ? 33.470 2.177 15.083 1.00 98.62 757 GLY A CA 1
ATOM 5803 C C . GLY A 1 757 ? 34.141 3.547 15.127 1.00 98.62 757 GLY A C 1
ATOM 5804 O O . GLY A 1 757 ? 33.765 4.405 15.925 1.00 98.62 757 GLY A O 1
ATOM 5805 N N . ALA A 1 758 ? 35.117 3.780 14.256 1.00 98.62 758 ALA A N 1
ATOM 5806 C CA . ALA A 1 758 ? 35.818 5.052 14.120 1.00 98.62 758 ALA A CA 1
ATOM 5807 C C . ALA A 1 758 ? 36.094 5.387 12.649 1.00 98.62 758 ALA A C 1
ATOM 5809 O O . ALA A 1 758 ? 36.166 4.498 11.801 1.00 98.62 758 ALA A O 1
ATOM 5810 N N . CYS A 1 759 ? 36.288 6.669 12.342 1.00 98.38 759 CYS A N 1
ATOM 5811 C CA . CYS A 1 759 ? 36.669 7.118 11.003 1.00 98.38 759 CYS A CA 1
ATOM 5812 C C . CYS A 1 759 ? 37.811 8.142 11.016 1.00 98.38 759 CYS A C 1
ATOM 5814 O O . CYS A 1 759 ? 37.991 8.868 11.997 1.00 98.38 759 CYS A O 1
ATOM 5816 N N . SER A 1 760 ? 38.538 8.231 9.903 1.00 98.38 760 SER A N 1
ATOM 5817 C CA . SER A 1 760 ? 39.614 9.197 9.665 1.00 98.38 760 SER A CA 1
ATOM 5818 C C . SER A 1 760 ? 39.492 9.829 8.274 1.00 98.38 760 SER A C 1
ATOM 5820 O O . SER A 1 760 ? 39.264 9.139 7.277 1.00 98.38 760 SER A O 1
ATOM 5822 N N . THR A 1 761 ? 39.660 11.152 8.213 1.00 96.75 761 THR A N 1
ATOM 5823 C CA . THR A 1 761 ? 39.645 11.958 6.977 1.00 96.75 761 THR A CA 1
ATOM 5824 C C . THR A 1 761 ? 41.028 12.506 6.606 1.00 96.75 761 THR A C 1
ATOM 5826 O O . THR A 1 761 ? 41.150 13.238 5.632 1.00 96.75 761 THR A O 1
ATOM 5829 N N . ASP A 1 762 ? 42.067 12.168 7.371 1.00 94.44 762 ASP A N 1
ATOM 5830 C CA . ASP A 1 762 ? 43.440 12.678 7.242 1.00 94.44 762 ASP A CA 1
ATOM 5831 C C . ASP A 1 762 ? 44.466 11.549 7.033 1.00 94.44 762 ASP A C 1
ATOM 5833 O O . ASP A 1 762 ? 45.616 11.633 7.455 1.00 94.44 762 ASP A O 1
ATOM 5837 N N . GLY A 1 763 ? 44.042 10.463 6.379 1.00 89.06 763 GLY A N 1
ATOM 5838 C CA . GLY A 1 763 ? 44.929 9.343 6.048 1.00 89.06 763 GLY A CA 1
ATOM 5839 C C . GLY A 1 763 ? 45.324 8.477 7.247 1.00 89.06 763 GLY A C 1
ATOM 5840 O O . GLY A 1 763 ? 46.317 7.763 7.172 1.00 89.06 763 GLY A O 1
ATOM 5841 N N . GLY A 1 764 ? 44.550 8.513 8.334 1.00 92.56 764 GLY A N 1
ATOM 5842 C CA . GLY A 1 764 ? 44.764 7.697 9.529 1.00 92.56 764 GLY A CA 1
ATOM 5843 C C . GLY A 1 764 ? 45.578 8.389 10.621 1.00 92.56 764 GLY A C 1
ATOM 5844 O O . GLY A 1 764 ? 45.843 7.751 11.641 1.00 92.56 764 GLY A O 1
ATOM 5845 N N . ALA A 1 765 ? 45.948 9.664 10.436 1.00 93.12 765 ALA A N 1
ATOM 5846 C CA . ALA A 1 765 ? 46.691 10.440 11.428 1.00 93.12 765 ALA A CA 1
ATOM 5847 C C . ALA A 1 765 ? 45.843 10.729 12.677 1.00 93.12 765 ALA A C 1
ATOM 5849 O O . ALA A 1 765 ? 46.340 10.618 13.798 1.00 93.12 765 ALA A O 1
ATOM 5850 N N . THR A 1 766 ? 44.551 11.023 12.502 1.00 95.81 766 THR A N 1
ATOM 5851 C CA . THR A 1 766 ? 43.588 11.156 13.599 1.00 95.81 766 THR A CA 1
ATOM 5852 C C . THR A 1 766 ? 42.356 10.284 13.375 1.00 95.81 766 THR A C 1
ATOM 5854 O O . THR A 1 766 ? 41.890 10.090 12.253 1.00 95.81 766 THR A O 1
ATOM 5857 N N . TRP A 1 767 ? 41.813 9.742 14.469 1.00 97.75 767 TRP A N 1
ATOM 5858 C CA . TRP A 1 767 ? 40.635 8.874 14.457 1.00 97.75 767 TRP A CA 1
ATOM 5859 C C . TRP A 1 767 ? 39.540 9.454 15.339 1.00 97.75 767 TRP A C 1
ATOM 5861 O O . TRP A 1 767 ? 39.754 9.719 16.521 1.00 97.75 767 TRP A O 1
ATOM 5871 N N . ARG A 1 768 ? 38.345 9.606 14.773 1.00 98.19 768 ARG A N 1
ATOM 5872 C CA . ARG A 1 768 ? 37.152 10.064 15.486 1.00 98.19 768 ARG A CA 1
ATOM 5873 C C . ARG A 1 768 ? 36.245 8.871 15.747 1.00 98.19 768 ARG A C 1
ATOM 5875 O O . ARG A 1 768 ? 35.865 8.182 14.801 1.00 98.19 768 ARG A O 1
ATOM 5882 N N . ALA A 1 769 ? 35.905 8.627 17.011 1.00 97.88 769 ALA A N 1
ATOM 5883 C CA . ALA A 1 769 ? 34.943 7.592 17.374 1.00 97.88 769 ALA A CA 1
ATOM 5884 C C . ALA A 1 769 ? 33.552 7.973 16.850 1.00 97.88 769 ALA A C 1
ATOM 5886 O O . ALA A 1 769 ? 33.065 9.069 17.120 1.00 97.88 769 ALA A O 1
ATOM 5887 N N . VAL A 1 770 ? 32.939 7.071 16.086 1.00 98.12 770 VAL A N 1
ATOM 5888 C CA . VAL A 1 770 ? 31.568 7.210 15.585 1.00 98.12 770 VAL A CA 1
ATOM 5889 C C . VAL A 1 770 ? 30.590 6.803 16.683 1.00 98.12 770 VAL A C 1
ATOM 5891 O O . VAL A 1 770 ? 29.697 7.575 17.016 1.00 98.12 770 VAL A O 1
ATOM 5894 N N . ALA A 1 771 ? 30.783 5.609 17.252 1.00 97.81 771 ALA A N 1
ATOM 5895 C CA . ALA A 1 771 ? 30.063 5.100 18.417 1.00 97.81 771 ALA A CA 1
ATOM 5896 C C . ALA A 1 771 ? 30.745 3.835 18.972 1.00 97.81 771 ALA A C 1
ATOM 5898 O O . ALA A 1 771 ? 31.499 3.163 18.259 1.00 97.81 771 ALA A O 1
ATOM 5899 N N . THR A 1 772 ? 30.422 3.499 20.222 1.00 98.12 772 THR A N 1
ATOM 5900 C CA . THR A 1 772 ? 30.642 2.173 20.812 1.00 98.12 772 THR A CA 1
ATOM 5901 C C . THR A 1 772 ? 29.281 1.573 21.147 1.00 98.12 772 THR A C 1
ATOM 5903 O O . THR A 1 772 ? 28.471 2.232 21.797 1.00 98.12 772 THR A O 1
ATOM 5906 N N . VAL A 1 773 ? 29.014 0.356 20.674 1.00 97.38 773 VAL A N 1
ATOM 5907 C CA . VAL A 1 773 ? 27.691 -0.289 20.734 1.00 97.38 773 VAL A CA 1
ATOM 5908 C C . VAL A 1 773 ? 27.810 -1.720 21.246 1.00 97.38 773 VAL A C 1
ATOM 5910 O O . VAL A 1 773 ? 28.851 -2.350 21.069 1.00 97.38 773 VAL A O 1
ATOM 5913 N N . ALA A 1 774 ? 26.746 -2.232 21.863 1.00 97.12 774 ALA A N 1
ATOM 5914 C CA . ALA A 1 774 ? 26.614 -3.640 22.223 1.00 97.12 774 ALA A CA 1
ATOM 5915 C C . ALA A 1 774 ? 25.653 -4.323 21.242 1.00 97.12 774 ALA A C 1
ATOM 5917 O O . ALA A 1 774 ? 24.571 -3.794 20.995 1.00 97.12 774 ALA A O 1
ATOM 5918 N N . VAL A 1 775 ? 26.046 -5.475 20.696 1.00 97.12 775 VAL A N 1
ATOM 5919 C CA . VAL A 1 775 ? 25.279 -6.206 19.676 1.00 97.12 775 VAL A CA 1
ATOM 5920 C C . VAL A 1 775 ? 24.867 -7.576 20.230 1.00 97.12 775 VAL A C 1
ATOM 5922 O O . VAL A 1 775 ? 25.724 -8.461 20.367 1.00 97.12 775 VAL A O 1
ATOM 5925 N N . PRO A 1 776 ? 23.588 -7.772 20.603 1.00 94.62 776 PRO A N 1
ATOM 5926 C CA . PRO A 1 776 ? 23.088 -9.043 21.122 1.00 94.62 776 PRO A CA 1
ATOM 5927 C C . PRO A 1 776 ? 23.340 -10.222 20.171 1.00 94.62 776 PRO A C 1
ATOM 5929 O O . PRO A 1 776 ? 23.432 -10.068 18.955 1.00 94.62 776 PRO A O 1
ATOM 5932 N N . GLY A 1 777 ? 23.498 -11.422 20.739 1.00 93.00 777 GLY A N 1
ATOM 5933 C CA . GLY A 1 777 ? 23.705 -12.650 19.959 1.00 93.00 777 GLY A CA 1
ATOM 5934 C C . GLY A 1 777 ? 25.054 -12.752 19.231 1.00 93.00 777 GLY A C 1
ATOM 5935 O O . GLY A 1 777 ? 25.230 -13.651 18.413 1.00 93.00 777 GLY A O 1
ATOM 5936 N N . THR A 1 778 ? 26.013 -11.860 19.513 1.00 94.94 778 THR A N 1
ATOM 5937 C CA . THR A 1 778 ? 27.372 -11.907 18.944 1.00 94.94 778 THR A CA 1
ATOM 5938 C C . THR A 1 778 ? 28.093 -13.209 19.309 1.00 94.94 778 THR A C 1
ATOM 5940 O O . THR A 1 778 ? 28.287 -13.507 20.488 1.00 94.94 778 THR A O 1
ATOM 5943 N N . ALA A 1 779 ? 28.540 -13.958 18.298 1.00 94.69 779 ALA A N 1
ATOM 5944 C CA . ALA A 1 779 ? 29.358 -15.158 18.468 1.00 94.69 779 ALA A CA 1
ATOM 5945 C C . ALA A 1 779 ? 30.846 -14.832 18.718 1.00 94.69 779 ALA A C 1
ATOM 5947 O O . ALA A 1 779 ? 31.318 -13.720 18.459 1.00 94.69 779 ALA A O 1
ATOM 5948 N N . ALA A 1 780 ? 31.615 -15.817 19.202 1.00 92.88 780 ALA A N 1
ATOM 5949 C CA . ALA A 1 780 ? 33.049 -15.664 19.480 1.00 92.88 780 ALA A CA 1
ATOM 5950 C C . ALA A 1 780 ? 33.852 -15.297 18.217 1.00 92.88 780 ALA A C 1
ATOM 5952 O O . ALA A 1 780 ? 34.627 -14.336 18.216 1.00 92.88 780 ALA A O 1
ATOM 5953 N N . THR A 1 781 ? 33.599 -16.012 17.122 1.00 95.12 781 THR A N 1
ATOM 5954 C CA . THR A 1 781 ? 34.096 -15.710 15.778 1.00 95.12 781 THR A CA 1
ATOM 5955 C C . THR A 1 781 ? 32.938 -15.216 14.916 1.00 95.12 781 THR A C 1
ATOM 5957 O O . THR A 1 781 ? 31.801 -15.654 15.085 1.00 95.12 781 THR A O 1
ATOM 5960 N N . GLN A 1 782 ? 33.210 -14.275 14.015 1.00 97.75 782 GLN A N 1
ATOM 5961 C CA . GLN A 1 782 ? 32.215 -13.735 13.090 1.00 97.75 782 GLN A CA 1
ATOM 5962 C C . GLN A 1 782 ? 32.816 -13.540 11.704 1.00 97.75 782 GLN A C 1
ATOM 5964 O O . GLN A 1 782 ? 34.019 -13.297 11.560 1.00 97.75 782 GLN A O 1
ATOM 5969 N N . ASP A 1 783 ? 31.957 -13.612 10.697 1.00 98.38 783 ASP A N 1
ATOM 5970 C CA . ASP A 1 783 ? 32.280 -13.219 9.337 1.00 98.38 783 ASP A CA 1
ATOM 5971 C C . ASP A 1 783 ? 32.457 -11.699 9.274 1.00 98.38 783 ASP A C 1
ATOM 5973 O O . ASP A 1 783 ? 31.668 -10.941 9.849 1.00 98.38 783 ASP A O 1
ATOM 5977 N N . ALA A 1 784 ? 33.476 -11.239 8.549 1.00 98.06 784 ALA A N 1
ATOM 5978 C CA . ALA A 1 784 ? 33.683 -9.815 8.326 1.00 98.06 784 ALA A CA 1
ATOM 5979 C C . ALA A 1 784 ? 34.157 -9.518 6.910 1.00 98.06 784 ALA A C 1
ATOM 5981 O O . ALA A 1 784 ? 34.991 -10.234 6.353 1.00 98.06 784 ALA A O 1
ATOM 5982 N N . GLY A 1 785 ? 33.639 -8.438 6.332 1.00 98.06 785 GLY A N 1
ATOM 5983 C CA . GLY A 1 785 ? 33.904 -8.120 4.939 1.00 98.06 785 GLY A CA 1
ATOM 5984 C C . GLY A 1 785 ? 33.673 -6.673 4.554 1.00 98.06 785 GLY A C 1
ATOM 5985 O O . GLY A 1 785 ? 33.190 -5.849 5.336 1.00 98.06 785 GLY A O 1
ATOM 5986 N N . ILE A 1 786 ? 34.015 -6.390 3.301 1.00 98.62 786 ILE A N 1
ATOM 5987 C CA . ILE A 1 786 ? 33.609 -5.173 2.608 1.00 98.62 786 ILE A CA 1
ATOM 5988 C C . ILE A 1 786 ? 32.186 -5.355 2.087 1.00 98.62 786 ILE A C 1
ATOM 5990 O O . ILE A 1 786 ? 31.799 -6.453 1.680 1.00 98.62 786 ILE A O 1
ATOM 5994 N N . PHE A 1 787 ? 31.389 -4.294 2.080 1.00 98.56 787 PHE A N 1
ATOM 5995 C CA . PHE A 1 787 ? 30.019 -4.386 1.583 1.00 98.56 787 PHE A CA 1
ATOM 5996 C C . PHE A 1 787 ? 29.537 -3.100 0.930 1.00 98.56 787 PHE A C 1
ATOM 5998 O O . PHE A 1 787 ? 30.063 -2.010 1.182 1.00 98.56 787 PHE A O 1
ATOM 6005 N N . MET A 1 788 ? 28.466 -3.234 0.149 1.00 98.00 788 MET A N 1
ATOM 6006 C CA . MET A 1 788 ? 27.660 -2.100 -0.276 1.00 98.00 788 MET A CA 1
ATOM 6007 C C . MET A 1 788 ? 26.161 -2.417 -0.332 1.00 98.00 788 MET A C 1
ATOM 6009 O O . MET A 1 788 ? 25.753 -3.569 -0.501 1.00 98.00 788 MET A O 1
ATOM 6013 N N . SER A 1 789 ? 25.348 -1.367 -0.226 1.00 97.50 789 SER A N 1
ATOM 6014 C CA . SER A 1 789 ? 23.933 -1.355 -0.608 1.00 97.50 789 SER A CA 1
ATOM 6015 C C . SER A 1 789 ? 23.588 -0.010 -1.244 1.00 97.50 789 SER A C 1
ATOM 6017 O O . SER A 1 789 ? 23.962 1.042 -0.715 1.00 97.50 789 SER A O 1
ATOM 6019 N N . ALA A 1 790 ? 22.880 -0.030 -2.376 1.00 94.50 790 ALA A N 1
ATOM 6020 C CA . ALA A 1 790 ? 22.482 1.190 -3.081 1.00 94.50 790 ALA A CA 1
ATOM 6021 C C . ALA A 1 790 ? 21.389 1.988 -2.343 1.00 94.50 790 ALA A C 1
ATOM 6023 O O . ALA A 1 790 ? 21.229 3.180 -2.598 1.00 94.50 790 ALA A O 1
ATOM 6024 N N . THR A 1 791 ? 20.622 1.331 -1.460 1.00 90.12 791 THR A N 1
ATOM 6025 C CA . THR A 1 791 ? 19.445 1.886 -0.757 1.00 90.12 791 THR A CA 1
ATOM 6026 C C . THR A 1 791 ? 18.591 2.781 -1.666 1.00 90.12 791 THR A C 1
ATOM 6028 O O . THR A 1 791 ? 18.319 3.950 -1.382 1.00 90.12 791 THR A O 1
ATOM 6031 N N . ASN A 1 792 ? 18.265 2.257 -2.841 1.00 81.12 792 ASN A N 1
ATOM 6032 C CA . ASN A 1 792 ? 17.739 3.025 -3.962 1.00 81.12 792 ASN A CA 1
ATOM 6033 C C . ASN A 1 792 ? 16.205 3.187 -3.914 1.00 81.12 792 ASN A C 1
ATOM 6035 O O . ASN A 1 792 ? 15.605 3.656 -4.888 1.00 81.12 792 ASN A O 1
ATOM 6039 N N . GLY A 1 793 ? 15.560 2.741 -2.827 1.00 72.50 793 GLY A N 1
ATOM 6040 C CA . GLY A 1 793 ? 14.115 2.839 -2.614 1.00 72.50 793 GLY A CA 1
ATOM 6041 C C . GLY A 1 793 ? 13.270 2.023 -3.597 1.00 72.50 793 GLY A C 1
ATOM 6042 O O . GLY A 1 793 ? 12.131 2.396 -3.875 1.00 72.50 793 GLY A O 1
ATOM 6043 N N . GLY A 1 794 ? 13.823 0.956 -4.183 1.00 67.88 794 GLY A N 1
ATOM 6044 C CA . GLY A 1 794 ? 13.136 0.144 -5.193 1.00 67.88 794 GLY A CA 1
ATOM 6045 C C . GLY A 1 794 ? 13.206 0.708 -6.610 1.00 67.88 794 GLY A C 1
ATOM 6046 O O . GLY A 1 794 ? 12.493 0.238 -7.491 1.00 67.88 794 GLY A O 1
ATOM 6047 N N . SER A 1 795 ? 14.047 1.715 -6.862 1.00 66.31 795 SER A N 1
ATOM 6048 C CA . SER A 1 795 ? 14.230 2.274 -8.210 1.00 66.31 795 SER A CA 1
ATOM 6049 C C . SER A 1 795 ? 15.016 1.359 -9.157 1.00 66.31 795 SER A C 1
ATOM 6051 O O . SER A 1 795 ? 15.068 1.630 -10.356 1.00 66.31 795 SER A O 1
ATOM 6053 N N . GLY A 1 796 ? 15.661 0.313 -8.628 1.00 76.19 796 GLY A N 1
ATOM 6054 C CA . GLY A 1 796 ? 16.529 -0.593 -9.387 1.00 76.19 796 GLY A CA 1
ATOM 6055 C C . GLY A 1 796 ? 17.898 -0.001 -9.746 1.00 76.19 796 GLY A C 1
ATOM 6056 O O . GLY A 1 796 ? 18.712 -0.682 -10.364 1.00 76.19 796 GLY A O 1
ATOM 6057 N N . VAL A 1 797 ? 18.185 1.246 -9.351 1.00 83.00 797 VAL A N 1
ATOM 6058 C CA . VAL A 1 797 ? 19.475 1.904 -9.607 1.00 83.00 797 VAL A CA 1
ATOM 6059 C C . VAL A 1 797 ? 20.613 1.142 -8.924 1.00 83.00 797 VAL A C 1
ATOM 6061 O O . VAL A 1 797 ? 20.555 0.839 -7.732 1.00 83.00 797 VAL A O 1
ATOM 6064 N N . ARG A 1 798 ? 21.674 0.861 -9.679 1.00 91.31 798 ARG A N 1
ATOM 6065 C CA . ARG A 1 798 ? 22.896 0.216 -9.187 1.00 91.31 798 ARG A CA 1
ATOM 6066 C C . ARG A 1 798 ? 23.969 1.264 -8.916 1.00 91.31 798 ARG A C 1
ATOM 6068 O O . ARG A 1 798 ? 24.016 2.277 -9.608 1.00 91.31 798 ARG A O 1
ATOM 6075 N N . GLY A 1 799 ? 24.824 1.018 -7.929 1.00 93.88 799 GLY A N 1
ATOM 6076 C CA . GLY A 1 799 ? 25.938 1.901 -7.578 1.00 93.88 799 GLY A CA 1
ATOM 6077 C C . GLY A 1 799 ? 27.249 1.141 -7.496 1.00 93.88 799 GLY A C 1
ATOM 6078 O O . GLY A 1 799 ? 27.264 -0.020 -7.091 1.00 93.88 799 GLY A O 1
ATOM 6079 N N . THR A 1 800 ? 28.344 1.799 -7.865 1.00 96.94 800 THR A N 1
ATOM 6080 C CA . THR A 1 800 ? 29.703 1.274 -7.727 1.00 96.94 800 THR A CA 1
ATOM 6081 C C . THR A 1 800 ? 30.381 1.886 -6.511 1.00 96.94 800 THR A C 1
ATOM 6083 O O . THR A 1 800 ? 30.297 3.089 -6.258 1.00 96.94 800 THR A O 1
ATOM 6086 N N . VAL A 1 801 ? 31.083 1.045 -5.762 1.00 98.25 801 VAL A N 1
ATOM 6087 C CA . VAL A 1 801 ? 31.914 1.443 -4.630 1.00 98.25 801 VAL A CA 1
ATOM 6088 C C . VAL A 1 801 ? 33.313 0.898 -4.837 1.00 98.25 801 VAL A C 1
ATOM 6090 O O . VAL A 1 801 ? 33.469 -0.244 -5.269 1.00 98.25 801 VAL A O 1
ATOM 6093 N N . ARG A 1 802 ? 34.321 1.715 -4.536 1.00 98.50 802 ARG A N 1
ATOM 6094 C CA . ARG A 1 802 ? 35.737 1.345 -4.599 1.00 98.50 802 ARG A CA 1
ATOM 6095 C C . ARG A 1 802 ? 36.350 1.395 -3.208 1.00 98.50 802 ARG A C 1
ATOM 6097 O O . ARG A 1 802 ? 36.090 2.335 -2.454 1.00 98.50 802 ARG A O 1
ATOM 6104 N N . PHE A 1 803 ? 37.167 0.400 -2.904 1.00 98.62 803 PHE A N 1
ATOM 6105 C CA . PHE A 1 803 ? 37.843 0.246 -1.627 1.00 98.62 803 PHE A CA 1
ATOM 6106 C C . PHE A 1 803 ? 39.325 -0.052 -1.824 1.00 98.62 803 PHE A C 1
ATOM 6108 O O . PHE A 1 803 ? 39.719 -0.628 -2.840 1.00 98.62 803 PHE A O 1
ATOM 6115 N N . SER A 1 804 ? 40.123 0.249 -0.807 1.00 98.06 804 SER A N 1
ATOM 6116 C CA . SER A 1 804 ? 41.531 -0.134 -0.731 1.00 98.06 804 SER A CA 1
ATOM 6117 C C . SER A 1 804 ? 41.985 -0.283 0.717 1.00 98.06 804 SER A C 1
ATOM 6119 O O . SER A 1 804 ? 41.256 0.051 1.659 1.00 98.06 804 SER A O 1
ATOM 6121 N N . GLY A 1 805 ? 43.195 -0.810 0.909 1.00 95.44 805 GLY A N 1
ATOM 6122 C CA . GLY A 1 805 ? 43.843 -0.842 2.219 1.00 95.44 805 GLY A CA 1
ATOM 6123 C C . GLY A 1 805 ? 43.098 -1.668 3.269 1.00 95.44 805 GLY A C 1
ATOM 6124 O O . GLY A 1 805 ? 43.128 -1.303 4.445 1.00 95.44 805 GLY A O 1
ATOM 6125 N N . TRP A 1 806 ? 42.415 -2.747 2.860 1.00 97.00 806 TRP A N 1
ATOM 6126 C CA . TRP A 1 806 ? 41.846 -3.705 3.809 1.00 97.00 806 TRP A CA 1
ATOM 6127 C C . TRP A 1 806 ? 42.962 -4.306 4.666 1.00 97.00 806 TRP A C 1
ATOM 6129 O O . TRP A 1 806 ? 43.923 -4.876 4.150 1.00 97.00 806 TRP A O 1
ATOM 6139 N N . SER A 1 807 ? 42.814 -4.204 5.982 1.00 95.94 807 SER A N 1
ATOM 6140 C CA . SER A 1 807 ? 43.723 -4.807 6.950 1.00 95.94 807 SER A CA 1
ATOM 6141 C C . SER A 1 807 ? 42.937 -5.322 8.145 1.00 95.94 807 SER A C 1
ATOM 6143 O O . SER A 1 807 ? 42.113 -4.599 8.702 1.00 95.94 807 SER A O 1
ATOM 6145 N N . LEU A 1 808 ? 43.204 -6.565 8.542 1.00 94.88 808 LEU A N 1
ATOM 6146 C CA . LEU A 1 808 ? 42.647 -7.203 9.730 1.00 94.88 808 LEU A CA 1
ATOM 6147 C C . LEU A 1 808 ? 43.799 -7.563 10.673 1.00 94.88 808 LEU A C 1
ATOM 6149 O O . LEU A 1 808 ? 44.628 -8.412 10.354 1.00 94.88 808 LEU A O 1
ATOM 6153 N N . THR A 1 809 ? 43.845 -6.930 11.842 1.00 91.75 809 THR A N 1
ATOM 6154 C CA . THR A 1 809 ? 44.851 -7.197 12.883 1.00 91.75 809 THR A CA 1
ATOM 6155 C C . THR A 1 809 ? 44.209 -7.892 14.075 1.00 91.75 809 THR A C 1
ATOM 6157 O O . THR A 1 809 ? 43.136 -7.469 14.496 1.00 91.75 809 THR A O 1
ATOM 6160 N N . GLY A 1 810 ? 44.864 -8.908 14.647 1.00 77.44 810 GLY A N 1
ATOM 6161 C CA . GLY A 1 810 ? 44.374 -9.627 15.836 1.00 77.44 810 GLY A CA 1
ATOM 6162 C C . GLY A 1 810 ? 43.277 -10.669 15.571 1.00 77.44 810 GLY A C 1
ATOM 6163 O O . GLY A 1 810 ? 42.743 -11.223 16.525 1.00 77.44 810 GLY A O 1
ATOM 6164 N N . GLY A 1 811 ? 42.940 -10.926 14.302 1.00 63.44 811 GLY A N 1
ATOM 6165 C CA . GLY A 1 811 ? 42.033 -12.001 13.882 1.00 63.44 811 GLY A CA 1
ATOM 6166 C C . GLY A 1 811 ? 42.749 -13.334 13.631 1.00 63.44 811 GLY A C 1
ATOM 6167 O O . GLY A 1 811 ? 43.980 -13.408 13.652 1.00 63.44 811 GLY A O 1
ATOM 6168 N N . VAL A 1 812 ? 41.980 -14.392 13.361 1.00 59.34 812 VAL A N 1
ATOM 6169 C CA . VAL A 1 812 ? 42.519 -15.709 12.977 1.00 59.34 812 VAL A CA 1
ATOM 6170 C C . VAL A 1 812 ? 42.918 -15.673 11.498 1.00 59.34 812 VAL A C 1
ATOM 6172 O O . VAL A 1 812 ? 42.121 -15.271 10.652 1.00 59.34 812 VAL A O 1
ATOM 6175 N N . ALA A 1 813 ? 44.151 -16.073 11.171 1.00 46.16 813 ALA A N 1
ATOM 6176 C CA . ALA A 1 813 ? 44.584 -16.205 9.780 1.00 46.16 813 ALA A CA 1
ATOM 6177 C C . ALA A 1 813 ? 43.780 -17.316 9.086 1.00 46.16 813 ALA A C 1
ATOM 6179 O O . ALA A 1 813 ? 43.612 -18.395 9.656 1.00 46.16 813 ALA A O 1
ATOM 6180 N N . ALA A 1 814 ? 43.299 -17.065 7.865 1.00 43.91 814 ALA A N 1
ATOM 6181 C CA . ALA A 1 814 ? 42.641 -18.085 7.054 1.00 43.91 814 ALA A CA 1
ATOM 6182 C C . ALA A 1 814 ? 43.632 -19.235 6.786 1.00 43.91 814 ALA A C 1
ATOM 6184 O O . ALA A 1 814 ? 44.574 -19.083 6.010 1.00 43.91 814 ALA A O 1
ATOM 6185 N N . GLY A 1 815 ? 43.462 -20.356 7.491 1.00 36.97 815 GLY A N 1
ATOM 6186 C CA . GLY A 1 815 ? 44.144 -21.612 7.187 1.00 36.97 815 GLY A CA 1
ATOM 6187 C C . GLY A 1 815 ? 43.590 -22.180 5.882 1.00 36.97 815 GLY A C 1
ATOM 6188 O O . GLY A 1 815 ? 42.373 -22.165 5.694 1.00 36.97 815 GLY A O 1
ATOM 6189 N N . GLY A 1 816 ? 44.496 -22.580 4.987 1.00 31.27 816 GLY A N 1
ATOM 6190 C CA . GLY A 1 816 ? 44.199 -23.038 3.625 1.00 31.27 816 GLY A CA 1
ATOM 6191 C C . GLY A 1 816 ? 43.480 -24.372 3.506 1.00 31.27 816 GLY A C 1
ATOM 6192 O O . GLY A 1 816 ? 43.298 -25.065 4.534 1.00 31.27 816 GLY A O 1
#

Radius of gyration: 30.43 Å; Cα contacts (8 Å, |Δi|>4): 1815; chains: 1; bounding box: 80×54×80 Å

Mean predicted aligned error: 7.29 Å

Solvent-accessible surface area (backbone atoms only — not comparable to full-atom values): 42030 Å² total; per-residue (Å²): 132,55,71,69,44,51,52,53,51,48,54,51,48,29,56,51,40,51,51,30,49,77,71,74,42,80,53,72,42,81,48,71,80,33,84,42,65,83,65,50,45,75,77,41,75,92,56,67,51,46,68,37,75,25,57,59,42,67,63,56,45,73,44,60,31,35,35,43,45,88,28,67,42,36,49,53,49,38,46,51,51,52,51,52,50,35,76,64,50,44,93,74,53,36,26,40,55,68,86,65,64,95,43,61,56,63,80,88,54,56,60,37,60,37,43,37,37,37,50,50,43,48,39,70,69,37,75,88,40,32,44,31,32,60,28,50,96,71,34,76,44,53,68,37,55,79,47,48,74,43,92,39,36,38,32,41,23,42,49,56,52,31,86,90,50,84,55,65,49,73,64,49,77,50,41,34,27,18,55,14,34,47,58,33,61,49,45,38,68,59,68,34,31,46,54,56,47,45,44,60,44,51,55,59,49,54,71,38,89,86,48,34,57,76,51,69,31,89,53,47,69,36,82,98,60,58,66,68,56,52,51,58,58,64,44,53,84,76,49,93,63,71,60,58,62,71,62,47,35,45,49,48,35,23,65,65,48,72,46,89,51,70,32,35,26,48,14,36,49,24,35,49,70,8,42,28,38,51,71,32,88,87,49,52,59,66,68,46,56,63,62,41,86,74,66,88,82,64,85,60,80,69,23,42,56,62,22,53,38,31,42,18,43,55,20,52,73,60,37,58,72,92,40,51,80,42,67,59,39,33,46,50,49,23,52,44,43,32,49,54,48,34,54,44,43,40,48,49,48,54,55,40,47,50,19,58,74,70,64,36,45,67,60,30,48,53,50,46,53,50,51,54,52,47,50,56,48,30,21,52,33,16,23,22,28,59,92,25,30,44,19,47,59,42,51,54,34,32,68,65,39,87,47,76,70,49,19,54,53,34,29,25,49,56,41,26,46,38,33,37,48,58,57,71,53,23,24,76,69,35,49,36,52,26,20,57,75,16,16,58,48,30,62,71,53,32,47,57,49,42,51,56,46,49,51,42,48,39,53,17,54,70,70,75,47,81,59,82,88,84,79,60,60,70,60,54,55,51,57,27,71,56,81,83,86,55,62,72,56,53,79,44,58,33,66,68,46,39,49,55,49,49,56,52,59,35,60,39,64,74,43,68,46,75,48,79,48,54,44,61,76,50,36,41,66,53,34,73,32,39,42,34,44,39,38,33,32,58,33,30,72,33,32,34,30,51,33,42,53,45,81,40,73,61,60,62,47,67,75,59,68,56,52,42,80,50,36,49,43,53,25,64,52,73,36,45,25,43,32,54,41,66,63,63,83,78,92,52,16,56,44,78,46,51,34,37,41,36,39,36,36,20,23,57,92,51,78,64,49,77,50,77,46,76,49,68,50,38,35,31,31,69,65,63,86,77,51,44,76,38,61,71,21,78,42,38,66,14,27,49,87,66,31,35,24,41,39,24,19,20,43,33,73,48,45,99,34,83,20,34,22,34,47,27,33,78,53,29,45,26,64,67,11,36,38,36,36,30,37,56,41,65,52,78,46,28,52,71,13,37,39,39,45,37,37,15,41,43,73,78,45,87,61,40,33,25,33,36,35,41,25,40,15,69,64,58,6,34,34,36,36,26,11,69,85,49,77,28,36,39,75,44,73,34,59,39,70,89,44,48,65,56,32,37,40,34,46,32,32,39,74,86,44,30,35,39,28,29,39,18,84,63,88,66,78,52,75,46,77,38,42,74,50,66,28,42,73,47,55,73,46,15,15,36,27,46,35,40,22,12,29,26,70,68,69,76,49,64,25,49,37,34,33,31,66,72,43,76,46,67,41,62,77,87,77,130

Nearest PDB structures (foldseek):
  2vcb-assembly1_A  TM=9.315E-01  e=5.645E-33  Clostridium perfringens
  2vc9-assembly1_A  TM=9.354E-01  e=2.034E-32  Clostridium perfringens
  4a4a-assembly1_A  TM=9.243E-01  e=3.215E-31  Clostridium perfringens
  4xwh-assembly1_A  TM=9.394E-01  e=8.204E-31  Homo sapiens
  7p4l-assembly1_B  TM=5.705E-01  e=1.423E-02  metagenome

Sequence (816 aa):
MSAALIERRTELGRRITDRLRELGMHPVLPGYFGTVPDDFPGHNPGSDARVIPQGTWGGGMRRPDWLDPRTQAFSDVAAAFYRHQGELFGDVSHFKMDLLHEGGTAGDVPVPDAARAVETSLQTARPGATWVILGWQSNPRPVMLDSIDTSRVLIVDGLSDLDTVTDREADWGGAPYAFGTIPNFGGRTTIGANTDRWTEKFTAWRDKPGSALVGTAYMPEAAERDPAALELFSELAWREEKIDREAWFAEYAQIRYGGVDHSAREAFAALAATAYKLTSTDGRPYDSLFSRRPSLTTAIGTAFDPAGFDRAFAALLAVRAPLRDSDAYRHDLTDVARQALANRSRTLQLALRAAYRNKDVATFRAVSALWLKVMRLSDTMAGCHRQFLLGPWLEDAKRLATSPEEAVQLERTARTLITTWADRPTANSLSNYANRDWQGLMADVHVPQWEAFLTEQADAMAAGRAPKSFDWYPQEEAWTQERHTYPVRPTGDAYSTALRVFDTLARAPYQGVVTVEVEPPAFTPGSTGTVTAVFRNINGLSGTGRVDFALAGLDAAPEGPSALEGVPAAGSGEVSWRVTAPGDPLTEPLRPMPYELTTQYGPLGEDRVTTTQPGNVYIAAPLDPAWRTFTSNGAVFGQLGDRFAINGAGNDLWRGTTQFGTAYLPGAFTEGASIVLRVDAQDNTGTWARAGIMVRNSLATPGDLGFLNLAVTPGQGVALSYDSNGDGTLDNYGRITGIRAPVLLRLTKNAGTSFTGACSTDGGATWRAVATVAVPGTAATQDAGIFMSATNGGSGVRGTVRFSGWSLTGGVAAGG